Protein 2W4B (pdb70)

Radius of gyration: 32.66 Å; Cα contacts (8 Å, |Δi|>4): 1653; chains: 2; bounding box: 86×79×92 Å

GO terms:
  GO:0039588 symbiont-mediated suppression of host antigen processing and presentation (P, EXP)
  GO:0039595 symbiont-mediated degradation of host mRNA (P, EXP)

Foldseek 3Di:
DDDCVVVLLVLALLVCLVDPLNVVVCVVDPDQQAPPLSLLLSVLVSLVVVCVVVVCNPLNVLLVVLAPVDDRSNSSSVSSVVDDLLSLQVSQQVQKLVFQPPCPDCVVQSLQAQACELLCLLVCLVPFCPVSNDGDDCPDPPCDDDQVCLFVLCLVVLLVCCACAVPNHPPFDQGIGKGQQRQWNHYIYTARGKGPWDDDVSGIQRALQIEGEAEDEDRQLAAACDPPIQLNVLQVQCVVPPEDLSVLCNQVSGPQGAEAADAQQFADDPSDWKYAPPPSNDDDDDGHGQDDPVSVLQNVQVVQWQVWKKKKFFWDDQLVPVQETHRPDIYIGRMATRCSYSVVSSQLVVQVRSQSSQVSHVYDDPPDGRRYWYKYKYWYFYADDPSHDQWHDYHPDHTDDSVRTGTGMIMITTGGHPPVNSLASLLSSVVSSQVVLVVSHDSRHDTPCSSHDDD/DCVVVLLVLALLVCLVDPLNVVVCVVDPDQQAPPLSLLLSVLVSCVVVCVVVVCNPLNVLLVVLADVVPRSNSSSVSSVVDDLLSLQVSQQVQKLVAFPCPPDPVLQSLQAQACELLCLVVCLVPFCPVSNDGDDDFVVLWVLCLVVVVCCCAVAVHNDPPFDQTIGKGQQRQWNRHIYDARGKGDWPDPVSGIQQAQQIEGEAEDEDPQLAWAPDVVTQLNVLQVQCVVDPEDLSVLVNQVSGPQGAEAADAQQFADDESDWKYAPPPSNDDDDDGHGDDPPVCVLQNVQCVQWQVWKKWKFFWDDQLVPVAETHRPDIYIGRMTTRCPYSVVSSQLVVQVSSQSSNCSHVHPPPGGYWYKYKYWYFYADDPSHDQWHAYHPDHTDDSVRTGTGMIMITTGDDPPVSSQVSVVSSVVSSQVVLVVSHPRRHDTPPSD

CATH classification: 1.20.120.860

Organism: Epstein-Barr virus (strain B95-8) (NCBI:txid10377)

B-factor: mean 45.95, std 12.22, range [20.0, 92.7]

Solvent-accessible surface area: 39029 Å² total

Nearest PDB structures (foldseek):
  2w4b-assembly1_A  TM=1.002E+00  e=2.492E-90  Human herpesvirus 4 strain B95-8
  2w4b-assembly2_B  TM=9.970E-01  e=4.757E-82  Human herpesvirus 4 strain B95-8
  2w45-assembly1_A  TM=9.938E-01  e=2.626E-76  human gammaherpesvirus 4
  2w45-assembly2_B  TM=9.949E-01  e=1.061E-72  human gammaherpesvirus 4
  3pov-assembly1_A  TM=9.133E-01  e=8.154E-40  Human herpesvirus 8 type M

InterPro domains:
  IPR001616 Alphaherpesvirus alkaline exonuclease [MF_04009] (1-470)
  IPR001616 Alphaherpesvirus alkaline exonuclease [PR00924] (107-124)
  IPR001616 Alphaherpesvirus alkaline exonuclease [PR00924] (187-210)
  IPR001616 Alphaherpesvirus alkaline exonuclease [PR00924] (219-236)
  IPR001616 Alphaherpesvirus alkaline exonuclease [PR00924] (259-275)
  IPR001616 Alphaherpesvirus alkaline exonuclease [PR00924] (345-365)
  IPR001616 Alphaherpesvirus alkaline exonuclease [PR00924] (411-429)
  IPR011335 Restriction endonuclease type II-like [SSF52980] (99-281)
  IPR034720 Viral alkaline exonuclease [PF01771] (11-461)

Structure (mmCIF, N/CA/C/O backbone):
data_2W4B
#
_entry.id   2W4B
#
_cell.length_a   87.510
_cell.length_b   63.787
_cell.length_c   114.131
_cell.angle_alpha   90.00
_cell.angle_beta   93.59
_cell.angle_gamma   90.00
#
_symmetry.space_group_name_H-M   'P 1 21 1'
#
loop_
_atom_site.group_PDB
_atom_site.id
_atom_site.type_symbol
_atom_site.label_atom_id
_atom_site.label_alt_id
_atom_site.label_comp_id
_atom_site.label_asym_id
_atom_site.label_entity_id
_atom_site.label_seq_id
_atom_site.pdbx_PDB_ins_code
_atom_site.Cartn_x
_atom_site.Cartn_y
_atom_site.Cartn_z
_atom_site.occupancy
_atom_site.B_iso_or_equiv
_atom_site.auth_seq_id
_atom_site.auth_comp_id
_atom_site.auth_asym_id
_atom_site.auth_atom_id
_atom_site.pdbx_PDB_model_num
ATOM 1 N N . LEU A 1 7 ? 41.354 10.664 65.387 1.00 70.28 7 LEU A N 1
ATOM 2 C CA . LEU A 1 7 ? 39.956 10.667 65.043 1.00 70.74 7 LEU A CA 1
ATOM 3 C C . LEU A 1 7 ? 39.810 10.217 63.599 1.00 70.96 7 LEU A C 1
ATOM 4 O O . LEU A 1 7 ? 38.861 10.545 62.897 1.00 71.23 7 LEU A O 1
ATOM 9 N N . GLU A 1 8 ? 40.782 9.418 63.188 1.00 70.90 8 GLU A N 1
ATOM 10 C CA . GLU A 1 8 ? 41.016 9.122 61.801 1.00 70.90 8 GLU A CA 1
ATOM 11 C C . GLU A 1 8 ? 40.942 7.654 61.533 1.00 70.18 8 GLU A C 1
ATOM 12 O O . GLU A 1 8 ? 41.443 6.824 62.261 1.00 70.60 8 GLU A O 1
ATOM 18 N N . ASP A 1 9 ? 40.326 7.415 60.401 1.00 68.95 9 ASP A N 1
ATOM 19 C CA . ASP A 1 9 ? 39.788 6.175 59.753 1.00 67.82 9 ASP A CA 1
ATOM 20 C C . ASP A 1 9 ? 38.255 6.139 59.863 1.00 66.36 9 ASP A C 1
ATOM 21 O O . ASP A 1 9 ? 37.706 5.403 60.702 1.00 66.41 9 ASP A O 1
ATOM 26 N N . PRO A 1 10 ? 37.556 6.959 59.035 1.00 64.72 10 PRO A N 1
ATOM 27 C CA . PRO A 1 10 ? 36.088 7.023 59.152 1.00 62.92 10 PRO A CA 1
ATOM 28 C C . PRO A 1 10 ? 35.394 5.778 58.596 1.00 61.02 10 PRO A C 1
ATOM 29 O O . PRO A 1 10 ? 34.194 5.640 58.737 1.00 60.70 10 PRO A O 1
ATOM 33 N N . MET A 1 11 ? 36.155 4.884 57.979 1.00 58.92 11 MET A N 1
ATOM 34 C CA . MET A 1 11 ? 35.601 3.639 57.517 1.00 57.07 11 MET A CA 1
ATOM 35 C C . MET A 1 11 ? 35.434 2.639 58.658 1.00 56.51 11 MET A C 1
ATOM 36 O O . MET A 1 11 ? 34.630 1.731 58.553 1.00 56.39 11 MET A O 1
ATOM 41 N N . GLU A 1 12 ? 36.191 2.812 59.747 1.00 56.00 12 GLU A N 1
ATOM 42 C CA . GLU A 1 12 ? 36.081 1.993 60.991 1.00 55.10 12 GLU A CA 1
ATOM 43 C C . GLU A 1 12 ? 34.695 2.110 61.553 1.00 53.41 12 GLU A C 1
ATOM 44 O O . GLU A 1 12 ? 34.305 1.300 62.377 1.00 53.06 12 GLU A O 1
ATOM 50 N N . GLU A 1 13 ? 33.980 3.149 61.101 1.00 51.62 13 GLU A N 1
ATOM 51 C CA . GLU A 1 13 ? 32.663 3.573 61.611 1.00 49.41 13 GLU A CA 1
ATOM 52 C C . GLU A 1 13 ? 31.513 3.114 60.754 1.00 47.17 13 GLU A C 1
ATOM 53 O O . GLU A 1 13 ? 30.415 2.945 61.255 1.00 46.93 13 GLU A O 1
ATOM 59 N N . MET A 1 14 ? 31.779 2.935 59.460 1.00 44.75 14 MET A N 1
ATOM 60 C CA . MET A 1 14 ? 30.760 2.581 58.463 1.00 42.12 14 MET A CA 1
ATOM 61 C C . MET A 1 14 ? 30.414 1.099 58.506 1.00 41.59 14 MET A C 1
ATOM 62 O O . MET A 1 14 ? 29.519 0.653 57.781 1.00 41.32 14 MET A O 1
ATOM 67 N N . THR A 1 15 ? 31.118 0.354 59.369 1.00 40.71 15 THR A N 1
ATOM 68 C CA . THR A 1 15 ? 31.032 -1.111 59.446 1.00 39.60 15 THR A CA 1
ATOM 69 C C . THR A 1 15 ? 29.709 -1.625 60.014 1.00 39.62 15 THR A C 1
ATOM 70 O O . THR A 1 15 ? 29.492 -2.819 60.134 1.00 39.61 15 THR A O 1
ATOM 74 N N . SER A 1 16 ? 28.807 -0.723 60.347 1.00 39.47 16 SER A N 1
ATOM 75 C CA . SER A 1 16 ? 27.481 -1.131 60.769 1.00 39.23 16 SER A CA 1
ATOM 76 C C . SER A 1 16 ? 26.523 -1.103 59.585 1.00 38.98 16 SER A C 1
ATOM 77 O O . SER A 1 16 ? 25.440 -1.676 59.642 1.00 38.66 16 SER A O 1
ATOM 80 N N . TYR A 1 17 ? 26.938 -0.431 58.511 1.00 38.84 17 TYR A N 1
ATOM 81 C CA . TYR A 1 17 ? 26.053 -0.144 57.377 1.00 38.32 17 TYR A CA 1
ATOM 82 C C . TYR A 1 17 ? 26.166 -1.142 56.239 1.00 37.54 17 TYR A C 1
ATOM 83 O O . TYR A 1 17 ? 26.548 -0.782 55.107 1.00 37.43 17 TYR A O 1
ATOM 92 N N . THR A 1 18 ? 25.812 -2.386 56.559 1.00 36.59 18 THR A N 1
ATOM 93 C CA . THR A 1 18 ? 25.903 -3.488 55.618 1.00 35.99 18 THR A CA 1
ATOM 94 C C . THR A 1 18 ? 24.598 -3.577 54.912 1.00 35.79 18 THR A C 1
ATOM 95 O O . THR A 1 18 ? 23.648 -2.952 55.345 1.00 35.94 18 THR A O 1
ATOM 99 N N . PHE A 1 19 ? 24.541 -4.370 53.846 1.00 35.58 19 PHE A N 1
ATOM 100 C CA . PHE A 1 19 ? 23.304 -4.540 53.090 1.00 35.51 19 PHE A CA 1
ATOM 101 C C . PHE A 1 19 ? 22.163 -4.993 53.972 1.00 35.28 19 PHE A C 1
ATOM 102 O O . PHE A 1 19 ? 21.084 -4.430 53.911 1.00 34.80 19 PHE A O 1
ATOM 110 N N . ALA A 1 20 ? 22.416 -6.019 54.779 1.00 35.28 20 ALA A N 1
ATOM 111 C CA . ALA A 1 20 ? 21.414 -6.582 55.677 1.00 35.30 20 ALA A CA 1
ATOM 112 C C . ALA A 1 20 ? 20.791 -5.507 56.538 1.00 35.41 20 ALA A C 1
ATOM 113 O O . ALA A 1 20 ? 19.600 -5.368 56.591 1.00 35.51 20 ALA A O 1
ATOM 115 N N . ARG A 1 21 ? 21.621 -4.738 57.202 1.00 36.02 21 ARG A N 1
ATOM 116 C CA . ARG A 1 21 ? 21.183 -3.635 58.019 1.00 37.06 21 ARG A CA 1
ATOM 117 C C . ARG A 1 21 ? 20.345 -2.574 57.276 1.00 36.59 21 ARG A C 1
ATOM 118 O O . ARG A 1 21 ? 19.332 -2.125 57.757 1.00 36.15 21 ARG A O 1
ATOM 126 N N . PHE A 1 22 ? 20.812 -2.141 56.120 1.00 36.75 22 PHE A N 1
ATOM 127 C CA . PHE A 1 22 ? 20.050 -1.251 55.268 1.00 36.57 22 PHE A CA 1
ATOM 128 C C . PHE A 1 22 ? 18.657 -1.824 55.031 1.00 36.46 22 PHE A C 1
ATOM 129 O O . PHE A 1 22 ? 17.680 -1.159 55.264 1.00 36.09 22 PHE A O 1
ATOM 137 N N . LEU A 1 23 ? 18.576 -3.070 54.581 1.00 37.05 23 LEU A N 1
ATOM 138 C CA . LEU A 1 23 ? 17.302 -3.750 54.407 1.00 37.52 23 LEU A CA 1
ATOM 139 C C . LEU A 1 23 ? 16.431 -3.678 55.647 1.00 38.86 23 LEU A C 1
ATOM 140 O O . LEU A 1 23 ? 15.214 -3.733 55.517 1.00 39.41 23 LEU A O 1
ATOM 145 N N . ARG A 1 24 ? 17.057 -3.540 56.828 1.00 40.35 24 ARG A N 1
ATOM 146 C CA . ARG A 1 24 ? 16.379 -3.388 58.154 1.00 41.59 24 ARG A CA 1
ATOM 147 C C . ARG A 1 24 ? 16.205 -1.953 58.748 1.00 42.29 24 ARG A C 1
ATOM 148 O O . ARG A 1 24 ? 15.784 -1.780 59.898 1.00 41.76 24 ARG A O 1
ATOM 156 N N . SER A 1 25 ? 16.520 -0.942 57.936 1.00 43.53 25 SER A N 1
ATOM 157 C CA . SER A 1 25 ? 16.444 0.453 58.325 1.00 44.52 25 SER A CA 1
ATOM 158 C C . SER A 1 25 ? 15.023 0.913 58.329 1.00 45.04 25 SER A C 1
ATOM 159 O O . SER A 1 25 ? 14.190 0.390 57.601 1.00 45.20 25 SER A O 1
ATOM 162 N N . PRO A 1 26 ? 14.735 1.917 59.154 1.00 45.87 26 PRO A N 1
ATOM 163 C CA . PRO A 1 26 ? 13.436 2.580 59.101 1.00 46.23 26 PRO A CA 1
ATOM 164 C C . PRO A 1 26 ? 13.275 3.355 57.759 1.00 46.80 26 PRO A C 1
ATOM 165 O O . PRO A 1 26 ? 12.223 3.235 57.104 1.00 46.60 26 PRO A O 1
ATOM 169 N N . GLU A 1 27 ? 14.321 4.118 57.377 1.00 47.14 27 GLU A N 1
ATOM 170 C CA . GLU A 1 27 ? 14.444 4.784 56.075 1.00 47.42 27 GLU A CA 1
ATOM 171 C C . GLU A 1 27 ? 14.191 3.811 54.898 1.00 46.49 27 GLU A C 1
ATOM 172 O O . GLU A 1 27 ? 13.498 4.174 53.939 1.00 46.58 27 GLU A O 1
ATOM 178 N N . THR A 1 28 ? 14.718 2.582 54.975 1.00 45.42 28 THR A N 1
ATOM 179 C CA . THR A 1 28 ? 14.473 1.570 53.913 1.00 44.45 28 THR A CA 1
ATOM 180 C C . THR A 1 28 ? 12.983 1.290 53.757 1.00 44.30 28 THR A C 1
ATOM 181 O O . THR A 1 28 ? 12.322 1.732 52.793 1.00 43.86 28 THR A O 1
ATOM 185 N N . GLU A 1 29 ? 12.496 0.533 54.726 1.00 44.21 29 GLU A N 1
ATOM 186 C CA . GLU A 1 29 ? 11.102 0.350 55.009 1.00 44.46 29 GLU A CA 1
ATOM 187 C C . GLU A 1 29 ? 10.229 1.532 54.523 1.00 43.89 29 GLU A C 1
ATOM 188 O O . GLU A 1 29 ? 9.129 1.297 53.986 1.00 43.38 29 GLU A O 1
ATOM 194 N N . ALA A 1 30 ? 10.719 2.778 54.698 1.00 43.60 30 ALA A N 1
ATOM 195 C CA . ALA A 1 30 ? 10.026 3.997 54.181 1.00 43.28 30 ALA A CA 1
ATOM 196 C C . ALA A 1 30 ? 9.401 3.783 52.772 1.00 43.08 30 ALA A C 1
ATOM 197 O O . ALA A 1 30 ? 8.149 3.728 52.640 1.00 42.69 30 ALA A O 1
ATOM 199 N N . PHE A 1 31 ? 10.258 3.607 51.748 1.00 42.77 31 PHE A N 1
ATOM 200 C CA . PHE A 1 31 ? 9.738 3.472 50.369 1.00 42.58 31 PHE A CA 1
ATOM 201 C C . PHE A 1 31 ? 9.103 2.111 50.103 1.00 41.98 31 PHE A C 1
ATOM 202 O O . PHE A 1 31 ? 8.114 2.034 49.368 1.00 42.09 31 PHE A O 1
ATOM 210 N N . VAL A 1 32 ? 9.654 1.059 50.711 1.00 41.31 32 VAL A N 1
ATOM 211 C CA . VAL A 1 32 ? 9.201 -0.331 50.453 1.00 40.80 32 VAL A CA 1
ATOM 212 C C . VAL A 1 32 ? 7.776 -0.557 50.953 1.00 40.89 32 VAL A C 1
ATOM 213 O O . VAL A 1 32 ? 7.068 -1.458 50.514 1.00 40.46 32 VAL A O 1
ATOM 217 N N . ARG A 1 33 ? 7.370 0.277 51.892 1.00 41.21 33 ARG A N 1
ATOM 218 C CA . ARG A 1 33 ? 5.968 0.374 52.252 1.00 41.93 33 ARG A CA 1
ATOM 219 C C . ARG A 1 33 ? 5.060 0.745 51.022 1.00 41.67 33 ARG A C 1
ATOM 220 O O . ARG A 1 33 ? 4.056 0.091 50.723 1.00 41.01 33 ARG A O 1
ATOM 228 N N . ASN A 1 34 ? 5.459 1.802 50.323 1.00 41.80 34 ASN A N 1
ATOM 229 C CA . ASN A 1 34 ? 4.663 2.449 49.299 1.00 41.98 34 ASN A CA 1
ATOM 230 C C . ASN A 1 34 ? 5.019 1.920 47.908 1.00 42.71 34 ASN A C 1
ATOM 231 O O . ASN A 1 34 ? 4.777 2.592 46.882 1.00 42.85 34 ASN A O 1
ATOM 236 N N . LEU A 1 35 ? 5.619 0.726 47.865 1.00 43.57 35 LEU A N 1
ATOM 237 C CA . LEU A 1 35 ? 5.840 0.005 46.587 1.00 44.35 35 LEU A CA 1
ATOM 238 C C . LEU A 1 35 ? 4.653 -0.900 46.280 1.00 45.29 35 LEU A C 1
ATOM 239 O O . LEU A 1 35 ? 4.126 -1.545 47.178 1.00 45.18 35 LEU A O 1
ATOM 244 N N . ASP A 1 36 ? 3.969 -1.333 45.226 1.00 46.85 36 ASP A N 1
ATOM 245 C CA . ASP A 1 36 ? 3.231 -2.073 44.202 1.00 48.59 36 ASP A CA 1
ATOM 246 C C . ASP A 1 36 ? 3.847 -3.446 44.057 1.00 49.04 36 ASP A C 1
ATOM 247 O O . ASP A 1 36 ? 3.125 -4.418 43.941 1.00 49.75 36 ASP A O 1
ATOM 252 N N . ARG A 1 37 ? 4.978 -3.428 44.094 1.00 49.50 37 ARG A N 1
ATOM 253 C CA . ARG A 1 37 ? 5.653 -4.740 44.058 1.00 49.65 37 ARG A CA 1
ATOM 254 C C . ARG A 1 37 ? 6.658 -5.048 45.164 1.00 49.42 37 ARG A C 1
ATOM 255 O O . ARG A 1 37 ? 7.382 -4.148 45.632 1.00 49.96 37 ARG A O 1
ATOM 263 N N . PRO A 1 38 ? 6.693 -6.320 45.600 1.00 48.84 38 PRO A N 1
ATOM 264 C CA . PRO A 1 38 ? 7.827 -6.802 46.333 1.00 48.14 38 PRO A CA 1
ATOM 265 C C . PRO A 1 38 ? 9.055 -6.174 45.734 1.00 47.08 38 PRO A C 1
ATOM 266 O O . PRO A 1 38 ? 9.203 -6.219 44.508 1.00 46.70 38 PRO A O 1
ATOM 270 N N . PRO A 1 39 ? 9.904 -5.562 46.592 1.00 46.21 39 PRO A N 1
ATOM 271 C CA . PRO A 1 39 ? 11.039 -4.779 46.116 1.00 45.64 39 PRO A CA 1
ATOM 272 C C . PRO A 1 39 ? 11.992 -5.643 45.260 1.00 45.28 39 PRO A C 1
ATOM 273 O O . PRO A 1 39 ? 12.440 -6.695 45.700 1.00 45.26 39 PRO A O 1
ATOM 277 N N . GLN A 1 40 ? 12.275 -5.207 44.036 1.00 44.61 40 GLN A N 1
ATOM 278 C CA . GLN A 1 40 ? 13.014 -6.031 43.081 1.00 43.83 40 GLN A CA 1
ATOM 279 C C . GLN A 1 40 ? 14.514 -5.941 43.230 1.00 43.18 40 GLN A C 1
ATOM 280 O O . GLN A 1 40 ? 15.019 -4.994 43.792 1.00 43.46 40 GLN A O 1
ATOM 286 N N . MET A 1 41 ? 15.244 -6.912 42.706 1.00 42.51 41 MET A N 1
ATOM 287 C CA . MET A 1 41 ? 16.614 -7.093 43.171 1.00 41.58 41 MET A CA 1
ATOM 288 C C . MET A 1 41 ? 17.718 -7.255 42.122 1.00 41.30 41 MET A C 1
ATOM 289 O O . MET A 1 41 ? 18.195 -8.334 41.863 1.00 41.61 41 MET A O 1
ATOM 294 N N . PRO A 1 42 ? 18.029 -6.188 41.421 1.00 40.99 42 PRO A N 1
ATOM 295 C CA . PRO A 1 42 ? 19.402 -5.643 41.560 1.00 40.64 42 PRO A CA 1
ATOM 296 C C . PRO A 1 42 ? 19.195 -4.211 42.094 1.00 40.18 42 PRO A C 1
ATOM 297 O O . PRO A 1 42 ? 20.061 -3.649 42.788 1.00 40.09 42 PRO A O 1
ATOM 301 N N . ALA A 1 43 ? 18.006 -3.670 41.808 1.00 39.21 43 ALA A N 1
ATOM 302 C CA . ALA A 1 43 ? 17.614 -2.359 42.241 1.00 38.27 43 ALA A CA 1
ATOM 303 C C . ALA A 1 43 ? 17.941 -2.131 43.724 1.00 37.84 43 ALA A C 1
ATOM 304 O O . ALA A 1 43 ? 18.643 -1.186 44.063 1.00 37.81 43 ALA A O 1
ATOM 306 N N . MET A 1 44 ? 17.491 -3.026 44.576 1.00 37.24 44 MET A N 1
ATOM 307 C CA . MET A 1 44 ? 17.662 -2.911 46.006 1.00 36.41 44 MET A CA 1
ATOM 308 C C . MET A 1 44 ? 19.102 -2.861 46.380 1.00 36.01 44 MET A C 1
ATOM 309 O O . MET A 1 44 ? 19.483 -2.197 47.298 1.00 36.19 44 MET A O 1
ATOM 314 N N . ARG A 1 45 ? 19.919 -3.605 45.676 1.00 35.23 45 ARG A N 1
ATOM 315 C CA . ARG A 1 45 ? 21.319 -3.644 46.009 1.00 34.59 45 ARG A CA 1
ATOM 316 C C . ARG A 1 45 ? 21.915 -2.352 45.573 1.00 34.55 45 ARG A C 1
ATOM 317 O O . ARG A 1 45 ? 22.796 -1.839 46.223 1.00 34.94 45 ARG A O 1
ATOM 325 N N . PHE A 1 46 ? 21.446 -1.820 44.459 1.00 34.25 46 PHE A N 1
ATOM 326 C CA . PHE A 1 46 ? 22.042 -0.613 43.957 1.00 34.08 46 PHE A CA 1
ATOM 327 C C . PHE A 1 46 ? 21.648 0.573 44.781 1.00 33.68 46 PHE A C 1
ATOM 328 O O . PHE A 1 46 ? 22.442 1.468 44.912 1.00 33.68 46 PHE A O 1
ATOM 336 N N . VAL A 1 47 ? 20.430 0.582 45.322 1.00 33.60 47 VAL A N 1
ATOM 337 C CA . VAL A 1 47 ? 19.988 1.646 46.233 1.00 33.51 47 VAL A CA 1
ATOM 338 C C . VAL A 1 47 ? 20.865 1.655 47.473 1.00 33.93 47 VAL A C 1
ATOM 339 O O . VAL A 1 47 ? 21.399 2.701 47.818 1.00 34.44 47 VAL A O 1
ATOM 343 N N . TYR A 1 48 ? 21.028 0.505 48.131 1.00 33.93 48 TYR A N 1
ATOM 344 C CA . TYR A 1 48 ? 21.965 0.369 49.248 1.00 34.06 48 TYR A CA 1
ATOM 345 C C . TYR A 1 48 ? 23.324 0.983 48.933 1.00 34.39 48 TYR A C 1
ATOM 346 O O . TYR A 1 48 ? 23.770 1.859 49.658 1.00 34.67 48 TYR A O 1
ATOM 355 N N . LEU A 1 49 ? 23.976 0.518 47.864 1.00 34.87 49 LEU A N 1
ATOM 356 C CA . LEU A 1 49 ? 25.252 1.081 47.378 1.00 35.32 49 LEU A CA 1
ATOM 357 C C . LEU A 1 49 ? 25.262 2.631 47.296 1.00 36.10 49 LEU A C 1
ATOM 358 O O . LEU A 1 49 ? 26.204 3.276 47.758 1.00 36.33 49 LEU A O 1
ATOM 363 N N . TYR A 1 50 ? 24.210 3.206 46.719 1.00 36.93 50 TYR A N 1
ATOM 364 C CA . TYR A 1 50 ? 23.989 4.634 46.692 1.00 37.59 50 TYR A CA 1
ATOM 365 C C . TYR A 1 50 ? 24.010 5.201 48.076 1.00 38.37 50 TYR A C 1
ATOM 366 O O . TYR A 1 50 ? 24.582 6.243 48.263 1.00 39.13 50 TYR A O 1
ATOM 375 N N . CYS A 1 51 ? 23.398 4.536 49.051 1.00 39.13 51 CYS A N 1
ATOM 376 C CA . CYS A 1 51 ? 23.297 5.087 50.414 1.00 40.13 51 CYS A CA 1
ATOM 377 C C . CYS A 1 51 ? 24.546 5.003 51.207 1.00 40.50 51 CYS A C 1
ATOM 378 O O . CYS A 1 51 ? 24.788 5.875 52.014 1.00 40.70 51 CYS A O 1
ATOM 381 N N . LEU A 1 52 ? 25.293 3.918 51.025 1.00 41.42 52 LEU A N 1
ATOM 382 C CA . LEU A 1 52 ? 26.611 3.712 51.648 1.00 42.47 52 LEU A CA 1
ATOM 383 C C . LEU A 1 52 ? 27.650 4.705 51.120 1.00 43.32 52 LEU A C 1
ATOM 384 O O . LEU A 1 52 ? 28.525 5.176 51.875 1.00 43.25 52 LEU A O 1
ATOM 389 N N . CYS A 1 53 ? 27.529 4.988 49.818 1.00 44.25 53 CYS A N 1
ATOM 390 C CA . CYS A 1 53 ? 28.320 5.979 49.115 1.00 45.48 53 CYS A CA 1
ATOM 391 C C . CYS A 1 53 ? 28.054 7.385 49.550 1.00 46.17 53 CYS A C 1
ATOM 392 O O . CYS A 1 53 ? 28.982 8.142 49.749 1.00 46.40 53 CYS A O 1
ATOM 395 N N . LYS A 1 54 ? 26.783 7.739 49.676 1.00 47.45 54 LYS A N 1
ATOM 396 C CA . LYS A 1 54 ? 26.397 9.074 50.105 1.00 48.93 54 LYS A CA 1
ATOM 397 C C . LYS A 1 54 ? 27.136 9.426 51.410 1.00 49.70 54 LYS A C 1
ATOM 398 O O . LYS A 1 54 ? 27.670 10.530 51.570 1.00 49.84 54 LYS A O 1
ATOM 404 N N . GLN A 1 55 ? 27.203 8.461 52.317 1.00 50.63 55 GLN A N 1
ATOM 405 C CA . GLN A 1 55 ? 27.963 8.617 53.530 1.00 51.71 55 GLN A CA 1
ATOM 406 C C . GLN A 1 55 ? 29.463 8.593 53.289 1.00 52.37 55 GLN A C 1
ATOM 407 O O . GLN A 1 55 ? 30.172 9.507 53.690 1.00 52.79 55 GLN A O 1
ATOM 413 N N . ILE A 1 56 ? 29.955 7.551 52.638 1.00 53.08 56 ILE A N 1
ATOM 414 C CA . ILE A 1 56 ? 31.393 7.431 52.420 1.00 53.65 56 ILE A CA 1
ATOM 415 C C . ILE A 1 56 ? 32.020 8.610 51.650 1.00 54.55 56 ILE A C 1
ATOM 416 O O . ILE A 1 56 ? 33.097 9.086 52.019 1.00 54.17 56 ILE A O 1
ATOM 421 N N . GLN A 1 57 ? 31.318 9.094 50.623 1.00 55.99 57 GLN A N 1
ATOM 422 C CA . GLN A 1 57 ? 31.874 10.060 49.669 1.00 57.37 57 GLN A CA 1
ATOM 423 C C . GLN A 1 57 ? 32.350 11.308 50.365 1.00 58.50 57 GLN A C 1
ATOM 424 O O . GLN A 1 57 ? 33.312 11.929 49.899 1.00 58.61 57 GLN A O 1
ATOM 430 N N . GLU A 1 58 ? 31.693 11.660 51.478 1.00 59.72 58 GLU A N 1
ATOM 431 C CA . GLU A 1 58 ? 32.149 12.777 52.337 1.00 61.35 58 GLU A CA 1
ATOM 432 C C . GLU A 1 58 ? 33.669 12.751 52.616 1.00 61.27 58 GLU A C 1
ATOM 433 O O . GLU A 1 58 ? 34.436 13.640 52.209 1.00 61.10 58 GLU A O 1
ATOM 439 N N . PHE A 1 59 ? 34.093 11.715 53.322 1.00 61.47 59 PHE A N 1
ATOM 440 C CA . PHE A 1 59 ? 35.451 11.654 53.806 1.00 61.79 59 PHE A CA 1
ATOM 441 C C . PHE A 1 59 ? 36.393 10.988 52.804 1.00 62.16 59 PHE A C 1
ATOM 442 O O . PHE A 1 59 ? 37.564 10.767 53.092 1.00 62.35 59 PHE A O 1
ATOM 450 N N . SER A 1 60 ? 35.887 10.681 51.619 1.00 62.70 60 SER A N 1
ATOM 451 C CA . SER A 1 60 ? 36.719 10.075 50.577 1.00 62.98 60 SER A CA 1
ATOM 452 C C . SER A 1 60 ? 36.713 10.875 49.256 1.00 63.07 60 SER A C 1
ATOM 453 O O . SER A 1 60 ? 37.414 10.508 48.317 1.00 62.76 60 SER A O 1
ATOM 456 N N . GLY A 1 61 ? 35.900 11.939 49.195 1.00 63.42 61 GLY A N 1
ATOM 457 C CA . GLY A 1 61 ? 35.899 12.912 48.081 1.00 64.04 61 GLY A CA 1
ATOM 458 C C . GLY A 1 61 ? 35.369 12.516 46.698 1.00 64.43 61 GLY A C 1
ATOM 459 O O . GLY A 1 61 ? 34.888 13.365 45.931 1.00 64.43 61 GLY A O 1
ATOM 460 N N . GLU A 1 62 ? 35.489 11.229 46.378 1.00 64.81 62 GLU A N 1
ATOM 461 C CA . GLU A 1 62 ? 35.033 10.595 45.124 1.00 64.97 62 GLU A CA 1
ATOM 462 C C . GLU A 1 62 ? 33.492 10.556 45.097 1.00 63.87 62 GLU A C 1
ATOM 463 O O . GLU A 1 62 ? 32.859 9.762 45.816 1.00 63.86 62 GLU A O 1
ATOM 469 N N . THR A 1 63 ? 32.889 11.435 44.300 1.00 62.53 63 THR A N 1
ATOM 470 C CA . THR A 1 63 ? 31.432 11.565 44.316 1.00 61.28 63 THR A CA 1
ATOM 471 C C . THR A 1 63 ? 30.813 10.692 43.205 1.00 60.37 63 THR A C 1
ATOM 472 O O . THR A 1 63 ? 29.590 10.485 43.151 1.00 60.29 63 THR A O 1
ATOM 476 N N . GLY A 1 64 ? 31.702 10.128 42.382 1.00 59.13 64 GLY A N 1
ATOM 477 C CA . GLY A 1 64 ? 31.396 9.534 41.076 1.00 57.57 64 GLY A CA 1
ATOM 478 C C . GLY A 1 64 ? 30.261 8.557 40.914 1.00 56.48 64 GLY A C 1
ATOM 479 O O . GLY A 1 64 ? 29.436 8.710 40.005 1.00 56.17 64 GLY A O 1
ATOM 480 N N . PHE A 1 65 ? 30.238 7.537 41.773 1.00 55.70 65 PHE A N 1
ATOM 481 C CA . PHE A 1 65 ? 29.146 6.535 41.792 1.00 54.73 65 PHE A CA 1
ATOM 482 C C . PHE A 1 65 ? 27.777 7.202 41.859 1.00 54.32 65 PHE A C 1
ATOM 483 O O . PHE A 1 65 ? 26.894 6.882 41.054 1.00 54.28 65 PHE A O 1
ATOM 491 N N . CYS A 1 66 ? 27.634 8.138 42.799 1.00 53.68 66 CYS A N 1
ATOM 492 C CA . CYS A 1 66 ? 26.385 8.843 43.043 1.00 53.24 66 CYS A CA 1
ATOM 493 C C . CYS A 1 66 ? 25.928 9.736 41.921 1.00 53.05 66 CYS A C 1
ATOM 494 O O . CYS A 1 66 ? 24.738 9.870 41.640 1.00 52.81 66 CYS A O 1
ATOM 497 N N . ASP A 1 67 ? 26.877 10.359 41.267 1.00 53.05 67 ASP A N 1
ATOM 498 C CA . ASP A 1 67 ? 26.519 11.183 40.158 1.00 53.52 67 ASP A CA 1
ATOM 499 C C . ASP A 1 67 ? 25.961 10.351 39.045 1.00 53.32 67 ASP A C 1
ATOM 500 O O . ASP A 1 67 ? 25.095 10.817 38.305 1.00 53.49 67 ASP A O 1
ATOM 505 N N . PHE A 1 68 ? 26.437 9.116 38.926 1.00 53.02 68 PHE A N 1
ATOM 506 C CA . PHE A 1 68 ? 25.793 8.225 37.997 1.00 52.66 68 PHE A CA 1
ATOM 507 C C . PHE A 1 68 ? 24.351 7.939 38.414 1.00 52.98 68 PHE A C 1
ATOM 508 O O . PHE A 1 68 ? 23.437 8.253 37.656 1.00 53.34 68 PHE A O 1
ATOM 516 N N . VAL A 1 69 ? 24.141 7.382 39.611 1.00 53.20 69 VAL A N 1
ATOM 517 C CA . VAL A 1 69 ? 22.786 7.155 40.135 1.00 53.09 69 VAL A CA 1
ATOM 518 C C . VAL A 1 69 ? 21.926 8.406 39.923 1.00 53.78 69 VAL A C 1
ATOM 519 O O . VAL A 1 69 ? 20.757 8.270 39.570 1.00 53.95 69 VAL A O 1
ATOM 523 N N . SER A 1 70 ? 22.504 9.607 40.088 1.00 54.32 70 SER A N 1
ATOM 524 C CA . SER A 1 70 ? 21.765 10.869 39.937 1.00 54.96 70 SER A CA 1
ATOM 525 C C . SER A 1 70 ? 21.315 11.151 38.531 1.00 55.85 70 SER A C 1
ATOM 526 O O . SER A 1 70 ? 20.174 11.503 38.306 1.00 55.76 70 SER A O 1
ATOM 529 N N . SER A 1 71 ? 22.222 10.984 37.584 1.00 57.27 71 SER A N 1
ATOM 530 C CA . SER A 1 71 ? 21.893 11.144 36.176 1.00 58.80 71 SER A CA 1
ATOM 531 C C . SER A 1 71 ? 20.835 10.158 35.688 1.00 60.15 71 SER A C 1
ATOM 532 O O . SER A 1 71 ? 20.292 10.333 34.601 1.00 60.71 71 SER A O 1
ATOM 535 N N . LEU A 1 72 ? 20.536 9.135 36.486 1.00 61.62 72 LEU A N 1
ATOM 536 C CA . LEU A 1 72 ? 19.495 8.166 36.154 1.00 63.07 72 LEU A CA 1
ATOM 537 C C . LEU A 1 72 ? 18.102 8.636 36.519 1.00 64.84 72 LEU A C 1
ATOM 538 O O . LEU A 1 72 ? 17.135 8.141 35.966 1.00 65.09 72 LEU A O 1
ATOM 543 N N . VAL A 1 73 ? 17.995 9.561 37.466 1.00 67.06 73 VAL A N 1
ATOM 544 C CA . VAL A 1 73 ? 16.692 10.088 37.864 1.00 69.32 73 VAL A CA 1
ATOM 545 C C . VAL A 1 73 ? 16.552 11.532 37.500 1.00 71.31 73 VAL A C 1
ATOM 546 O O . VAL A 1 73 ? 17.397 12.338 37.856 1.00 71.73 73 VAL A O 1
ATOM 550 N N . GLN A 1 74 ? 15.473 11.857 36.797 1.00 73.79 74 GLN A N 1
ATOM 551 C CA . GLN A 1 74 ? 15.223 13.230 36.316 1.00 75.99 74 GLN A CA 1
ATOM 552 C C . GLN A 1 74 ? 13.718 13.562 36.371 1.00 76.43 74 GLN A C 1
ATOM 553 O O . GLN A 1 74 ? 13.262 14.371 37.188 1.00 76.85 74 GLN A O 1
ATOM 559 N N . ASP A 1 80 ? 19.601 18.643 47.009 1.00 67.25 80 ASP A N 1
ATOM 560 C CA . ASP A 1 80 ? 19.556 18.082 48.359 1.00 67.45 80 ASP A CA 1
ATOM 561 C C . ASP A 1 80 ? 19.588 16.510 48.471 1.00 66.97 80 ASP A C 1
ATOM 562 O O . ASP A 1 80 ? 19.535 15.947 49.582 1.00 67.20 80 ASP A O 1
ATOM 567 N N . GLY A 1 81 ? 19.715 15.814 47.331 1.00 65.99 81 GLY A N 1
ATOM 568 C CA . GLY A 1 81 ? 19.503 14.336 47.218 1.00 64.87 81 GLY A CA 1
ATOM 569 C C . GLY A 1 81 ? 18.048 14.012 46.839 1.00 64.08 81 GLY A C 1
ATOM 570 O O . GLY A 1 81 ? 17.129 14.694 47.341 1.00 64.13 81 GLY A O 1
ATOM 571 N N . PRO A 1 82 ? 17.817 13.011 45.934 1.00 63.10 82 PRO A N 1
ATOM 572 C CA . PRO A 1 82 ? 16.437 12.605 45.612 1.00 62.26 82 PRO A CA 1
ATOM 573 C C . PRO A 1 82 ? 15.951 11.537 46.573 1.00 61.44 82 PRO A C 1
ATOM 574 O O . PRO A 1 82 ? 16.765 10.835 47.184 1.00 61.34 82 PRO A O 1
ATOM 578 N N . SER A 1 83 ? 14.630 11.425 46.708 1.00 60.45 83 SER A N 1
ATOM 579 C CA . SER A 1 83 ? 14.016 10.535 47.701 1.00 59.28 83 SER A CA 1
ATOM 580 C C . SER A 1 83 ? 14.211 9.105 47.280 1.00 58.23 83 SER A C 1
ATOM 581 O O . SER A 1 83 ? 14.140 8.808 46.098 1.00 58.33 83 SER A O 1
ATOM 584 N N . LEU A 1 84 ? 14.443 8.223 48.242 1.00 56.88 84 LEU A N 1
ATOM 585 C CA . LEU A 1 84 ? 14.630 6.801 47.947 1.00 55.92 84 LEU A CA 1
ATOM 586 C C . LEU A 1 84 ? 13.658 6.188 46.922 1.00 55.62 84 LEU A C 1
ATOM 587 O O . LEU A 1 84 ? 14.015 5.261 46.176 1.00 55.63 84 LEU A O 1
ATOM 592 N N . LYS A 1 85 ? 12.431 6.692 46.885 1.00 54.84 85 LYS A N 1
ATOM 593 C CA . LYS A 1 85 ? 11.508 6.215 45.880 1.00 53.90 85 LYS A CA 1
ATOM 594 C C . LYS A 1 85 ? 11.917 6.644 44.479 1.00 52.70 85 LYS A C 1
ATOM 595 O O . LYS A 1 85 ? 11.781 5.839 43.558 1.00 52.55 85 LYS A O 1
ATOM 601 N N . SER A 1 86 ? 12.410 7.885 44.320 1.00 51.33 86 SER A N 1
ATOM 602 C CA . SER A 1 86 ? 12.880 8.387 43.004 1.00 50.04 86 SER A CA 1
ATOM 603 C C . SER A 1 86 ? 14.035 7.542 42.545 1.00 48.71 86 SER A C 1
ATOM 604 O O . SER A 1 86 ? 14.124 7.196 41.371 1.00 48.36 86 SER A O 1
ATOM 607 N N . ILE A 1 87 ? 14.894 7.212 43.511 1.00 47.22 87 ILE A N 1
ATOM 608 C CA . ILE A 1 87 ? 16.128 6.483 43.304 1.00 45.87 87 ILE A CA 1
ATOM 609 C C . ILE A 1 87 ? 15.898 5.005 43.095 1.00 45.31 87 ILE A C 1
ATOM 610 O O . ILE A 1 87 ? 16.350 4.451 42.089 1.00 45.19 87 ILE A O 1
ATOM 615 N N . TYR A 1 88 ? 15.186 4.352 44.008 1.00 44.67 88 TYR A N 1
ATOM 616 C CA . TYR A 1 88 ? 14.791 2.969 43.740 1.00 44.20 88 TYR A CA 1
ATOM 617 C C . TYR A 1 88 ? 14.191 2.854 42.352 1.00 44.64 88 TYR A C 1
ATOM 618 O O . TYR A 1 88 ? 14.305 1.799 41.708 1.00 45.07 88 TYR A O 1
ATOM 627 N N . TRP A 1 89 ? 13.569 3.894 41.824 1.00 44.62 89 TRP A N 1
ATOM 628 C CA . TRP A 1 89 ? 12.764 3.737 40.609 1.00 44.31 89 TRP A CA 1
ATOM 629 C C . TRP A 1 89 ? 13.479 4.053 39.365 1.00 42.82 89 TRP A C 1
ATOM 630 O O . TRP A 1 89 ? 13.112 3.646 38.316 1.00 41.99 89 TRP A O 1
ATOM 641 N N . GLY A 1 90 ? 14.491 4.851 39.472 1.00 42.29 90 GLY A N 1
ATOM 642 C CA . GLY A 1 90 ? 15.325 5.087 38.313 1.00 41.96 90 GLY A CA 1
ATOM 643 C C . GLY A 1 90 ? 16.293 3.954 38.103 1.00 41.87 90 GLY A C 1
ATOM 644 O O . GLY A 1 90 ? 16.683 3.687 36.963 1.00 41.82 90 GLY A O 1
ATOM 645 N N . LEU A 1 91 ? 16.678 3.295 39.203 1.00 41.76 91 LEU A N 1
ATOM 646 C CA . LEU A 1 91 ? 17.564 2.117 39.177 1.00 41.45 91 LEU A CA 1
ATOM 647 C C . LEU A 1 91 ? 16.822 0.884 38.686 1.00 41.92 91 LEU A C 1
ATOM 648 O O . LEU A 1 91 ? 17.430 0.008 38.063 1.00 42.01 91 LEU A O 1
ATOM 653 N N . GLN A 1 92 ? 15.514 0.832 38.975 1.00 42.40 92 GLN A N 1
ATOM 654 C CA . GLN A 1 92 ? 14.601 -0.195 38.452 1.00 42.92 92 GLN A CA 1
ATOM 655 C C . GLN A 1 92 ? 14.403 -0.133 36.937 1.00 42.93 92 GLN A C 1
ATOM 656 O O . GLN A 1 92 ? 14.135 -1.141 36.312 1.00 42.85 92 GLN A O 1
ATOM 662 N N . GLU A 1 93 ? 14.539 1.058 36.364 1.00 43.44 93 GLU A N 1
ATOM 663 C CA . GLU A 1 93 ? 14.281 1.324 34.954 1.00 43.98 93 GLU A CA 1
ATOM 664 C C . GLU A 1 93 ? 15.558 1.366 34.114 1.00 43.69 93 GLU A C 1
ATOM 665 O O . GLU A 1 93 ? 15.483 1.495 32.879 1.00 43.90 93 GLU A O 1
ATOM 671 N N . ALA A 1 94 ? 16.714 1.249 34.784 1.00 43.18 94 ALA A N 1
ATOM 672 C CA . ALA A 1 94 ? 18.041 1.380 34.168 1.00 42.30 94 ALA A CA 1
ATOM 673 C C . ALA A 1 94 ? 18.309 0.293 33.140 1.00 42.06 94 ALA A C 1
ATOM 674 O O . ALA A 1 94 ? 17.792 -0.815 33.264 1.00 42.02 94 ALA A O 1
ATOM 676 N N . THR A 1 95 ? 19.115 0.616 32.127 1.00 41.74 95 THR A N 1
ATOM 677 C CA . THR A 1 95 ? 19.534 -0.352 31.107 1.00 41.37 95 THR A CA 1
ATOM 678 C C . THR A 1 95 ? 20.738 -1.104 31.604 1.00 41.45 95 THR A C 1
ATOM 679 O O . THR A 1 95 ? 21.537 -0.551 32.332 1.00 42.02 95 THR A O 1
ATOM 683 N N . ASP A 1 96 ? 20.899 -2.349 31.214 1.00 41.13 96 ASP A N 1
ATOM 684 C CA . ASP A 1 96 ? 22.016 -3.108 31.743 1.00 41.56 96 ASP A CA 1
ATOM 685 C C . ASP A 1 96 ? 23.421 -2.474 31.635 1.00 41.47 96 ASP A C 1
ATOM 686 O O . ASP A 1 96 ? 24.205 -2.597 32.569 1.00 41.23 96 ASP A O 1
ATOM 691 N N . GLU A 1 97 ? 23.732 -1.792 30.525 1.00 41.64 97 GLU A N 1
ATOM 692 C CA . GLU A 1 97 ? 24.996 -1.021 30.402 1.00 41.95 97 GLU A CA 1
ATOM 693 C C . GLU A 1 97 ? 25.168 -0.133 31.612 1.00 40.94 97 GLU A C 1
ATOM 694 O O . GLU A 1 97 ? 26.234 -0.073 32.209 1.00 41.33 97 GLU A O 1
ATOM 700 N N . GLN A 1 98 ? 24.113 0.607 31.932 1.00 39.52 98 GLN A N 1
ATOM 701 C CA . GLN A 1 98 ? 24.121 1.526 33.049 1.00 37.97 98 GLN A CA 1
ATOM 702 C C . GLN A 1 98 ? 24.318 0.816 34.354 1.00 37.07 98 GLN A C 1
ATOM 703 O O . GLN A 1 98 ? 25.010 1.317 35.227 1.00 37.01 98 GLN A O 1
ATOM 709 N N . ARG A 1 99 ? 23.702 -0.349 34.493 1.00 35.78 99 ARG A N 1
ATOM 710 C CA . ARG A 1 99 ? 23.958 -1.152 35.650 1.00 34.81 99 ARG A CA 1
ATOM 711 C C . ARG A 1 99 ? 25.435 -1.475 35.687 1.00 34.43 99 ARG A C 1
ATOM 712 O O . ARG A 1 99 ? 26.097 -1.245 36.702 1.00 34.12 99 ARG A O 1
ATOM 720 N N . THR A 1 100 ? 25.979 -1.978 34.581 1.00 33.95 100 THR A N 1
ATOM 721 C CA . THR A 1 100 ? 27.336 -2.509 34.680 1.00 33.65 100 THR A CA 1
ATOM 722 C C . THR A 1 100 ? 28.346 -1.374 34.896 1.00 33.91 100 THR A C 1
ATOM 723 O O . THR A 1 100 ? 29.372 -1.577 35.530 1.00 34.09 100 THR A O 1
ATOM 727 N N . VAL A 1 101 ? 28.014 -0.166 34.443 1.00 34.28 101 VAL A N 1
ATOM 728 C CA . VAL A 1 101 ? 28.782 1.034 34.804 1.00 34.56 101 VAL A CA 1
ATOM 729 C C . VAL A 1 101 ? 28.887 1.150 36.325 1.00 35.19 101 VAL A C 1
ATOM 730 O O . VAL A 1 101 ? 29.990 1.113 36.870 1.00 35.34 101 VAL A O 1
ATOM 734 N N . LEU A 1 102 ? 27.735 1.262 36.993 1.00 35.68 102 LEU A N 1
ATOM 735 C CA . LEU A 1 102 ? 27.646 1.297 38.458 1.00 36.20 102 LEU A CA 1
ATOM 736 C C . LEU A 1 102 ? 28.494 0.217 39.164 1.00 36.65 102 LEU A C 1
ATOM 737 O O . LEU A 1 102 ? 29.113 0.492 40.194 1.00 36.91 102 LEU A O 1
ATOM 742 N N . CYS A 1 103 ? 28.532 -0.994 38.608 1.00 36.62 103 CYS A N 1
ATOM 743 C CA . CYS A 1 103 ? 29.282 -2.089 39.198 1.00 36.58 103 CYS A CA 1
ATOM 744 C C . CYS A 1 103 ? 30.734 -1.906 39.091 1.00 36.37 103 CYS A C 1
ATOM 745 O O . CYS A 1 103 ? 31.469 -2.397 39.926 1.00 36.45 103 CYS A O 1
ATOM 748 N N . SER A 1 104 ? 31.151 -1.242 38.030 1.00 36.44 104 SER A N 1
ATOM 749 C CA . SER A 1 104 ? 32.557 -1.055 37.800 1.00 36.85 104 SER A CA 1
ATOM 750 C C . SER A 1 104 ? 32.991 0.314 38.289 1.00 36.77 104 SER A C 1
ATOM 751 O O . SER A 1 104 ? 34.162 0.633 38.232 1.00 36.87 104 SER A O 1
ATOM 754 N N . TYR A 1 105 ? 32.043 1.111 38.775 1.00 36.91 105 TYR A N 1
ATOM 755 C CA . TYR A 1 105 ? 32.368 2.182 39.696 1.00 37.21 105 TYR A CA 1
ATOM 756 C C . TYR A 1 105 ? 32.821 1.539 40.985 1.00 37.51 105 TYR A C 1
ATOM 757 O O . TYR A 1 105 ? 33.940 1.785 41.431 1.00 38.03 105 TYR A O 1
ATOM 766 N N . VAL A 1 106 ? 31.962 0.700 41.570 1.00 37.46 106 VAL A N 1
ATOM 767 C CA . VAL A 1 106 ? 32.310 -0.132 42.740 1.00 37.00 106 VAL A CA 1
ATOM 768 C C . VAL A 1 106 ? 33.558 -1.008 42.570 1.00 37.42 106 VAL A C 1
ATOM 769 O O . VAL A 1 106 ? 34.189 -1.365 43.556 1.00 37.37 106 VAL A O 1
ATOM 773 N N . GLU A 1 107 ? 33.914 -1.362 41.343 1.00 38.14 107 GLU A N 1
ATOM 774 C CA . GLU A 1 107 ? 35.095 -2.184 41.143 1.00 39.22 107 GLU A CA 1
ATOM 775 C C . GLU A 1 107 ? 36.328 -1.334 41.258 1.00 39.55 107 GLU A C 1
ATOM 776 O O . GLU A 1 107 ? 37.226 -1.636 42.032 1.00 39.55 107 GLU A O 1
ATOM 782 N N . SER A 1 108 ? 36.368 -0.270 40.477 1.00 40.60 108 SER A N 1
ATOM 783 C CA . SER A 1 108 ? 37.503 0.650 40.505 1.00 41.86 108 SER A CA 1
ATOM 784 C C . SER A 1 108 ? 37.631 1.325 41.865 1.00 42.55 108 SER A C 1
ATOM 785 O O . SER A 1 108 ? 38.740 1.649 42.304 1.00 43.16 108 SER A O 1
ATOM 788 N N . MET A 1 109 ? 36.493 1.547 42.512 1.00 43.12 109 MET A N 1
ATOM 789 C CA . MET A 1 109 ? 36.452 2.090 43.848 1.00 43.87 109 MET A CA 1
ATOM 790 C C . MET A 1 109 ? 37.098 1.168 44.894 1.00 44.77 109 MET A C 1
ATOM 791 O O . MET A 1 109 ? 37.446 1.623 45.981 1.00 44.96 109 MET A O 1
ATOM 796 N N . THR A 1 110 ? 37.239 -0.120 44.574 1.00 45.90 110 THR A N 1
ATOM 797 C CA . THR A 1 110 ? 37.825 -1.081 45.486 1.00 46.71 110 THR A CA 1
ATOM 798 C C . THR A 1 110 ? 39.133 -1.590 44.905 1.00 48.31 110 THR A C 1
ATOM 799 O O . THR A 1 110 ? 39.936 -2.169 45.624 1.00 48.75 110 THR A O 1
ATOM 803 N N . ARG A 1 111 ? 39.442 -1.379 43.654 1.00 50.26 111 ARG A N 1
ATOM 804 C CA . ARG A 1 111 ? 40.661 -1.961 43.120 1.00 52.43 111 ARG A CA 1
ATOM 805 C C . ARG A 1 111 ? 41.880 -1.884 43.984 1.00 54.60 111 ARG A C 1
ATOM 806 O O . ARG A 1 111 ? 42.685 -2.787 44.036 1.00 54.84 111 ARG A O 1
ATOM 814 N N . GLY A 1 112 ? 42.081 -0.767 44.624 1.00 57.16 112 GLY A N 1
ATOM 815 C CA . GLY A 1 112 ? 43.363 -0.579 45.247 1.00 60.93 112 GLY A CA 1
ATOM 816 C C . GLY A 1 112 ? 43.648 -1.488 46.410 1.00 63.45 112 GLY A C 1
ATOM 817 O O . GLY A 1 112 ? 44.735 -2.002 46.548 1.00 63.74 112 GLY A O 1
ATOM 818 N N . GLN A 1 113 ? 42.649 -1.679 47.248 1.00 65.74 113 GLN A N 1
ATOM 819 C CA . GLN A 1 113 ? 42.838 -2.121 48.592 1.00 68.32 113 GLN A CA 1
ATOM 820 C C . GLN A 1 113 ? 41.900 -3.230 48.993 1.00 69.61 113 GLN A C 1
ATOM 821 O O . GLN A 1 113 ? 40.789 -2.951 49.372 1.00 70.26 113 GLN A O 1
ATOM 827 N N . SER A 1 114 ? 42.351 -4.480 48.939 1.00 70.84 114 SER A N 1
ATOM 828 C CA . SER A 1 114 ? 41.530 -5.625 49.302 1.00 71.63 114 SER A CA 1
ATOM 829 C C . SER A 1 114 ? 41.568 -5.719 50.786 1.00 71.95 114 SER A C 1
ATOM 830 O O . SER A 1 114 ? 40.828 -6.452 51.422 1.00 71.79 114 SER A O 1
ATOM 833 N N . GLU A 1 115 ? 42.506 -4.948 51.292 1.00 72.50 115 GLU A N 1
ATOM 834 C CA . GLU A 1 115 ? 42.843 -4.684 52.698 1.00 72.69 115 GLU A CA 1
ATOM 835 C C . GLU A 1 115 ? 41.830 -3.725 53.324 1.00 71.84 115 GLU A C 1
ATOM 836 O O . GLU A 1 115 ? 41.607 -3.755 54.532 1.00 71.94 115 GLU A O 1
ATOM 842 N N . ASN A 1 116 ? 41.212 -2.878 52.515 1.00 70.73 116 ASN A N 1
ATOM 843 C CA . ASN A 1 116 ? 40.274 -1.912 53.046 1.00 69.17 116 ASN A CA 1
ATOM 844 C C . ASN A 1 116 ? 39.065 -2.521 53.699 1.00 67.30 116 ASN A C 1
ATOM 845 O O . ASN A 1 116 ? 38.784 -3.684 53.524 1.00 66.78 116 ASN A O 1
ATOM 850 N N . LEU A 1 117 ? 38.332 -1.715 54.452 1.00 64.92 117 LEU A N 1
ATOM 851 C CA . LEU A 1 117 ? 37.225 -2.236 55.233 1.00 62.24 117 LEU A CA 1
ATOM 852 C C . LEU A 1 117 ? 35.965 -2.198 54.416 1.00 60.66 117 LEU A C 1
ATOM 853 O O . LEU A 1 117 ? 34.995 -2.852 54.757 1.00 60.33 117 LEU A O 1
ATOM 858 N N . MET A 1 118 ? 35.981 -1.442 53.329 1.00 58.77 118 MET A N 1
ATOM 859 C CA . MET A 1 118 ? 34.803 -1.360 52.507 1.00 57.25 118 MET A CA 1
ATOM 860 C C . MET A 1 118 ? 34.640 -2.649 51.770 1.00 56.13 118 MET A C 1
ATOM 861 O O . MET A 1 118 ? 33.513 -3.087 51.538 1.00 56.16 118 MET A O 1
ATOM 866 N N . TRP A 1 119 ? 35.760 -3.271 51.412 1.00 54.52 119 TRP A N 1
ATOM 867 C CA . TRP A 1 119 ? 35.691 -4.555 50.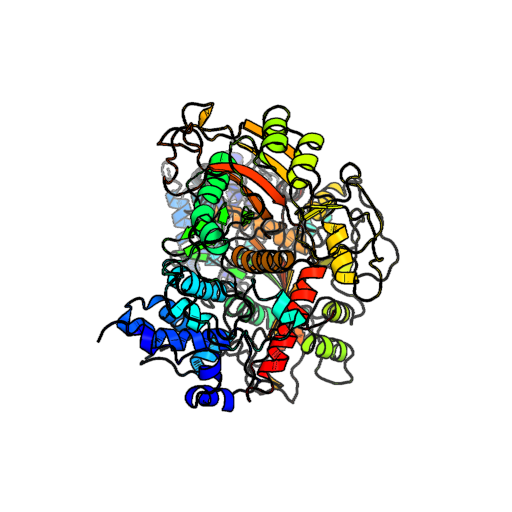738 1.00 52.85 119 TRP A CA 1
ATOM 868 C C . TRP A 1 119 ? 34.763 -5.469 51.532 1.00 51.58 119 TRP A C 1
ATOM 869 O O . TRP A 1 119 ? 33.952 -6.165 50.966 1.00 51.20 119 TRP A O 1
ATOM 880 N N . ASP A 1 120 ? 34.850 -5.399 52.853 1.00 50.52 120 ASP A N 1
ATOM 881 C CA . ASP A 1 120 ? 34.034 -6.213 53.745 1.00 49.70 120 ASP A CA 1
ATOM 882 C C . ASP A 1 120 ? 32.568 -5.858 53.828 1.00 48.32 120 ASP A C 1
ATOM 883 O O . ASP A 1 120 ? 31.733 -6.750 53.795 1.00 48.25 120 ASP A O 1
ATOM 888 N N . ILE A 1 121 ? 32.262 -4.571 53.984 1.00 46.85 121 ILE A N 1
ATOM 889 C CA . ILE A 1 121 ? 30.875 -4.073 54.095 1.00 45.21 121 ILE A CA 1
ATOM 890 C C . ILE A 1 121 ? 30.050 -4.474 52.866 1.00 45.04 121 ILE A C 1
ATOM 891 O O . ILE A 1 121 ? 28.869 -4.873 52.981 1.00 44.93 121 ILE A O 1
ATOM 896 N N . LEU A 1 122 ? 30.697 -4.363 51.695 1.00 44.30 122 LEU A N 1
ATOM 897 C CA . LEU A 1 122 ? 30.121 -4.753 50.407 1.00 43.16 122 LEU A CA 1
ATOM 898 C C . LEU A 1 122 ? 29.846 -6.253 50.325 1.00 43.20 122 LEU A C 1
ATOM 899 O O . LEU A 1 122 ? 28.928 -6.666 49.644 1.00 43.64 122 LEU A O 1
ATOM 904 N N . ARG A 1 123 ? 30.634 -7.061 51.031 1.00 42.97 123 ARG A N 1
ATOM 905 C CA . ARG A 1 123 ? 30.543 -8.520 50.949 1.00 42.61 123 ARG A CA 1
ATOM 906 C C . ARG A 1 123 ? 29.395 -9.110 51.717 1.00 41.05 123 ARG A C 1
ATOM 907 O O . ARG A 1 123 ? 29.059 -10.269 51.529 1.00 41.12 123 ARG A O 1
ATOM 915 N N . ASN A 1 124 ? 28.784 -8.312 52.571 1.00 39.31 124 ASN A N 1
ATOM 916 C CA . ASN A 1 124 ? 27.658 -8.803 53.316 1.00 37.93 124 ASN A CA 1
ATOM 917 C C . ASN A 1 124 ? 26.386 -8.901 52.475 1.00 36.73 124 ASN A C 1
ATOM 918 O O . ASN A 1 124 ? 25.787 -7.908 52.100 1.00 36.60 124 ASN A O 1
ATOM 923 N N . GLY A 1 125 ? 25.960 -10.118 52.204 1.00 35.55 125 GLY A N 1
ATOM 924 C CA . GLY A 1 125 ? 24.706 -10.325 51.526 1.00 34.19 125 GLY A CA 1
ATOM 925 C C . GLY A 1 125 ? 24.999 -10.690 50.105 1.00 33.30 125 GLY A C 1
ATOM 926 O O . GLY A 1 125 ? 24.089 -10.856 49.300 1.00 33.09 125 GLY A O 1
ATOM 927 N N . ILE A 1 126 ? 26.280 -10.804 49.802 1.00 32.61 126 ILE A N 1
ATOM 928 C CA . ILE A 1 126 ? 26.696 -11.210 48.479 1.00 32.58 126 ILE A CA 1
ATOM 929 C C . ILE A 1 126 ? 27.286 -12.620 48.491 1.00 32.84 126 ILE A C 1
ATOM 930 O O . ILE A 1 126 ? 28.191 -12.890 49.278 1.00 32.94 126 ILE A O 1
ATOM 935 N N . ILE A 1 127 ? 26.758 -13.505 47.629 1.00 32.96 127 ILE A N 1
ATOM 936 C CA . ILE A 1 127 ? 27.343 -14.832 47.413 1.00 32.96 127 ILE A CA 1
ATOM 937 C C . ILE A 1 127 ? 28.577 -14.651 46.553 1.00 33.75 127 ILE A C 1
ATOM 938 O O . ILE A 1 127 ? 28.496 -14.512 45.339 1.00 33.77 127 ILE A O 1
ATOM 943 N N . SER A 1 128 ? 29.717 -14.628 47.224 1.00 34.89 128 SER A N 1
ATOM 944 C CA . SER A 1 128 ? 31.025 -14.502 46.615 1.00 36.05 128 SER A CA 1
ATOM 945 C C . SER A 1 128 ? 31.290 -15.763 45.837 1.00 36.15 128 SER A C 1
ATOM 946 O O . SER A 1 128 ? 30.605 -16.736 46.047 1.00 36.79 128 SER A O 1
ATOM 949 N N . SER A 1 129 ? 32.266 -15.784 44.945 1.00 36.68 129 SER A N 1
ATOM 950 C CA . SER A 1 129 ? 32.512 -17.028 44.202 1.00 37.72 129 SER A CA 1
ATOM 951 C C . SER A 1 129 ? 33.180 -18.138 45.062 1.00 38.54 129 SER A C 1
ATOM 952 O O . SER A 1 129 ? 32.854 -19.340 44.918 1.00 39.03 129 SER A O 1
ATOM 955 N N . SER A 1 130 ? 34.077 -17.747 45.973 1.00 39.19 130 SER A N 1
ATOM 956 C CA . SER A 1 130 ? 34.723 -18.706 46.874 1.00 39.51 130 SER A CA 1
ATOM 957 C C . SER A 1 130 ? 33.698 -19.422 47.751 1.00 39.88 130 SER A C 1
ATOM 958 O O . SER A 1 130 ? 33.913 -20.560 48.232 1.00 40.22 130 SER A O 1
ATOM 961 N N . LYS A 1 131 ? 32.562 -18.759 47.914 1.00 39.98 131 LYS A N 1
ATOM 962 C CA . LYS A 1 131 ? 31.514 -19.239 48.789 1.00 40.54 131 LYS A CA 1
ATOM 963 C C . LYS A 1 131 ? 30.274 -19.800 48.089 1.00 39.97 131 LYS A C 1
ATOM 964 O O . LYS A 1 131 ? 29.265 -20.028 48.750 1.00 39.98 131 LYS A O 1
ATOM 970 N N . LEU A 1 132 ? 30.341 -20.029 46.776 1.00 39.27 132 LEU A N 1
ATOM 971 C CA . LEU A 1 132 ? 29.166 -20.476 46.025 1.00 38.51 132 LEU A CA 1
ATOM 972 C C . LEU A 1 132 ? 28.857 -21.953 46.264 1.00 38.93 132 LEU A C 1
ATOM 973 O O . LEU A 1 132 ? 27.699 -22.322 46.487 1.00 38.75 132 LEU A O 1
ATOM 978 N N . LEU A 1 133 ? 29.891 -22.792 46.226 1.00 39.38 133 LEU A N 1
ATOM 979 C CA . LEU A 1 133 ? 29.699 -24.220 46.483 1.00 39.54 133 LEU A CA 1
ATOM 980 C C . LEU A 1 133 ? 29.351 -24.473 47.940 1.00 39.96 133 LEU A C 1
ATOM 981 O O . LEU A 1 133 ? 28.557 -25.365 48.242 1.00 40.23 133 LEU A O 1
ATOM 986 N N . SER A 1 134 ? 29.948 -23.701 48.844 1.00 40.45 134 SER A N 1
ATOM 987 C CA . SER A 1 134 ? 29.574 -23.814 50.241 1.00 40.98 134 SER A CA 1
ATOM 988 C C . SER A 1 134 ? 28.146 -23.360 50.433 1.00 41.14 134 SER A C 1
ATOM 989 O O . SER A 1 134 ? 27.419 -23.886 51.255 1.00 41.16 134 SER A O 1
ATOM 992 N N . THR A 1 135 ? 27.768 -22.348 49.676 1.00 41.52 135 THR A N 1
ATOM 993 C CA . THR A 1 135 ? 26.494 -21.711 49.868 1.00 41.97 135 THR A CA 1
ATOM 994 C C . THR A 1 135 ? 25.438 -22.673 49.361 1.00 42.36 135 THR A C 1
ATOM 995 O O . THR A 1 135 ? 24.353 -22.764 49.946 1.00 42.49 135 THR A O 1
ATOM 999 N N . ILE A 1 136 ? 25.768 -23.397 48.287 1.00 42.83 136 ILE A N 1
ATOM 1000 C CA . ILE A 1 136 ? 24.871 -24.422 47.755 1.00 43.27 136 ILE A CA 1
ATOM 1001 C C . ILE A 1 136 ? 24.717 -25.516 48.803 1.00 44.67 136 ILE A C 1
ATOM 1002 O O . ILE A 1 136 ? 23.598 -25.857 49.193 1.00 44.94 136 ILE A O 1
ATOM 1007 N N . LYS A 1 137 ? 25.835 -26.015 49.310 1.00 46.00 137 LYS A N 1
ATOM 1008 C CA . LYS A 1 137 ? 25.767 -27.100 50.253 1.00 47.30 137 LYS A CA 1
ATOM 1009 C C . LYS A 1 137 ? 25.281 -26.689 51.634 1.00 48.22 137 LYS A C 1
ATOM 1010 O O . LYS A 1 137 ? 24.420 -27.345 52.185 1.00 48.73 137 LYS A O 1
ATOM 1016 N N . ASN A 1 138 ? 25.674 -25.569 52.181 1.00 49.45 138 ASN A N 1
ATOM 1017 C CA . ASN A 1 138 ? 25.216 -25.262 53.525 1.00 50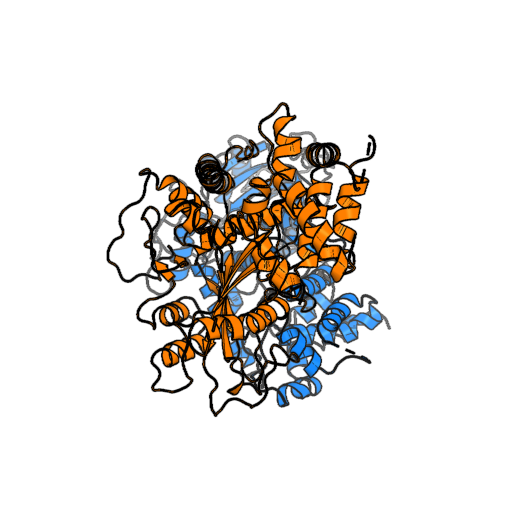.76 138 ASN A CA 1
ATOM 1018 C C . ASN A 1 138 ? 24.229 -24.144 53.702 1.00 51.55 138 ASN A C 1
ATOM 1019 O O . ASN A 1 138 ? 23.728 -23.925 54.768 1.00 51.96 138 ASN A O 1
ATOM 1024 N N . GLY A 1 139 ? 23.973 -23.400 52.660 1.00 52.13 139 GLY A N 1
ATOM 1025 C CA . GLY A 1 139 ? 23.042 -22.271 52.778 1.00 52.80 139 GLY A CA 1
ATOM 1026 C C . GLY A 1 139 ? 23.717 -20.982 53.204 1.00 53.58 139 GLY A C 1
ATOM 1027 O O . GLY A 1 139 ? 24.837 -20.997 53.684 1.00 53.47 139 GLY A O 1
ATOM 1028 N N . PRO A 1 140 ? 23.013 -19.852 53.070 1.00 54.48 140 PRO A N 1
ATOM 1029 C CA . PRO A 1 140 ? 23.640 -18.529 52.957 1.00 55.20 140 PRO A CA 1
ATOM 1030 C C . PRO A 1 140 ? 23.914 -17.755 54.228 1.00 55.76 140 PRO A C 1
ATOM 1031 O O . PRO A 1 140 ? 24.001 -16.527 54.159 1.00 55.78 140 PRO A O 1
ATOM 1035 N N . THR A 1 141 ? 24.056 -18.427 55.367 1.00 56.56 141 THR A N 1
ATOM 1036 C CA . THR A 1 141 ? 24.108 -17.683 56.635 1.00 57.41 141 THR A CA 1
ATOM 1037 C C . THR A 1 141 ? 25.465 -17.044 56.830 1.00 57.93 141 THR A C 1
ATOM 1038 O O . THR A 1 141 ? 25.561 -15.885 57.234 1.00 57.91 141 THR A O 1
ATOM 1042 N N . LYS A 1 142 ? 26.504 -17.806 56.502 1.00 58.65 142 LYS A N 1
ATOM 1043 C CA . LYS A 1 142 ? 27.893 -17.355 56.559 1.00 59.44 142 LYS A CA 1
ATOM 1044 C C . LYS A 1 142 ? 28.077 -16.132 55.664 1.00 59.77 142 LYS A C 1
ATOM 1045 O O . LYS A 1 142 ? 28.975 -15.310 55.896 1.00 60.04 142 LYS A O 1
ATOM 1051 N N . VAL A 1 143 ? 27.210 -16.039 54.647 1.00 60.15 143 VAL A N 1
ATOM 1052 C CA . VAL A 1 143 ? 27.203 -14.969 53.647 1.00 60.10 143 VAL A CA 1
ATOM 1053 C C . VAL A 1 143 ? 26.505 -13.710 54.154 1.00 60.72 143 VAL A C 1
ATOM 1054 O O . VAL A 1 143 ? 26.672 -12.642 53.575 1.00 60.77 143 VAL A O 1
ATOM 1058 N N . PHE A 1 144 ? 25.743 -13.840 55.240 1.00 61.39 144 PHE A N 1
ATOM 1059 C CA . PHE A 1 144 ? 25.243 -12.681 55.959 1.00 62.13 144 PHE A CA 1
ATOM 1060 C C . PHE A 1 144 ? 25.983 -12.473 57.304 1.00 63.58 144 PHE A C 1
ATOM 1061 O O . PHE A 1 144 ? 25.416 -11.905 58.225 1.00 63.16 144 PHE A O 1
ATOM 1069 N N . GLU A 1 145 ? 27.251 -12.914 57.379 1.00 66.00 145 GLU A N 1
ATOM 1070 C CA . GLU A 1 145 ? 28.143 -12.836 58.589 1.00 68.58 145 GLU A CA 1
ATOM 1071 C C . GLU A 1 145 ? 29.491 -12.087 58.474 1.00 70.01 145 GLU A C 1
ATOM 1072 O O . GLU A 1 145 ? 30.206 -12.257 57.470 1.00 70.13 145 GLU A O 1
ATOM 1078 N N . PRO A 1 146 ? 29.873 -11.302 59.525 1.00 71.45 146 PRO A N 1
ATOM 1079 C CA . PRO A 1 146 ? 31.165 -10.559 59.555 1.00 72.41 146 PRO A CA 1
ATOM 1080 C C . PRO A 1 146 ? 32.398 -11.465 59.329 1.00 73.30 146 PRO A C 1
ATOM 1081 O O . PRO A 1 146 ? 32.339 -12.657 59.644 1.00 73.26 146 PRO A O 1
ATOM 1085 N N . ALA A 1 147 ? 33.482 -10.924 58.769 1.00 74.90 147 ALA A N 1
ATOM 1086 C CA . ALA A 1 147 ? 34.688 -11.721 58.510 1.00 76.43 147 ALA A CA 1
ATOM 1087 C C . ALA A 1 147 ? 35.878 -11.259 59.372 1.00 77.99 147 ALA A C 1
ATOM 1088 O O . ALA A 1 147 ? 36.330 -10.111 59.220 1.00 78.23 147 ALA A O 1
ATOM 1090 N N . PRO A 1 148 ? 36.383 -12.153 60.275 1.00 79.50 148 PRO A N 1
ATOM 1091 C CA . PRO A 1 148 ? 37.517 -11.984 61.231 1.00 80.82 148 PRO A CA 1
ATOM 1092 C C . PRO A 1 148 ? 38.756 -11.148 60.805 1.00 82.25 148 PRO A C 1
ATOM 1093 O O . PRO A 1 148 ? 38.912 -10.785 59.622 1.00 82.41 148 PRO A O 1
ATOM 1097 N N . ILE A 1 149 ? 39.616 -10.860 61.792 1.00 83.86 149 ILE A N 1
ATOM 1098 C CA . ILE A 1 149 ? 40.960 -10.246 61.604 1.00 85.28 149 ILE A CA 1
ATOM 1099 C C . ILE A 1 149 ? 41.814 -10.914 60.485 1.00 86.54 149 ILE A C 1
ATOM 1100 O O . ILE A 1 149 ? 42.636 -10.233 59.823 1.00 86.42 149 ILE A O 1
ATOM 1105 N N . SER A 1 150 ? 41.538 -12.217 60.249 1.00 87.91 150 SER A N 1
ATOM 1106 C CA . SER A 1 150 ? 42.539 -13.246 59.851 1.00 88.75 150 SER A CA 1
ATOM 1107 C C . SER A 1 150 ? 43.696 -13.061 60.853 1.00 89.27 150 SER A C 1
ATOM 1108 O O . SER A 1 150 ? 43.585 -13.446 62.034 1.00 89.16 150 SER A O 1
ATOM 1111 N N . THR A 1 151 ? 44.794 -12.485 60.359 1.00 89.82 151 THR A N 1
ATOM 1112 C CA . THR A 1 151 ? 45.578 -11.484 61.096 1.00 90.21 151 THR A CA 1
ATOM 1113 C C . THR A 1 151 ? 46.262 -10.686 59.981 1.00 90.34 151 THR A C 1
ATOM 1114 O O . THR A 1 151 ? 45.766 -9.622 59.567 1.00 90.33 151 THR A O 1
ATOM 1118 N N . ASN A 1 152 ? 47.348 -11.274 59.462 1.00 90.31 152 ASN A N 1
ATOM 1119 C CA . ASN A 1 152 ? 48.284 -10.672 58.486 1.00 90.22 152 ASN A CA 1
ATOM 1120 C C . ASN A 1 152 ? 49.631 -10.349 59.138 1.00 89.74 152 ASN A C 1
ATOM 1121 O O . ASN A 1 152 ? 50.567 -9.890 58.451 1.00 90.06 152 ASN A O 1
ATOM 1126 N N . HIS A 1 153 ? 49.722 -10.700 60.413 1.00 88.85 153 HIS A N 1
ATOM 1127 C CA . HIS A 1 153 ? 50.866 -10.408 61.249 1.00 87.73 153 HIS A CA 1
ATOM 1128 C C . HIS A 1 153 ? 52.036 -11.322 60.941 1.00 86.09 153 HIS A C 1
ATOM 1129 O O . HIS A 1 153 ? 52.891 -10.979 60.127 1.00 86.13 153 HIS A O 1
ATOM 1136 N N . TYR A 1 154 ? 52.084 -12.480 61.587 1.00 83.79 154 TYR A N 1
ATOM 1137 C CA . TYR A 1 154 ? 53.136 -13.424 61.263 1.00 81.53 154 TYR A CA 1
ATOM 1138 C C . TYR A 1 154 ? 52.625 -14.675 60.545 1.00 79.06 154 TYR A C 1
ATOM 1139 O O . TYR A 1 154 ? 53.066 -15.784 60.820 1.00 79.31 154 TYR A O 1
ATOM 1148 N N . PHE A 1 155 ? 51.691 -14.488 59.627 1.00 74.75 155 PHE A N 1
ATOM 1149 C CA . PHE A 1 155 ? 51.367 -15.525 58.709 1.00 71.93 155 PHE A CA 1
ATOM 1150 C C . PHE A 1 155 ? 52.678 -16.326 58.620 1.00 70.39 155 PHE A C 1
ATOM 1151 O O . PHE A 1 155 ? 53.747 -15.739 58.632 1.00 70.21 155 PHE A O 1
ATOM 1159 N N . GLY A 1 156 ? 52.612 -17.649 58.511 1.00 68.44 156 GLY A N 1
ATOM 1160 C CA . GLY A 1 156 ? 53.795 -18.427 58.200 1.00 65.71 156 GLY A CA 1
ATOM 1161 C C . GLY A 1 156 ? 53.701 -19.756 57.468 1.00 63.84 156 GLY A C 1
ATOM 1162 O O . GLY A 1 156 ? 54.638 -20.492 57.542 1.00 63.93 156 GLY A O 1
ATOM 1163 N N . GLY A 1 157 ? 52.625 -20.079 56.760 1.00 61.94 157 GLY A N 1
ATOM 1164 C CA . GLY A 1 157 ? 52.478 -21.410 56.182 1.00 59.26 157 GLY A CA 1
ATOM 1165 C C . GLY A 1 157 ? 51.779 -21.549 54.852 1.00 57.30 157 GLY A C 1
ATOM 1166 O O . GLY A 1 157 ? 51.993 -20.748 54.009 1.00 57.74 157 GLY A O 1
ATOM 1167 N N . PRO A 1 158 ? 50.978 -22.577 54.619 1.00 55.56 158 PRO A N 1
ATOM 1168 C CA . PRO A 1 158 ? 50.335 -22.697 53.309 1.00 53.78 158 PRO A CA 1
ATOM 1169 C C . PRO A 1 158 ? 49.685 -21.416 52.799 1.00 51.79 158 PRO A C 1
ATOM 1170 O O . PRO A 1 158 ? 49.737 -21.142 51.608 1.00 51.42 158 PRO A O 1
ATOM 1174 N N . VAL A 1 159 ? 49.091 -20.632 53.686 1.00 50.10 159 VAL A N 1
ATOM 1175 C CA . VAL A 1 159 ? 48.328 -19.459 53.236 1.00 48.33 159 VAL A CA 1
ATOM 1176 C C . VAL A 1 159 ? 49.228 -18.277 52.982 1.00 47.15 159 VAL A C 1
ATOM 1177 O O . VAL A 1 159 ? 48.924 -17.463 52.128 1.00 46.88 159 VAL A O 1
ATOM 1181 N N . ALA A 1 160 ? 50.317 -18.184 53.733 1.00 45.69 160 ALA A N 1
ATOM 1182 C CA . ALA A 1 160 ? 51.351 -17.220 53.442 1.00 44.52 160 ALA A CA 1
ATOM 1183 C C . ALA A 1 160 ? 52.035 -17.576 52.119 1.00 43.91 160 ALA A C 1
ATOM 1184 O O . ALA A 1 160 ? 52.312 -16.697 51.321 1.00 44.10 160 ALA A O 1
ATOM 1186 N N . PHE A 1 161 ? 52.302 -18.860 51.880 1.00 42.96 161 PHE A N 1
ATOM 1187 C CA . PHE A 1 161 ? 52.869 -19.308 50.610 1.00 42.02 161 PHE A CA 1
ATOM 1188 C C . PHE A 1 161 ? 51.979 -18.859 49.480 1.00 41.98 161 PHE A C 1
ATOM 1189 O O . PHE A 1 161 ? 52.456 -18.420 48.453 1.00 41.87 161 PHE A O 1
ATOM 1197 N N . GLY A 1 162 ? 50.671 -18.968 49.679 1.00 42.04 162 GLY A N 1
ATOM 1198 C CA . GLY A 1 162 ? 49.709 -18.520 48.676 1.00 41.90 162 GLY A CA 1
ATOM 1199 C C . GLY A 1 162 ? 49.958 -17.102 48.196 1.00 41.53 162 GLY A C 1
ATOM 1200 O O . GLY A 1 162 ? 50.189 -16.851 47.012 1.00 41.19 162 GLY A O 1
ATOM 1201 N N . LEU A 1 163 ? 49.925 -16.178 49.144 1.00 41.61 163 LEU A N 1
ATOM 1202 C CA . LEU A 1 163 ? 49.976 -14.751 48.844 1.00 41.63 163 LEU A CA 1
ATOM 1203 C C . LEU A 1 163 ? 51.339 -14.373 48.291 1.00 41.75 163 LEU A C 1
ATOM 1204 O O . LEU A 1 163 ? 51.420 -13.730 47.240 1.00 41.88 163 LEU A O 1
ATOM 1209 N N . ARG A 1 164 ? 52.393 -14.814 48.971 1.00 41.99 164 ARG A N 1
ATOM 1210 C CA . ARG A 1 164 ? 53.772 -14.497 48.614 1.00 42.70 164 ARG A CA 1
ATOM 1211 C C . ARG A 1 164 ? 54.116 -14.768 47.155 1.00 43.60 164 ARG A C 1
ATOM 1212 O O . ARG A 1 164 ? 54.946 -14.087 46.585 1.00 43.67 164 ARG A O 1
ATOM 1220 N N . CYS A 1 165 ? 53.458 -15.759 46.557 1.00 45.09 165 CYS A N 1
ATOM 1221 C CA . CYS A 1 165 ? 53.768 -16.235 45.193 1.00 46.18 165 CYS A CA 1
ATOM 1222 C C . CYS A 1 165 ? 52.798 -15.880 44.113 1.00 46.83 165 CYS A C 1
ATOM 1223 O O . CYS A 1 165 ? 53.155 -15.914 42.948 1.00 47.23 165 CYS A O 1
ATOM 1226 N N . GLU A 1 166 ? 51.556 -15.607 44.479 1.00 47.50 166 GLU A N 1
ATOM 1227 C CA . GLU A 1 166 ? 50.523 -15.507 43.478 1.00 48.18 166 GLU A CA 1
ATOM 1228 C C . GLU A 1 166 ? 50.788 -14.352 42.478 1.00 47.74 166 GLU A C 1
ATOM 1229 O O . GLU A 1 166 ? 50.208 -14.302 41.384 1.00 47.65 166 GLU A O 1
ATOM 1235 N N . ASP A 1 167 ? 51.739 -13.490 42.847 1.00 47.34 167 ASP A N 1
ATOM 1236 C CA . ASP A 1 167 ? 52.378 -12.543 41.923 1.00 47.16 167 ASP A CA 1
ATOM 1237 C C . ASP A 1 167 ? 53.227 -13.182 40.820 1.00 46.15 167 ASP A C 1
ATOM 1238 O O . ASP A 1 167 ? 52.843 -13.192 39.660 1.00 46.13 167 ASP A O 1
ATOM 1243 N N . THR A 1 168 ? 54.403 -13.675 41.195 1.00 44.99 168 THR A N 1
ATOM 1244 C CA . THR A 1 168 ? 55.331 -14.383 40.298 1.00 43.92 168 THR A CA 1
ATOM 1245 C C . THR A 1 168 ? 54.664 -15.267 39.243 1.00 43.18 168 THR A C 1
ATOM 1246 O O . THR A 1 168 ? 55.166 -15.380 38.128 1.00 43.20 168 THR A O 1
ATOM 1250 N N . VAL A 1 169 ? 53.550 -15.900 39.606 1.00 42.18 169 VAL A N 1
ATOM 1251 C CA . VAL A 1 169 ? 52.825 -16.778 38.693 1.00 41.00 169 VAL A CA 1
ATOM 1252 C C . VAL A 1 169 ? 52.037 -15.964 37.642 1.00 40.44 169 VAL A C 1
ATOM 1253 O O . VAL A 1 169 ? 51.904 -16.399 36.485 1.00 39.74 169 VAL A O 1
ATOM 1257 N N . LYS A 1 170 ? 51.533 -14.788 38.042 1.00 39.77 170 LYS A N 1
ATOM 1258 C CA . LYS A 1 170 ? 51.009 -13.812 37.085 1.00 39.19 170 LYS A CA 1
ATOM 1259 C C . LYS A 1 170 ? 52.099 -13.349 36.136 1.00 38.76 170 LYS A C 1
ATOM 1260 O O . LYS A 1 170 ? 51.910 -13.390 34.937 1.00 38.81 170 LYS A O 1
ATOM 1266 N N . ASP A 1 171 ? 53.243 -12.935 36.673 1.00 38.44 171 ASP A N 1
ATOM 1267 C CA . ASP A 1 171 ? 54.418 -12.564 35.860 1.00 38.33 171 ASP A CA 1
ATOM 1268 C C . ASP A 1 171 ? 54.709 -13.600 34.798 1.00 37.07 171 ASP A C 1
ATOM 1269 O O . ASP A 1 171 ? 54.921 -13.250 33.649 1.00 37.06 171 ASP A O 1
ATOM 1274 N N . ILE A 1 172 ? 54.731 -14.876 35.183 1.00 35.58 172 ILE A N 1
ATOM 1275 C CA . ILE A 1 172 ? 54.950 -15.961 34.229 1.00 34.00 172 ILE A CA 1
ATOM 1276 C C . ILE A 1 172 ? 53.823 -16.060 33.209 1.00 33.20 172 ILE A C 1
ATOM 1277 O O . ILE A 1 172 ? 54.104 -16.099 32.030 1.00 32.63 172 ILE A O 1
ATOM 1282 N N . VAL A 1 173 ? 52.562 -16.100 33.672 1.00 32.81 173 VAL A N 1
ATOM 1283 C CA . VAL A 1 173 ? 51.383 -16.180 32.781 1.00 32.15 173 VAL A CA 1
ATOM 1284 C C . VAL A 1 173 ? 51.372 -15.047 31.757 1.00 32.67 173 VAL A C 1
ATOM 1285 O O . VAL A 1 173 ? 51.383 -15.312 30.566 1.00 32.79 173 VAL A O 1
ATOM 1289 N N . CYS A 1 174 ? 51.361 -13.797 32.230 1.00 32.92 174 CYS A N 1
ATOM 1290 C CA . CYS A 1 174 ? 51.469 -12.621 31.376 1.00 33.25 174 CYS A CA 1
ATOM 1291 C C . CYS A 1 174 ? 52.681 -12.610 30.491 1.00 33.21 174 CYS A C 1
ATOM 1292 O O . CYS A 1 174 ? 52.543 -12.617 29.316 1.00 33.66 174 CYS A O 1
ATOM 1295 N N . LYS A 1 175 ? 53.875 -12.543 31.043 1.00 33.41 175 LYS A N 1
ATOM 1296 C CA . LYS A 1 175 ? 55.056 -12.319 30.226 1.00 33.55 175 LYS A CA 1
ATOM 1297 C C . LYS A 1 175 ? 55.409 -13.521 29.327 1.00 33.85 175 LYS A C 1
ATOM 1298 O O . LYS A 1 175 ? 55.673 -13.378 28.129 1.00 33.47 175 LYS A O 1
ATOM 1304 N N . LEU A 1 176 ? 55.392 -14.715 29.891 1.00 34.41 176 LEU A N 1
ATOM 1305 C CA . LEU A 1 176 ? 55.928 -15.858 29.156 1.00 35.09 176 LEU A CA 1
ATOM 1306 C C . LEU A 1 176 ? 54.878 -16.578 28.330 1.00 35.74 176 LEU A C 1
ATOM 1307 O O . LEU A 1 176 ? 55.072 -16.787 27.167 1.00 35.61 176 LEU A O 1
ATOM 1312 N N . ILE A 1 177 ? 53.753 -16.931 28.933 1.00 37.22 177 ILE A N 1
ATOM 1313 C CA . ILE A 1 177 ? 52.769 -17.811 28.300 1.00 38.03 177 ILE A CA 1
ATOM 1314 C C . ILE A 1 177 ? 52.029 -17.111 27.170 1.00 39.36 177 ILE A C 1
ATOM 1315 O O . ILE A 1 177 ? 51.915 -17.648 26.093 1.00 39.65 177 ILE A O 1
ATOM 1320 N N . CYS A 1 178 ? 51.532 -15.912 27.412 1.00 41.33 178 CYS A N 1
ATOM 1321 C CA . CYS A 1 178 ? 51.106 -15.013 26.335 1.00 43.41 178 CYS A CA 1
ATOM 1322 C C . CYS A 1 178 ? 52.091 -13.855 26.340 1.00 45.43 178 CYS A C 1
ATOM 1323 O O . CYS A 1 178 ? 52.331 -13.266 27.379 1.00 46.27 178 CYS A O 1
ATOM 1326 N N . GLY A 1 179 ? 52.678 -13.523 25.200 1.00 47.34 179 GLY A N 1
ATOM 1327 C CA . GLY A 1 179 ? 53.893 -12.700 25.194 1.00 49.26 179 GLY A CA 1
ATOM 1328 C C . GLY A 1 179 ? 53.889 -11.270 25.735 1.00 50.96 179 GLY A C 1
ATOM 1329 O O . GLY A 1 179 ? 54.659 -10.450 25.238 1.00 51.30 179 GLY A O 1
ATOM 1330 N N . ASP A 1 180 ? 53.093 -10.945 26.756 1.00 52.56 180 ASP A N 1
ATOM 1331 C CA . ASP A 1 180 ? 52.991 -9.540 27.185 1.00 54.74 180 ASP A CA 1
ATOM 1332 C C . ASP A 1 180 ? 52.857 -9.258 28.714 1.00 55.67 180 ASP A C 1
ATOM 1333 O O . ASP A 1 180 ? 51.964 -9.805 29.380 1.00 56.11 180 ASP A O 1
ATOM 1338 N N . ALA A 1 181 ? 53.712 -8.387 29.273 1.00 56.59 181 ALA A N 1
ATOM 1339 C CA . ALA A 1 181 ? 53.610 -8.024 30.719 1.00 57.21 181 ALA A CA 1
ATOM 1340 C C . ALA A 1 181 ? 52.659 -6.851 31.038 1.00 57.80 181 ALA A C 1
ATOM 1341 O O . ALA A 1 181 ? 52.249 -6.709 32.198 1.00 58.24 181 ALA A O 1
ATOM 1343 N N . SER A 1 182 ? 52.324 -6.025 30.029 1.00 58.37 182 SER A N 1
ATOM 1344 C CA . SER A 1 182 ? 51.280 -4.960 30.159 1.00 58.87 182 SER A CA 1
ATOM 1345 C C . SER A 1 182 ? 49.834 -5.558 30.190 1.00 58.99 182 SER A C 1
ATOM 1346 O O . SER A 1 182 ? 49.105 -5.623 29.172 1.00 59.64 182 SER A O 1
ATOM 1349 N N . ALA A 1 183 ? 49.453 -6.037 31.372 1.00 58.53 183 ALA A N 1
ATOM 1350 C CA . ALA A 1 183 ? 48.158 -6.676 31.589 1.00 57.69 183 ALA A CA 1
ATOM 1351 C C . ALA A 1 183 ? 47.711 -6.287 32.966 1.00 57.19 183 ALA A C 1
ATOM 1352 O O . ALA A 1 183 ? 48.534 -6.159 33.887 1.00 57.26 183 ALA A O 1
ATOM 1354 N N . ASN A 1 184 ? 46.403 -6.087 33.091 1.00 56.57 184 ASN A N 1
ATOM 1355 C CA . ASN A 1 184 ? 45.782 -5.686 34.363 1.00 55.82 184 ASN A CA 1
ATOM 1356 C C . ASN A 1 184 ? 45.725 -6.855 35.380 1.00 55.00 184 ASN A C 1
ATOM 1357 O O . ASN A 1 184 ? 45.152 -7.917 35.102 1.00 54.93 184 ASN A O 1
ATOM 1362 N N . ARG A 1 185 ? 46.345 -6.656 36.541 1.00 53.53 185 ARG A N 1
ATOM 1363 C CA . ARG A 1 185 ? 46.520 -7.719 37.517 1.00 52.21 185 ARG A CA 1
ATOM 1364 C C . ARG A 1 185 ? 45.753 -7.403 38.777 1.00 51.64 185 ARG A C 1
ATOM 1365 O O . ARG A 1 185 ? 45.364 -8.307 39.501 1.00 51.92 185 ARG A O 1
ATOM 1373 N N . GLN A 1 186 ? 45.543 -6.109 39.026 1.00 50.54 186 GLN A N 1
ATOM 1374 C CA . GLN A 1 186 ? 44.761 -5.587 40.150 1.00 49.23 186 GLN A CA 1
ATOM 1375 C C . GLN A 1 186 ? 43.311 -5.487 39.760 1.00 47.76 186 GLN A C 1
ATOM 1376 O O . GLN A 1 186 ? 42.971 -4.787 38.817 1.00 47.70 186 GLN A O 1
ATOM 1382 N N . PHE A 1 187 ? 42.446 -6.166 40.494 1.00 46.16 187 PHE A N 1
ATOM 1383 C CA . PHE A 1 187 ? 41.010 -6.134 40.217 1.00 44.27 187 PHE A CA 1
ATOM 1384 C C . PHE A 1 187 ? 40.220 -5.808 41.466 1.00 43.62 187 PHE A C 1
ATOM 1385 O O . PHE A 1 187 ? 40.451 -6.373 42.526 1.00 43.60 187 PHE A O 1
ATOM 1393 N N . GLY A 1 188 ? 39.273 -4.905 41.353 1.00 42.78 188 GLY A N 1
ATOM 1394 C CA . GLY A 1 188 ? 38.413 -4.633 42.495 1.00 42.36 188 GLY A CA 1
ATOM 1395 C C . GLY A 1 188 ? 37.412 -5.737 42.799 1.00 42.02 188 GLY A C 1
ATOM 1396 O O . GLY A 1 188 ? 37.642 -6.919 42.485 1.00 42.30 188 GLY A O 1
ATOM 1397 N N . PHE A 1 189 ? 36.301 -5.344 43.419 1.00 41.31 189 PHE A N 1
ATOM 1398 C CA . PHE A 1 189 ? 35.181 -6.228 43.644 1.00 40.74 189 PHE A CA 1
ATOM 1399 C C . PHE A 1 189 ? 34.061 -6.027 42.587 1.00 40.18 189 PHE A C 1
ATOM 1400 O O . PHE A 1 189 ? 33.475 -4.933 42.444 1.00 40.03 189 PHE A O 1
ATOM 1408 N N . MET A 1 190 ? 33.775 -7.089 41.836 1.00 39.19 190 MET A N 1
ATOM 1409 C CA . MET A 1 190 ? 32.811 -7.006 40.754 1.00 38.04 190 MET A CA 1
ATOM 1410 C C . MET A 1 190 ? 31.515 -7.687 41.128 1.00 38.17 190 MET A C 1
ATOM 1411 O O . MET A 1 190 ? 31.453 -8.910 41.199 1.00 38.42 190 MET A O 1
ATOM 1416 N N . ILE A 1 191 ? 30.484 -6.891 41.387 1.00 38.05 191 ILE A N 1
ATOM 1417 C CA . ILE A 1 191 ? 29.135 -7.396 41.638 1.00 37.73 191 ILE A CA 1
ATOM 1418 C C . ILE A 1 191 ? 28.567 -7.848 40.300 1.00 37.94 191 ILE A C 1
ATOM 1419 O O . ILE A 1 191 ? 28.807 -7.185 39.300 1.00 38.40 191 ILE A O 1
ATOM 1424 N N . SER A 1 192 ? 27.845 -8.969 40.249 1.00 38.02 192 SER A N 1
ATOM 1425 C CA . SER A 1 192 ? 27.117 -9.340 39.022 1.00 38.02 192 SER A CA 1
ATOM 1426 C C . SER A 1 192 ? 25.986 -8.359 38.837 1.00 38.03 192 SER A C 1
ATOM 1427 O O . SER A 1 192 ? 25.086 -8.291 39.675 1.00 37.75 192 SER A O 1
ATOM 1430 N N . PRO A 1 193 ? 26.029 -7.614 37.721 1.00 38.23 193 PRO A N 1
ATOM 1431 C CA . PRO A 1 193 ? 25.292 -6.385 37.443 1.00 38.25 193 PRO A CA 1
ATOM 1432 C C . PRO A 1 193 ? 23.830 -6.644 37.222 1.00 38.38 193 PRO A C 1
ATOM 1433 O O . PRO A 1 193 ? 22.978 -5.839 37.616 1.00 38.90 193 PRO A O 1
ATOM 1437 N N . THR A 1 194 ? 23.565 -7.779 36.596 1.00 38.11 194 THR A N 1
ATOM 1438 C CA . THR A 1 194 ? 22.233 -8.238 36.297 1.00 37.71 194 THR A CA 1
ATOM 1439 C C . THR A 1 194 ? 21.496 -8.889 37.475 1.00 37.22 194 THR A C 1
ATOM 1440 O O . THR A 1 194 ? 20.317 -9.179 37.348 1.00 37.30 194 THR A O 1
ATOM 1444 N N . ASP A 1 195 ? 22.162 -9.131 38.602 1.00 36.93 195 ASP A N 1
ATOM 1445 C CA . ASP A 1 195 ? 21.502 -9.809 39.726 1.00 37.04 195 ASP A CA 1
ATOM 1446 C C . ASP A 1 195 ? 21.740 -9.234 41.101 1.00 36.29 195 ASP A C 1
ATOM 1447 O O . ASP A 1 195 ? 20.880 -9.333 41.955 1.00 36.32 195 ASP A O 1
ATOM 1452 N N . GLY A 1 196 ? 22.907 -8.644 41.324 1.00 35.70 196 GLY A N 1
ATOM 1453 C CA . GLY A 1 196 ? 23.201 -7.946 42.587 1.00 34.77 196 GLY A CA 1
ATOM 1454 C C . GLY A 1 196 ? 23.311 -8.867 43.778 1.00 34.33 196 GLY A C 1
ATOM 1455 O O . GLY A 1 196 ? 23.374 -8.413 44.916 1.00 34.14 196 GLY A O 1
ATOM 1456 N N . ILE A 1 197 ? 23.325 -10.170 43.485 1.00 34.04 197 ILE A N 1
ATOM 1457 C CA . ILE A 1 197 ? 23.422 -11.259 44.458 1.00 33.34 197 ILE A CA 1
ATOM 1458 C C . ILE A 1 197 ? 24.845 -11.842 44.505 1.00 33.74 197 ILE A C 1
ATOM 1459 O O . ILE A 1 197 ? 25.408 -12.012 45.579 1.00 33.88 197 ILE A O 1
ATOM 1464 N N . PHE A 1 198 ? 25.426 -12.128 43.338 1.00 34.01 198 PHE A N 1
ATOM 1465 C CA . PHE A 1 198 ? 26.778 -12.701 43.246 1.00 33.84 198 PHE A CA 1
ATOM 1466 C C . PHE A 1 198 ? 27.908 -11.686 43.116 1.00 34.40 198 PHE A C 1
ATOM 1467 O O . PHE A 1 198 ? 27.720 -10.551 42.694 1.00 34.75 198 PHE A O 1
ATOM 1475 N N . GLY A 1 199 ? 29.100 -12.098 43.499 1.00 34.84 199 GLY A N 1
ATOM 1476 C CA . GLY A 1 199 ? 30.240 -11.197 43.471 1.00 35.25 199 GLY A CA 1
ATOM 1477 C C . GLY A 1 199 ? 31.425 -12.003 43.033 1.00 35.58 199 GLY A C 1
ATOM 1478 O O . GLY A 1 199 ? 31.415 -13.221 43.163 1.00 35.80 199 GLY A O 1
ATOM 1479 N N . VAL A 1 200 ? 32.430 -11.324 42.498 1.00 35.99 200 VAL A N 1
ATOM 1480 C CA . VAL A 1 200 ? 33.642 -11.956 42.024 1.00 36.48 200 VAL A CA 1
ATOM 1481 C C . VAL A 1 200 ? 34.787 -10.984 42.180 1.00 37.24 200 VAL A C 1
ATOM 1482 O O . VAL A 1 200 ? 34.585 -9.756 42.082 1.00 37.17 200 VAL A O 1
ATOM 1486 N N . SER A 1 201 ? 35.972 -11.533 42.483 1.00 38.17 201 SER A N 1
ATOM 1487 C CA . SER A 1 201 ? 37.257 -10.794 42.374 1.00 38.89 201 SER A CA 1
ATOM 1488 C C . SER A 1 201 ? 38.171 -11.661 41.557 1.00 39.20 201 SER A C 1
ATOM 1489 O O . SER A 1 201 ? 38.421 -12.820 41.920 1.00 39.26 201 SER A O 1
ATOM 1492 N N . LEU A 1 202 ? 38.664 -11.111 40.450 1.00 39.56 202 LEU A N 1
ATOM 1493 C CA . LEU A 1 202 ? 39.538 -11.871 39.555 1.00 39.71 202 LEU A CA 1
ATOM 1494 C C . LEU A 1 202 ? 40.941 -12.004 40.102 1.00 40.04 202 LEU A C 1
ATOM 1495 O O . LEU A 1 202 ? 41.446 -11.089 40.753 1.00 40.47 202 LEU A O 1
ATOM 1500 N N . SER A 1 203 ? 41.562 -13.148 39.852 1.00 40.22 203 SER A N 1
ATOM 1501 C CA . SER A 1 203 ? 43.000 -13.255 40.020 1.00 40.70 203 SER A CA 1
ATOM 1502 C C . SER A 1 203 ? 43.697 -12.446 38.886 1.00 40.77 203 SER A C 1
ATOM 1503 O O . SER A 1 203 ? 44.208 -11.331 39.058 1.00 40.76 203 SER A O 1
ATOM 1506 N N . LEU A 1 204 ? 43.706 -13.020 37.707 1.00 40.81 204 LEU A N 1
ATOM 1507 C CA . LEU A 1 204 ? 44.364 -12.385 36.614 1.00 41.15 204 LEU A CA 1
ATOM 1508 C C . LEU A 1 204 ? 43.374 -12.486 35.521 1.00 41.78 204 LEU A C 1
ATOM 1509 O O . LEU A 1 204 ? 42.497 -13.335 35.555 1.00 41.96 204 LEU A O 1
ATOM 1514 N N . CYS A 1 205 ? 43.514 -11.609 34.550 1.00 42.69 205 CYS A N 1
ATOM 1515 C CA . CYS A 1 205 ? 42.693 -11.649 33.381 1.00 43.77 205 CYS A CA 1
ATOM 1516 C C . CYS A 1 205 ? 43.420 -10.901 32.289 1.00 43.65 205 CYS A C 1
ATOM 1517 O O . CYS A 1 205 ? 43.839 -9.750 32.491 1.00 43.72 205 CYS A O 1
ATOM 1520 N N . VAL A 1 206 ? 43.573 -11.556 31.139 1.00 43.70 206 VAL A N 1
ATOM 1521 C CA . VAL A 1 206 ? 44.329 -10.979 30.022 1.00 43.77 206 VAL A CA 1
ATOM 1522 C C . VAL A 1 206 ? 43.425 -10.419 28.902 1.00 44.84 206 VAL A C 1
ATOM 1523 O O . VAL A 1 206 ? 42.265 -10.825 28.761 1.00 45.31 206 VAL A O 1
ATOM 1527 N N . ASN A 1 207 ? 43.947 -9.460 28.136 1.00 45.71 207 ASN A N 1
AT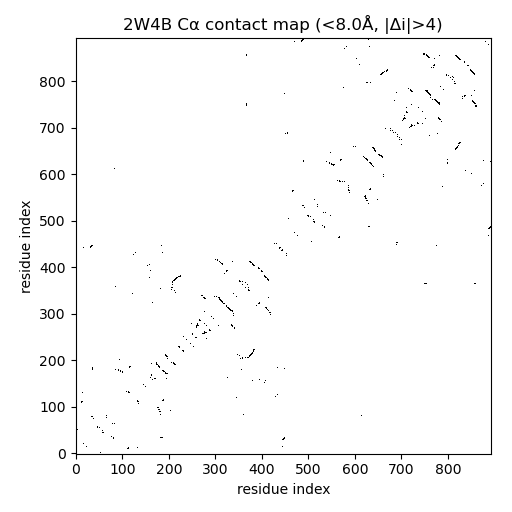OM 1528 C CA . ASN A 1 207 ? 43.168 -8.754 27.105 1.00 46.61 207 ASN A CA 1
ATOM 1529 C C . ASN A 1 207 ? 42.077 -7.839 27.658 1.00 47.39 207 ASN A C 1
ATOM 1530 O O . ASN A 1 207 ? 40.970 -7.808 27.153 1.00 47.69 207 ASN A O 1
ATOM 1535 N N . VAL A 1 208 ? 42.407 -7.104 28.707 1.00 48.34 208 VAL A N 1
ATOM 1536 C CA . VAL A 1 208 ? 41.495 -6.150 29.284 1.00 49.41 208 VAL A CA 1
ATOM 1537 C C . VAL A 1 208 ? 41.976 -4.792 28.846 1.00 50.51 208 VAL A C 1
ATOM 1538 O O . VAL A 1 208 ? 43.170 -4.590 28.743 1.00 51.08 208 VAL A O 1
ATOM 1542 N N . GLU A 1 209 ? 41.060 -3.871 28.569 1.00 51.62 209 GLU A N 1
ATOM 1543 C CA . GLU A 1 209 ? 41.447 -2.521 28.214 1.00 52.93 209 GLU A CA 1
ATOM 1544 C C . GLU A 1 209 ? 40.947 -1.550 29.258 1.00 53.51 209 GLU A C 1
ATOM 1545 O O . GLU A 1 209 ? 40.295 -1.975 30.199 1.00 53.69 209 GLU A O 1
ATOM 1551 N N . SER A 1 210 ? 41.238 -0.253 29.081 1.00 54.53 210 SER A N 1
ATOM 1552 C CA . SER A 1 210 ? 40.893 0.803 30.052 1.00 55.13 210 SER A CA 1
ATOM 1553 C C . SER A 1 210 ? 39.869 1.839 29.584 1.00 55.66 210 SER A C 1
ATOM 1554 O O . SER A 1 210 ? 39.511 1.905 28.410 1.00 55.49 210 SER A O 1
ATOM 1557 N N . GLN A 1 211 ? 39.397 2.624 30.550 1.00 56.64 211 GLN A N 1
ATOM 1558 C CA . GLN A 1 211 ? 38.591 3.829 30.346 1.00 57.70 211 GLN A CA 1
ATOM 1559 C C . GLN A 1 211 ? 39.026 4.779 31.434 1.00 57.66 211 GLN A C 1
ATOM 1560 O O . GLN A 1 211 ? 38.231 5.123 32.317 1.00 57.92 211 GLN A O 1
ATOM 1566 N N . GLY A 1 212 ? 40.289 5.191 31.411 1.00 57.61 212 GLY A N 1
ATOM 1567 C CA . GLY A 1 212 ? 40.846 5.834 32.593 1.00 57.06 212 GLY A CA 1
ATOM 1568 C C . GLY A 1 212 ? 40.607 4.859 33.735 1.00 56.51 212 GLY A C 1
ATOM 1569 O O . GLY A 1 212 ? 41.211 3.774 33.745 1.00 56.91 212 GLY A O 1
ATOM 1570 N N . ASP A 1 213 ? 39.675 5.202 34.635 1.00 55.52 213 ASP A N 1
ATOM 1571 C CA . ASP A 1 213 ? 39.442 4.451 35.904 1.00 54.51 213 ASP A CA 1
ATOM 1572 C C . ASP A 1 213 ? 38.835 3.060 35.746 1.00 52.79 213 ASP A C 1
ATOM 1573 O O . ASP A 1 213 ? 38.981 2.201 36.617 1.00 52.36 213 ASP A O 1
ATOM 1578 N N . PHE A 1 214 ? 38.154 2.861 34.626 1.00 50.93 214 PHE A N 1
ATOM 1579 C CA . PHE A 1 214 ? 37.428 1.640 34.366 1.00 49.16 214 PHE A CA 1
ATOM 1580 C C . PHE A 1 214 ? 38.312 0.604 33.667 1.00 48.37 214 PHE A C 1
ATOM 1581 O O . PHE A 1 214 ? 39.325 0.946 33.068 1.00 48.16 214 PHE A O 1
ATOM 1589 N N . ILE A 1 215 ? 37.923 -0.663 33.787 1.00 47.48 215 ILE A N 1
ATOM 1590 C CA . ILE A 1 215 ? 38.557 -1.771 33.094 1.00 46.56 215 ILE A CA 1
ATOM 1591 C C . ILE A 1 215 ? 37.538 -2.373 32.144 1.00 46.36 215 ILE A C 1
ATOM 1592 O O . ILE A 1 215 ? 36.571 -3.002 32.578 1.00 46.39 215 ILE A O 1
ATOM 1597 N N . LEU A 1 216 ? 37.763 -2.181 30.852 1.00 46.10 216 LEU A N 1
ATOM 1598 C CA . LEU A 1 216 ? 36.887 -2.693 29.827 1.00 45.83 216 LEU A CA 1
ATOM 1599 C C . LEU A 1 216 ? 37.319 -4.123 29.424 1.00 45.59 216 LEU A C 1
ATOM 1600 O O . LEU A 1 216 ? 38.326 -4.307 28.729 1.00 45.54 216 LEU A O 1
ATOM 1605 N N . PHE A 1 217 ? 36.562 -5.127 29.873 1.00 45.14 217 PHE A N 1
ATOM 1606 C CA . PHE A 1 217 ? 36.768 -6.503 29.426 1.00 44.67 217 PHE A CA 1
ATOM 1607 C C . PHE A 1 217 ? 36.348 -6.602 27.989 1.00 44.94 217 PHE A C 1
ATOM 1608 O O . PHE A 1 217 ? 35.206 -6.298 27.651 1.00 45.15 217 PHE A O 1
ATOM 1616 N N . THR A 1 218 ? 37.276 -7.007 27.138 1.00 45.24 218 THR A N 1
ATOM 1617 C CA . THR A 1 218 ? 36.981 -7.236 25.722 1.00 45.74 218 THR A CA 1
ATOM 1618 C C . THR A 1 218 ? 36.503 -8.678 25.562 1.00 46.03 218 THR A C 1
ATOM 1619 O O . THR A 1 218 ? 36.344 -9.384 26.554 1.00 46.04 218 THR A O 1
ATOM 1623 N N . ASP A 1 219 ? 36.257 -9.127 24.341 1.00 46.72 219 ASP A N 1
ATOM 1624 C CA . ASP A 1 219 ? 35.874 -10.534 24.174 1.00 48.04 219 ASP A CA 1
ATOM 1625 C C . ASP A 1 219 ? 37.018 -11.487 23.782 1.00 48.15 219 ASP A C 1
ATOM 1626 O O . ASP A 1 219 ? 36.782 -12.647 23.414 1.00 48.20 219 ASP A O 1
ATOM 1631 N N . ARG A 1 220 ? 38.220 -10.993 23.936 1.00 48.33 220 ARG A N 1
ATOM 1632 C CA . ARG A 1 220 ? 39.365 -11.829 23.902 1.00 48.53 220 ARG A CA 1
ATOM 1633 C C . ARG A 1 220 ? 39.952 -11.887 25.280 1.00 47.61 220 ARG A C 1
ATOM 1634 O O . ARG A 1 220 ? 41.125 -12.029 25.423 1.00 47.75 220 ARG A O 1
ATOM 1642 N N . SER A 1 221 ? 39.112 -11.743 26.287 1.00 46.46 221 SER A N 1
ATOM 1643 C CA . SER A 1 221 ? 39.457 -11.947 27.686 1.00 45.23 221 SER A CA 1
ATOM 1644 C C . SER A 1 221 ? 39.776 -13.398 28.078 1.00 44.60 221 SER A C 1
ATOM 1645 O O . SER A 1 221 ? 39.094 -14.341 27.700 1.00 44.23 221 SER A O 1
ATOM 1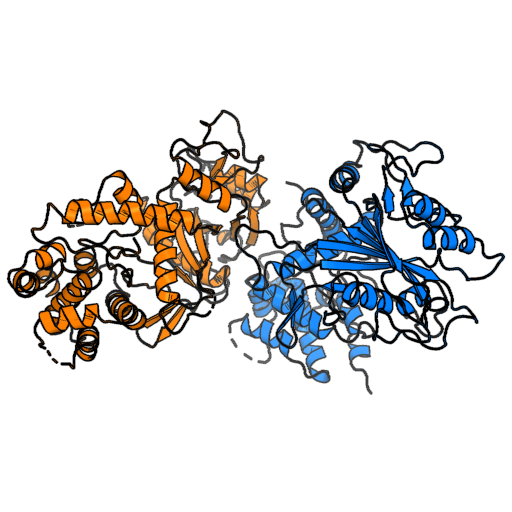648 N N . CYS A 1 222 ? 40.840 -13.554 28.848 1.00 44.07 222 CYS A N 1
ATOM 1649 C CA . CYS A 1 222 ? 41.229 -14.833 29.403 1.00 43.82 222 CYS A CA 1
ATOM 1650 C C . CYS A 1 222 ? 41.418 -14.709 30.884 1.00 42.44 222 CYS A C 1
ATOM 1651 O O . CYS A 1 222 ? 42.274 -13.958 31.361 1.00 42.25 222 CYS A O 1
ATOM 1654 N N . ILE A 1 223 ? 40.599 -15.457 31.603 1.00 40.98 223 ILE A N 1
ATOM 1655 C CA . ILE A 1 223 ? 40.651 -15.502 33.040 1.00 39.33 223 ILE A CA 1
ATOM 1656 C C . ILE A 1 223 ? 41.656 -16.580 33.440 1.00 38.72 223 ILE A C 1
ATOM 1657 O O . ILE A 1 223 ? 41.720 -17.632 32.810 1.00 38.69 223 ILE A O 1
ATOM 1662 N N . TYR A 1 224 ? 42.437 -16.305 34.479 1.00 37.95 224 TYR A N 1
ATOM 1663 C CA . TYR A 1 224 ? 43.354 -17.280 35.041 1.00 37.63 224 TYR A CA 1
ATOM 1664 C C . TYR A 1 224 ? 43.275 -17.405 36.564 1.00 38.34 224 TYR A C 1
ATOM 1665 O O . TYR A 1 224 ? 43.876 -16.600 37.276 1.00 38.97 224 TYR A O 1
ATOM 1674 N N . GLU A 1 225 ? 42.561 -18.408 37.073 1.00 38.66 225 GLU A N 1
ATOM 1675 C CA . GLU A 1 225 ? 42.540 -18.685 38.514 1.00 39.03 225 GLU A CA 1
ATOM 1676 C C . GLU A 1 225 ? 43.933 -19.228 38.929 1.00 38.62 225 GLU A C 1
ATOM 1677 O O . GLU A 1 225 ? 44.390 -20.236 38.379 1.00 38.53 225 GLU A O 1
ATOM 1683 N N . ILE A 1 226 ? 44.621 -18.556 39.860 1.00 38.39 226 ILE A N 1
ATOM 1684 C CA . ILE A 1 226 ? 45.915 -19.083 40.358 1.00 38.31 226 ILE A CA 1
ATOM 1685 C C . ILE A 1 226 ? 45.863 -19.898 41.687 1.00 38.65 226 ILE A C 1
ATOM 1686 O O . ILE A 1 226 ? 45.226 -19.489 42.667 1.00 38.90 226 ILE A O 1
ATOM 1691 N N . LYS A 1 227 ? 46.513 -21.067 41.680 1.00 38.69 227 LYS A N 1
ATOM 1692 C CA . LYS A 1 227 ? 46.717 -21.899 42.864 1.00 38.71 227 LYS A CA 1
ATOM 1693 C C . LYS A 1 227 ? 48.173 -22.321 42.883 1.00 38.91 227 LYS A C 1
ATOM 1694 O O . LYS A 1 227 ? 48.667 -22.833 41.882 1.00 39.18 227 LYS A O 1
ATOM 1700 N N . CYS A 1 228 ? 48.861 -22.098 44.007 1.00 38.98 228 CYS A N 1
ATOM 1701 C CA . CYS A 1 228 ? 50.231 -22.600 44.230 1.00 39.03 228 CYS A CA 1
ATOM 1702 C C . CYS A 1 228 ? 50.200 -23.789 45.132 1.00 38.28 228 CYS A C 1
ATOM 1703 O O . CYS A 1 228 ? 49.686 -23.687 46.245 1.00 38.80 228 CYS A O 1
ATOM 1706 N N . ARG A 1 229 ? 50.739 -24.914 44.685 1.00 37.06 229 ARG A N 1
ATOM 1707 C CA . ARG A 1 229 ? 50.476 -26.142 45.415 1.00 35.97 229 ARG A CA 1
ATOM 1708 C C . ARG A 1 229 ? 51.539 -26.297 46.461 1.00 35.12 229 ARG A C 1
ATOM 1709 O O . ARG A 1 229 ? 52.658 -26.705 46.204 1.00 35.23 229 ARG A O 1
ATOM 1717 N N . PHE A 1 230 ? 51.185 -25.904 47.661 1.00 34.00 230 PHE A N 1
ATOM 1718 C CA . PHE A 1 230 ? 52.142 -25.875 48.711 1.00 32.89 230 PHE A CA 1
ATOM 1719 C C . PHE A 1 230 ? 52.555 -27.311 49.025 1.00 32.16 230 PHE A C 1
ATOM 1720 O O . PHE A 1 230 ? 53.697 -27.544 49.360 1.00 31.79 230 PHE A O 1
ATOM 1728 N N . LYS A 1 231 ? 51.652 -28.278 48.860 1.00 31.63 231 LYS A N 1
ATOM 1729 C CA . LYS A 1 231 ? 51.963 -29.665 49.202 1.00 31.42 231 LYS A CA 1
ATOM 1730 C C . LYS A 1 231 ? 53.081 -30.263 48.311 1.00 32.19 231 LYS A C 1
ATOM 1731 O O . LYS A 1 231 ? 53.646 -31.337 48.601 1.00 32.26 231 LYS A O 1
ATOM 1737 N N . TYR A 1 232 ? 53.414 -29.520 47.251 1.00 32.54 232 TYR A N 1
ATOM 1738 C CA . TYR A 1 232 ? 54.426 -29.896 46.260 1.00 32.51 232 TYR A CA 1
ATOM 1739 C C . TYR A 1 232 ? 55.729 -29.114 46.442 1.00 33.08 232 TYR A C 1
ATOM 1740 O O . TYR A 1 232 ? 56.568 -29.045 45.532 1.00 33.10 232 TYR A O 1
ATOM 1749 N N . LEU A 1 233 ? 55.899 -28.505 47.614 1.00 33.63 233 LEU A N 1
ATOM 1750 C CA . LEU A 1 233 ? 57.086 -27.699 47.860 1.00 34.10 233 LEU A CA 1
ATOM 1751 C C . LEU A 1 233 ? 58.145 -28.699 48.214 1.00 35.10 233 LEU A C 1
ATOM 1752 O O . LEU A 1 233 ? 57.809 -29.750 48.754 1.00 35.82 233 LEU A O 1
ATOM 1757 N N . PHE A 1 234 ? 59.399 -28.406 47.876 1.00 36.14 234 PHE A N 1
ATOM 1758 C CA . PHE A 1 234 ? 60.513 -29.356 48.021 1.00 37.34 234 PHE A CA 1
ATOM 1759 C C . PHE A 1 234 ? 61.854 -28.658 47.849 1.00 38.48 234 PHE A C 1
ATOM 1760 O O . PHE A 1 234 ? 61.923 -27.531 47.339 1.00 38.54 234 PHE A O 1
ATOM 1768 N N . SER A 1 235 ? 62.926 -29.347 48.225 1.00 40.11 235 SER A N 1
ATOM 1769 C CA . SER A 1 235 ? 64.277 -28.777 48.130 1.00 41.93 235 SER A CA 1
ATOM 1770 C C . SER A 1 235 ? 65.186 -29.514 47.129 1.00 42.93 235 SER A C 1
ATOM 1771 O O . SER A 1 235 ? 65.096 -30.752 46.987 1.00 43.00 235 SER A O 1
ATOM 1774 N N . LYS A 1 236 ? 66.050 -28.742 46.440 1.00 44.02 236 LYS A N 1
ATOM 1775 C CA . LYS A 1 236 ? 67.159 -29.285 45.618 1.00 44.62 236 LYS A CA 1
ATOM 1776 C C . LYS A 1 236 ? 68.162 -29.886 46.586 1.00 45.65 236 LYS A C 1
ATOM 1777 O O . LYS A 1 236 ? 69.228 -29.320 46.837 1.00 45.77 236 LYS A O 1
ATOM 1783 N N . SER A 1 237 ? 67.837 -31.044 47.159 1.00 46.97 237 SER A N 1
ATOM 1784 C CA . SER A 1 237 ? 68.683 -31.713 48.169 1.00 48.52 237 SER A CA 1
ATOM 1785 C C . SER A 1 237 ? 68.521 -33.230 48.376 1.00 49.90 237 SER A C 1
ATOM 1786 O O . SER A 1 237 ? 67.493 -33.699 48.755 1.00 50.75 237 SER A O 1
ATOM 1789 N N . GLU A 1 238 ? 69.576 -33.997 48.206 1.00 51.07 238 GLU A N 1
ATOM 1790 C CA . GLU A 1 238 ? 69.478 -35.424 48.419 1.00 52.17 238 GLU A CA 1
ATOM 1791 C C . GLU A 1 238 ? 68.600 -35.601 49.572 1.00 51.38 238 GLU A C 1
ATOM 1792 O O . GLU A 1 238 ? 68.599 -34.787 50.447 1.00 51.46 238 GLU A O 1
ATOM 1798 N N . PHE A 1 239 ? 67.851 -36.679 49.583 1.00 50.78 239 PHE A N 1
ATOM 1799 C CA . PHE A 1 239 ? 66.936 -36.963 50.668 1.00 50.34 239 PHE A CA 1
ATOM 1800 C C . PHE A 1 239 ? 65.625 -36.304 50.483 1.00 49.34 239 PHE A C 1
ATOM 1801 O O . PHE A 1 239 ? 64.634 -36.852 50.883 1.00 49.32 239 PHE A O 1
ATOM 1809 N N . ASP A 1 240 ? 65.554 -35.141 49.864 1.00 48.18 240 ASP A N 1
ATOM 1810 C CA . ASP A 1 240 ? 64.156 -34.749 49.666 1.00 46.77 240 ASP A CA 1
ATOM 1811 C C . ASP A 1 240 ? 63.464 -35.751 48.727 1.00 45.43 240 ASP A C 1
ATOM 1812 O O . ASP A 1 240 ? 64.075 -36.232 47.782 1.00 45.51 240 ASP A O 1
ATOM 1817 N N . PRO A 1 241 ? 62.200 -36.094 49.004 1.00 44.15 241 PRO A N 1
ATOM 1818 C CA . PRO A 1 241 ? 61.421 -37.127 48.293 1.00 43.48 241 PRO A CA 1
ATOM 1819 C C . PRO A 1 241 ? 60.866 -36.784 46.896 1.00 42.86 241 PRO A C 1
ATOM 1820 O O . PRO A 1 241 ? 60.640 -37.681 46.082 1.00 42.72 241 PRO A O 1
ATOM 1824 N N . ILE A 1 242 ? 60.611 -35.511 46.635 1.00 42.06 242 ILE A N 1
ATOM 1825 C CA . ILE A 1 242 ? 60.054 -35.101 45.360 1.00 41.09 242 ILE A CA 1
ATOM 1826 C C . ILE A 1 242 ? 61.198 -34.834 44.410 1.00 40.77 242 ILE A C 1
ATOM 1827 O O . ILE A 1 242 ? 61.110 -35.129 43.221 1.00 40.93 242 ILE A O 1
ATOM 1832 N N . TYR A 1 243 ? 62.281 -34.293 44.952 1.00 40.25 243 TYR A N 1
ATOM 1833 C CA . TYR A 1 243 ? 63.416 -33.866 44.162 1.00 40.03 243 TYR A CA 1
ATOM 1834 C C . TYR A 1 243 ? 63.829 -34.808 42.975 1.00 39.32 243 TYR A C 1
ATOM 1835 O O . TYR A 1 243 ? 63.998 -34.327 41.855 1.00 38.92 243 TYR A O 1
ATOM 1844 N N . PRO A 1 244 ? 63.979 -36.138 43.216 1.00 38.83 244 PRO A N 1
ATOM 1845 C CA . PRO A 1 244 ? 64.415 -37.095 42.194 1.00 38.38 244 PRO A CA 1
ATOM 1846 C C . PRO A 1 244 ? 63.511 -37.154 40.981 1.00 38.05 244 PRO A C 1
ATOM 1847 O O . PRO A 1 244 ? 63.981 -37.047 39.837 1.00 37.99 244 PRO A O 1
ATOM 1851 N N . SER A 1 245 ? 62.227 -37.362 41.251 1.00 37.65 245 SER A N 1
ATOM 1852 C CA . SER A 1 245 ? 61.190 -37.409 40.234 1.00 37.45 245 SER A CA 1
ATOM 1853 C C . SER A 1 245 ? 61.089 -36.112 39.445 1.00 37.38 245 SER A C 1
ATOM 1854 O O . SER A 1 245 ? 60.618 -36.102 38.302 1.00 37.19 245 SER A O 1
ATOM 1857 N N . TYR A 1 246 ? 61.543 -35.030 40.069 1.00 37.28 246 TYR A N 1
ATOM 1858 C CA . TYR A 1 246 ? 61.589 -33.733 39.458 1.00 37.10 246 TYR A CA 1
ATOM 1859 C C . TYR A 1 246 ? 62.764 -33.580 38.500 1.00 37.23 246 TYR A C 1
ATOM 1860 O O . TYR A 1 246 ? 62.594 -33.039 37.425 1.00 37.32 246 TYR A O 1
ATOM 1869 N N . THR A 1 247 ? 63.961 -34.018 38.898 1.00 37.59 247 THR A N 1
ATOM 1870 C CA . THR A 1 247 ? 65.150 -33.894 38.030 1.00 37.55 247 THR A CA 1
ATOM 1871 C C . THR A 1 247 ? 64.963 -34.778 36.818 1.00 37.54 247 THR A C 1
ATOM 1872 O O . THR A 1 247 ? 65.453 -34.431 35.736 1.00 37.65 247 THR A O 1
ATOM 1876 N N . ALA A 1 248 ? 64.247 -35.901 37.007 1.00 37.47 248 ALA A N 1
ATOM 1877 C CA . ALA A 1 248 ? 63.692 -36.684 35.891 1.00 37.40 248 ALA A CA 1
ATOM 1878 C C . ALA A 1 248 ? 62.740 -35.878 34.989 1.00 37.48 248 ALA A C 1
ATOM 1879 O O . ALA A 1 248 ? 62.917 -35.843 33.777 1.00 37.65 248 ALA A O 1
ATOM 1881 N N . LEU A 1 249 ? 61.744 -35.212 35.552 1.00 37.64 249 LEU A N 1
ATOM 1882 C CA . LEU A 1 249 ? 60.924 -34.308 34.736 1.00 37.95 249 LEU A CA 1
ATOM 1883 C C . LEU A 1 249 ? 61.771 -33.343 33.944 1.00 38.43 249 LEU A C 1
ATOM 1884 O O . LEU A 1 249 ? 61.610 -33.220 32.753 1.00 38.12 249 LEU A O 1
ATOM 1889 N N . TYR A 1 250 ? 62.681 -32.672 34.632 1.00 39.66 250 TYR A N 1
ATOM 1890 C CA . TYR A 1 250 ? 63.497 -31.642 34.036 1.00 41.09 250 TYR A CA 1
ATOM 1891 C C . TYR A 1 250 ? 64.116 -32.200 32.800 1.00 42.18 250 TYR A C 1
ATOM 1892 O O . TYR A 1 250 ? 63.860 -31.699 31.718 1.00 42.49 250 TYR A O 1
ATOM 1901 N N . LYS A 1 251 ? 64.901 -33.262 32.966 1.00 43.63 251 LYS A N 1
ATOM 1902 C CA . LYS A 1 251 ? 65.705 -33.827 31.884 1.00 45.06 251 LYS A CA 1
ATOM 1903 C C . LYS A 1 251 ? 64.895 -34.457 30.776 1.00 45.63 251 LYS A C 1
ATOM 1904 O O . LYS A 1 251 ? 65.231 -34.319 29.609 1.00 45.95 251 LYS A O 1
ATOM 1910 N N . ARG A 1 252 ? 63.822 -35.148 31.136 1.00 46.72 252 ARG A N 1
ATOM 1911 C CA . ARG A 1 252 ? 62.955 -35.772 30.126 1.00 47.86 252 ARG A CA 1
ATOM 1912 C C . ARG A 1 252 ? 61.492 -35.381 30.291 1.00 47.22 252 ARG A C 1
ATOM 1913 O O . ARG A 1 252 ? 60.689 -36.141 30.810 1.00 47.11 252 ARG A O 1
ATOM 1921 N N . PRO A 1 253 ? 61.146 -34.171 29.837 1.00 46.92 253 PRO A N 1
ATOM 1922 C CA . PRO A 1 253 ? 59.818 -33.639 30.066 1.00 46.85 253 PRO A CA 1
ATOM 1923 C C . PRO A 1 253 ? 58.813 -34.359 29.201 1.00 46.90 253 PRO A C 1
ATOM 1924 O O . PRO A 1 253 ? 59.016 -34.448 27.978 1.00 46.91 253 PRO A O 1
ATOM 1928 N N . CYS A 1 254 ? 57.748 -34.867 29.827 1.00 46.72 254 CYS A N 1
ATOM 1929 C CA . CYS A 1 254 ? 56.609 -35.465 29.097 1.00 46.70 254 CYS A CA 1
ATOM 1930 C C . CYS A 1 254 ? 55.557 -36.048 30.044 1.00 46.30 254 CYS A C 1
ATOM 1931 O O . CYS A 1 254 ? 55.756 -36.041 31.260 1.00 46.68 254 CYS A O 1
ATOM 1934 N N . LYS A 1 255 ? 54.467 -36.580 29.483 1.00 45.37 255 LYS A N 1
ATOM 1935 C CA . LYS A 1 255 ? 53.437 -37.222 30.264 1.00 44.81 255 LYS A CA 1
ATOM 1936 C C . LYS A 1 255 ? 54.038 -38.182 31.279 1.00 44.87 255 LYS A C 1
ATOM 1937 O O . LYS A 1 255 ? 53.904 -37.963 32.487 1.00 44.88 255 LYS A O 1
ATOM 1943 N N . ARG A 1 256 ? 54.732 -39.214 30.801 1.00 44.90 256 ARG A N 1
ATOM 1944 C CA . ARG A 1 256 ? 55.342 -40.233 31.691 1.00 45.22 256 ARG A CA 1
ATOM 1945 C C . ARG A 1 256 ? 56.095 -39.685 32.906 1.00 43.95 256 ARG A C 1
ATOM 1946 O O . ARG A 1 256 ? 55.847 -40.103 34.030 1.00 43.96 256 ARG A O 1
ATOM 1954 N N . SER A 1 257 ? 57.015 -38.758 32.656 1.00 42.74 257 SER A N 1
ATOM 1955 C CA . SER A 1 257 ? 57.799 -38.103 33.699 1.00 41.55 257 SER A CA 1
ATOM 1956 C C . SER A 1 257 ? 56.950 -37.287 34.683 1.00 40.41 257 SER A C 1
ATOM 1957 O O . SER A 1 257 ? 57.181 -37.303 35.901 1.00 39.91 257 SER A O 1
ATOM 1960 N N . PHE A 1 258 ? 55.989 -36.562 34.127 1.00 39.26 258 PHE A N 1
ATOM 1961 C CA . PHE A 1 258 ? 55.126 -35.699 34.889 1.00 38.33 258 PHE A CA 1
ATOM 1962 C C . PHE A 1 258 ? 54.159 -36.507 35.758 1.00 38.11 258 PHE A C 1
ATOM 1963 O O . PHE A 1 258 ? 53.755 -36.044 36.841 1.00 38.42 258 PHE A O 1
ATOM 1971 N N . ILE A 1 259 ? 53.782 -37.707 35.305 1.00 37.45 259 ILE A N 1
ATOM 1972 C CA . ILE A 1 259 ? 52.891 -38.555 36.126 1.00 36.71 259 ILE A CA 1
ATOM 1973 C C . ILE A 1 259 ? 53.587 -38.866 37.425 1.00 37.12 259 ILE A C 1
ATOM 1974 O O . ILE A 1 259 ? 53.015 -38.657 38.476 1.00 36.99 259 ILE A O 1
ATOM 1979 N N . ARG A 1 260 ? 54.838 -39.314 37.328 1.00 37.67 260 ARG A N 1
ATOM 1980 C CA . ARG A 1 260 ? 55.666 -39.661 38.479 1.00 38.57 260 ARG A CA 1
ATOM 1981 C C . ARG A 1 260 ? 55.854 -38.517 39.467 1.00 37.99 260 ARG A C 1
ATOM 1982 O O . ARG A 1 260 ? 55.933 -38.753 40.678 1.00 37.70 260 ARG A O 1
ATOM 1990 N N . PHE A 1 261 ? 55.941 -37.289 38.927 1.00 37.61 261 PHE A N 1
ATOM 1991 C CA . PHE A 1 261 ? 56.046 -36.052 39.708 1.00 36.41 261 PHE A CA 1
ATOM 1992 C C . PHE A 1 261 ? 54.751 -35.838 40.439 1.00 35.77 261 PHE A C 1
ATOM 1993 O O . PHE A 1 261 ? 54.730 -35.885 41.648 1.00 35.34 261 PHE A O 1
ATOM 2001 N N . ILE A 1 262 ? 53.663 -35.652 39.707 1.00 35.44 262 ILE A N 1
ATOM 2002 C CA . ILE A 1 262 ? 52.370 -35.500 40.343 1.00 35.67 262 ILE A CA 1
ATOM 2003 C C . ILE A 1 262 ? 52.193 -36.491 41.491 1.00 36.38 262 ILE A C 1
ATOM 2004 O O . ILE A 1 262 ? 51.714 -36.122 42.572 1.00 36.63 262 ILE A O 1
ATOM 2009 N N . ASN A 1 263 ? 52.630 -37.734 41.257 1.00 36.91 263 ASN A N 1
ATOM 2010 C CA . ASN A 1 263 ? 52.446 -38.869 42.181 1.00 36.66 263 ASN A CA 1
ATOM 2011 C C . ASN A 1 263 ? 53.523 -39.049 43.214 1.00 36.78 263 ASN A C 1
ATOM 2012 O O . ASN A 1 263 ? 53.574 -40.096 43.837 1.00 36.77 263 ASN A O 1
ATOM 2017 N N . SER A 1 264 ? 54.386 -38.049 43.391 1.00 37.14 264 SER A N 1
ATOM 2018 C CA . SER A 1 264 ? 55.518 -38.185 44.306 1.00 37.49 264 SER A CA 1
ATOM 2019 C C . SER A 1 264 ? 55.172 -37.766 45.734 1.00 37.71 264 SER A C 1
ATOM 2020 O O . SER A 1 264 ? 56.004 -37.819 46.631 1.00 37.81 264 SER A O 1
ATOM 2023 N N . ILE A 1 265 ? 53.937 -37.347 45.942 1.00 38.16 265 ILE A N 1
ATOM 2024 C CA . ILE A 1 265 ? 53.499 -36.968 47.278 1.00 38.86 265 ILE A CA 1
ATOM 2025 C C . ILE A 1 265 ? 52.361 -37.885 47.726 1.00 39.64 265 ILE A C 1
ATOM 2026 O O . ILE A 1 265 ? 51.799 -38.644 46.908 1.00 39.85 265 ILE A O 1
ATOM 2031 N N . ALA A 1 266 ? 52.010 -37.810 49.014 1.00 40.37 266 ALA A N 1
ATOM 2032 C CA . ALA A 1 266 ? 51.070 -38.762 49.622 1.00 40.98 266 ALA A CA 1
ATOM 2033 C C . ALA A 1 266 ? 49.717 -38.632 49.005 1.00 41.66 266 ALA A C 1
ATOM 2034 O O . ALA A 1 266 ? 49.053 -39.633 48.753 1.00 41.82 266 ALA A O 1
ATOM 2036 N N . ARG A 1 267 ? 49.304 -37.400 48.797 1.00 42.50 267 ARG A N 1
ATOM 2037 C CA . ARG A 1 267 ? 48.015 -37.079 48.234 1.00 43.25 267 ARG A CA 1
ATOM 2038 C C . ARG A 1 267 ? 48.125 -36.378 46.891 1.00 42.39 267 ARG A C 1
ATOM 2039 O O . ARG A 1 267 ? 48.157 -35.182 46.844 1.00 43.04 267 ARG A O 1
ATOM 2047 N N . PRO A 1 268 ? 48.171 -37.111 45.790 1.00 41.31 268 PRO A N 1
ATOM 2048 C CA . PRO A 1 268 ? 48.397 -36.447 44.503 1.00 40.67 268 PRO A CA 1
ATOM 2049 C C . PRO A 1 268 ? 47.224 -35.586 44.035 1.00 40.08 268 PRO A C 1
ATOM 2050 O O . PRO A 1 268 ? 46.090 -35.874 44.366 1.00 40.16 268 PRO A O 1
ATOM 2054 N N . THR A 1 269 ? 47.523 -34.543 43.269 1.00 39.36 269 THR A N 1
ATOM 2055 C CA . THR A 1 269 ? 46.547 -33.562 42.814 1.00 38.83 269 THR A CA 1
ATOM 2056 C C . THR A 1 269 ? 45.773 -33.910 41.530 1.00 38.33 269 THR A C 1
ATOM 2057 O O . THR A 1 269 ? 44.762 -33.296 41.236 1.00 38.21 269 THR A O 1
ATOM 2061 N N . VAL A 1 270 ? 46.256 -34.865 40.751 1.00 38.09 270 VAL A N 1
ATOM 2062 C CA . VAL A 1 270 ? 45.467 -35.403 39.638 1.00 37.48 270 VAL A CA 1
ATOM 2063 C C . VAL A 1 270 ? 44.884 -36.737 40.093 1.00 37.74 270 VAL A C 1
ATOM 2064 O O . VAL A 1 270 ? 45.495 -37.458 40.875 1.00 37.30 270 VAL A O 1
ATOM 2068 N N . GLU A 1 271 ? 43.692 -37.045 39.611 1.00 38.45 271 GLU A N 1
ATOM 2069 C CA . GLU A 1 271 ? 43.035 -38.298 39.929 1.00 39.52 271 GLU A CA 1
ATOM 2070 C C . GLU A 1 271 ? 42.518 -38.979 38.662 1.00 39.66 271 GLU A C 1
ATOM 2071 O O . GLU A 1 271 ? 41.828 -38.351 37.854 1.00 39.61 271 GLU A O 1
ATOM 2077 N N . TYR A 1 272 ? 42.881 -40.250 38.485 1.00 40.01 272 TYR A N 1
ATOM 2078 C CA . TYR A 1 272 ? 42.372 -41.040 37.377 1.00 40.75 272 TYR A CA 1
ATOM 2079 C C . TYR A 1 272 ? 40.936 -41.536 37.625 1.00 41.20 272 TYR A C 1
ATOM 2080 O O . TYR A 1 272 ? 40.696 -42.396 38.442 1.00 41.35 272 TYR A O 1
ATOM 2089 N N . VAL A 1 273 ? 39.980 -40.991 36.903 1.00 41.85 273 VAL A N 1
ATOM 2090 C CA . VAL A 1 273 ? 38.630 -41.482 36.985 1.00 42.57 273 VAL A CA 1
ATOM 2091 C C . VAL A 1 273 ? 38.100 -41.718 35.572 1.00 43.55 273 VAL A C 1
ATOM 2092 O O . VAL A 1 273 ? 37.993 -40.783 34.755 1.00 43.09 273 VAL A O 1
ATOM 2096 N N . PRO A 1 274 ? 37.785 -42.989 35.280 1.00 44.78 274 PRO A N 1
ATOM 2097 C CA . PRO A 1 274 ? 37.375 -43.433 33.955 1.00 45.79 274 PRO A CA 1
ATOM 2098 C C . PRO A 1 274 ? 35.955 -42.991 33.671 1.00 46.71 274 PRO A C 1
ATOM 2099 O O . PRO A 1 274 ? 35.126 -42.984 34.583 1.00 46.56 274 PRO A O 1
ATOM 2103 N N . ASP A 1 275 ? 35.704 -42.627 32.411 1.00 48.04 275 ASP A N 1
ATOM 2104 C CA . ASP A 1 275 ? 34.393 -42.189 31.898 1.00 49.40 275 ASP A CA 1
ATOM 2105 C C . ASP A 1 275 ? 33.216 -42.886 32.587 1.00 49.50 275 ASP A C 1
ATOM 2106 O O . ASP A 1 275 ? 33.173 -44.106 32.629 1.00 49.84 275 ASP A O 1
ATOM 2111 N N . GLY A 1 276 ? 32.273 -42.123 33.134 1.00 49.65 276 GLY A N 1
ATOM 2112 C CA . GLY A 1 276 ? 31.060 -42.716 33.719 1.00 50.09 276 GLY A CA 1
ATOM 2113 C C . GLY A 1 276 ? 31.178 -43.148 35.169 1.00 50.57 276 GLY A C 1
ATOM 2114 O O . GLY A 1 276 ? 30.219 -43.647 35.752 1.00 50.47 276 GLY A O 1
ATOM 2115 N N . ARG A 1 277 ? 32.370 -42.966 35.732 1.00 51.22 277 ARG A N 1
ATOM 2116 C CA . ARG A 1 277 ? 32.611 -43.071 37.164 1.00 51.93 277 ARG A CA 1
ATOM 2117 C C . ARG A 1 277 ? 32.545 -41.692 37.803 1.00 51.74 277 ARG A C 1
ATOM 2118 O O . ARG A 1 277 ? 32.875 -40.676 37.180 1.00 51.91 277 ARG A O 1
ATOM 2126 N N . LEU A 1 278 ? 32.124 -41.658 39.058 1.00 51.61 278 LEU A N 1
ATOM 2127 C CA . LEU A 1 278 ? 32.105 -40.411 39.840 1.00 51.43 278 LEU A CA 1
ATOM 2128 C C . LEU A 1 278 ? 33.490 -40.157 40.445 1.00 51.86 278 LEU A C 1
ATOM 2129 O O . LEU A 1 278 ? 34.032 -41.060 41.117 1.00 52.20 278 LEU A O 1
ATOM 2134 N N . PRO A 1 279 ? 34.064 -38.939 40.216 1.00 51.91 279 PRO A N 1
ATOM 2135 C CA . PRO A 1 279 ? 35.339 -38.562 40.841 1.00 51.71 279 PRO A CA 1
ATOM 2136 C C . PRO A 1 279 ? 35.174 -38.306 42.337 1.00 51.54 279 PRO A C 1
ATOM 2137 O O . PRO A 1 279 ? 34.134 -37.806 42.762 1.00 51.23 279 PRO A O 1
ATOM 2141 N N . SER A 1 280 ? 36.194 -38.655 43.121 1.00 51.62 280 SER A N 1
ATOM 2142 C CA . SER A 1 280 ? 36.227 -38.310 44.543 1.00 51.71 280 SER A CA 1
ATOM 2143 C C . SER A 1 280 ? 36.330 -36.767 44.727 1.00 51.62 280 SER A C 1
ATOM 2144 O O . SER A 1 280 ? 35.936 -36.001 43.841 1.00 51.75 280 SER A O 1
ATOM 2147 N N . GLU A 1 281 ? 36.842 -36.312 45.870 1.00 51.43 281 GLU A N 1
ATOM 2148 C CA . GLU A 1 281 ? 36.925 -34.859 46.162 1.00 51.07 281 GLU A CA 1
ATOM 2149 C C . GLU A 1 281 ? 38.326 -34.340 46.572 1.00 50.28 281 GLU A C 1
ATOM 2150 O O . GLU A 1 281 ? 38.488 -33.125 46.808 1.00 49.67 281 GLU A O 1
ATOM 2156 N N . GLY A 1 282 ? 39.301 -35.276 46.633 1.00 49.58 282 GLY A N 1
ATOM 2157 C CA . GLY A 1 282 ? 40.726 -35.055 47.020 1.00 48.25 282 GLY A CA 1
ATOM 2158 C C . GLY A 1 282 ? 41.256 -33.688 46.628 1.00 47.38 282 GLY A C 1
ATOM 2159 O O . GLY A 1 282 ? 41.576 -32.860 47.499 1.00 47.35 282 GLY A O 1
ATOM 2160 N N . ASP A 1 283 ? 41.367 -33.468 45.314 1.00 46.18 283 ASP A N 1
ATOM 2161 C CA . ASP A 1 283 ? 41.263 -32.117 44.760 1.00 44.73 283 ASP A CA 1
ATOM 2162 C C . AS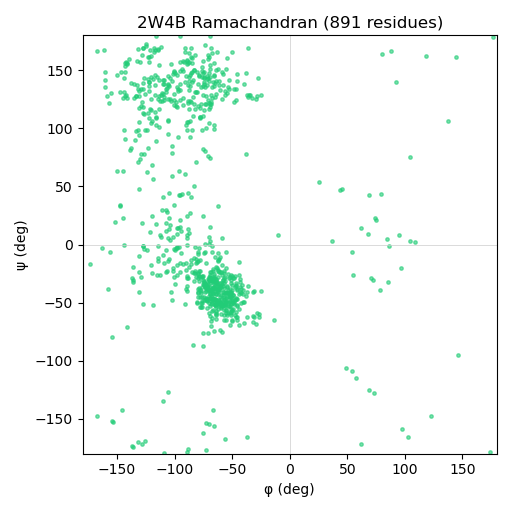P A 1 283 ? 40.787 -32.074 43.307 1.00 43.44 283 ASP A C 1
ATOM 2163 O O . ASP A 1 283 ? 40.083 -32.973 42.865 1.00 43.21 283 ASP A O 1
ATOM 2168 N N . TYR A 1 284 ? 41.184 -31.026 42.587 1.00 41.99 284 TYR A N 1
ATOM 2169 C CA . TYR A 1 284 ? 40.410 -30.504 41.465 1.00 40.27 284 TYR A CA 1
ATOM 2170 C C . TYR A 1 284 ? 40.867 -30.881 40.087 1.00 39.67 284 TYR A C 1
ATOM 2171 O O . TYR A 1 284 ? 40.330 -30.358 39.137 1.00 40.20 284 TYR A O 1
ATOM 2180 N N . LEU A 1 285 ? 41.853 -31.750 39.950 1.00 38.70 285 LEU A N 1
ATOM 2181 C CA . LEU A 1 285 ? 42.251 -32.169 38.620 1.00 37.56 285 LEU A CA 1
ATOM 2182 C C . LEU A 1 285 ? 41.860 -33.616 38.393 1.00 37.35 285 LEU A C 1
ATOM 2183 O O . LEU A 1 285 ? 41.977 -34.433 39.289 1.00 37.37 285 LEU A O 1
ATOM 2188 N N . LEU A 1 286 ? 41.354 -33.923 37.210 1.00 37.15 286 LEU A N 1
ATOM 2189 C CA . LEU A 1 286 ? 41.031 -35.308 36.859 1.00 37.33 286 LEU A CA 1
ATOM 2190 C C . LEU A 1 286 ? 41.696 -35.669 35.549 1.00 37.95 286 LEU A C 1
ATOM 2191 O O . LEU A 1 286 ? 42.222 -34.791 34.860 1.00 38.47 286 LEU A O 1
ATOM 2196 N N . THR A 1 287 ? 41.678 -36.952 35.210 1.00 38.34 287 THR A N 1
ATOM 2197 C CA . THR A 1 287 ? 42.145 -37.399 33.916 1.00 39.07 287 THR A CA 1
ATOM 2198 C C . THR A 1 287 ? 41.598 -38.776 33.609 1.00 40.34 287 THR A C 1
ATOM 2199 O O . THR A 1 287 ? 41.615 -39.648 34.458 1.00 40.93 287 THR A O 1
ATOM 2203 N N . GLN A 1 288 ? 41.117 -38.985 32.394 1.00 41.62 288 GLN A N 1
ATOM 2204 C CA . GLN A 1 288 ? 40.689 -40.315 31.979 1.00 42.66 288 GLN A CA 1
ATOM 2205 C C . GLN A 1 288 ? 41.786 -41.032 31.170 1.00 43.83 288 GLN A C 1
ATOM 2206 O O . GLN A 1 288 ? 41.752 -42.258 30.999 1.00 43.99 288 GLN A O 1
ATOM 2212 N N . ASP A 1 289 ? 42.744 -40.256 30.667 1.00 45.18 289 ASP A N 1
ATOM 2213 C CA . ASP A 1 289 ? 43.884 -40.805 29.986 1.00 46.61 289 ASP A CA 1
ATOM 2214 C C . ASP A 1 289 ? 44.440 -41.919 30.845 1.00 47.34 289 ASP A C 1
ATOM 2215 O O . ASP A 1 289 ? 44.789 -41.715 31.999 1.00 47.32 289 ASP A O 1
ATOM 2220 N N . GLU A 1 290 ? 44.513 -43.095 30.244 1.00 48.57 290 GLU A N 1
ATOM 2221 C CA . GLU A 1 290 ? 44.864 -44.348 30.908 1.00 49.58 290 GLU A CA 1
ATOM 2222 C C . GLU A 1 290 ? 46.218 -44.392 31.632 1.00 49.48 290 GLU A C 1
ATOM 2223 O O . GLU A 1 290 ? 46.328 -44.991 32.706 1.00 48.99 290 GLU A O 1
ATOM 2229 N N . ALA A 1 291 ? 47.224 -43.742 31.037 1.00 50.03 291 ALA A N 1
ATOM 2230 C CA . ALA A 1 291 ? 48.631 -43.836 31.471 1.00 50.58 291 ALA A CA 1
ATOM 2231 C C . ALA A 1 291 ? 48.773 -43.464 32.920 1.00 50.82 291 ALA A C 1
ATOM 2232 O O . ALA A 1 291 ? 49.849 -43.614 33.502 1.00 50.58 291 ALA A O 1
ATOM 2234 N N . TRP A 1 292 ? 47.659 -42.997 33.477 1.00 51.39 292 TRP A N 1
ATOM 2235 C CA . TRP A 1 292 ? 47.605 -42.306 34.739 1.00 52.12 292 TRP A CA 1
ATOM 2236 C C . TRP A 1 292 ? 47.000 -43.196 35.771 1.00 53.73 292 TRP A C 1
ATOM 2237 O O . TRP A 1 292 ? 46.323 -42.712 36.654 1.00 53.82 292 TRP A O 1
ATOM 2248 N N . ASN A 1 293 ? 46.973 -44.484 35.536 1.00 56.21 293 ASN A N 1
ATOM 2249 C CA . ASN A 1 293 ? 46.091 -45.381 36.269 1.00 58.73 293 ASN A CA 1
ATOM 2250 C C . ASN A 1 293 ? 46.853 -46.425 37.024 1.00 60.89 293 ASN A C 1
ATOM 2251 O O . ASN A 1 293 ? 47.366 -47.345 36.440 1.00 60.90 293 ASN A O 1
ATOM 2256 N N . LEU A 1 294 ? 46.932 -46.308 38.331 1.00 63.75 294 LEU A N 1
ATOM 2257 C CA . LEU A 1 294 ? 47.639 -47.328 39.055 1.00 66.72 294 LEU A CA 1
ATOM 2258 C C . LEU A 1 294 ? 46.922 -47.922 40.256 1.00 68.39 294 LEU A C 1
ATOM 2259 O O . LEU A 1 294 ? 47.544 -48.061 41.295 1.00 68.28 294 LEU A O 1
ATOM 2264 N N . LYS A 1 295 ? 45.648 -48.299 40.113 1.00 70.62 295 LYS A N 1
ATOM 2265 C CA . LYS A 1 295 ? 44.971 -49.082 41.148 1.00 72.50 295 LYS A CA 1
ATOM 2266 C C . LYS A 1 295 ? 43.531 -48.785 41.590 1.00 73.67 295 LYS A C 1
ATOM 2267 O O . LYS A 1 295 ? 43.296 -47.861 42.366 1.00 74.06 295 LYS A O 1
ATOM 2273 N N . ASP A 1 296 ? 42.587 -49.627 41.189 1.00 75.14 296 ASP A N 1
ATOM 2274 C CA . ASP A 1 296 ? 41.326 -49.714 41.914 1.00 76.51 296 ASP A CA 1
ATOM 2275 C C . ASP A 1 296 ? 40.021 -49.465 41.161 1.00 77.30 296 ASP A C 1
ATOM 2276 O O . ASP A 1 296 ? 39.905 -49.802 39.989 1.00 77.86 296 ASP A O 1
ATOM 2281 N N . VAL A 1 297 ? 39.033 -48.900 41.862 1.00 77.67 297 VAL A N 1
ATOM 2282 C CA . VAL A 1 297 ? 37.666 -48.805 41.342 1.00 77.56 297 VAL A CA 1
ATOM 2283 C C . VAL A 1 297 ? 36.764 -47.777 41.995 1.00 77.43 297 VAL A C 1
ATOM 2284 O O . VAL A 1 297 ? 36.876 -47.497 43.170 1.00 77.00 297 VAL A O 1
ATOM 2288 N N . ARG A 1 298 ? 35.849 -47.234 41.211 1.00 77.55 298 ARG A N 1
ATOM 2289 C CA . ARG A 1 298 ? 35.170 -45.977 41.590 1.00 77.73 298 ARG A CA 1
ATOM 2290 C C . ARG A 1 298 ? 33.650 -46.128 41.660 1.00 78.34 298 ARG A C 1
ATOM 2291 O O . ARG A 1 298 ? 33.073 -46.702 40.737 1.00 78.81 298 ARG A O 1
ATOM 2299 N N . LYS A 1 299 ? 32.993 -45.574 42.690 1.00 78.66 299 LYS A N 1
ATOM 2300 C CA . LYS A 1 299 ? 31.518 -45.506 42.733 1.00 79.04 299 LYS A CA 1
ATOM 2301 C C . LYS A 1 299 ? 30.941 -45.024 41.407 1.00 79.46 299 LYS A C 1
ATOM 2302 O O . LYS A 1 299 ? 31.510 -44.155 40.752 1.00 79.38 299 LYS A O 1
ATOM 2308 N N . ARG A 1 300 ? 29.778 -45.464 40.975 1.00 80.42 300 ARG A N 1
ATOM 2309 C CA . ARG A 1 300 ? 29.305 -44.972 39.676 1.00 81.21 300 ARG A CA 1
ATOM 2310 C C . ARG A 1 300 ? 28.495 -43.684 39.679 1.00 81.72 300 ARG A C 1
ATOM 2311 O O . ARG A 1 300 ? 27.607 -43.473 40.478 1.00 81.93 300 ARG A O 1
ATOM 2319 N N . LYS A 1 301 ? 28.771 -42.812 38.743 1.00 82.28 301 LYS A N 1
ATOM 2320 C CA . LYS A 1 301 ? 28.149 -41.519 38.786 1.00 82.90 301 LYS A CA 1
ATOM 2321 C C . LYS A 1 301 ? 27.000 -41.547 37.897 1.00 83.29 301 LYS A C 1
ATOM 2322 O O . LYS A 1 301 ? 27.139 -41.240 36.737 1.00 82.92 301 LYS A O 1
ATOM 2328 N N . LEU A 1 302 ? 25.836 -41.869 38.411 1.00 84.28 302 LEU A N 1
ATOM 2329 C CA . LEU A 1 302 ? 24.715 -41.835 37.521 1.00 85.20 302 LEU A CA 1
ATOM 2330 C C . LEU A 1 302 ? 23.494 -41.113 38.034 1.00 85.40 302 LEU A C 1
ATOM 2331 O O . LEU A 1 302 ? 23.523 -40.446 39.043 1.00 85.41 302 LEU A O 1
ATOM 2336 N N . GLY A 1 303 ? 22.424 -41.292 37.273 1.00 85.45 303 GLY A N 1
ATOM 2337 C CA . GLY A 1 303 ? 21.157 -40.593 37.355 1.00 84.93 303 GLY A CA 1
ATOM 2338 C C . GLY A 1 303 ? 20.953 -39.793 38.601 1.00 84.46 303 GLY A C 1
ATOM 2339 O O . GLY A 1 303 ? 20.831 -38.576 38.591 1.00 84.70 303 GLY A O 1
ATOM 2340 N N . PRO A 1 304 ? 20.897 -40.517 39.691 1.00 83.79 304 PRO A N 1
ATOM 2341 C CA . PRO A 1 304 ? 20.737 -39.927 41.005 1.00 82.90 304 PRO A CA 1
ATOM 2342 C C . PRO A 1 304 ? 21.501 -38.627 41.204 1.00 81.84 304 PRO A C 1
ATOM 2343 O O . PRO A 1 304 ? 22.527 -38.632 41.859 1.00 81.74 304 PRO A O 1
ATOM 2347 N N . GLY A 1 305 ? 20.977 -37.530 40.670 1.00 80.71 305 GLY A N 1
ATOM 2348 C CA . GLY A 1 305 ? 21.488 -36.198 40.945 1.00 79.16 305 GLY A CA 1
ATOM 2349 C C . GLY A 1 305 ? 22.738 -35.807 40.198 1.00 78.10 305 GLY A C 1
ATOM 2350 O O . GLY A 1 305 ? 22.889 -34.690 39.742 1.00 78.49 305 GLY A O 1
ATOM 2351 N N . HIS A 1 306 ? 23.629 -36.762 40.069 1.00 76.77 306 HIS A N 1
ATOM 2352 C CA . HIS A 1 306 ? 24.955 -36.595 39.505 1.00 75.40 306 HIS A CA 1
ATOM 2353 C C . HIS A 1 306 ? 24.889 -36.082 38.093 1.00 74.32 306 HIS A C 1
ATOM 2354 O O . HIS A 1 306 ? 25.911 -35.944 37.423 1.00 74.54 306 HIS A O 1
ATOM 2361 N N . ASP A 1 307 ? 23.667 -35.776 37.671 1.00 72.60 307 ASP A N 1
ATOM 2362 C CA . ASP A 1 307 ? 23.383 -35.224 36.359 1.00 70.80 307 ASP A CA 1
ATOM 2363 C C . ASP A 1 307 ? 24.210 -33.977 36.076 1.00 68.70 307 ASP A C 1
ATOM 2364 O O . ASP A 1 307 ? 24.750 -33.804 34.971 1.00 68.53 307 ASP A O 1
ATOM 2369 N N . LEU A 1 308 ? 24.331 -33.128 37.095 1.00 65.94 308 LEU A N 1
ATOM 2370 C CA . LEU A 1 308 ? 25.114 -31.906 36.988 1.00 62.86 308 LEU A CA 1
ATOM 2371 C C . LEU A 1 308 ? 26.597 -32.215 36.765 1.00 60.75 308 LEU A C 1
ATOM 2372 O O . LEU A 1 308 ? 27.166 -31.842 35.742 1.00 60.27 308 LEU A O 1
ATOM 2377 N N . VAL A 1 309 ? 27.209 -32.926 37.704 1.00 58.17 309 VAL A N 1
ATOM 2378 C CA . VAL A 1 309 ? 28.597 -33.329 37.553 1.00 55.77 309 VAL A CA 1
ATOM 2379 C C . VAL A 1 309 ? 28.794 -34.141 36.275 1.00 54.60 309 VAL A C 1
ATOM 2380 O O . VAL A 1 309 ? 29.891 -34.173 35.746 1.00 54.73 309 VAL A O 1
ATOM 2384 N N . ALA A 1 310 ? 27.732 -34.758 35.755 1.00 52.91 310 ALA A N 1
ATOM 2385 C CA . ALA A 1 310 ? 27.845 -35.613 34.559 1.00 51.14 310 ALA A CA 1
ATOM 2386 C C . ALA A 1 310 ? 27.923 -34.801 33.269 1.00 49.98 310 ALA A C 1
ATOM 2387 O O . ALA A 1 310 ? 28.638 -35.183 32.342 1.00 49.77 310 ALA A O 1
ATOM 2389 N N . ASP A 1 311 ? 27.174 -33.696 33.217 1.00 48.41 311 ASP A N 1
ATOM 2390 C CA . ASP A 1 311 ? 27.127 -32.832 32.049 1.00 47.07 311 ASP A CA 1
ATOM 2391 C C . ASP A 1 311 ? 28.424 -32.070 31.937 1.00 45.46 311 ASP A C 1
ATOM 2392 O O . ASP A 1 311 ? 28.895 -31.809 30.828 1.00 45.17 311 ASP A O 1
ATOM 2397 N N . SER A 1 312 ? 28.971 -31.700 33.103 1.00 43.56 312 SER A N 1
ATOM 2398 C CA . SER A 1 312 ? 30.249 -30.988 33.228 1.00 41.49 312 SER A CA 1
ATOM 2399 C C . SER A 1 312 ? 31.398 -31.896 32.873 1.00 40.63 312 SER A C 1
ATOM 2400 O O . SER A 1 312 ? 32.240 -31.519 32.051 1.00 40.58 312 SER A O 1
ATOM 2403 N N . LEU A 1 313 ? 31.421 -33.090 33.483 1.00 39.41 313 LEU A N 1
ATOM 2404 C CA . LEU A 1 313 ? 32.434 -34.100 33.208 1.00 38.18 313 LEU A CA 1
ATOM 2405 C C . LEU A 1 313 ? 32.539 -34.367 31.744 1.00 37.87 313 LEU A C 1
ATOM 2406 O O . LEU A 1 313 ? 33.622 -34.429 31.222 1.00 37.70 313 LEU A O 1
ATOM 2411 N N . ALA A 1 314 ? 31.395 -34.510 31.088 1.00 37.89 314 ALA A N 1
ATOM 2412 C CA . ALA A 1 314 ? 31.314 -34.721 29.645 1.00 37.84 314 ALA A CA 1
ATOM 2413 C C . ALA A 1 314 ? 31.935 -33.572 28.880 1.00 37.73 314 ALA A C 1
ATOM 2414 O O . ALA A 1 314 ? 32.830 -33.802 28.085 1.00 37.87 314 ALA A O 1
ATOM 2416 N N . ALA A 1 315 ? 31.476 -32.346 29.149 1.00 37.79 315 ALA A N 1
ATOM 2417 C CA . ALA A 1 315 ? 31.970 -31.119 28.489 1.00 38.18 315 ALA A CA 1
ATOM 2418 C C . ALA A 1 315 ? 33.475 -30.864 28.608 1.00 38.52 315 ALA A C 1
ATOM 2419 O O . ALA A 1 315 ? 34.055 -30.164 27.752 1.00 38.93 315 ALA A O 1
ATOM 2421 N N . ASN A 1 316 ? 34.094 -31.425 29.651 1.00 38.50 316 ASN A N 1
ATOM 2422 C CA . ASN A 1 316 ? 35.479 -31.113 30.009 1.00 38.33 316 ASN A CA 1
ATOM 2423 C C . ASN A 1 316 ? 36.576 -32.129 29.727 1.00 38.74 316 ASN A C 1
ATOM 2424 O O . ASN A 1 316 ? 37.745 -31.796 29.795 1.00 38.84 316 ASN A O 1
ATOM 2429 N N . ARG A 1 317 ? 36.219 -33.363 29.432 1.00 39.14 317 ARG A N 1
ATOM 2430 C CA . ARG A 1 317 ? 37.204 -34.411 29.419 1.00 39.72 317 ARG A CA 1
ATOM 2431 C C . ARG A 1 317 ? 37.685 -34.535 28.021 1.00 39.68 317 ARG A C 1
ATOM 2432 O O . ARG A 1 317 ? 37.771 -35.625 27.508 1.00 40.31 317 ARG A O 1
ATOM 2440 N N . GLY A 1 318 ? 37.940 -33.406 27.377 1.00 39.85 318 GLY A N 1
ATOM 2441 C CA . GLY A 1 318 ? 38.467 -33.383 26.008 1.00 39.41 318 GLY A CA 1
ATOM 2442 C C . GLY A 1 318 ? 39.541 -32.327 26.008 1.00 38.97 318 GLY A C 1
ATOM 2443 O O . GLY A 1 318 ? 40.493 -32.375 25.233 1.00 39.16 318 GLY A O 1
ATOM 2444 N N . VAL A 1 319 ? 39.321 -31.361 26.893 1.00 38.37 319 VAL A N 1
ATOM 2445 C CA . VAL A 1 319 ? 40.307 -30.434 27.396 1.00 37.59 319 VAL A CA 1
ATOM 2446 C C . VAL A 1 319 ? 41.673 -31.051 27.550 1.00 37.98 319 VAL A C 1
ATOM 2447 O O . VAL A 1 319 ? 41.830 -32.130 28.172 1.00 38.09 319 VAL A O 1
ATOM 2451 N N . GLU A 1 320 ? 42.661 -30.363 26.983 1.00 38.14 320 GLU A N 1
ATOM 2452 C CA . GLU A 1 320 ? 44.032 -30.755 27.184 1.00 38.39 320 GLU A CA 1
ATOM 2453 C C . GLU A 1 320 ? 44.707 -29.565 27.774 1.00 37.44 320 GLU A C 1
ATOM 2454 O O . GLU A 1 320 ? 44.487 -28.453 27.306 1.00 37.84 320 GLU A O 1
ATOM 2460 N N . SER A 1 321 ? 45.454 -29.793 28.849 1.00 36.24 321 SER A N 1
ATOM 2461 C CA . SER A 1 321 ? 46.139 -28.725 29.563 1.00 35.24 321 SER A CA 1
ATOM 2462 C C . SER A 1 321 ? 47.581 -28.627 29.063 1.00 34.83 321 SER A C 1
ATOM 2463 O O . SER A 1 321 ? 48.127 -29.607 28.541 1.00 34.85 321 SER A O 1
ATOM 2466 N N . MET A 1 322 ? 48.206 -27.462 29.235 1.00 33.94 322 MET A N 1
ATOM 2467 C CA . MET A 1 322 ? 49.623 -27.302 28.915 1.00 32.87 322 MET A CA 1
ATOM 2468 C C . MET A 1 322 ? 50.499 -27.278 30.152 1.00 32.44 322 MET A C 1
ATOM 2469 O O . MET A 1 322 ? 50.286 -26.471 31.055 1.00 32.59 322 MET A O 1
ATOM 2474 N N . LEU A 1 323 ? 51.489 -28.156 30.193 1.00 31.77 323 LEU A N 1
ATOM 2475 C CA . LEU A 1 323 ? 52.518 -28.044 31.206 1.00 31.15 323 LEU A CA 1
ATOM 2476 C C . LEU A 1 323 ? 53.690 -27.208 30.716 1.00 31.16 323 LEU A C 1
ATOM 2477 O O . LEU A 1 323 ? 54.095 -27.295 29.559 1.00 31.27 323 LEU A O 1
ATOM 2482 N N . TYR A 1 324 ? 54.210 -26.372 31.601 1.00 31.09 324 TYR A N 1
ATOM 2483 C CA . TYR A 1 324 ? 55.358 -25.555 31.290 1.00 30.78 324 TYR A CA 1
ATOM 2484 C C . TYR A 1 324 ? 56.434 -25.892 32.265 1.00 31.15 324 TYR A C 1
ATOM 2485 O O . TYR A 1 324 ? 56.270 -25.706 33.487 1.00 31.54 324 TYR A O 1
ATOM 2494 N N . VAL A 1 325 ? 57.528 -26.418 31.736 1.00 30.89 325 VAL A N 1
ATOM 2495 C CA . VAL A 1 325 ? 58.669 -26.705 32.566 1.00 30.96 325 VAL A CA 1
ATOM 2496 C C . VAL A 1 325 ? 59.613 -25.508 32.453 1.00 31.47 325 VAL A C 1
ATOM 2497 O O . VAL A 1 325 ? 59.958 -25.095 31.349 1.00 31.29 325 VAL A O 1
ATOM 2501 N N . MET A 1 326 ? 59.952 -24.921 33.607 1.00 32.02 326 MET A N 1
ATOM 2502 C CA . MET A 1 326 ? 60.791 -23.737 33.683 1.00 32.32 326 MET A CA 1
ATOM 2503 C C . MET A 1 326 ? 62.242 -24.185 33.670 1.00 33.36 326 MET A C 1
ATOM 2504 O O . MET A 1 326 ? 62.532 -25.334 34.030 1.00 33.49 326 MET A O 1
ATOM 2509 N N . THR A 1 327 ? 63.144 -23.293 33.245 1.00 34.40 327 THR A N 1
ATOM 2510 C CA . THR A 1 327 ? 64.596 -23.498 33.361 1.00 35.13 327 THR A CA 1
ATOM 2511 C C . THR A 1 327 ? 65.055 -23.292 34.803 1.00 35.95 327 THR A C 1
ATOM 2512 O O . THR A 1 327 ? 64.494 -22.481 35.554 1.00 35.89 327 THR A O 1
ATOM 2516 N N . ASP A 1 328 ? 66.079 -24.027 35.198 1.00 36.90 328 ASP A N 1
ATOM 2517 C CA . ASP A 1 328 ? 66.539 -23.958 36.564 1.00 38.03 328 ASP A CA 1
ATOM 2518 C C . ASP A 1 328 ? 67.556 -22.812 36.755 1.00 38.86 328 ASP A C 1
ATOM 2519 O O . ASP A 1 328 ? 68.721 -22.935 36.338 1.00 38.50 328 ASP A O 1
ATOM 2524 N N . PRO A 1 329 ? 67.118 -21.707 37.414 1.00 39.72 329 PRO A N 1
ATOM 2525 C CA . PRO A 1 329 ? 67.939 -20.502 37.617 1.00 40.43 329 PRO A CA 1
ATOM 2526 C C . PRO A 1 329 ? 69.414 -20.781 37.962 1.00 41.22 329 PRO A C 1
ATOM 2527 O O . PRO A 1 329 ? 70.317 -20.065 37.499 1.00 40.99 329 PRO A O 1
ATOM 2531 N N . SER A 1 330 ? 69.634 -21.813 38.779 1.00 42.32 330 SER A N 1
ATOM 2532 C CA . SER A 1 330 ? 70.984 -22.221 39.201 1.00 43.07 330 SER A CA 1
ATOM 2533 C C . SER A 1 330 ? 71.810 -22.711 38.011 1.00 43.23 330 SER A C 1
ATOM 2534 O O . SER A 1 330 ? 72.916 -22.212 37.780 1.00 43.37 330 SER A O 1
ATOM 2537 N N . GLU A 1 331 ? 71.270 -23.652 37.244 1.00 43.34 331 GLU A N 1
ATOM 2538 C CA . GLU A 1 331 ? 71.970 -24.125 36.041 1.00 44.00 331 GLU A CA 1
ATOM 2539 C C . GLU A 1 331 ? 72.062 -23.135 34.826 1.00 43.59 331 GLU A C 1
ATOM 2540 O O . GLU A 1 331 ? 72.572 -23.520 33.753 1.00 43.49 331 GLU A O 1
ATOM 2546 N N . ASN A 1 332 ? 71.610 -21.882 35.004 1.00 42.93 332 ASN A N 1
ATOM 2547 C CA . ASN A 1 332 ? 71.298 -20.996 33.873 1.00 41.98 332 ASN A CA 1
ATOM 2548 C C . ASN A 1 332 ? 71.547 -19.522 34.103 1.00 41.61 332 ASN A C 1
ATOM 2549 O O . ASN A 1 332 ? 70.821 -18.684 33.545 1.00 41.29 332 ASN A O 1
ATOM 2554 N N . ALA A 1 333 ? 72.568 -19.208 34.902 1.00 41.34 333 ALA A N 1
ATOM 2555 C CA . ALA A 1 333 ? 72.873 -17.819 35.321 1.00 41.23 333 ALA A CA 1
ATOM 2556 C C . ALA A 1 333 ? 71.612 -17.004 35.727 1.00 41.09 333 ALA A C 1
ATOM 2557 O O . ALA A 1 333 ? 71.417 -15.858 35.296 1.00 41.11 333 ALA A O 1
ATOM 2559 N N . GLY A 1 334 ? 70.760 -17.626 36.548 1.00 40.91 334 GLY A N 1
ATOM 2560 C CA . GLY A 1 334 ? 69.580 -16.975 37.108 1.00 40.58 334 GLY A CA 1
ATOM 2561 C C . GLY A 1 334 ? 68.406 -16.736 36.173 1.00 40.45 334 GLY A C 1
ATOM 2562 O O . GLY A 1 334 ? 67.565 -15.856 36.440 1.00 40.84 334 GLY A O 1
ATOM 2563 N N . ARG A 1 335 ? 68.328 -17.513 35.093 1.00 39.92 335 ARG A N 1
ATOM 2564 C CA . ARG A 1 335 ? 67.234 -17.358 34.157 1.00 39.50 335 ARG A CA 1
ATOM 2565 C C . ARG A 1 335 ? 66.140 -18.346 34.348 1.00 38.71 335 ARG A C 1
ATOM 2566 O O . ARG A 1 335 ? 66.381 -19.538 34.301 1.00 38.53 335 ARG A O 1
ATOM 2574 N N . ILE A 1 336 ? 64.937 -17.832 34.578 1.00 37.98 336 ILE A N 1
ATOM 2575 C CA . ILE A 1 336 ? 63.748 -18.667 34.573 1.00 37.34 336 ILE A CA 1
ATOM 2576 C C . ILE A 1 336 ? 62.974 -18.396 33.280 1.00 37.20 336 ILE A C 1
ATOM 2577 O O . ILE A 1 336 ? 62.224 -17.434 33.202 1.00 37.87 336 ILE A O 1
ATOM 2582 N N . GLY A 1 337 ? 63.198 -19.213 32.256 1.00 36.42 337 GLY A N 1
ATOM 2583 C CA . GLY A 1 337 ? 62.396 -19.135 31.054 1.00 35.92 337 GLY A CA 1
ATOM 2584 C C . GLY A 1 337 ? 61.629 -20.422 30.846 1.00 35.91 337 GLY A C 1
ATOM 2585 O O . GLY A 1 337 ? 61.913 -21.426 31.501 1.00 35.80 337 GLY A O 1
ATOM 2586 N N . ILE A 1 338 ? 60.653 -20.406 29.934 1.00 35.95 338 ILE A N 1
ATOM 2587 C CA . ILE A 1 338 ? 59.982 -21.645 29.525 1.00 35.82 338 ILE A CA 1
ATOM 2588 C C . ILE A 1 338 ? 60.986 -22.546 28.800 1.00 35.93 338 ILE A C 1
ATOM 2589 O O . ILE A 1 338 ? 61.380 -22.285 27.661 1.00 35.72 338 ILE A O 1
ATOM 2594 N N . LYS A 1 339 ? 61.453 -23.560 29.524 1.00 36.10 339 LYS A N 1
ATOM 2595 C CA . LYS A 1 339 ? 62.338 -24.576 28.964 1.00 36.19 339 LYS A CA 1
ATOM 2596 C C . LYS A 1 339 ? 61.562 -25.499 28.028 1.00 37.00 339 LYS A C 1
ATOM 2597 O O . LYS A 1 339 ? 61.979 -25.743 26.902 1.00 37.00 339 LYS A O 1
ATOM 2603 N N . ASP A 1 340 ? 60.413 -25.980 28.492 1.00 38.15 340 ASP A N 1
ATOM 2604 C CA . ASP A 1 340 ? 59.583 -26.926 27.724 1.00 39.18 340 ASP A CA 1
ATOM 2605 C C . ASP A 1 340 ? 58.069 -26.763 27.843 1.00 38.94 340 ASP A C 1
ATOM 2606 O O . ASP A 1 340 ? 57.541 -26.327 28.891 1.00 39.35 340 ASP A O 1
ATOM 2611 N N . ARG A 1 341 ? 57.371 -27.200 26.801 1.00 38.26 341 ARG A N 1
ATOM 2612 C CA . ARG A 1 341 ? 55.939 -27.020 26.729 1.00 38.07 341 ARG A CA 1
ATOM 2613 C C . ARG A 1 341 ? 55.097 -28.283 26.528 1.00 37.49 341 ARG A C 1
ATOM 2614 O O . ARG A 1 341 ? 54.391 -28.392 25.549 1.00 37.77 341 ARG A O 1
ATOM 2622 N N . VAL A 1 342 ? 55.125 -29.224 27.452 1.00 37.00 342 VAL A N 1
ATOM 2623 C CA . VAL A 1 342 ? 54.420 -30.506 27.278 1.00 36.43 342 VAL A CA 1
ATOM 2624 C C . VAL A 1 342 ? 52.891 -30.344 27.299 1.00 36.51 342 VAL A C 1
ATOM 2625 O O . VAL A 1 342 ? 52.363 -29.865 28.299 1.00 36.87 342 VAL A O 1
ATOM 2629 N N . PRO A 1 343 ? 52.169 -30.732 26.212 1.00 36.44 343 PRO A N 1
ATOM 2630 C CA . PRO A 1 343 ? 50.704 -30.776 26.344 1.00 36.79 343 PRO A CA 1
ATOM 2631 C C . PRO A 1 343 ? 50.297 -32.039 27.080 1.00 37.67 343 PRO A C 1
ATOM 2632 O O . PRO A 1 343 ? 50.969 -33.071 26.942 1.00 38.06 343 PRO A O 1
ATOM 2636 N N . VAL A 1 344 ? 49.238 -31.944 27.888 1.00 38.37 344 VAL A N 1
ATOM 2637 C CA . VAL A 1 344 ? 48.765 -33.057 28.717 1.00 38.73 344 VAL A CA 1
ATOM 2638 C C . VAL A 1 344 ? 47.250 -33.083 28.806 1.00 39.33 344 VAL A C 1
ATOM 2639 O O . VAL A 1 344 ? 46.555 -32.079 28.625 1.00 39.16 344 VAL A O 1
ATOM 2643 N N . ASN A 1 345 ? 46.764 -34.278 29.091 1.00 40.27 345 ASN A N 1
ATOM 2644 C CA . ASN A 1 345 ? 45.360 -34.587 29.095 1.00 40.85 345 ASN A CA 1
ATOM 2645 C C . ASN A 1 345 ? 44.817 -34.637 30.517 1.00 40.03 345 ASN A C 1
ATOM 2646 O O . ASN A 1 345 ? 44.647 -35.709 31.109 1.00 40.46 345 ASN A O 1
ATOM 2651 N N . ILE A 1 346 ? 44.570 -33.455 31.064 1.00 38.66 346 ILE A N 1
ATOM 2652 C CA . ILE A 1 346 ? 44.100 -33.286 32.425 1.00 36.69 346 ILE A CA 1
ATOM 2653 C C . ILE A 1 346 ? 43.003 -32.260 32.333 1.00 35.93 346 ILE A C 1
ATOM 2654 O O . ILE A 1 346 ? 43.123 -31.287 31.596 1.00 35.88 346 ILE A O 1
ATOM 2659 N N . PHE A 1 347 ? 41.919 -32.487 33.049 1.00 34.85 347 PHE A N 1
ATOM 2660 C CA . PHE A 1 347 ? 40.841 -31.522 33.079 1.00 34.03 347 PHE A CA 1
ATOM 2661 C C . PHE A 1 347 ? 40.364 -31.351 34.497 1.00 33.27 347 PHE A C 1
ATOM 2662 O O . PHE A 1 347 ? 40.950 -31.912 35.428 1.00 32.76 347 PHE A O 1
ATOM 2670 N N . ILE A 1 348 ? 39.297 -30.575 34.642 1.00 32.63 348 ILE A N 1
ATOM 2671 C CA . ILE A 1 348 ? 38.885 -30.034 35.926 1.00 32.12 348 ILE A CA 1
ATOM 2672 C C . ILE A 1 348 ? 37.861 -30.916 36.645 1.00 32.30 348 ILE A C 1
ATOM 2673 O O . ILE A 1 348 ? 37.068 -31.589 35.993 1.00 32.59 348 ILE A O 1
ATOM 2678 N N . ASN A 1 349 ? 37.883 -30.914 37.979 1.00 32.35 349 ASN A N 1
ATOM 2679 C CA . ASN A 1 349 ? 36.929 -31.694 38.794 1.00 32.71 349 ASN A CA 1
ATOM 2680 C C . ASN A 1 349 ? 35.615 -30.950 39.034 1.00 32.89 349 ASN A C 1
ATOM 2681 O O . ASN A 1 349 ? 35.544 -30.138 39.956 1.00 33.26 349 ASN A O 1
ATOM 2686 N N . PRO A 1 350 ? 34.563 -31.250 38.249 1.00 32.78 350 PRO A N 1
ATOM 2687 C CA . PRO A 1 350 ? 33.354 -30.477 38.430 1.00 33.08 350 PRO A CA 1
ATOM 2688 C C . PRO A 1 350 ? 32.703 -30.620 39.842 1.00 33.57 350 PRO A C 1
ATOM 2689 O O . PRO A 1 350 ? 31.777 -29.884 40.199 1.00 33.37 350 PRO A O 1
ATOM 2693 N N . ARG A 1 351 ? 33.225 -31.535 40.648 1.00 34.18 351 ARG A N 1
ATOM 2694 C CA . ARG A 1 351 ? 32.768 -31.690 42.031 1.00 35.06 351 ARG A CA 1
ATOM 2695 C C . ARG A 1 351 ? 33.458 -30.738 43.009 1.00 35.14 351 ARG A C 1
ATOM 2696 O O . ARG A 1 351 ? 32.906 -30.421 44.076 1.00 35.09 351 ARG A O 1
ATOM 2704 N N . HIS A 1 352 ? 34.658 -30.281 42.626 1.00 35.24 352 HIS A N 1
ATOM 2705 C CA . HIS A 1 352 ? 35.542 -29.513 43.500 1.00 34.95 352 HIS A CA 1
ATOM 2706 C C . HIS A 1 352 ? 35.149 -28.059 43.615 1.00 35.62 352 HIS A C 1
ATOM 2707 O O . HIS A 1 352 ? 34.663 -27.457 42.673 1.00 35.77 352 HIS A O 1
ATOM 2714 N N . ASN A 1 353 ? 35.382 -27.504 44.794 1.00 36.59 353 ASN A N 1
ATOM 2715 C CA . ASN A 1 353 ? 35.171 -26.088 45.089 1.00 37.42 353 ASN A CA 1
ATOM 2716 C C . ASN A 1 353 ? 35.545 -25.104 43.970 1.00 37.38 353 ASN A C 1
ATOM 2717 O O . ASN A 1 353 ? 34.797 -24.180 43.679 1.00 37.50 353 ASN A O 1
ATOM 2722 N N . TYR A 1 354 ? 36.697 -25.317 43.349 1.00 37.42 354 TYR A N 1
ATOM 2723 C CA . TYR A 1 354 ? 37.215 -24.424 42.326 1.00 37.46 354 TYR A CA 1
ATOM 2724 C C . TYR A 1 354 ? 36.343 -24.370 41.099 1.00 36.92 354 TYR A C 1
ATOM 2725 O O . TYR A 1 354 ? 36.250 -23.342 40.455 1.00 36.98 354 TYR A O 1
ATOM 2734 N N . PHE A 1 355 ? 35.704 -25.475 40.765 1.00 36.42 355 PHE A N 1
ATOM 2735 C CA . PHE A 1 355 ? 34.914 -25.514 39.554 1.00 36.15 355 PHE A CA 1
ATOM 2736 C C . PHE A 1 355 ? 33.796 -24.471 39.628 1.00 36.43 355 PHE A C 1
ATOM 2737 O O . PHE A 1 355 ? 33.437 -23.832 38.636 1.00 36.35 355 PHE A O 1
ATOM 2745 N N . TYR A 1 356 ? 33.278 -24.291 40.832 1.00 36.72 356 TYR A N 1
ATOM 2746 C CA . TYR A 1 356 ? 32.256 -23.306 41.100 1.00 37.01 356 TYR A CA 1
ATOM 2747 C C . TYR A 1 356 ? 32.815 -21.892 41.111 1.00 36.68 356 TYR A C 1
ATOM 2748 O O . TYR A 1 356 ? 32.268 -20.995 40.500 1.00 36.73 356 TYR A O 1
ATOM 2757 N N . GLN A 1 357 ? 33.915 -21.699 41.813 1.00 36.35 357 GLN A N 1
ATOM 2758 C CA . GLN A 1 357 ? 34.560 -20.407 41.876 1.00 35.75 357 GLN A CA 1
ATOM 2759 C C . GLN A 1 357 ? 34.850 -19.885 40.472 1.00 34.89 357 GLN A C 1
ATOM 2760 O O . GLN A 1 357 ? 34.628 -18.717 40.190 1.00 34.90 357 GLN A O 1
ATOM 2766 N N . VAL A 1 358 ? 35.308 -20.773 39.593 1.00 34.02 358 VAL A N 1
ATOM 2767 C CA . VAL A 1 358 ? 35.739 -20.419 38.232 1.00 32.98 358 VAL A CA 1
ATOM 2768 C C . VAL A 1 358 ? 34.544 -20.309 37.266 1.00 32.48 358 VAL A C 1
ATOM 2769 O O . VAL A 1 358 ? 34.630 -19.625 36.233 1.00 32.72 358 VAL A O 1
ATOM 2773 N N . LEU A 1 359 ? 33.447 -20.995 37.596 1.00 31.47 359 LEU A N 1
ATOM 2774 C CA . LEU A 1 359 ? 32.183 -20.861 36.859 1.00 30.42 359 LEU A CA 1
ATOM 2775 C C . LEU A 1 359 ? 31.516 -19.453 37.100 1.00 30.25 359 LEU A C 1
ATOM 2776 O O . LEU A 1 359 ? 30.992 -18.823 36.177 1.00 30.24 359 LEU A O 1
ATOM 2781 N N . LEU A 1 360 ? 31.561 -18.961 38.334 1.00 29.83 360 LEU A N 1
ATOM 2782 C CA . LEU A 1 360 ? 31.032 -17.651 38.632 1.00 29.36 360 LEU A CA 1
ATOM 2783 C C . LEU A 1 360 ? 31.945 -16.627 38.040 1.00 29.44 360 LEU A C 1
ATOM 2784 O O . LEU A 1 360 ? 31.473 -15.721 37.403 1.00 29.99 360 LEU A O 1
ATOM 2789 N N . GLN A 1 361 ? 33.251 -16.750 38.225 1.00 29.30 361 GLN A N 1
ATOM 2790 C CA . GLN A 1 361 ? 34.178 -15.825 37.535 1.00 29.30 361 GLN A CA 1
ATOM 2791 C C . GLN A 1 361 ? 33.930 -15.712 36.021 1.00 29.02 361 GLN A C 1
ATOM 2792 O O . GLN A 1 361 ? 34.130 -14.665 35.427 1.00 29.05 361 GLN A O 1
ATOM 2798 N N . TYR A 1 362 ? 33.502 -16.805 35.411 1.00 28.67 362 TYR A N 1
ATOM 2799 C CA . TYR A 1 362 ? 33.218 -16.831 34.009 1.00 28.36 362 TYR A CA 1
ATOM 2800 C C . TYR A 1 362 ? 31.843 -16.208 33.727 1.00 28.02 362 TYR A C 1
ATOM 2801 O O . TYR A 1 362 ? 31.715 -15.410 32.812 1.00 28.07 362 TYR A O 1
ATOM 2810 N N . LYS A 1 363 ? 30.827 -16.553 34.511 1.00 27.70 363 LYS A N 1
ATOM 2811 C CA . LYS A 1 363 ? 29.490 -15.964 34.352 1.00 27.69 363 LYS A CA 1
ATOM 2812 C C . LYS A 1 363 ? 29.452 -14.446 34.511 1.00 27.96 363 LYS A C 1
ATOM 2813 O O . LYS A 1 363 ? 28.839 -13.780 33.711 1.00 28.14 363 LYS A O 1
ATOM 2819 N N . ILE A 1 364 ? 30.086 -13.905 35.550 1.00 28.52 364 ILE A N 1
ATOM 2820 C CA . ILE A 1 364 ? 30.069 -12.452 35.821 1.00 28.81 364 ILE A CA 1
ATOM 2821 C C . ILE A 1 364 ? 30.807 -11.642 34.755 1.00 29.23 364 ILE A C 1
ATOM 2822 O O . ILE A 1 364 ? 30.271 -10.653 34.274 1.00 29.31 364 ILE A O 1
ATOM 2827 N N . VAL A 1 365 ? 32.010 -12.081 34.378 1.00 29.62 365 VAL A N 1
ATOM 2828 C CA . VAL A 1 365 ? 32.807 -11.400 33.364 1.00 29.85 365 VAL A CA 1
ATOM 2829 C C . VAL A 1 365 ? 32.127 -11.468 32.017 1.00 30.43 365 VAL A C 1
ATOM 2830 O O . VAL A 1 365 ? 32.146 -10.509 31.273 1.00 30.04 365 VAL A O 1
ATOM 2834 N N . GLY A 1 366 ? 31.503 -12.599 31.726 1.00 31.42 366 GLY A N 1
ATOM 2835 C CA . GLY A 1 366 ? 30.679 -12.723 30.545 1.00 32.97 366 GLY A CA 1
ATOM 2836 C C . GLY A 1 366 ? 29.733 -11.549 30.487 1.00 34.09 366 GLY A C 1
ATOM 2837 O O . GLY A 1 366 ? 29.653 -10.875 29.456 1.00 34.61 366 GLY A O 1
ATOM 2838 N N . ASP A 1 367 ? 29.042 -11.303 31.607 1.00 34.91 367 ASP A N 1
ATOM 2839 C CA . ASP A 1 367 ? 28.029 -10.237 31.756 1.00 35.67 367 ASP A CA 1
ATOM 2840 C C . ASP A 1 367 ? 28.608 -8.857 31.511 1.00 35.96 367 ASP A C 1
ATOM 2841 O O . ASP A 1 367 ? 28.046 -8.086 30.750 1.00 36.03 367 ASP A O 1
ATOM 2846 N N . TYR A 1 368 ? 29.720 -8.544 32.175 1.00 36.61 368 TYR A N 1
ATOM 2847 C CA . TYR A 1 368 ? 30.459 -7.304 31.927 1.00 37.20 368 TYR A CA 1
ATOM 2848 C C . TYR A 1 368 ? 30.787 -7.162 30.441 1.00 38.00 368 TYR A C 1
ATOM 2849 O O . TYR A 1 368 ? 30.373 -6.193 29.800 1.00 37.88 368 TYR A O 1
ATOM 2858 N N . VAL A 1 369 ? 31.509 -8.146 29.898 1.00 39.07 369 VAL A N 1
ATOM 2859 C CA . VAL A 1 369 ? 31.924 -8.139 28.490 1.00 39.86 369 VAL A CA 1
ATOM 2860 C C . VAL A 1 369 ? 30.768 -7.817 27.573 1.00 40.51 369 VAL A C 1
ATOM 2861 O O . VAL A 1 369 ? 30.884 -6.954 26.711 1.00 40.71 369 VAL A O 1
ATOM 2865 N N . ARG A 1 370 ? 29.659 -8.515 27.765 1.00 41.45 370 ARG A N 1
ATOM 2866 C CA . ARG A 1 370 ? 28.464 -8.294 26.976 1.00 43.03 370 ARG A CA 1
ATOM 2867 C C . ARG A 1 370 ? 27.931 -6.855 27.008 1.00 43.69 370 ARG A C 1
ATOM 2868 O O . ARG A 1 370 ? 27.933 -6.169 25.973 1.00 43.85 370 ARG A O 1
ATOM 2876 N N . HIS A 1 371 ? 27.483 -6.409 28.187 1.00 44.53 371 HIS A N 1
ATOM 2877 C CA . HIS A 1 371 ? 26.977 -5.040 28.375 1.00 45.42 371 HIS A CA 1
ATOM 2878 C C . HIS A 1 371 ? 28.062 -4.014 28.679 1.00 46.44 371 HIS A C 1
ATOM 2879 O O . HIS A 1 371 ? 27.869 -3.154 29.531 1.00 46.35 371 HIS A O 1
ATOM 2886 N N . SER A 1 372 ? 29.202 -4.093 28.015 1.00 47.91 372 SER A N 1
ATOM 2887 C CA . SER A 1 372 ? 30.142 -2.992 28.088 1.00 49.63 372 SER A CA 1
ATOM 2888 C C . SER A 1 372 ? 30.710 -2.727 26.708 1.00 51.04 372 SER A C 1
ATOM 2889 O O . SER A 1 372 ? 31.779 -3.226 26.357 1.00 51.25 372 SER A O 1
ATOM 2892 N N . GLY A 1 373 ? 29.954 -1.957 25.923 1.00 52.91 373 GLY A N 1
ATOM 2893 C CA . GLY A 1 373 ? 30.365 -1.502 24.585 1.00 55.12 373 GLY A CA 1
ATOM 2894 C C . GLY A 1 373 ? 30.775 -2.656 23.683 1.00 56.60 373 GLY A C 1
ATOM 2895 O O . GLY A 1 373 ? 30.884 -2.499 22.447 1.00 56.52 373 GLY A O 1
ATOM 2896 N N . GLY A 1 374 ? 30.843 -3.866 24.228 1.00 57.92 374 GLY A N 1
ATOM 2897 C CA . GLY A 1 374 ? 31.658 -4.907 23.647 1.00 59.70 374 GLY A CA 1
ATOM 2898 C C . GLY A 1 374 ? 31.279 -6.213 22.975 1.00 61.33 374 GLY A C 1
ATOM 2899 O O . GLY A 1 374 ? 32.160 -6.989 22.688 1.00 62.16 374 GLY A O 1
ATOM 2900 N N . GLY A 1 375 ? 30.016 -6.475 22.696 1.00 62.14 375 GLY A N 1
ATOM 2901 C CA . GLY A 1 375 ? 29.653 -7.707 22.013 1.00 63.15 375 GLY A CA 1
ATOM 2902 C C . GLY A 1 375 ? 29.273 -7.632 20.534 1.00 63.96 375 GLY A C 1
ATOM 2903 O O . GLY A 1 375 ? 28.527 -6.767 20.102 1.00 63.80 375 GLY A O 1
ATOM 2904 N N . LYS A 1 376 ? 29.785 -8.563 19.749 1.00 64.90 376 LYS A N 1
ATOM 2905 C CA . LYS A 1 376 ? 29.605 -8.525 18.317 1.00 65.94 376 LYS A CA 1
ATOM 2906 C C . LYS A 1 376 ? 28.514 -9.462 17.865 1.00 66.22 376 LYS A C 1
ATOM 2907 O O . LYS A 1 376 ? 28.602 -10.647 18.068 1.00 66.21 376 LYS A O 1
ATOM 2913 N N . PRO A 1 377 ? 27.487 -8.927 17.235 1.00 66.43 377 PRO A N 1
ATOM 2914 C CA . PRO A 1 377 ? 26.377 -9.739 16.813 1.00 66.27 377 PRO A CA 1
ATOM 2915 C C . PRO A 1 377 ? 26.857 -10.936 16.099 1.00 66.06 377 PRO A C 1
ATOM 2916 O O . PRO A 1 377 ? 27.669 -10.838 15.231 1.00 66.01 377 PRO A O 1
ATOM 2920 N N . GLY A 1 378 ? 26.293 -12.056 16.466 1.00 66.06 378 GLY A N 1
ATOM 2921 C CA . GLY A 1 378 ? 26.541 -13.277 15.776 1.00 66.86 378 GLY A CA 1
ATOM 2922 C C . GLY A 1 378 ? 27.596 -14.047 16.474 1.00 67.38 378 GLY A C 1
ATOM 2923 O O . GLY A 1 378 ? 27.724 -15.227 16.283 1.00 67.59 378 GLY A O 1
ATOM 2924 N N . ARG A 1 379 ? 28.370 -13.359 17.290 1.00 67.62 379 ARG A N 1
ATOM 2925 C CA . ARG A 1 379 ? 29.549 -13.937 17.893 1.00 67.68 379 ARG A CA 1
ATOM 2926 C C . ARG A 1 379 ? 29.449 -13.864 19.396 1.00 66.98 379 ARG A C 1
ATOM 2927 O O . ARG A 1 379 ? 28.726 -13.058 19.930 1.00 67.10 379 ARG A O 1
ATOM 2935 N N . ASP A 1 380 ? 30.178 -14.722 20.076 1.00 65.68 380 ASP A N 1
ATOM 2936 C CA . ASP A 1 380 ? 29.964 -14.899 21.484 1.00 64.84 380 ASP A CA 1
ATOM 2937 C C . ASP A 1 380 ? 31.099 -14.341 22.304 1.00 64.02 380 ASP A C 1
ATOM 2938 O O . ASP A 1 380 ? 32.234 -14.429 21.921 1.00 64.42 380 ASP A O 1
ATOM 2943 N N . CYS A 1 381 ? 30.766 -13.728 23.426 1.00 62.39 381 CYS A N 1
ATOM 2944 C CA . CYS A 1 381 ? 31.733 -12.982 24.184 1.00 61.11 381 CYS A CA 1
ATOM 2945 C C . CYS A 1 381 ? 32.078 -13.597 25.496 1.00 59.32 381 CYS A C 1
ATOM 2946 O O . CYS A 1 381 ? 32.799 -13.016 26.260 1.00 59.39 381 CYS A O 1
ATOM 2949 N N . SER A 1 382 ? 31.588 -14.784 25.781 1.00 57.31 382 SER A N 1
ATOM 2950 C CA . SER A 1 382 ? 32.065 -15.431 27.003 1.00 54.85 382 SER A CA 1
ATOM 2951 C C . SER A 1 382 ? 33.580 -15.537 26.940 1.00 53.11 382 SER A C 1
ATOM 2952 O O . SER A 1 382 ? 34.121 -15.975 25.936 1.00 53.12 382 SER A O 1
ATOM 2955 N N . PRO A 1 383 ? 34.276 -15.148 28.013 1.00 51.42 383 PRO A N 1
ATOM 2956 C CA . PRO A 1 383 ? 35.734 -15.199 28.026 1.00 50.18 383 PRO A CA 1
ATOM 2957 C C . PRO A 1 383 ? 36.215 -16.655 28.034 1.00 48.85 383 PRO A C 1
ATOM 2958 O O . PRO A 1 383 ? 35.378 -17.546 28.017 1.00 49.03 383 PRO A O 1
ATOM 2962 N N . ARG A 1 384 ? 37.525 -16.909 28.034 1.00 47.06 384 ARG A N 1
ATOM 2963 C CA . ARG A 1 384 ? 38.018 -18.252 28.349 1.00 45.32 384 ARG A CA 1
ATOM 2964 C C . ARG A 1 384 ? 38.485 -18.200 29.798 1.00 43.76 384 ARG A C 1
ATOM 2965 O O . ARG A 1 384 ? 38.948 -17.155 30.278 1.00 43.30 384 ARG A O 1
ATOM 2973 N N . VAL A 1 385 ? 38.349 -19.333 30.482 1.00 41.90 385 VAL A N 1
ATOM 2974 C CA . VAL A 1 385 ? 38.773 -19.498 31.858 1.00 40.00 385 VAL A CA 1
ATOM 2975 C C . VAL A 1 385 ? 39.824 -20.581 31.875 1.00 39.23 385 VAL A C 1
ATOM 2976 O O . VAL A 1 385 ? 39.714 -21.573 31.120 1.00 39.36 385 VAL A O 1
ATOM 2980 N N . ASN A 1 386 ? 40.841 -20.392 32.724 1.00 37.89 386 ASN A N 1
ATOM 2981 C CA . ASN A 1 386 ? 41.872 -21.420 32.977 1.00 36.64 386 ASN A CA 1
ATOM 2982 C C . ASN A 1 386 ? 42.292 -21.488 34.422 1.00 35.89 386 ASN A C 1
ATOM 2983 O O . ASN A 1 386 ? 42.200 -20.506 35.132 1.00 36.09 386 ASN A O 1
ATOM 2988 N N . ILE A 1 387 ? 42.790 -22.633 34.855 1.00 34.72 387 ILE A N 1
ATOM 2989 C CA . ILE A 1 387 ? 43.388 -22.668 36.153 1.00 33.70 387 ILE A CA 1
ATOM 2990 C C . ILE A 1 387 ? 44.835 -23.008 36.022 1.00 32.89 387 ILE A C 1
ATOM 2991 O O . ILE A 1 387 ? 45.208 -24.104 35.613 1.00 32.76 387 ILE A O 1
ATOM 2996 N N . VAL A 1 388 ? 45.642 -22.031 36.386 1.00 32.14 388 VAL A N 1
ATOM 2997 C CA . VAL A 1 388 ? 47.063 -22.197 36.556 1.00 31.39 388 VAL A CA 1
ATOM 2998 C C . VAL A 1 388 ? 47.351 -22.821 37.912 1.00 30.94 388 VAL A C 1
ATOM 2999 O O . VAL A 1 388 ? 46.835 -22.363 38.918 1.00 30.84 388 VAL A O 1
ATOM 3003 N N . THR A 1 389 ? 48.181 -23.865 37.914 1.00 30.73 389 THR A N 1
ATOM 3004 C CA . THR A 1 389 ? 48.506 -24.692 39.088 1.00 30.20 389 THR A CA 1
ATOM 3005 C C . THR A 1 389 ? 50.015 -24.676 39.168 1.00 30.34 389 THR A C 1
ATOM 3006 O O . THR A 1 389 ? 50.691 -25.395 38.431 1.00 30.43 389 THR A O 1
ATOM 3010 N N . ALA A 1 390 ? 50.546 -23.819 40.032 1.00 30.60 390 ALA A N 1
ATOM 3011 C CA . ALA A 1 390 ? 51.982 -23.450 39.993 1.00 30.82 390 ALA A CA 1
ATOM 3012 C C . ALA A 1 390 ? 52.786 -24.236 40.992 1.00 30.88 390 ALA A C 1
ATOM 3013 O O . ALA A 1 390 ? 52.368 -24.406 42.147 1.00 30.79 390 ALA A O 1
ATOM 3015 N N . PHE A 1 391 ? 53.939 -24.709 40.531 1.00 31.05 391 PHE A N 1
ATOM 3016 C CA . PHE A 1 391 ? 54.772 -25.594 41.311 1.00 31.42 391 PHE A CA 1
ATOM 3017 C C . PHE A 1 391 ? 56.030 -24.879 41.611 1.00 31.91 391 PHE A C 1
ATOM 3018 O O . PHE A 1 391 ? 56.691 -24.406 40.695 1.00 32.41 391 PHE A O 1
ATOM 3026 N N . PHE A 1 392 ? 56.358 -24.799 42.893 1.00 32.19 392 PHE A N 1
ATOM 3027 C CA . PHE A 1 392 ? 57.571 -24.140 43.304 1.00 32.43 392 PHE A CA 1
ATOM 3028 C C . PHE A 1 392 ? 58.458 -25.115 44.045 1.00 33.19 392 PHE A C 1
ATOM 3029 O O . PHE A 1 392 ? 57.985 -26.171 44.492 1.00 33.21 392 PHE A O 1
ATOM 3037 N N . ARG A 1 393 ? 59.740 -24.758 44.147 1.00 33.95 393 ARG A N 1
ATOM 3038 C CA . ARG A 1 393 ? 60.700 -25.429 45.008 1.00 34.92 393 ARG A CA 1
ATOM 3039 C C . ARG A 1 393 ? 61.295 -24.370 45.897 1.00 35.98 393 ARG A C 1
ATOM 3040 O O . ARG A 1 393 ? 61.063 -23.200 45.688 1.00 36.15 393 ARG A O 1
ATOM 3048 N N . LYS A 1 394 ? 62.084 -24.772 46.878 1.00 37.67 394 LYS A N 1
ATOM 3049 C CA . LYS A 1 394 ? 62.723 -23.818 47.794 1.00 39.25 394 LYS A CA 1
ATOM 3050 C C . LYS A 1 394 ? 64.065 -23.333 47.246 1.00 40.76 394 LYS A C 1
ATOM 3051 O O . LYS A 1 394 ? 64.609 -23.932 46.332 1.00 41.22 394 LYS A O 1
ATOM 3057 N N . ARG A 1 395 ? 64.605 -22.252 47.798 1.00 42.77 395 ARG A N 1
ATOM 3058 C CA . ARG A 1 395 ? 65.862 -21.683 47.289 1.00 44.87 395 ARG A CA 1
ATOM 3059 C C . ARG A 1 395 ? 67.084 -22.448 47.786 1.00 46.55 395 ARG A C 1
ATOM 3060 O O . ARG A 1 395 ? 67.333 -22.521 48.991 1.00 46.94 395 ARG A O 1
ATOM 3068 N N . SER A 1 396 ? 67.851 -23.003 46.848 1.00 48.60 396 SER A N 1
ATOM 3069 C CA . SER A 1 396 ? 69.115 -23.704 47.145 1.00 50.40 396 SER A CA 1
ATOM 3070 C C . SER A 1 396 ? 70.217 -22.728 47.608 1.00 51.67 396 SER A C 1
ATOM 3071 O O . SER A 1 396 ? 70.102 -21.513 47.386 1.00 52.12 396 SER A O 1
ATOM 3074 N N . PRO A 1 397 ? 71.286 -23.234 48.267 1.00 52.92 397 PRO A N 1
ATOM 3075 C CA . PRO A 1 397 ? 72.408 -22.282 48.460 1.00 53.69 397 PRO A CA 1
ATOM 3076 C C . PRO A 1 397 ? 73.088 -21.996 47.112 1.00 54.26 397 PRO A C 1
ATOM 3077 O O . PRO A 1 397 ? 73.451 -20.850 46.839 1.00 54.39 397 PRO A O 1
ATOM 3081 N N . LEU A 1 398 ? 73.216 -23.047 46.293 1.00 54.76 398 LEU A N 1
ATOM 3082 C CA . LEU A 1 398 ? 73.578 -23.007 44.856 1.00 55.33 398 LEU A CA 1
ATOM 3083 C C . LEU A 1 398 ? 72.973 -21.924 43.916 1.00 55.65 398 LEU A C 1
ATOM 3084 O O . LEU A 1 398 ? 73.636 -21.494 42.962 1.00 55.90 398 LEU A O 1
ATOM 3089 N N . ASP A 1 399 ? 71.714 -21.541 44.146 1.00 55.72 399 ASP A N 1
ATOM 3090 C CA . ASP A 1 399 ? 71.013 -20.541 43.312 1.00 55.48 399 ASP A CA 1
ATOM 3091 C C . ASP A 1 399 ? 71.628 -19.139 43.440 1.00 54.98 399 ASP A C 1
ATOM 3092 O O . ASP A 1 399 ? 71.999 -18.726 44.542 1.00 54.99 399 ASP A O 1
ATOM 3097 N N . PRO A 1 400 ? 71.735 -18.406 42.315 1.00 54.49 400 PRO A N 1
ATOM 3098 C CA . PRO A 1 400 ? 72.247 -17.035 42.340 1.00 54.09 400 PRO A CA 1
ATOM 3099 C C . PRO A 1 400 ? 71.417 -16.162 43.242 1.00 53.55 400 PRO A C 1
ATOM 3100 O O . PRO A 1 400 ? 70.218 -16.369 43.338 1.00 53.42 400 PRO A O 1
ATOM 3104 N N . ALA A 1 401 ? 72.036 -15.197 43.900 1.00 53.17 401 ALA A N 1
ATOM 3105 C CA . ALA A 1 401 ? 71.258 -14.324 44.754 1.00 53.20 401 ALA A CA 1
ATOM 3106 C C . ALA A 1 401 ? 70.107 -13.629 43.969 1.00 53.24 401 ALA A C 1
ATOM 3107 O O . ALA A 1 401 ? 69.022 -13.388 44.512 1.00 53.14 401 ALA A O 1
ATOM 3109 N N . THR A 1 402 ? 70.326 -13.358 42.683 1.00 53.32 402 THR A N 1
ATOM 3110 C CA . THR A 1 402 ? 69.338 -12.618 41.885 1.00 53.53 402 THR A CA 1
ATOM 3111 C C . THR A 1 402 ? 68.816 -13.384 40.657 1.00 53.05 402 THR A C 1
ATOM 3112 O O . THR A 1 402 ? 69.568 -14.106 40.012 1.00 53.10 402 THR A O 1
ATOM 3116 N N . CYS A 1 403 ? 67.531 -13.195 40.349 1.00 52.54 403 CYS A N 1
ATOM 3117 C CA . CYS A 1 403 ? 66.848 -13.962 39.305 1.00 52.15 403 CYS A CA 1
ATOM 3118 C C . CYS A 1 403 ? 65.828 -13.266 38.417 1.00 51.78 403 CYS A C 1
ATOM 3119 O O . CYS A 1 403 ? 64.873 -12.636 38.910 1.00 52.26 403 CYS A O 1
ATOM 3122 N N . THR A 1 404 ? 65.996 -13.430 37.105 1.00 50.85 404 THR A N 1
ATOM 3123 C CA . THR A 1 404 ? 65.025 -12.879 36.171 1.00 50.02 404 THR A CA 1
ATOM 3124 C C . THR A 1 404 ? 64.161 -13.956 35.513 1.00 49.47 404 THR A C 1
ATOM 3125 O O . THR A 1 404 ? 64.657 -14.975 35.039 1.00 49.08 404 THR A O 1
ATOM 3129 N N . LEU A 1 405 ? 62.850 -13.732 35.532 1.00 49.08 405 LEU A N 1
ATOM 3130 C CA . LEU A 1 405 ? 61.926 -14.464 34.663 1.00 48.49 405 LEU A CA 1
ATOM 3131 C C . LEU A 1 405 ? 62.103 -13.881 33.262 1.00 48.41 405 LEU A C 1
ATOM 3132 O O . LEU A 1 405 ? 62.067 -12.645 33.081 1.00 48.55 405 LEU A O 1
ATOM 3137 N N . GLY A 1 406 ? 62.312 -14.771 32.293 1.00 48.08 406 GLY A N 1
ATOM 3138 C CA . GLY A 1 406 ? 62.666 -14.403 30.934 1.00 47.88 406 GLY A CA 1
ATOM 3139 C C . GLY A 1 406 ? 64.101 -13.917 30.872 1.00 47.97 406 GLY A C 1
ATOM 3140 O O . GLY A 1 406 ? 64.995 -14.594 31.340 1.00 47.96 406 GLY A O 1
ATOM 3141 N N . SER A 1 407 ? 64.317 -12.735 30.293 1.00 48.27 407 SER A N 1
ATOM 3142 C CA . SER A 1 407 ? 65.643 -12.105 30.234 1.00 48.43 407 SER A CA 1
ATOM 3143 C C . SER A 1 407 ? 65.866 -10.982 31.255 1.00 49.17 407 SER A C 1
ATOM 3144 O O . SER A 1 407 ? 67.014 -10.639 31.547 1.00 49.72 407 SER A O 1
ATOM 3147 N N . ASP A 1 408 ? 64.791 -10.407 31.788 1.00 49.49 408 ASP A N 1
ATOM 3148 C CA . ASP A 1 408 ? 64.855 -9.019 32.196 1.00 49.78 408 ASP A CA 1
ATOM 3149 C C . ASP A 1 408 ? 63.854 -8.613 33.271 1.00 49.85 408 ASP A C 1
ATOM 3150 O O . ASP A 1 408 ? 63.902 -7.476 33.778 1.00 49.95 408 ASP A O 1
ATOM 3155 N N . LEU A 1 409 ? 62.944 -9.524 33.619 1.00 49.71 409 LEU A N 1
ATOM 3156 C CA . LEU A 1 409 ? 62.043 -9.272 34.726 1.00 49.59 409 LEU A CA 1
ATOM 3157 C C . LEU A 1 409 ? 62.730 -9.736 36.012 1.00 49.96 409 LEU A C 1
ATOM 3158 O O . LEU A 1 409 ? 63.024 -10.921 36.126 1.00 50.29 409 LEU A O 1
ATOM 3163 N N . LEU A 1 410 ? 63.012 -8.828 36.961 1.00 49.92 410 LEU A N 1
ATOM 3164 C CA . LEU A 1 410 ? 63.520 -9.242 38.288 1.00 49.87 410 LEU A CA 1
ATOM 3165 C C . LEU A 1 410 ? 62.606 -10.360 38.888 1.00 49.89 410 LEU A C 1
ATOM 3166 O O . LEU A 1 410 ? 61.498 -10.606 38.401 1.00 50.26 410 LEU A O 1
ATOM 3171 N N . LEU A 1 411 ? 63.059 -11.053 39.919 1.00 49.62 411 LEU A N 1
ATOM 3172 C CA . LEU A 1 411 ? 62.171 -11.940 40.654 1.00 49.53 411 LEU A CA 1
ATOM 3173 C C . LEU A 1 411 ? 62.424 -11.700 42.125 1.00 49.79 411 LEU A C 1
ATOM 3174 O O . LEU A 1 411 ? 63.579 -11.775 42.569 1.00 49.92 411 LEU A O 1
ATOM 3179 N N . ASP A 1 412 ? 61.355 -11.402 42.870 1.00 49.82 412 ASP A N 1
ATOM 3180 C CA . ASP A 1 412 ? 61.466 -11.047 44.299 1.00 49.88 412 ASP A CA 1
ATOM 3181 C C . ASP A 1 412 ? 62.383 -12.035 45.032 1.00 49.19 412 ASP A C 1
ATOM 3182 O O . ASP A 1 412 ? 62.275 -13.268 44.865 1.00 49.24 412 ASP A O 1
ATOM 3187 N N . ALA A 1 413 ? 63.288 -11.470 45.830 1.00 48.20 413 ALA A N 1
ATOM 3188 C CA . ALA A 1 413 ? 64.234 -12.243 46.606 1.00 47.10 413 ALA A CA 1
ATOM 3189 C C . ALA A 1 413 ? 63.563 -13.039 47.718 1.00 46.35 413 ALA A C 1
ATOM 3190 O O . ALA A 1 413 ? 64.093 -14.028 48.146 1.00 46.69 413 ALA A O 1
ATOM 3192 N N . SER A 1 414 ? 62.396 -12.641 48.187 1.00 45.22 414 SER A N 1
ATOM 3193 C CA . SER A 1 414 ? 61.719 -13.472 49.167 1.00 44.37 414 SER A CA 1
ATOM 3194 C C . SER A 1 414 ? 61.003 -14.665 48.545 1.00 43.74 414 SER A C 1
ATOM 3195 O O . SER A 1 414 ? 60.831 -15.678 49.226 1.00 44.02 414 SER A O 1
ATOM 3198 N N . VAL A 1 415 ? 60.579 -14.563 47.273 1.00 42.66 415 VAL A N 1
ATOM 3199 C CA . VAL A 1 415 ? 59.783 -15.659 46.667 1.00 41.14 415 VAL A CA 1
ATOM 3200 C C . VAL A 1 415 ? 60.628 -16.902 46.320 1.00 40.80 415 VAL A C 1
ATOM 3201 O O . VAL A 1 415 ? 61.824 -16.802 46.017 1.00 40.95 415 VAL A O 1
ATOM 3205 N N . GLU A 1 416 ? 59.983 -18.065 46.418 1.00 39.66 416 GLU A N 1
ATOM 3206 C CA . GLU A 1 416 ? 60.541 -19.346 46.066 1.00 38.41 416 GLU A CA 1
ATOM 3207 C C . GLU A 1 416 ? 60.716 -19.388 44.554 1.00 37.42 416 GLU A C 1
ATOM 3208 O O . GLU A 1 416 ? 60.201 -18.520 43.820 1.00 37.29 416 GLU A O 1
ATOM 3214 N N . ILE A 1 417 ? 61.421 -20.412 44.084 1.00 36.21 417 ILE A N 1
ATOM 3215 C CA . ILE A 1 417 ? 61.609 -20.636 42.646 1.00 34.97 417 ILE A CA 1
ATOM 3216 C C . ILE A 1 417 ? 60.450 -21.384 41.925 1.00 34.37 417 ILE A C 1
ATOM 3217 O O . ILE A 1 417 ? 60.092 -22.505 42.315 1.00 34.09 417 ILE A O 1
ATOM 3222 N N . PRO A 1 418 ? 59.841 -20.743 40.893 1.00 33.86 418 PRO A N 1
ATOM 3223 C CA . PRO A 1 418 ? 58.891 -21.418 39.993 1.00 33.58 418 PRO A CA 1
ATOM 3224 C C . PRO A 1 418 ? 59.565 -22.506 39.147 1.00 33.36 418 PRO A C 1
ATOM 3225 O O . PRO A 1 418 ? 60.667 -22.325 38.607 1.00 33.51 418 PRO A O 1
ATOM 3229 N N . VAL A 1 419 ? 58.884 -23.638 39.053 1.00 32.85 419 VAL A N 1
ATOM 3230 C CA . VAL A 1 419 ? 59.486 -24.876 38.607 1.00 32.08 419 VAL A CA 1
ATOM 3231 C C . VAL A 1 419 ? 58.631 -25.443 37.476 1.00 32.04 419 VAL A C 1
ATOM 3232 O O . VAL A 1 419 ? 59.114 -25.750 36.385 1.00 31.81 419 VAL A O 1
ATOM 3236 N N . ALA A 1 420 ? 57.339 -25.538 37.733 1.00 31.93 420 ALA A N 1
ATOM 3237 C CA . ALA A 1 420 ? 56.397 -25.794 36.676 1.00 31.78 420 ALA A CA 1
ATOM 3238 C C . ALA A 1 420 ? 55.246 -24.810 36.797 1.00 31.96 420 ALA A C 1
ATOM 3239 O O . ALA A 1 420 ? 55.098 -24.095 37.811 1.00 31.78 420 ALA A O 1
ATOM 3241 N N . VAL A 1 421 ? 54.444 -24.782 35.733 1.00 31.89 421 VAL A N 1
ATOM 3242 C CA . VAL A 1 421 ? 53.172 -24.069 35.681 1.00 31.30 421 VAL A CA 1
ATOM 3243 C C . VAL A 1 421 ? 52.278 -24.956 34.805 1.00 30.73 421 VAL A C 1
ATOM 3244 O O . VAL A 1 421 ? 52.699 -25.337 33.708 1.00 30.67 421 VAL A O 1
ATOM 3248 N N . LEU A 1 422 ? 51.098 -25.335 35.303 1.00 29.76 422 LEU A N 1
ATOM 3249 C CA . LEU A 1 422 ? 50.198 -26.180 34.522 1.00 29.20 422 LEU A CA 1
ATOM 3250 C C . LEU A 1 422 ? 48.883 -25.517 34.293 1.00 28.93 422 LEU A C 1
ATOM 3251 O O . LEU A 1 422 ? 48.031 -25.502 35.175 1.00 29.19 422 LEU A O 1
ATOM 3256 N N . VAL A 1 423 ? 48.686 -25.029 33.080 1.00 28.43 423 VAL A N 1
ATOM 3257 C CA . VAL A 1 423 ? 47.451 -24.349 32.766 1.00 27.93 423 VAL A CA 1
ATOM 3258 C C . VAL A 1 423 ? 46.360 -25.250 32.179 1.00 28.15 423 VAL A C 1
ATOM 3259 O O . VAL A 1 423 ? 46.575 -25.937 31.194 1.00 27.73 423 VAL A O 1
ATOM 3263 N N . THR A 1 424 ? 45.186 -25.214 32.817 1.00 28.81 424 THR A N 1
ATOM 3264 C CA . THR A 1 424 ? 44.026 -26.069 32.506 1.00 29.16 424 THR A CA 1
ATOM 3265 C C . THR A 1 424 ? 42.806 -25.275 32.022 1.00 29.96 424 THR A C 1
ATOM 3266 O O . THR A 1 424 ? 42.177 -24.586 32.818 1.00 29.90 424 THR A O 1
ATOM 3270 N N . PRO A 1 425 ? 42.459 -25.373 30.718 1.00 30.87 425 PRO A N 1
ATOM 3271 C CA . PRO A 1 425 ? 41.221 -24.750 30.277 1.00 31.54 425 PRO A CA 1
ATOM 3272 C C . PRO A 1 425 ? 40.018 -25.360 30.997 1.00 32.53 425 PRO A C 1
ATOM 3273 O O . PRO A 1 425 ? 39.975 -26.594 31.254 1.00 32.83 425 PRO A O 1
ATOM 3277 N N . VAL A 1 426 ? 39.062 -24.506 31.354 1.00 33.12 426 VAL A N 1
ATOM 3278 C CA . VAL A 1 426 ? 37.805 -24.998 31.902 1.00 33.66 426 VAL A CA 1
ATOM 3279 C C . VAL A 1 426 ? 36.720 -24.735 30.861 1.00 34.65 426 VAL A C 1
ATOM 3280 O O . VAL A 1 426 ? 36.782 -23.719 30.152 1.00 34.75 426 VAL A O 1
ATOM 3284 N N . VAL A 1 427 ? 35.789 -25.695 30.738 1.00 35.74 427 VAL A N 1
ATOM 3285 C CA . VAL A 1 427 ? 34.636 -25.659 29.808 1.00 36.46 427 VAL A CA 1
ATOM 3286 C C . VAL A 1 427 ? 33.355 -25.665 30.676 1.00 37.54 427 VAL A C 1
ATOM 3287 O O . VAL A 1 427 ? 33.297 -26.401 31.679 1.00 37.82 427 VAL A O 1
ATOM 3291 N N . LEU A 1 428 ? 32.349 -24.842 30.325 1.00 38.39 428 LEU A N 1
ATOM 3292 C CA . LEU A 1 428 ? 31.243 -24.516 31.270 1.00 38.91 428 LEU A CA 1
ATOM 3293 C C . LEU A 1 428 ? 29.855 -24.485 30.677 1.00 39.75 428 LEU A C 1
ATOM 3294 O O . LEU A 1 428 ? 29.355 -23.397 30.407 1.00 40.11 428 LEU A O 1
ATOM 3299 N N . PRO A 1 429 ? 29.204 -25.656 30.513 1.00 40.53 429 PRO A N 1
ATOM 3300 C CA . PRO A 1 429 ? 27.949 -25.681 29.759 1.00 40.98 429 PRO A CA 1
ATOM 3301 C C . PRO A 1 429 ? 26.953 -24.724 30.369 1.00 41.24 429 PRO A C 1
ATOM 3302 O O . PRO A 1 429 ? 26.739 -24.762 31.589 1.00 41.37 429 PRO A O 1
ATOM 3306 N N . ASP A 1 430 ? 26.378 -23.863 29.525 1.00 41.20 430 ASP A N 1
ATOM 3307 C CA . ASP A 1 430 ? 25.356 -22.935 29.958 1.00 40.98 430 ASP A CA 1
ATOM 3308 C C . ASP A 1 430 ? 24.244 -23.629 30.713 1.00 40.12 430 ASP A C 1
ATOM 3309 O O . ASP A 1 430 ? 23.779 -23.098 31.697 1.00 39.88 430 ASP A O 1
ATOM 3314 N N . SER A 1 431 ? 23.830 -24.804 30.240 1.00 39.40 431 SER A N 1
ATOM 3315 C CA . SER A 1 431 ? 23.166 -25.835 31.062 1.00 38.79 431 SER A CA 1
ATOM 3316 C C . SER A 1 431 ? 23.531 -25.801 32.572 1.00 38.48 431 SER A C 1
ATOM 3317 O O . SER A 1 431 ? 22.669 -25.556 33.433 1.00 38.41 431 SER A O 1
ATOM 3320 N N . VAL A 1 432 ? 24.809 -26.026 32.878 1.00 38.17 432 VAL A N 1
ATOM 3321 C CA . VAL A 1 432 ? 25.310 -26.154 34.257 1.00 37.76 432 VAL A CA 1
ATOM 3322 C C . VAL A 1 432 ? 25.278 -24.836 35.019 1.00 37.93 432 VAL A C 1
ATOM 3323 O O . VAL A 1 432 ? 24.882 -24.793 36.187 1.00 37.57 432 VAL A O 1
ATOM 3327 N N . ILE A 1 433 ? 25.691 -23.765 34.342 1.00 38.28 433 ILE A N 1
ATOM 3328 C CA . ILE A 1 433 ? 25.687 -22.424 34.918 1.00 38.28 433 ILE A CA 1
ATOM 3329 C C . ILE A 1 433 ? 24.297 -22.054 35.379 1.00 39.38 433 ILE A C 1
ATOM 3330 O O . ILE A 1 433 ? 24.118 -21.756 36.543 1.00 40.35 433 ILE A O 1
ATOM 3335 N N . ARG A 1 434 ? 23.312 -22.110 34.486 1.00 40.13 434 ARG A N 1
ATOM 3336 C CA . ARG A 1 434 ? 21.926 -21.776 34.813 1.00 40.82 434 ARG A CA 1
ATOM 3337 C C . ARG A 1 434 ? 21.477 -22.515 36.044 1.00 40.39 434 ARG A C 1
ATOM 3338 O O . ARG A 1 434 ? 20.959 -21.924 36.989 1.00 39.73 434 ARG A O 1
ATOM 3346 N N . LYS A 1 435 ? 21.528 -23.813 36.088 1.00 40.41 435 LYS A N 1
ATOM 3347 C CA . LYS A 1 435 ? 21.034 -24.442 37.289 1.00 40.94 435 LYS A CA 1
ATOM 3348 C C . LYS A 1 435 ? 21.857 -24.079 38.485 1.00 40.32 435 LYS A C 1
ATOM 3349 O O . LYS A 1 435 ? 21.364 -23.735 39.506 1.00 40.48 435 LYS A O 1
ATOM 3355 N N . THR A 1 436 ? 23.144 -24.205 38.398 1.00 39.47 436 THR A N 1
ATOM 3356 C CA . THR A 1 436 ? 23.893 -24.002 39.616 1.00 38.47 436 THR A CA 1
ATOM 3357 C C . THR A 1 436 ? 23.495 -22.713 40.293 1.00 37.36 436 THR A C 1
ATOM 3358 O O . THR A 1 436 ? 22.955 -22.752 41.391 1.00 37.25 436 THR A O 1
ATOM 3362 N N . LEU A 1 437 ? 23.772 -21.587 39.627 1.00 36.29 437 LEU A N 1
ATOM 3363 C CA . LEU A 1 437 ? 23.439 -20.223 40.091 1.00 35.34 437 LEU A CA 1
ATOM 3364 C C . LEU A 1 437 ? 22.008 -20.037 40.517 1.00 35.61 437 LEU A C 1
ATOM 3365 O O . LEU A 1 437 ? 21.704 -19.150 41.315 1.00 35.52 437 LEU A O 1
ATOM 3370 N N . SER A 1 438 ? 21.139 -20.861 39.933 1.00 35.78 438 SER A N 1
ATOM 3371 C CA . SER A 1 438 ? 19.715 -20.808 40.143 1.00 35.43 438 SER A CA 1
ATOM 3372 C C . SER A 1 438 ? 19.361 -21.428 41.481 1.00 35.05 438 SER A C 1
ATOM 3373 O O . SER A 1 438 ? 18.658 -20.810 42.277 1.00 35.08 438 SER A O 1
ATOM 3376 N N . THR A 1 439 ? 19.858 -22.631 41.748 1.00 34.86 439 THR A N 1
ATOM 3377 C CA . THR A 1 439 ? 19.595 -23.233 43.043 1.00 34.90 439 THR A CA 1
ATOM 3378 C C . THR A 1 439 ? 20.307 -22.454 44.152 1.00 34.79 439 THR A C 1
ATOM 3379 O O . THR A 1 439 ? 19.819 -22.387 45.269 1.00 34.95 439 THR A O 1
ATOM 3383 N N . ALA A 1 440 ? 21.446 -21.854 43.826 1.00 34.73 440 ALA A N 1
ATOM 3384 C CA . ALA A 1 440 ? 22.154 -20.972 44.746 1.00 34.77 440 ALA A CA 1
ATOM 3385 C C . ALA A 1 440 ? 21.317 -19.732 45.144 1.00 35.14 440 ALA A C 1
ATOM 3386 O O . ALA A 1 440 ? 21.178 -19.434 46.331 1.00 35.11 440 ALA A O 1
ATOM 3388 N N . ALA A 1 441 ? 20.758 -19.024 44.150 1.00 35.53 441 ALA A N 1
ATOM 3389 C CA . ALA A 1 441 ? 19.976 -17.779 44.362 1.00 35.28 441 ALA A CA 1
ATOM 3390 C C . ALA A 1 441 ? 18.633 -17.997 45.053 1.00 35.37 441 ALA A C 1
ATOM 3391 O O . ALA A 1 441 ? 18.187 -17.127 45.795 1.00 35.72 441 ALA A O 1
ATOM 3393 N N . GLY A 1 442 ? 17.977 -19.130 44.811 1.00 35.17 442 GLY A N 1
ATOM 3394 C CA . GLY A 1 442 ? 16.830 -19.501 45.642 1.00 35.29 442 GLY A CA 1
ATOM 3395 C C . GLY A 1 442 ? 17.169 -19.713 47.132 1.00 35.14 442 GLY A C 1
ATOM 3396 O O . GLY A 1 442 ? 16.356 -19.427 48.018 1.00 34.87 442 GLY A O 1
ATOM 3397 N N . SER A 1 443 ? 18.363 -20.252 47.382 1.00 35.04 443 SER A N 1
ATOM 3398 C CA . SER A 1 443 ? 18.956 -20.377 48.707 1.00 34.88 443 SER A CA 1
ATOM 3399 C C . SER A 1 443 ? 19.118 -18.965 49.301 1.00 34.86 443 SER A C 1
ATOM 3400 O O . SER A 1 443 ? 18.897 -18.761 50.495 1.00 35.09 443 SER A O 1
ATOM 3403 N N . TRP A 1 444 ? 19.501 -17.996 48.473 1.00 34.44 444 TRP A N 1
ATOM 3404 C CA . TRP A 1 444 ? 19.608 -16.640 48.934 1.00 34.17 444 TRP A CA 1
ATOM 3405 C C . TRP A 1 444 ? 18.211 -16.206 49.316 1.00 34.85 444 TRP A C 1
ATOM 3406 O O . TRP A 1 444 ? 17.938 -15.978 50.476 1.00 34.66 444 TRP A O 1
ATOM 3417 N N . LYS A 1 445 ? 17.308 -16.146 48.344 1.00 36.23 445 LYS A N 1
ATOM 3418 C CA . LYS A 1 445 ? 15.888 -15.843 48.611 1.00 37.61 445 LYS A CA 1
ATOM 3419 C C . LYS A 1 445 ? 15.425 -16.475 49.919 1.00 38.00 445 LYS A C 1
ATOM 3420 O O . LYS A 1 445 ? 15.044 -15.793 50.851 1.00 37.59 445 LYS A O 1
ATOM 3426 N N . ALA A 1 446 ? 15.482 -17.796 49.945 1.00 39.24 446 ALA A N 1
ATOM 3427 C CA . ALA A 1 446 ? 15.167 -18.614 51.105 1.00 40.54 446 ALA A CA 1
ATOM 3428 C C . ALA A 1 446 ? 15.408 -17.928 52.423 1.00 41.45 446 ALA A C 1
ATOM 3429 O O . ALA A 1 446 ? 14.490 -17.783 53.235 1.00 41.92 446 ALA A O 1
ATOM 3431 N N . TYR A 1 447 ? 16.655 -17.525 52.632 1.00 42.47 447 TYR A N 1
ATOM 3432 C CA . TYR A 1 447 ? 17.106 -16.981 53.898 1.00 43.63 447 TYR A CA 1
ATOM 3433 C C . TYR A 1 447 ? 16.629 -15.552 54.097 1.00 43.76 447 TYR A C 1
ATOM 3434 O O . TYR A 1 447 ? 16.087 -15.213 55.131 1.00 43.48 447 TYR A O 1
ATOM 3443 N N . ALA A 1 448 ? 16.825 -14.729 53.079 1.00 44.78 448 ALA A N 1
ATOM 3444 C CA . ALA A 1 448 ? 16.271 -13.383 53.038 1.00 45.82 448 ALA A CA 1
ATOM 3445 C C . ALA A 1 448 ? 14.794 -13.344 53.433 1.00 46.55 448 ALA A C 1
ATOM 3446 O O . ALA A 1 448 ? 14.347 -12.378 54.052 1.00 47.02 448 ALA A O 1
ATOM 3448 N N . ASP A 1 449 ? 14.046 -14.398 53.100 1.00 47.38 449 ASP A N 1
ATOM 3449 C CA . ASP A 1 449 ? 12.605 -14.439 53.375 1.00 47.98 449 ASP A CA 1
ATOM 3450 C C . ASP A 1 449 ? 12.323 -14.419 54.826 1.00 47.92 449 ASP A C 1
ATOM 3451 O O . ASP A 1 449 ? 11.632 -13.519 55.283 1.00 48.17 449 ASP A O 1
ATOM 3456 N N . ASN A 1 450 ? 12.857 -15.380 55.563 1.00 48.14 450 ASN A N 1
ATOM 3457 C CA . ASN A 1 450 ? 12.669 -15.342 57.012 1.00 48.81 450 ASN A CA 1
ATOM 3458 C C . ASN A 1 450 ? 13.817 -14.704 57.809 1.00 49.14 450 ASN A C 1
ATOM 3459 O O . ASN A 1 450 ? 14.203 -15.219 58.844 1.00 49.57 450 ASN A O 1
ATOM 3464 N N . THR A 1 451 ? 14.362 -13.594 57.323 1.00 49.46 451 THR A N 1
ATOM 3465 C CA . THR A 1 451 ? 15.346 -12.832 58.064 1.00 49.95 451 THR A CA 1
ATOM 3466 C C . THR A 1 451 ? 14.931 -11.413 57.896 1.00 50.79 451 THR A C 1
ATOM 3467 O O . THR A 1 451 ? 15.328 -10.542 58.681 1.00 51.00 451 THR A O 1
ATOM 3471 N N . PHE A 1 452 ? 14.119 -11.194 56.863 1.00 51.73 452 PHE A N 1
ATOM 3472 C CA . PHE A 1 452 ? 13.587 -9.876 56.549 1.00 52.94 452 PHE A CA 1
ATOM 3473 C C . PHE A 1 452 ? 12.050 -9.879 56.449 1.00 53.94 452 PHE A C 1
ATOM 3474 O O . PHE A 1 452 ? 11.445 -10.835 55.974 1.00 53.76 452 PHE A O 1
ATOM 3482 N N . ASP A 1 453 ? 11.772 -9.618 56.319 1.00 55.56 453 ASP A N 1
ATOM 3483 C CA . ASP A 1 453 ? 10.498 -8.900 56.280 1.00 57.27 453 ASP A CA 1
ATOM 3484 C C . ASP A 1 453 ? 10.279 -8.363 54.886 1.00 57.69 453 ASP A C 1
ATOM 3485 O O . ASP A 1 453 ? 9.174 -7.993 54.518 1.00 58.44 453 ASP A O 1
ATOM 3490 N N . THR A 1 454 ? 10.890 -8.067 54.460 1.00 57.95 454 THR A N 1
ATOM 3491 C CA . THR A 1 454 ? 10.708 -7.461 53.156 1.00 57.70 454 THR A CA 1
ATOM 3492 C C . THR A 1 454 ? 11.618 -8.006 52.065 1.00 57.10 454 THR A C 1
ATOM 3493 O O . THR A 1 454 ? 11.790 -7.366 51.025 1.00 57.36 454 THR A O 1
ATOM 3497 N N . ALA A 1 455 ? 12.179 -9.192 52.293 1.00 56.20 455 ALA A N 1
ATOM 3498 C CA . ALA A 1 455 ? 13.146 -9.793 51.367 1.00 55.30 455 ALA A CA 1
ATOM 3499 C C . ALA A 1 455 ? 12.962 -9.279 49.939 1.00 54.51 455 ALA A C 1
ATOM 3500 O O . ALA A 1 455 ? 11.836 -9.278 49.421 1.00 54.86 455 ALA A O 1
ATOM 3502 N N . PRO A 1 456 ? 14.052 -8.816 49.308 1.00 53.43 456 PRO A N 1
ATOM 3503 C CA . PRO A 1 456 ? 13.928 -8.441 47.907 1.00 53.28 456 PRO A CA 1
ATOM 3504 C C . PRO A 1 456 ? 13.718 -9.666 46.997 1.00 53.68 456 PRO A C 1
ATOM 3505 O O . PRO A 1 456 ? 14.268 -10.738 47.275 1.00 53.49 456 PRO A O 1
ATOM 3509 N N . TRP A 1 457 ? 12.901 -9.507 45.946 1.00 54.19 457 TRP A N 1
ATOM 3510 C CA . TRP A 1 457 ? 12.652 -10.561 44.947 1.00 54.73 457 TRP A CA 1
ATOM 3511 C C . TRP A 1 457 ? 13.800 -10.724 43.945 1.00 53.92 457 TRP A C 1
ATOM 3512 O O . TRP A 1 457 ? 14.328 -9.753 43.424 1.00 53.89 457 TRP A O 1
ATOM 3523 N N . VAL A 1 458 ? 14.157 -11.976 43.677 1.00 53.41 458 VAL A N 1
ATOM 3524 C CA . VAL A 1 458 ? 15.257 -12.360 42.776 1.00 52.63 458 VAL A CA 1
ATOM 3525 C C . VAL A 1 458 ? 14.853 -12.135 41.293 1.00 52.86 458 VAL A C 1
ATOM 3526 O O . VAL A 1 458 ? 13.726 -12.475 40.905 1.00 53.21 458 VAL A O 1
ATOM 3530 N N . PRO A 1 459 ? 15.748 -11.553 40.460 1.00 52.62 459 PRO A N 1
ATOM 3531 C CA . PRO A 1 459 ? 15.467 -11.451 39.028 1.00 52.61 459 PRO A CA 1
ATOM 3532 C C . PRO A 1 459 ? 15.099 -12.815 38.453 1.00 53.05 459 PRO A C 1
ATOM 3533 O O . PRO A 1 459 ? 15.705 -13.829 38.827 1.00 53.43 459 PRO A O 1
ATOM 3537 N N . SER A 1 460 ? 14.136 -12.841 37.536 1.00 53.21 460 SER A N 1
ATOM 3538 C CA . SER A 1 460 ? 13.600 -14.114 37.013 1.00 53.27 460 SER A CA 1
ATOM 3539 C C . SER A 1 460 ? 14.488 -14.863 36.005 1.00 52.93 460 SER A C 1
ATOM 3540 O O . SER A 1 460 ? 14.005 -15.644 35.179 1.00 52.83 460 SER A O 1
ATOM 3543 N N . GLY A 1 461 ? 15.781 -14.611 36.076 1.00 52.69 461 GLY A N 1
ATOM 3544 C CA . GLY A 1 461 ? 16.700 -15.233 35.176 1.00 52.76 461 GLY A CA 1
ATOM 3545 C C . GLY A 1 461 ? 17.549 -16.116 36.028 1.00 52.98 461 GLY A C 1
ATOM 3546 O O . GLY A 1 461 ? 18.449 -16.759 35.515 1.00 53.21 461 GLY A O 1
ATOM 3547 N N . LEU A 1 462 ? 17.295 -16.096 37.339 1.00 53.16 462 LEU A N 1
ATOM 3548 C CA . LEU A 1 462 ? 17.942 -17.005 38.292 1.00 53.50 462 LEU A CA 1
ATOM 3549 C C . LEU A 1 462 ? 16.837 -17.790 38.998 1.00 54.58 462 LEU A C 1
ATOM 3550 O O . LEU A 1 462 ? 17.056 -18.505 39.982 1.00 54.61 462 LEU A O 1
ATOM 3555 N N . PHE A 1 463 ? 15.640 -17.628 38.441 1.00 56.05 463 PHE A N 1
ATOM 3556 C CA . PHE A 1 463 ? 14.473 -18.445 38.699 1.00 57.36 463 PHE A CA 1
ATOM 3557 C C . PHE A 1 463 ? 14.788 -19.891 38.367 1.00 58.71 463 PHE A C 1
ATOM 3558 O O . PHE A 1 463 ? 15.392 -20.173 37.327 1.00 58.86 463 PHE A O 1
ATOM 3566 N N . ALA A 1 464 ? 14.350 -20.813 39.222 1.00 60.66 464 ALA A N 1
ATOM 3567 C CA . ALA A 1 464 ? 14.624 -22.248 39.019 1.00 62.71 464 ALA A CA 1
ATOM 3568 C C . ALA A 1 464 ? 13.659 -22.936 38.057 1.00 64.11 464 ALA A C 1
ATOM 3569 O O . ALA A 1 464 ? 12.459 -22.967 38.327 1.00 64.70 464 ALA A O 1
ATOM 3571 N N . ASP A 1 465 ? 14.194 -23.425 36.929 1.00 65.91 465 ASP A N 1
ATOM 3572 C CA . ASP A 1 465 ? 13.606 -24.509 36.069 1.00 67.72 465 ASP A CA 1
ATOM 3573 C C . ASP A 1 465 ? 13.823 -24.433 34.519 1.00 69.03 465 ASP A C 1
ATOM 3574 O O . ASP A 1 465 ? 14.877 -24.867 34.013 1.00 69.14 465 ASP A O 1
ATOM 3579 N N . ASP A 1 466 ? 12.856 -23.872 33.784 1.00 70.46 466 ASP A N 1
ATOM 3580 C CA . ASP A 1 466 ? 12.709 -24.173 32.335 1.00 71.90 466 ASP A CA 1
ATOM 3581 C C . ASP A 1 466 ? 13.310 -23.283 31.205 1.00 72.16 466 ASP A C 1
ATOM 3582 O O . ASP A 1 466 ? 13.967 -22.260 31.447 1.00 72.45 466 ASP A O 1
ATOM 3587 N N . GLU A 1 467 ? 13.170 -23.584 29.998 1.00 72.16 467 GLU A N 1
ATOM 3588 N N . ASP B 1 9 ? -1.392 25.204 -2.558 1.00 67.88 9 ASP B N 1
ATOM 3589 C CA . ASP B 1 9 ? -0.619 23.927 -2.683 1.00 67.07 9 ASP B CA 1
ATOM 3590 C C . ASP B 1 9 ? 0.126 23.766 -4.008 1.00 65.81 9 ASP B C 1
ATOM 3591 O O . ASP B 1 9 ? -0.323 23.002 -4.897 1.00 66.02 9 ASP B O 1
ATOM 3596 N N . PRO B 1 10 ? 1.275 24.455 -4.143 1.00 64.04 10 PRO B N 1
ATOM 3597 C CA . PRO B 1 10 ? 1.930 24.430 -5.446 1.00 62.44 10 PRO B CA 1
ATOM 3598 C C . PRO B 1 10 ? 2.619 23.086 -5.725 1.00 60.75 10 PRO B C 1
ATOM 3599 O O . PRO B 1 10 ? 3.086 22.838 -6.840 1.00 60.67 10 PRO B O 1
ATOM 3603 N N . MET B 1 11 ? 2.653 22.216 -4.727 1.00 58.56 11 MET B N 1
ATOM 3604 C CA . MET B 1 11 ? 3.200 20.916 -4.940 1.00 56.61 11 MET B CA 1
ATOM 3605 C C . MET B 1 11 ? 2.229 20.008 -5.670 1.00 56.08 11 MET B C 1
ATOM 3606 O O . MET B 1 11 ? 2.653 19.049 -6.320 1.00 56.07 11 MET B O 1
ATOM 3611 N N . GLU B 1 12 ? 0.936 20.320 -5.595 1.00 55.34 12 GLU B N 1
ATOM 3612 C CA . GLU B 1 12 ? -0.093 19.594 -6.377 1.00 54.79 12 GLU B CA 1
ATOM 3613 C C . GLU B 1 12 ? 0.232 19.623 -7.884 1.00 53.16 12 GLU B C 1
ATOM 3614 O O . GLU B 1 12 ? -0.260 18.790 -8.687 1.00 52.62 12 GLU B O 1
ATOM 3620 N N . GLU B 1 13 ? 1.069 20.609 -8.223 1.00 51.29 13 GLU B N 1
ATOM 3621 C CA . GLU B 1 13 ? 1.432 20.971 -9.589 1.00 49.29 13 GLU B CA 1
ATOM 3622 C C . GLU B 1 13 ? 2.768 20.369 -10.044 1.00 47.27 13 GLU B C 1
ATOM 3623 O O . GLU B 1 13 ? 2.976 20.167 -11.254 1.00 47.16 13 GLU B O 1
ATOM 3629 N N . MET B 1 14 ? 3.653 20.083 -9.080 1.00 44.73 14 MET B N 1
ATOM 3630 C CA . MET B 1 14 ? 4.991 19.524 -9.359 1.00 42.12 14 MET B CA 1
ATOM 3631 C C . MET B 1 14 ? 4.996 18.014 -9.639 1.00 41.55 14 MET B C 1
ATOM 3632 O O . MET B 1 14 ? 6.012 17.447 -10.028 1.00 41.22 14 MET B O 1
ATOM 3637 N N . THR B 1 15 ? 3.837 17.393 -9.463 1.00 40.65 15 THR B N 1
ATOM 3638 C CA . THR B 1 15 ? 3.672 15.961 -9.590 1.00 39.68 15 THR B CA 1
ATOM 3639 C C . THR B 1 15 ? 3.853 15.411 -11.016 1.00 39.74 15 THR B C 1
ATOM 3640 O O . THR B 1 15 ? 3.763 14.200 -11.212 1.00 39.96 15 THR B O 1
ATOM 3644 N N . SER B 1 16 ? 4.107 16.274 -12.002 1.00 39.49 16 SER B N 1
ATOM 3645 C CA . SER B 1 16 ? 4.404 15.803 -13.358 1.00 39.29 16 SER B CA 1
ATOM 3646 C C . SER B 1 16 ? 5.889 15.609 -13.512 1.00 39.03 16 SER B C 1
ATOM 3647 O O . SER B 1 16 ? 6.339 14.856 -14.369 1.00 38.79 16 SER B O 1
ATOM 3650 N N . TYR B 1 17 ? 6.640 16.288 -12.644 1.00 38.88 17 TYR B N 1
ATOM 3651 C CA . TYR B 1 17 ? 8.102 16.370 -12.744 1.00 38.26 17 TYR B CA 1
ATOM 3652 C C . TYR B 1 17 ? 8.880 15.288 -11.996 1.00 37.44 17 TYR B C 1
ATOM 3653 O O . TYR B 1 17 ? 9.682 15.599 -11.125 1.00 37.46 17 TYR B O 1
ATOM 3662 N N . THR B 1 18 ? 8.656 14.032 -12.362 1.00 36.55 18 THR B N 1
ATOM 3663 C CA . THR B 1 18 ? 9.353 12.909 -11.748 1.00 36.00 18 THR B CA 1
ATOM 3664 C C . THR B 1 18 ? 10.651 12.706 -12.445 1.00 35.86 18 THR B C 1
ATOM 3665 O O . THR B 1 18 ? 10.871 13.263 -13.514 1.00 36.02 18 THR B O 1
ATOM 3669 N N . PHE B 1 19 ? 11.502 11.869 -11.871 1.00 35.70 19 PHE B N 1
ATOM 3670 C CA . PHE B 1 19 ? 12.741 11.494 -12.551 1.00 35.65 19 PHE B CA 1
ATOM 3671 C C . PHE B 1 19 ? 12.454 11.010 -13.997 1.00 35.42 19 PHE B C 1
ATOM 3672 O O . PHE B 1 19 ? 12.985 11.580 -14.966 1.00 34.86 19 PHE B O 1
ATOM 3680 N N . ALA B 1 20 ? 11.588 9.999 -14.136 1.00 35.26 20 ALA B N 1
ATOM 3681 C CA . ALA B 1 20 ? 11.291 9.452 -15.451 1.00 35.34 20 ALA B CA 1
ATOM 3682 C C . ALA B 1 20 ? 11.097 10.600 -16.436 1.00 35.55 20 ALA B C 1
ATOM 3683 O O . ALA B 1 20 ? 11.784 10.713 -17.449 1.00 35.67 20 ALA B O 1
ATOM 3685 N N . ARG B 1 21 ? 10.190 11.494 -16.124 1.00 36.08 21 ARG B N 1
ATOM 3686 C CA . ARG B 1 21 ? 9.884 12.621 -16.975 1.00 37.08 21 ARG B CA 1
ATOM 3687 C C . ARG B 1 21 ? 11.076 13.417 -17.333 1.00 36.59 21 ARG B C 1
ATOM 3688 O O . ARG B 1 21 ? 11.257 13.771 -18.438 1.00 36.21 21 ARG B O 1
ATOM 3696 N N . PHE B 1 22 ? 11.867 13.775 -16.370 1.00 36.69 22 PHE B N 1
ATOM 3697 C CA . PHE B 1 22 ? 13.042 14.589 -16.573 1.00 36.49 22 PHE B CA 1
ATOM 3698 C C . PHE B 1 22 ? 13.955 13.918 -17.579 1.00 36.47 22 PHE B C 1
ATOM 3699 O O . PHE B 1 22 ? 14.428 14.572 -18.482 1.00 36.20 22 PHE B O 1
ATOM 3707 N N . LEU B 1 23 ? 14.178 12.613 -17.431 1.00 36.95 23 LEU B N 1
ATOM 3708 C CA . LEU B 1 23 ? 14.963 11.830 -18.397 1.00 37.50 23 LEU B CA 1
ATOM 3709 C C . LEU B 1 23 ? 14.424 11.926 -19.806 1.00 38.70 23 LEU B C 1
ATOM 3710 O O . LEU B 1 23 ? 15.176 11.811 -20.770 1.00 39.16 23 LEU B O 1
ATOM 3715 N N . ARG B 1 24 ? 13.118 12.151 -19.891 1.00 40.17 24 ARG B N 1
ATOM 3716 C CA . ARG B 1 24 ? 12.368 12.334 -21.134 1.00 41.51 24 ARG B CA 1
ATOM 3717 C C . ARG B 1 24 ? 12.163 13.815 -21.597 1.00 42.10 24 ARG B C 1
ATOM 3718 O O . ARG B 1 24 ? 11.364 14.078 -22.484 1.00 41.90 24 ARG B O 1
ATOM 3726 N N . SER B 1 25 ? 12.868 14.769 -20.991 1.00 43.28 25 SER B N 1
ATOM 3727 C CA . SER B 1 25 ? 12.641 16.216 -21.231 1.00 44.46 25 SER B CA 1
ATOM 3728 C C . SER B 1 25 ? 13.477 16.712 -22.361 1.00 44.92 25 SER B C 1
ATOM 3729 O O . SER B 1 25 ? 14.531 16.134 -22.625 1.00 45.20 25 SER B O 1
ATOM 3732 N N . PRO B 1 26 ? 13.038 17.809 -23.011 1.00 45.56 26 PRO B N 1
ATOM 3733 C CA . PRO B 1 26 ? 13.789 18.380 -24.133 1.00 46.10 26 PRO B CA 1
ATOM 3734 C C . PRO B 1 26 ? 15.035 19.068 -23.623 1.00 46.32 26 PRO B C 1
ATOM 3735 O O . PRO B 1 26 ? 16.091 19.050 -24.250 1.00 46.46 26 PRO B O 1
ATOM 3739 N N . GLU B 1 27 ? 14.889 19.666 -22.465 1.00 46.53 27 GLU B N 1
ATOM 3740 C CA . GLU B 1 27 ? 15.989 20.302 -21.788 1.00 47.04 27 GLU B CA 1
ATOM 3741 C C . GLU B 1 27 ? 16.984 19.292 -21.253 1.00 46.09 27 GLU B C 1
ATOM 3742 O O . GLU B 1 27 ? 18.152 19.634 -21.102 1.00 46.12 27 GLU B O 1
ATOM 3748 N N . THR B 1 28 ? 16.533 18.074 -20.939 1.00 44.97 28 THR B N 1
ATOM 3749 C CA . THR B 1 28 ? 17.459 17.020 -20.540 1.00 43.82 28 THR B CA 1
ATOM 3750 C C . THR B 1 28 ? 18.270 16.625 -21.754 1.00 43.87 28 THR B C 1
ATOM 3751 O O . THR B 1 28 ? 19.500 16.781 -21.783 1.00 43.55 28 THR B O 1
ATOM 3755 N N . GLU B 1 29 ? 17.544 16.144 -22.765 1.00 43.92 29 GLU B N 1
ATOM 3756 C CA . GLU B 1 29 ? 18.070 15.757 -24.074 1.00 44.20 29 GLU B CA 1
ATOM 3757 C C . GLU B 1 29 ? 19.086 16.785 -24.614 1.00 43.50 29 GLU B C 1
ATOM 3758 O O . GLU B 1 29 ? 20.020 16.440 -25.339 1.00 43.34 29 GLU B O 1
ATOM 3764 N N . ALA B 1 30 ? 18.907 18.040 -24.224 1.00 43.10 30 ALA B N 1
ATOM 3765 C CA . ALA B 1 30 ? 19.839 19.119 -24.555 1.00 42.66 30 ALA B CA 1
ATOM 3766 C C . ALA B 1 30 ? 21.306 18.809 -24.240 1.00 42.54 30 ALA B C 1
ATOM 3767 O O . ALA B 1 30 ? 22.095 18.711 -25.170 1.00 42.86 30 ALA B O 1
ATOM 3769 N N . PHE B 1 31 ? 21.695 18.642 -22.975 1.00 42.10 31 PHE B N 1
ATOM 3770 C CA . PHE B 1 31 ? 23.106 18.351 -22.705 1.00 41.92 31 PHE B CA 1
ATOM 3771 C C . PHE B 1 31 ? 23.513 16.902 -23.085 1.00 41.80 31 PHE B C 1
ATOM 3772 O O . PHE B 1 31 ? 24.632 16.678 -23.607 1.00 41.94 31 PHE B O 1
ATOM 3780 N N . VAL B 1 32 ? 22.599 15.941 -22.863 1.00 41.10 32 VAL B N 1
ATOM 3781 C CA . VAL B 1 32 ? 22.901 14.523 -23.056 1.00 40.37 32 VAL B CA 1
ATOM 3782 C C . VAL B 1 32 ? 23.349 14.249 -24.489 1.00 40.57 32 VAL B C 1
ATOM 3783 O O . VAL B 1 32 ? 24.179 13.361 -24.716 1.00 40.57 32 VAL B O 1
ATOM 3787 N N . ARG B 1 33 ? 22.834 15.035 -25.433 1.00 40.58 33 ARG B N 1
ATOM 3788 C CA . ARG B 1 33 ? 23.240 14.953 -26.816 1.00 41.12 33 ARG B CA 1
ATOM 3789 C C . ARG B 1 33 ? 24.724 15.290 -26.959 1.00 41.07 33 ARG B C 1
ATOM 3790 O O . ARG B 1 33 ? 25.434 14.663 -27.739 1.00 40.87 33 ARG B O 1
ATOM 3798 N N . ASN B 1 34 ? 25.194 16.265 -26.193 1.00 41.06 34 ASN B N 1
ATOM 3799 C CA . ASN B 1 34 ? 26.549 16.758 -26.351 1.00 41.40 34 ASN B CA 1
ATOM 3800 C C . ASN B 1 34 ? 27.563 16.185 -25.375 1.00 41.99 34 ASN B C 1
ATOM 3801 O O . ASN B 1 34 ? 28.647 16.721 -25.217 1.00 41.97 34 ASN B O 1
ATOM 3806 N N . LEU B 1 35 ? 27.199 15.117 -24.689 1.00 42.96 35 LEU B N 1
ATOM 3807 C CA . LEU B 1 35 ? 28.127 14.437 -23.807 1.00 43.76 35 LEU B CA 1
ATOM 3808 C C . LEU B 1 35 ? 28.946 13.479 -24.645 1.00 44.81 35 LEU B C 1
ATOM 3809 O O . LEU B 1 35 ? 28.453 12.984 -25.643 1.00 45.06 35 LEU B O 1
ATOM 3814 N N . ASP B 1 36 ? 29.764 13.252 -24.627 1.00 46.25 36 ASP B N 1
ATOM 3815 C CA . ASP B 1 36 ? 30.674 12.166 -24.949 1.00 48.04 36 ASP B CA 1
ATOM 3816 C C . ASP B 1 36 ? 30.233 10.929 -24.199 1.00 48.58 36 ASP B C 1
ATOM 3817 O O . ASP B 1 36 ? 30.162 9.847 -24.800 1.00 49.30 36 ASP B O 1
ATOM 3822 N N . ARG B 1 37 ? 30.114 10.665 -23.173 1.00 48.98 37 ARG B N 1
ATOM 3823 C CA . ARG B 1 37 ? 29.691 9.386 -22.582 1.00 49.25 37 ARG B CA 1
ATOM 3824 C C . ARG B 1 37 ? 28.179 9.229 -22.430 1.00 49.01 37 ARG B C 1
ATOM 3825 O O . ARG B 1 37 ? 27.482 10.193 -22.125 1.00 49.44 37 ARG B O 1
ATOM 3833 N N . PRO B 1 38 ? 27.663 8.003 -22.624 1.00 48.65 38 PRO B N 1
ATOM 3834 C CA . PRO B 1 38 ? 26.397 7.681 -21.967 1.00 48.14 38 PRO B CA 1
ATOM 3835 C C . PRO B 1 38 ? 26.331 8.344 -20.562 1.00 47.31 38 PRO B C 1
ATOM 3836 O O . PRO B 1 38 ? 27.266 8.180 -19.719 1.00 47.13 38 PRO B O 1
ATOM 3840 N N . PRO B 1 39 ? 25.246 9.104 -20.318 1.00 46.30 39 PRO B N 1
ATOM 3841 C CA . PRO B 1 39 ? 25.118 9.881 -19.087 1.00 45.76 39 PRO B CA 1
ATOM 3842 C C . PRO B 1 39 ? 25.297 8.993 -17.809 1.00 45.52 39 PRO B C 1
ATOM 3843 O O . PRO B 1 39 ? 24.697 7.905 -17.699 1.00 45.41 39 PRO B O 1
ATOM 3847 N N . GLN B 1 40 ? 26.156 9.442 -16.887 1.00 44.85 40 GLN B N 1
ATOM 3848 C CA . GLN B 1 40 ? 26.531 8.652 -15.726 1.00 44.12 40 GLN B CA 1
ATOM 3849 C C . GLN B 1 40 ? 25.586 8.877 -14.552 1.00 43.50 40 GLN B C 1
ATOM 3850 O O . GLN B 1 40 ? 24.942 9.922 -14.439 1.00 43.48 40 GLN B O 1
ATOM 3856 N N . MET B 1 41 ? 25.528 7.893 -13.661 1.00 42.90 41 MET B N 1
ATOM 3857 C CA . MET B 1 41 ? 24.428 7.806 -12.721 1.00 41.94 41 MET B CA 1
ATOM 3858 C C . MET B 1 41 ? 24.758 7.630 -11.218 1.00 41.71 41 MET B C 1
ATOM 3859 O O . MET B 1 41 ? 24.701 6.528 -10.680 1.00 41.83 41 MET B O 1
ATOM 3864 N N . PRO B 1 42 ? 25.236 8.701 -10.583 1.00 41.34 42 PRO B N 1
ATOM 3865 C CA . PRO B 1 42 ? 24.404 9.327 -9.538 1.00 40.77 42 PRO B CA 1
ATOM 3866 C C . PRO B 1 42 ? 24.181 10.785 -10.041 1.00 40.33 42 PRO B C 1
ATOM 3867 O O . PRO B 1 42 ? 23.225 11.480 -9.618 1.00 39.97 42 PRO B O 1
ATOM 3871 N N . ALA B 1 43 ? 25.047 11.185 -10.994 1.00 39.48 43 ALA B N 1
ATOM 3872 C CA . ALA B 1 43 ? 25.063 12.516 -11.590 1.00 38.58 43 ALA B CA 1
ATOM 3873 C C . ALA B 1 43 ? 23.706 12.889 -12.186 1.00 38.11 43 ALA B C 1
ATOM 3874 O O . ALA B 1 43 ? 23.164 13.966 -11.891 1.00 37.99 43 ALA B O 1
ATOM 3876 N N . MET B 1 44 ? 23.144 11.984 -12.992 1.00 37.42 44 MET B N 1
ATOM 3877 C CA . MET B 1 44 ? 21.836 12.236 -13.617 1.00 36.54 44 MET B CA 1
ATOM 3878 C C . MET B 1 44 ? 20.731 12.384 -12.602 1.00 36.01 44 MET B C 1
ATOM 3879 O O . MET B 1 44 ? 19.804 13.161 -12.811 1.00 36.01 44 MET B O 1
ATOM 3884 N N . ARG B 1 45 ? 20.826 11.646 -11.503 1.00 35.34 45 ARG B N 1
ATOM 3885 C CA . ARG B 1 45 ? 19.830 11.799 -10.457 1.00 34.73 45 ARG B CA 1
ATOM 3886 C C . ARG B 1 45 ? 19.992 13.122 -9.756 1.00 34.68 45 ARG B C 1
ATOM 3887 O O . ARG B 1 45 ? 18.980 13.744 -9.404 1.00 35.01 45 ARG B O 1
ATOM 3895 N N . PHE B 1 46 ? 21.239 13.553 -9.543 1.00 34.18 46 PHE B N 1
ATOM 3896 C CA . PHE B 1 46 ? 21.446 14.807 -8.827 1.00 34.09 46 PHE B CA 1
ATOM 3897 C C . PHE B 1 46 ? 21.120 15.996 -9.669 1.00 33.72 46 PHE B C 1
ATOM 3898 O O . PHE B 1 46 ? 20.658 16.998 -9.135 1.00 33.56 46 PHE B O 1
ATOM 3906 N N . VAL B 1 47 ? 21.349 15.891 -10.982 1.00 33.70 47 VAL B N 1
ATOM 3907 C CA . VAL B 1 47 ? 20.930 16.959 -11.902 1.00 33.50 47 VAL B CA 1
ATOM 3908 C C . VAL B 1 47 ? 19.420 17.101 -11.800 1.00 33.88 47 VAL B C 1
ATOM 3909 O O . VAL B 1 47 ? 18.931 18.215 -11.579 1.00 34.17 47 VAL B O 1
ATOM 3913 N N . TYR B 1 48 ? 18.700 15.974 -11.903 1.00 33.94 48 TYR B N 1
ATOM 3914 C CA . TYR B 1 48 ? 17.249 15.961 -11.706 1.00 34.12 48 TYR B CA 1
ATOM 3915 C C . TYR B 1 48 ? 16.817 16.658 -10.425 1.00 34.23 48 TYR B C 1
ATOM 3916 O O . TYR B 1 48 ? 15.996 17.575 -10.457 1.00 34.53 48 TYR B O 1
ATOM 3925 N N . LEU B 1 49 ? 17.352 16.214 -9.304 1.00 34.53 49 LEU B N 1
ATOM 3926 C CA . LEU B 1 49 ? 17.068 16.863 -8.042 1.00 35.18 49 LEU B CA 1
ATOM 3927 C C . LEU B 1 49 ? 17.267 18.379 -8.095 1.00 36.06 49 LEU B C 1
ATOM 3928 O O . LEU B 1 49 ? 16.386 19.129 -7.664 1.00 36.40 49 LEU B O 1
ATOM 3933 N N . TYR B 1 50 ? 18.397 18.827 -8.636 1.00 36.81 50 TYR B N 1
ATOM 3934 C CA . TYR B 1 50 ? 18.644 20.248 -8.831 1.00 37.83 50 TYR B CA 1
ATOM 3935 C C . TYR B 1 50 ? 17.506 20.982 -9.571 1.00 38.66 50 TYR B C 1
ATOM 3936 O O . TYR B 1 50 ? 17.154 22.110 -9.205 1.00 39.13 50 TYR B O 1
ATOM 3945 N N . CYS B 1 51 ? 16.957 20.353 -10.613 1.00 39.44 51 CYS B N 1
ATOM 3946 C CA . CYS B 1 51 ? 15.900 20.942 -11.448 1.00 40.36 51 CYS B CA 1
ATOM 3947 C C . CYS B 1 51 ? 14.553 21.008 -10.786 1.00 40.61 51 CYS B C 1
ATOM 3948 O O . CYS B 1 51 ? 13.816 21.977 -10.974 1.00 40.42 51 CYS B O 1
ATOM 3951 N N . LEU B 1 52 ? 14.228 19.940 -10.056 1.00 41.55 52 LEU B N 1
ATOM 3952 C CA . LEU B 1 52 ? 13.008 19.859 -9.261 1.00 42.51 52 LEU B CA 1
ATOM 3953 C C . LEU B 1 52 ? 13.047 20.909 -8.180 1.00 43.35 52 LEU B C 1
ATOM 3954 O O . LEU B 1 52 ? 12.025 21.522 -7.868 1.00 43.57 52 LEU B O 1
ATOM 3959 N N . CYS B 1 53 ? 14.234 21.107 -7.616 1.00 44.24 53 CYS B N 1
ATOM 3960 C CA . CYS B 1 53 ? 14.449 22.126 -6.607 1.00 45.53 53 CYS B CA 1
ATOM 3961 C C . CYS B 1 53 ? 14.254 23.515 -7.095 1.00 46.32 53 CYS B C 1
ATOM 3962 O O . CYS B 1 53 ? 13.521 24.268 -6.465 1.00 46.48 53 CYS B O 1
ATOM 3965 N N . LYS B 1 54 ? 14.927 23.843 -8.205 1.00 47.66 54 LYS B N 1
ATOM 3966 C CA . LYS B 1 54 ? 14.872 25.167 -8.837 1.00 48.90 54 LYS B CA 1
ATOM 3967 C C . LYS B 1 54 ? 13.424 25.647 -8.956 1.00 49.48 54 LYS B C 1
ATOM 3968 O O . LYS B 1 54 ? 13.108 26.774 -8.598 1.00 49.66 54 LYS B O 1
ATOM 3974 N N . GLN B 1 55 ? 12.540 24.771 -9.409 1.00 50.46 55 GLN B N 1
ATOM 3975 C CA . GLN B 1 55 ? 11.121 25.078 -9.437 1.00 51.59 55 GLN B CA 1
ATOM 3976 C C . GLN B 1 55 ? 10.542 25.157 -8.038 1.00 52.23 55 GLN B C 1
ATOM 3977 O O . GLN B 1 55 ? 9.897 26.141 -7.705 1.00 52.59 55 GLN B O 1
ATOM 3983 N N . ILE B 1 56 ? 10.756 24.121 -7.221 1.00 53.05 56 ILE B N 1
ATOM 3984 C CA . ILE B 1 56 ? 10.124 24.059 -5.891 1.00 53.60 56 ILE B CA 1
ATOM 3985 C C . ILE B 1 56 ? 10.543 25.211 -4.993 1.00 54.50 56 ILE B C 1
ATOM 3986 O O . ILE B 1 56 ? 9.676 25.875 -4.410 1.00 54.27 56 ILE B O 1
ATOM 3991 N N . GLN B 1 57 ? 11.852 25.475 -4.932 1.00 55.80 57 GLN B N 1
ATOM 3992 C CA . GLN B 1 57 ? 12.408 26.524 -4.066 1.00 57.17 57 GLN B CA 1
ATOM 3993 C C . GLN B 1 57 ? 11.661 27.871 -4.141 1.00 58.43 57 GLN B C 1
ATOM 3994 O O . GLN B 1 57 ? 11.549 28.542 -3.104 1.00 58.71 57 GLN B O 1
ATOM 4000 N N . GLU B 1 58 ? 11.161 28.264 -5.328 1.00 59.52 58 GLU B N 1
ATOM 4001 C CA . GLU B 1 58 ? 10.311 29.468 -5.466 1.00 60.85 58 GLU B CA 1
ATOM 4002 C C . GLU B 1 58 ? 9.176 29.585 -4.438 1.00 60.75 58 GLU B C 1
ATOM 4003 O O . GLU B 1 58 ? 9.094 30.549 -3.690 1.00 60.73 58 GLU B O 1
ATOM 4009 N N . PHE B 1 59 ? 8.277 28.620 -4.423 1.00 60.90 59 PHE B N 1
ATOM 4010 C CA . PHE B 1 59 ? 7.172 28.700 -3.500 1.00 61.33 59 PHE B CA 1
ATOM 4011 C C . PHE B 1 59 ? 7.463 28.069 -2.134 1.00 61.80 59 PHE B C 1
ATOM 4012 O O . PHE B 1 59 ? 6.553 27.920 -1.311 1.00 62.01 59 PHE B O 1
ATOM 4020 N N . SER B 1 60 ? 8.717 27.688 -1.890 1.00 62.27 60 SER B N 1
ATOM 4021 C CA . SER B 1 60 ? 9.097 27.055 -0.617 1.00 62.44 60 SER B CA 1
ATOM 4022 C C . SER B 1 60 ? 10.265 27.748 0.059 1.00 62.52 60 SER B C 1
ATOM 4023 O O . SER B 1 60 ? 10.653 27.362 1.147 1.00 62.45 60 SER B O 1
ATOM 4026 N N . GLY B 1 61 ? 10.834 28.751 -0.606 1.00 62.94 61 GLY B N 1
ATOM 4027 C CA . GLY B 1 61 ? 11.795 29.687 0.003 1.00 63.43 61 GLY B CA 1
ATOM 4028 C C . GLY B 1 61 ? 13.183 29.153 0.314 1.00 63.79 61 GLY B C 1
ATOM 4029 O O . GLY B 1 61 ? 14.155 29.907 0.273 1.00 63.74 61 GLY B O 1
ATOM 4030 N N . GLU B 1 62 ? 13.272 27.855 0.621 1.00 64.05 62 GLU B N 1
ATOM 4031 C CA . GLU B 1 62 ? 14.540 27.201 0.969 1.00 64.23 62 GLU B CA 1
ATOM 4032 C C . GLU B 1 62 ? 15.384 26.907 -0.298 1.00 63.30 62 GLU B C 1
ATOM 4033 O O . GLU B 1 62 ? 15.015 26.082 -1.164 1.00 63.45 62 GLU B O 1
ATOM 4039 N N . THR B 1 63 ? 16.476 27.660 -0.429 1.00 61.94 63 THR B N 1
ATOM 4040 C CA . THR B 1 63 ? 17.262 27.679 -1.671 1.00 60.73 63 THR B CA 1
ATOM 4041 C C . THR B 1 63 ? 18.486 26.768 -1.535 1.00 59.72 63 THR B C 1
ATOM 4042 O O . THR B 1 63 ? 19.225 26.554 -2.503 1.00 59.54 63 THR B O 1
ATOM 4046 N N . GLY B 1 64 ? 18.626 26.204 -0.328 1.00 58.62 64 GLY B N 1
ATOM 4047 C CA . GLY B 1 64 ? 19.834 25.516 0.197 1.00 57.20 64 GLY B CA 1
ATOM 4048 C C . GLY B 1 64 ? 20.490 24.367 -0.546 1.00 56.12 64 GLY B C 1
ATOM 4049 O O . GLY B 1 64 ? 21.724 24.330 -0.657 1.00 55.79 64 GLY B O 1
ATOM 4050 N N . PHE B 1 65 ? 19.674 23.425 -1.029 1.00 55.20 65 PHE B N 1
ATOM 4051 C CA . PHE B 1 65 ? 20.146 22.375 -1.938 1.00 54.25 65 PHE B CA 1
ATOM 4052 C C . PHE B 1 65 ? 20.891 22.997 -3.122 1.00 53.89 65 PHE B C 1
ATOM 4053 O O . PHE B 1 65 ? 22.070 22.719 -3.309 1.00 53.95 65 PHE B O 1
ATOM 4061 N N . CYS B 1 66 ? 20.211 23.869 -3.873 1.00 53.30 66 CYS B N 1
ATOM 4062 C CA . CYS B 1 66 ? 20.713 24.411 -5.137 1.00 52.86 66 CYS B CA 1
ATOM 4063 C C . CYS B 1 66 ? 21.992 25.165 -4.983 1.00 52.80 66 CYS B C 1
ATOM 4064 O O . CYS B 1 66 ? 22.854 25.116 -5.851 1.00 52.62 66 CYS B O 1
ATOM 4067 N N . ASP B 1 67 ? 22.105 25.874 -3.874 1.00 52.94 67 ASP B N 1
ATOM 4068 C CA . ASP B 1 67 ? 23.308 26.611 -3.565 1.00 53.26 67 ASP B CA 1
ATOM 4069 C C . ASP B 1 67 ? 24.479 25.673 -3.378 1.00 53.01 67 ASP B C 1
ATOM 4070 O O . ASP B 1 67 ? 25.619 26.038 -3.696 1.00 53.04 67 ASP B O 1
ATOM 4075 N N . PHE B 1 68 ? 24.208 24.457 -2.892 1.00 52.67 68 PHE B N 1
ATOM 4076 C CA . PHE B 1 68 ? 25.284 23.471 -2.823 1.00 52.38 68 PHE B CA 1
ATOM 4077 C C . PHE B 1 68 ? 25.738 23.016 -4.211 1.00 52.70 68 PHE B C 1
ATOM 4078 O O . PHE B 1 68 ? 26.935 23.065 -4.505 1.00 52.97 68 PHE B O 1
ATOM 4086 N N . VAL B 1 69 ? 24.787 22.612 -5.062 1.00 53.04 69 VAL B N 1
ATOM 4087 C CA . VAL B 1 69 ? 25.051 22.311 -6.494 1.00 52.96 69 VAL B CA 1
ATOM 4088 C C . VAL B 1 69 ? 25.805 23.494 -7.179 1.00 53.44 69 VAL B C 1
ATOM 4089 O O . VAL B 1 69 ? 26.766 23.275 -7.907 1.00 53.11 69 VAL B O 1
ATOM 4093 N N . SER B 1 70 ? 25.386 24.732 -6.897 1.00 54.12 70 SER B N 1
ATOM 4094 C CA . SER B 1 70 ? 26.062 25.949 -7.376 1.00 55.04 70 SER B CA 1
ATOM 4095 C C . SER B 1 70 ? 27.548 26.077 -6.993 1.00 56.19 70 SER B C 1
ATOM 4096 O O . SER B 1 70 ? 28.412 26.335 -7.858 1.00 56.14 70 SER B O 1
ATOM 4099 N N . SER B 1 71 ? 27.832 25.922 -5.698 1.00 57.45 71 SER B N 1
ATOM 4100 C CA . SER B 1 71 ? 29.194 25.970 -5.184 1.00 58.94 71 SER B CA 1
ATOM 4101 C C . SER B 1 71 ? 30.105 24.858 -5.734 1.00 60.35 71 SER B C 1
ATOM 4102 O O . SER B 1 71 ? 31.332 24.924 -5.603 1.00 60.65 71 SER B O 1
ATOM 4105 N N . LEU B 1 72 ? 29.497 23.845 -6.346 1.00 61.97 72 LEU B N 1
ATOM 4106 C CA . LEU B 1 72 ? 30.232 22.784 -7.025 1.00 63.53 72 LEU B CA 1
ATOM 4107 C C . LEU B 1 72 ? 30.719 23.163 -8.422 1.00 65.39 72 LEU B C 1
ATOM 4108 O O . LEU B 1 72 ? 31.680 22.572 -8.902 1.00 65.58 72 LEU B O 1
ATOM 4113 N N . VAL B 1 73 ? 30.043 24.107 -9.085 1.00 67.63 73 VAL B N 1
ATOM 4114 C CA . VAL B 1 73 ? 30.487 24.584 -10.391 1.00 69.81 73 VAL B CA 1
ATOM 4115 C C . VAL B 1 73 ? 30.981 25.989 -10.258 1.00 71.89 73 VAL B C 1
ATOM 4116 O O . VAL B 1 73 ? 30.289 26.850 -9.690 1.00 72.09 73 VAL B O 1
ATOM 4120 N N . GLN B 1 74 ? 32.190 26.207 -10.783 1.00 74.44 74 GLN B N 1
ATOM 4121 C CA . GLN B 1 74 ? 32.854 27.531 -10.818 1.00 76.74 74 GLN B CA 1
ATOM 4122 C C . GLN B 1 74 ? 33.580 27.660 -12.166 1.00 77.28 74 GLN B C 1
ATOM 4123 O O . GLN B 1 74 ? 33.169 28.445 -13.046 1.00 77.50 74 GLN B O 1
ATOM 4129 N N . GLU B 1 75 ? 34.663 26.880 -12.283 1.00 78.10 75 GLU B N 1
ATOM 4130 C CA . GLU B 1 75 ? 35.240 26.434 -13.561 1.00 78.76 75 GLU B CA 1
ATOM 4131 C C . GLU B 1 75 ? 34.841 24.963 -13.847 1.00 78.86 75 GLU B C 1
ATOM 4132 O O . GLU B 1 75 ? 34.353 24.230 -12.963 1.00 78.95 75 GLU B O 1
ATOM 4138 N N . GLY B 1 81 ? 21.322 30.999 -13.034 1.00 65.17 81 GLY B N 1
ATOM 4139 C CA . GLY B 1 81 ? 21.544 29.561 -13.155 1.00 64.47 81 GLY B CA 1
ATOM 4140 C C . GLY B 1 81 ? 22.575 29.150 -14.205 1.00 64.00 81 GLY B C 1
ATOM 4141 O O . GLY B 1 81 ? 22.643 29.754 -15.291 1.00 64.18 81 GLY B O 1
ATOM 4142 N N . PRO B 1 82 ? 23.400 28.124 -13.895 1.00 63.22 82 PRO B N 1
ATOM 4143 C CA . PRO B 1 82 ? 24.382 27.622 -14.875 1.00 62.46 82 PRO B CA 1
ATOM 4144 C C . PRO B 1 82 ? 23.766 26.537 -15.735 1.00 61.60 82 PRO B C 1
ATOM 4145 O O . PRO B 1 82 ? 22.762 25.928 -15.325 1.00 61.47 82 PRO B O 1
ATOM 4149 N N . SER B 1 83 ? 24.359 26.318 -16.912 1.00 60.55 83 SER B N 1
ATOM 4150 C CA . SER B 1 83 ? 23.783 25.440 -17.926 1.00 59.54 83 SER B CA 1
ATOM 4151 C C . SER B 1 83 ? 23.920 23.999 -17.462 1.00 58.68 83 SER B C 1
ATOM 4152 O O . SER B 1 83 ? 24.908 23.628 -16.833 1.00 58.62 83 SER B O 1
ATOM 4155 N N . LEU B 1 84 ? 22.912 23.190 -17.745 1.00 57.50 84 LEU B N 1
ATOM 4156 C CA . LEU B 1 84 ? 22.918 21.839 -17.256 1.00 56.31 84 LEU B CA 1
ATOM 4157 C C . LEU B 1 84 ? 24.243 21.144 -17.548 1.00 55.97 84 LEU B C 1
ATOM 4158 O O . LEU B 1 84 ? 24.635 20.270 -16.786 1.00 56.07 84 LEU B O 1
ATOM 4163 N N . LYS B 1 85 ? 24.945 21.529 -18.622 1.00 55.24 85 LYS B N 1
ATOM 4164 C CA . LYS B 1 85 ? 26.245 20.896 -18.908 1.00 54.47 85 LYS B CA 1
ATOM 4165 C C . LYS B 1 85 ? 27.289 21.233 -17.856 1.00 53.13 85 LYS B C 1
ATOM 4166 O O . LYS B 1 85 ? 28.105 20.388 -17.494 1.00 52.81 85 LYS B O 1
ATOM 4172 N N . SER B 1 86 ? 27.252 22.471 -17.374 1.00 51.87 86 SER B N 1
ATOM 4173 C CA . SER B 1 86 ? 28.164 22.909 -16.311 1.00 50.54 86 SER B CA 1
ATOM 4174 C C . SER B 1 86 ? 27.786 22.123 -15.075 1.00 49.22 86 SER B C 1
ATOM 4175 O O . SER B 1 86 ? 28.656 21.674 -14.333 1.00 49.00 86 SER B O 1
ATOM 4178 N N . ILE B 1 87 ? 26.480 21.956 -14.873 1.00 47.64 87 ILE B N 1
ATOM 4179 C CA . ILE B 1 87 ? 25.978 21.323 -13.671 1.00 46.42 87 ILE B CA 1
ATOM 4180 C C . ILE B 1 87 ? 26.142 19.803 -13.690 1.00 45.76 87 ILE B C 1
ATOM 4181 O O . ILE B 1 87 ? 26.732 19.259 -12.756 1.00 45.37 87 ILE B O 1
ATOM 4186 N N . TYR B 1 88 ? 25.642 19.128 -14.737 1.00 45.04 88 TYR B N 1
ATOM 4187 C CA . TYR B 1 88 ? 25.923 17.702 -14.925 1.00 44.44 88 TYR B CA 1
ATOM 4188 C C . TYR B 1 88 ? 27.393 17.439 -14.729 1.00 44.75 88 TYR B C 1
ATOM 4189 O O . TYR B 1 88 ? 27.785 16.330 -14.342 1.00 45.00 88 TYR B O 1
ATOM 4198 N N . TRP B 1 89 ? 28.301 18.330 -15.103 1.00 44.83 89 TRP B N 1
ATOM 4199 C CA . TRP B 1 89 ? 29.739 17.993 -14.979 1.00 44.71 89 TRP B CA 1
ATOM 4200 C C . TRP B 1 89 ? 30.333 18.366 -13.648 1.00 43.38 89 TRP B C 1
ATOM 4201 O O . TRP B 1 89 ? 31.262 17.756 -13.216 1.00 42.58 89 TRP B O 1
ATOM 4212 N N . GLY B 1 90 ? 29.805 19.358 -12.965 1.00 42.82 90 GLY B N 1
ATOM 4213 C CA . GLY B 1 90 ? 30.287 19.536 -11.597 1.00 42.54 90 GLY B CA 1
ATOM 4214 C C . GLY B 1 90 ? 29.953 18.360 -10.685 1.00 42.46 90 GLY B C 1
ATOM 4215 O O . GLY B 1 90 ? 30.792 17.915 -9.883 1.00 42.23 90 GLY B O 1
ATOM 4216 N N . LEU B 1 91 ? 28.715 17.868 -10.815 1.00 42.41 91 LEU B N 1
ATOM 4217 C CA . LEU B 1 91 ? 28.171 16.735 -10.033 1.00 41.96 91 LEU B CA 1
ATOM 4218 C C . LEU B 1 91 ? 28.884 15.436 -10.387 1.00 42.34 91 LEU B C 1
ATOM 4219 O O . LEU B 1 91 ? 28.995 14.543 -9.559 1.00 42.38 91 LEU B O 1
ATOM 4224 N N . GLN B 1 92 ? 29.358 15.347 -11.629 1.00 42.89 92 GLN B N 1
ATOM 4225 C CA . GLN B 1 92 ? 30.132 14.211 -12.112 1.00 43.37 92 GLN B CA 1
ATOM 4226 C C . GLN B 1 92 ? 31.494 14.183 -11.487 1.00 43.33 92 GLN B C 1
ATOM 4227 O O . GLN B 1 92 ? 32.056 13.114 -11.317 1.00 43.25 92 GLN B O 1
ATOM 4233 N N . GLU B 1 93 ? 32.012 15.359 -11.140 1.00 43.75 93 GLU B N 1
ATOM 4234 C CA . GLU B 1 93 ? 33.356 15.494 -10.576 1.00 44.38 93 GLU B CA 1
ATOM 4235 C C . GLU B 1 93 ? 33.417 15.551 -9.064 1.00 44.14 93 GLU B C 1
ATOM 4236 O O . GLU B 1 93 ? 34.516 15.617 -8.510 1.00 44.18 93 GLU B O 1
ATOM 4242 N N . ALA B 1 94 ? 32.236 15.525 -8.416 1.00 43.91 94 ALA B N 1
ATOM 4243 C CA . ALA B 1 94 ? 32.063 15.683 -6.948 1.00 42.83 94 ALA B CA 1
ATOM 4244 C C . ALA B 1 94 ? 32.729 14.590 -6.130 1.00 42.20 94 ALA B C 1
ATOM 4245 O O . ALA B 1 94 ? 32.920 13.465 -6.594 1.00 41.70 94 ALA B O 1
ATOM 4247 N N . THR B 1 95 ? 33.117 14.968 -4.923 1.00 41.86 95 THR B N 1
ATOM 4248 C CA . THR B 1 95 ? 33.621 14.031 -3.936 1.00 41.75 95 THR B CA 1
ATOM 4249 C C . THR B 1 95 ? 32.439 13.423 -3.163 1.00 41.99 95 THR B C 1
ATOM 4250 O O . THR B 1 95 ? 31.401 14.084 -2.944 1.00 42.18 95 THR B O 1
ATOM 4254 N N . ASP B 1 96 ? 32.589 12.174 -2.741 1.00 41.69 96 ASP B N 1
ATOM 4255 C CA . ASP B 1 96 ? 31.499 11.521 -2.073 1.00 41.88 96 ASP B CA 1
ATOM 4256 C C . ASP B 1 96 ? 30.911 12.249 -0.886 1.00 41.92 96 ASP B C 1
ATOM 4257 O O . ASP B 1 96 ? 29.700 12.261 -0.746 1.00 41.93 96 ASP B O 1
ATOM 4262 N N . GLU B 1 97 ? 31.725 12.886 -0.049 1.00 41.97 97 GLU B N 1
ATOM 4263 C CA . GLU B 1 97 ? 31.154 13.676 1.050 1.00 42.34 97 GLU B CA 1
ATOM 4264 C C . GLU B 1 97 ? 30.229 14.777 0.541 1.00 41.24 97 GLU B C 1
ATOM 4265 O O . GLU B 1 97 ? 29.207 15.101 1.163 1.00 41.52 97 GLU B O 1
ATOM 4271 N N . GLN B 1 98 ? 30.562 15.329 -0.608 1.00 39.76 98 GLN B N 1
ATOM 4272 C CA . GLN B 1 98 ? 29.711 16.349 -1.177 1.00 38.45 98 GLN B CA 1
ATOM 4273 C C . GLN B 1 98 ? 28.403 15.795 -1.748 1.00 37.49 98 GLN B C 1
ATOM 4274 O O . GLN B 1 98 ? 27.346 16.455 -1.665 1.00 37.27 98 GLN B O 1
ATOM 4280 N N . ARG B 1 99 ? 28.480 14.612 -2.357 1.00 36.20 99 ARG B N 1
ATOM 4281 C CA . ARG B 1 99 ? 27.264 13.882 -2.733 1.00 35.22 99 ARG B CA 1
ATOM 4282 C C . ARG B 1 99 ? 26.334 13.617 -1.528 1.00 34.73 99 ARG B C 1
ATOM 4283 O O . ARG B 1 99 ? 25.121 13.902 -1.577 1.00 34.15 99 ARG B O 1
ATOM 4291 N N . THR B 1 100 ? 26.910 13.089 -0.446 1.00 34.22 100 THR B N 1
ATOM 4292 C CA . THR B 1 100 ? 26.103 12.711 0.715 1.00 33.94 100 THR B CA 1
ATOM 4293 C C . THR B 1 100 ? 25.524 13.928 1.450 1.00 34.10 100 THR B C 1
ATOM 4294 O O . THR B 1 100 ? 24.443 13.835 2.039 1.00 34.09 100 THR B O 1
ATOM 4298 N N . VAL B 1 101 ? 26.217 15.069 1.375 1.00 34.40 101 VAL B N 1
ATOM 4299 C CA . VAL B 1 101 ? 25.632 16.356 1.767 1.00 34.78 101 VAL B CA 1
ATOM 4300 C C . VAL B 1 101 ? 24.325 16.625 0.991 1.00 35.41 101 VAL B C 1
ATOM 4301 O O . VAL B 1 101 ? 23.251 16.814 1.602 1.00 35.47 101 VAL B O 1
ATOM 4305 N N . LEU B 1 102 ? 24.423 16.596 -0.343 1.00 35.88 102 LEU B N 1
ATOM 4306 C CA . LEU B 1 102 ? 23.256 16.710 -1.238 1.00 36.48 102 LEU B CA 1
ATOM 4307 C C . LEU B 1 102 ? 22.094 15.777 -0.867 1.00 36.70 102 LEU B C 1
ATOM 4308 O O . LEU B 1 102 ? 20.917 16.183 -0.865 1.00 36.74 102 LEU B O 1
ATOM 4313 N N . CYS B 1 103 ? 22.446 14.534 -0.550 1.00 36.68 103 CYS B N 1
ATOM 4314 C CA . CYS B 1 103 ? 21.479 13.543 -0.098 1.00 36.85 103 CYS B CA 1
ATOM 4315 C C . CYS B 1 103 ? 20.817 13.827 1.225 1.00 36.79 103 CYS B C 1
ATOM 4316 O O . CYS B 1 103 ? 19.705 13.343 1.459 1.00 36.91 103 CYS B O 1
ATOM 4319 N N . SER B 1 104 ? 21.520 14.539 2.107 1.00 36.72 104 SER B N 1
ATOM 4320 C CA . SER B 1 104 ? 20.972 14.868 3.412 1.00 36.95 104 SER B CA 1
ATOM 4321 C C . SER B 1 104 ? 20.430 16.287 3.468 1.00 36.94 104 SER B C 1
ATOM 4322 O O . SER B 1 104 ? 19.860 16.695 4.481 1.00 36.95 104 SER B O 1
ATOM 4325 N N . TYR B 1 105 ? 20.596 17.034 2.376 1.00 37.09 105 TYR B N 1
ATOM 4326 C CA . TYR B 1 105 ? 19.694 18.159 2.095 1.00 37.51 105 TYR B CA 1
ATOM 4327 C C . TYR B 1 105 ? 18.272 17.619 1.805 1.00 37.72 105 TYR B C 1
ATOM 4328 O O . TYR B 1 105 ? 17.300 17.981 2.472 1.00 37.72 105 TYR B O 1
ATOM 4337 N N . VAL B 1 106 ? 18.191 16.733 0.803 1.00 37.73 106 VAL B N 1
ATOM 4338 C CA . VAL B 1 106 ? 16.986 16.000 0.440 1.00 37.09 106 VAL B CA 1
ATOM 4339 C C . VAL B 1 106 ? 16.370 15.286 1.629 1.00 37.37 106 VAL B C 1
ATOM 4340 O O . VAL B 1 106 ? 15.181 15.075 1.672 1.00 37.42 106 VAL B O 1
ATOM 4344 N N . GLU B 1 107 ? 17.174 14.897 2.597 1.00 38.16 107 GLU B N 1
ATOM 4345 C CA . GLU B 1 107 ? 16.632 14.110 3.681 1.00 39.31 107 GLU B CA 1
ATOM 4346 C C . GLU B 1 107 ? 15.943 15.023 4.655 1.00 39.81 107 GLU B C 1
ATOM 4347 O O . GLU B 1 107 ? 14.808 14.763 5.021 1.00 39.93 107 GLU B O 1
ATOM 4353 N N . SER B 1 108 ? 16.619 16.092 5.073 1.00 40.70 108 SER B N 1
ATOM 4354 C CA . SER B 1 108 ? 16.037 17.005 6.046 1.00 41.60 108 SER B CA 1
ATOM 4355 C C . SER B 1 108 ? 14.898 17.736 5.397 1.00 42.29 108 SER B C 1
ATOM 4356 O O . SER B 1 108 ? 13.951 18.102 6.058 1.00 42.69 108 SER B O 1
ATOM 4359 N N . MET B 1 109 ? 14.990 17.907 4.081 1.00 43.25 109 MET B N 1
ATOM 4360 C CA . MET B 1 109 ? 13.943 18.535 3.261 1.00 44.01 109 MET B CA 1
ATOM 4361 C C . MET B 1 109 ? 12.619 17.751 3.287 1.00 44.66 109 MET B C 1
ATOM 4362 O O . MET B 1 109 ? 11.543 18.268 3.002 1.00 44.65 109 MET B O 1
ATOM 4367 N N . THR B 1 110 ? 12.718 16.478 3.618 1.00 45.74 110 THR B N 1
ATOM 4368 C CA . THR B 1 110 ? 11.569 15.622 3.624 1.00 46.62 110 THR B CA 1
ATOM 4369 C C . THR B 1 110 ? 11.304 15.187 5.040 1.00 48.34 110 THR B C 1
ATOM 4370 O O . THR B 1 110 ? 10.224 14.658 5.307 1.00 48.83 110 THR B O 1
ATOM 4374 N N . ARG B 1 111 ? 12.250 15.438 5.956 1.00 50.18 111 ARG B N 1
ATOM 4375 C CA . ARG B 1 111 ? 12.257 14.753 7.263 1.00 52.10 111 ARG B CA 1
ATOM 4376 C C . ARG B 1 111 ? 10.910 14.653 7.937 1.00 54.17 111 ARG B C 1
ATOM 4377 O O . ARG B 1 111 ? 10.352 13.577 8.055 1.00 54.25 111 ARG B O 1
ATOM 4385 N N . GLY B 1 112 ? 10.402 15.790 8.382 1.00 56.96 112 GLY B N 1
ATOM 4386 C CA . GLY B 1 112 ? 9.146 15.854 9.112 1.00 60.44 112 GLY B CA 1
ATOM 4387 C C . GLY B 1 112 ? 8.005 14.990 8.599 1.00 62.89 112 GLY B C 1
ATOM 4388 O O . GLY B 1 112 ? 7.418 14.235 9.379 1.00 63.05 112 GLY B O 1
ATOM 4389 N N . GLN B 1 113 ? 7.705 15.058 7.295 1.00 65.30 113 GLN B N 1
ATOM 4390 C CA . GLN B 1 113 ? 6.310 14.825 6.874 1.00 67.78 113 GLN B CA 1
ATOM 4391 C C . GLN B 1 113 ? 5.831 13.705 5.924 1.00 69.13 113 GLN B C 1
ATOM 4392 O O . GLN B 1 113 ? 4.769 13.927 5.355 1.00 69.85 113 GLN B O 1
ATOM 4398 N N . SER B 1 114 ? 6.509 12.551 5.754 1.00 70.34 114 SER B N 1
ATOM 4399 C CA . SER B 1 114 ? 6.017 11.419 4.866 1.00 71.04 114 SER B CA 1
ATOM 4400 C C . SER B 1 114 ? 4.553 11.459 4.292 1.00 71.34 114 SER B C 1
ATOM 4401 O O . SER B 1 114 ? 4.071 10.511 3.680 1.00 71.21 114 SER B O 1
ATOM 4404 N N . GLU B 1 115 ? 3.898 12.596 4.495 1.00 71.98 115 GLU B N 1
ATOM 4405 C CA . GLU B 1 115 ? 2.547 12.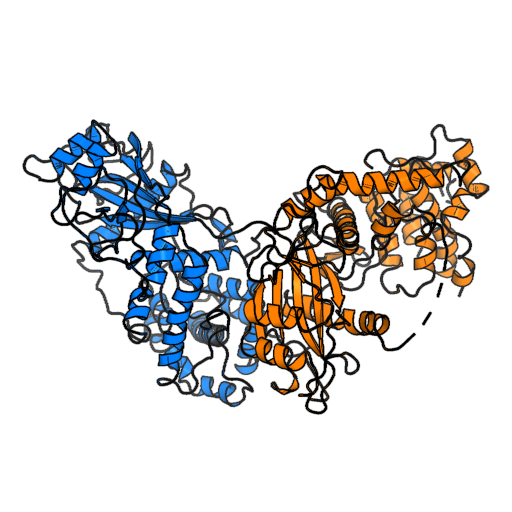950 4.074 1.00 72.24 115 GLU B CA 1
ATOM 4406 C C . GLU B 1 115 ? 2.637 13.952 2.895 1.00 71.52 115 GLU B C 1
ATOM 4407 O O . GLU B 1 115 ? 1.691 14.097 2.120 1.00 71.82 115 GLU B O 1
ATOM 4413 N N . ASN B 1 116 ? 3.763 14.656 2.769 1.00 70.31 116 ASN B N 1
ATOM 4414 C CA . ASN B 1 116 ? 3.972 15.538 1.620 1.00 68.87 116 ASN B CA 1
ATOM 4415 C C . ASN B 1 116 ? 4.090 14.816 0.225 1.00 66.96 116 ASN B C 1
ATOM 4416 O O . ASN B 1 116 ? 4.399 13.617 0.128 1.00 66.28 116 ASN B O 1
ATOM 4421 N N . LEU B 1 117 ? 3.780 15.572 -0.829 1.00 64.67 117 LEU B N 1
ATOM 4422 C CA . LEU B 1 117 ? 3.677 15.055 -2.176 1.00 62.17 117 LEU B CA 1
ATOM 4423 C C . LEU B 1 117 ? 5.039 14.979 -2.814 1.00 60.82 117 LEU B C 1
ATOM 4424 O O . LEU B 1 117 ? 5.195 14.388 -3.894 1.00 60.45 117 LEU B O 1
ATOM 4429 N N . MET B 1 118 ? 6.022 15.597 -2.161 1.00 59.10 118 MET B N 1
ATOM 4430 C CA . MET B 1 118 ? 7.386 15.551 -2.665 1.00 57.58 118 MET B CA 1
ATOM 4431 C C . MET B 1 118 ? 8.006 14.243 -2.311 1.00 56.33 118 MET B C 1
ATOM 4432 O O . MET B 1 118 ? 8.844 13.731 -3.043 1.00 56.49 118 MET B O 1
ATOM 4437 N N . TRP B 1 119 ? 7.594 13.690 -1.188 1.00 54.69 119 TRP B N 1
ATOM 4438 C CA . TRP B 1 119 ? 8.025 12.350 -0.877 1.00 53.18 119 TRP B CA 1
ATOM 4439 C C . TRP B 1 119 ? 7.766 11.397 -2.058 1.00 51.84 119 TRP B C 1
ATOM 4440 O O . TRP B 1 119 ? 8.619 10.622 -2.426 1.00 51.59 119 TRP B O 1
ATOM 4451 N N . ASP B 1 120 ? 6.604 11.496 -2.671 1.00 50.59 120 ASP B N 1
ATOM 4452 C CA . ASP B 1 120 ? 6.296 10.697 -3.839 1.00 49.81 120 ASP B CA 1
ATOM 4453 C C . ASP B 1 120 ? 7.136 10.961 -5.091 1.00 48.48 120 ASP B C 1
ATOM 4454 O O . ASP B 1 120 ? 7.650 10.021 -5.687 1.00 48.36 120 ASP B O 1
ATOM 4459 N N . ILE B 1 121 ? 7.228 12.230 -5.500 1.00 46.94 121 ILE B N 1
ATOM 4460 C CA . ILE B 1 121 ? 7.947 12.657 -6.714 1.00 45.20 121 ILE B CA 1
ATOM 4461 C C . ILE B 1 121 ? 9.362 12.093 -6.711 1.00 44.87 121 ILE B C 1
ATOM 4462 O O . ILE B 1 121 ? 9.866 11.574 -7.728 1.00 44.93 121 ILE B O 1
ATOM 4467 N N . LEU B 1 122 ? 9.972 12.183 -5.531 1.00 44.02 122 LEU B N 1
ATOM 4468 C CA . LEU B 1 122 ? 11.298 11.682 -5.268 1.00 43.03 122 LEU B CA 1
ATOM 4469 C C . LEU B 1 122 ? 11.370 10.181 -5.361 1.00 43.15 122 LEU B C 1
ATOM 4470 O O . LEU B 1 122 ? 12.439 9.656 -5.618 1.00 43.84 122 LEU B O 1
ATOM 4475 N N . ARG B 1 123 ? 10.255 9.487 -5.149 1.00 42.75 123 ARG B N 1
ATOM 4476 C CA . ARG B 1 123 ? 10.251 8.028 -5.196 1.00 42.41 123 ARG B CA 1
ATOM 4477 C C . ARG B 1 123 ? 10.211 7.396 -6.593 1.00 41.10 123 ARG B C 1
ATOM 4478 O O . ARG B 1 123 ? 10.481 6.200 -6.742 1.00 41.22 123 ARG B O 1
ATOM 4486 N N . ASN B 1 124 ? 9.894 8.182 -7.614 1.00 39.24 124 ASN B N 1
ATOM 4487 C CA . ASN B 1 124 ? 9.775 7.637 -8.936 1.00 37.68 124 ASN B CA 1
ATOM 4488 C C . ASN B 1 124 ? 11.134 7.356 -9.444 1.00 36.48 124 ASN B C 1
ATOM 4489 O O . ASN B 1 124 ? 11.896 8.295 -9.632 1.00 36.63 124 ASN B O 1
ATOM 4494 N N . GLY B 1 125 ? 11.436 6.079 -9.673 1.00 35.27 125 GLY B N 1
ATOM 4495 C CA . GLY B 1 125 ? 12.683 5.656 -10.339 1.00 34.02 125 GLY B CA 1
ATOM 4496 C C . GLY B 1 125 ? 13.782 5.299 -9.365 1.00 33.23 125 GLY B C 1
ATOM 4497 O O . GLY B 1 125 ? 14.927 5.102 -9.760 1.00 32.90 125 GLY B O 1
ATOM 4498 N N . ILE B 1 126 ? 13.416 5.254 -8.085 1.00 32.71 126 ILE B N 1
ATOM 4499 C CA . ILE B 1 126 ? 14.282 4.826 -6.997 1.00 32.29 126 ILE B CA 1
ATOM 4500 C C . ILE B 1 126 ? 13.806 3.472 -6.473 1.00 32.65 126 ILE B C 1
ATOM 4501 O O . ILE B 1 126 ? 12.632 3.338 -6.112 1.00 32.94 126 ILE B O 1
ATOM 4506 N N . ILE B 1 127 ? 14.696 2.473 -6.450 1.00 32.62 127 ILE B N 1
ATOM 4507 C CA . ILE B 1 127 ? 14.407 1.210 -5.776 1.00 32.70 127 ILE B CA 1
ATOM 4508 C C . ILE B 1 127 ? 14.440 1.408 -4.267 1.00 33.67 127 ILE B C 1
ATOM 4509 O O . ILE B 1 127 ? 15.507 1.465 -3.663 1.00 33.82 127 ILE B O 1
ATOM 4514 N N . SER B 1 128 ? 13.251 1.526 -3.681 1.00 34.77 128 SER B N 1
ATOM 4515 C CA . SER B 1 128 ? 13.049 1.782 -2.250 1.00 36.07 128 SER B CA 1
ATOM 4516 C C . SER B 1 128 ? 13.448 0.496 -1.535 1.00 36.19 128 SER B C 1
ATOM 4517 O O . SER B 1 128 ? 13.483 -0.516 -2.189 1.00 36.76 128 SER B O 1
ATOM 4520 N N . SER B 1 129 ? 13.761 0.500 -0.239 1.00 36.59 129 SER B N 1
ATOM 4521 C CA . SER B 1 129 ? 14.131 -0.772 0.412 1.00 37.50 129 SER B CA 1
ATOM 4522 C C . SER B 1 129 ? 12.961 -1.775 0.578 1.00 38.27 129 SER B C 1
ATOM 4523 O O . SER B 1 129 ? 13.131 -2.987 0.413 1.00 38.51 129 SER B O 1
ATOM 4526 N N . SER B 1 130 ? 11.770 -1.275 0.879 1.00 39.17 130 SER B N 1
ATOM 4527 C CA . SER B 1 130 ? 10.575 -2.121 0.943 1.00 39.59 130 SER B CA 1
ATOM 4528 C C . SER B 1 130 ? 10.332 -2.856 -0.375 1.00 39.96 130 SER B C 1
ATOM 4529 O O . SER B 1 130 ? 9.793 -3.963 -0.383 1.00 40.28 130 SER B O 1
ATOM 4532 N N . LYS B 1 131 ? 10.762 -2.246 -1.475 1.00 40.09 131 LYS B N 1
ATOM 4533 C CA . LYS B 1 131 ? 10.516 -2.764 -2.817 1.00 40.57 131 LYS B CA 1
ATOM 4534 C C . LYS B 1 131 ? 11.727 -3.421 -3.499 1.00 40.07 131 LYS B C 1
ATOM 4535 O O . LYS B 1 131 ? 11.698 -3.670 -4.713 1.00 39.93 131 LYS B O 1
ATOM 4541 N N . LEU B 1 132 ? 12.783 -3.698 -2.725 1.00 39.51 132 LEU B N 1
ATOM 4542 C CA . LEU B 1 132 ? 14.011 -4.301 -3.266 1.00 38.67 132 LEU B CA 1
ATOM 4543 C C . LEU B 1 132 ? 13.791 -5.780 -3.577 1.00 39.06 132 LEU B C 1
ATOM 4544 O O . LEU B 1 132 ? 14.169 -6.250 -4.649 1.00 39.00 132 LEU B O 1
ATOM 4549 N N . LEU B 1 133 ? 13.164 -6.508 -2.659 1.00 39.25 133 LEU B N 1
ATOM 4550 C CA . LEU B 1 133 ? 12.983 -7.918 -2.886 1.00 39.40 133 LEU B CA 1
ATOM 4551 C C . LEU B 1 133 ? 11.945 -8.118 -3.930 1.00 39.80 133 LEU B C 1
ATOM 4552 O O . LEU B 1 133 ? 12.046 -9.032 -4.727 1.00 40.17 133 LEU B O 1
ATOM 4557 N N . SER B 1 134 ? 10.922 -7.287 -3.921 1.00 40.34 134 SER B N 1
ATOM 4558 C CA . SER B 1 134 ? 9.957 -7.376 -4.994 1.00 41.13 134 SER B CA 1
ATOM 4559 C C . SER B 1 134 ? 10.619 -7.011 -6.310 1.00 41.47 134 SER B C 1
ATOM 4560 O O . SER B 1 134 ? 10.261 -7.546 -7.361 1.00 41.57 134 SER B O 1
ATOM 4563 N N . THR B 1 135 ? 11.561 -6.076 -6.249 1.00 41.75 135 THR B N 1
ATOM 4564 C CA . THR B 1 135 ? 12.133 -5.540 -7.450 1.00 42.09 135 THR B CA 1
ATOM 4565 C C . THR B 1 135 ? 13.062 -6.590 -8.045 1.00 42.40 135 THR B C 1
ATOM 4566 O O . THR B 1 135 ? 13.160 -6.711 -9.264 1.00 42.57 135 THR B O 1
ATOM 4570 N N . ILE B 1 136 ? 13.712 -7.367 -7.178 1.00 42.97 136 ILE B N 1
ATOM 4571 C CA . ILE B 1 136 ? 14.533 -8.509 -7.623 1.00 43.47 136 ILE B CA 1
ATOM 4572 C C . ILE B 1 136 ? 13.651 -9.584 -8.274 1.00 44.90 136 ILE B C 1
ATOM 4573 O O . ILE B 1 136 ? 13.974 -10.065 -9.367 1.00 45.23 136 ILE B O 1
ATOM 4578 N N . LYS B 1 137 ? 12.535 -9.934 -7.634 1.00 46.14 137 LYS B N 1
ATOM 4579 C CA . LYS B 1 137 ? 11.676 -10.975 -8.166 1.00 47.31 137 LYS B CA 1
ATOM 4580 C C . LYS B 1 137 ? 10.776 -10.540 -9.333 1.00 48.24 137 LYS B C 1
ATOM 4581 O O . LYS B 1 137 ? 10.614 -11.298 -10.279 1.00 48.66 137 LYS B O 1
ATOM 4587 N N . ASN B 1 138 ? 10.217 -9.332 -9.301 1.00 49.42 138 ASN B N 1
ATOM 4588 C CA . ASN B 1 138 ? 9.308 -8.883 -10.374 1.00 50.57 138 ASN B CA 1
ATOM 4589 C C . ASN B 1 138 ? 9.826 -7.824 -11.368 1.00 51.25 138 ASN B C 1
ATOM 4590 O O . ASN B 1 138 ? 9.124 -7.482 -12.311 1.00 51.62 138 ASN B O 1
ATOM 4595 N N . GLY B 1 139 ? 11.022 -7.285 -11.165 1.00 51.79 139 GLY B N 1
ATOM 4596 C CA . GLY B 1 139 ? 11.494 -6.209 -12.023 1.00 52.54 139 GLY B CA 1
ATOM 4597 C C . GLY B 1 139 ? 10.940 -4.833 -11.668 1.00 53.42 139 GLY B C 1
ATOM 4598 O O . GLY B 1 139 ? 9.922 -4.711 -10.976 1.00 53.40 139 GLY B O 1
ATOM 4599 N N . PRO B 1 140 ? 11.574 -3.778 -12.199 1.00 54.17 140 PRO B N 1
ATOM 4600 C CA . PRO B 1 140 ? 11.437 -2.405 -11.722 1.00 54.91 140 PRO B CA 1
ATOM 4601 C C . PRO B 1 140 ? 10.294 -1.528 -12.264 1.00 55.44 140 PRO B C 1
ATOM 4602 O O . PRO B 1 140 ? 10.449 -0.295 -12.281 1.00 55.36 140 PRO B O 1
ATOM 4606 N N . THR B 1 141 ? 9.177 -2.115 -12.690 1.00 56.18 141 THR B N 1
ATOM 4607 C CA . THR B 1 141 ? 8.159 -1.307 -13.371 1.00 56.93 141 THR B CA 1
ATOM 4608 C C . THR B 1 141 ? 7.329 -0.551 -12.341 1.00 57.41 141 THR B C 1
ATOM 4609 O O . THR B 1 141 ? 7.011 0.627 -12.511 1.00 57.20 141 THR B O 1
ATOM 4613 N N . LYS B 1 142 ? 7.015 -1.241 -11.254 1.00 58.16 142 LYS B N 1
ATOM 4614 C CA . LYS B 1 142 ? 6.247 -0.666 -10.160 1.00 58.97 142 LYS B CA 1
ATOM 4615 C C . LYS B 1 142 ? 7.053 0.476 -9.558 1.00 59.26 142 LYS B C 1
ATOM 4616 O O . LYS B 1 142 ? 6.511 1.344 -8.884 1.00 59.70 142 LYS B O 1
ATOM 4622 N N . VAL B 1 143 ? 8.356 0.458 -9.818 1.00 59.62 143 VAL B N 1
ATOM 4623 C CA . VAL B 1 143 ? 9.296 1.451 -9.315 1.00 59.65 143 VAL B CA 1
ATOM 4624 C C . VAL B 1 143 ? 9.373 2.698 -10.209 1.00 60.30 143 VAL B C 1
ATOM 4625 O O . VAL B 1 143 ? 9.906 3.726 -9.796 1.00 60.37 143 VAL B O 1
ATOM 4629 N N . PHE B 1 144 ? 8.828 2.609 -11.423 1.00 61.08 144 PHE B N 1
ATOM 4630 C CA . PHE B 1 144 ? 8.618 3.790 -12.268 1.00 61.76 144 PHE B CA 1
ATOM 4631 C C . PHE B 1 144 ? 7.124 4.188 -12.378 1.00 63.39 144 PHE B C 1
ATOM 4632 O O . PHE B 1 144 ? 6.717 4.778 -13.377 1.00 62.94 144 PHE B O 1
ATOM 4640 N N . GLU B 1 145 ? 6.345 3.890 -11.321 1.00 65.91 145 GLU B N 1
ATOM 4641 C CA . GLU B 1 145 ? 4.870 4.092 -11.226 1.00 68.35 145 GLU B CA 1
ATOM 4642 C C . GLU B 1 145 ? 4.364 4.956 -10.051 1.00 69.63 145 GLU B C 1
ATOM 4643 O O . GLU B 1 145 ? 4.883 4.849 -8.933 1.00 69.50 145 GLU B O 1
ATOM 4649 N N . PRO B 1 146 ? 3.313 5.789 -10.306 1.00 71.24 146 PRO B N 1
ATOM 4650 C CA . PRO B 1 146 ? 2.606 6.649 -9.281 1.00 71.94 146 PRO B CA 1
ATOM 4651 C C . PRO B 1 146 ? 2.000 5.971 -8.018 1.00 72.38 146 PRO B C 1
ATOM 4652 O O . PRO B 1 146 ? 1.561 4.821 -8.058 1.00 72.58 146 PRO B O 1
ATOM 4656 N N . PHE B 1 155 ? -9.338 3.902 9.303 1.00 73.71 155 PHE B N 1
ATOM 4657 C CA . PHE B 1 155 ? -9.160 2.463 9.517 1.00 71.90 155 PHE B CA 1
ATOM 4658 C C . PHE B 1 155 ? -9.073 2.080 11.025 1.00 70.90 155 PHE B C 1
ATOM 4659 O O . PHE B 1 155 ? -8.861 2.935 11.913 1.00 70.92 155 PHE B O 1
ATOM 4667 N N . GLY B 1 156 ? -9.301 0.794 11.296 1.00 69.04 156 GLY B N 1
ATOM 4668 C CA . GLY B 1 156 ? -8.762 0.070 12.476 1.00 66.42 156 GLY B CA 1
ATOM 4669 C C . GLY B 1 156 ? -8.161 -1.097 11.700 1.00 64.74 156 GLY B C 1
ATOM 4670 O O . GLY B 1 156 ? -8.157 -1.017 10.485 1.00 64.89 156 GLY B O 1
ATOM 4671 N N . GLY B 1 157 ? -7.669 -2.181 12.311 1.00 62.87 157 GLY B N 1
ATOM 4672 C CA . GLY B 1 157 ? -7.242 -3.359 11.500 1.00 60.02 157 GLY B CA 1
ATOM 4673 C C . GLY B 1 157 ? -5.739 -3.386 11.384 1.00 58.08 157 GLY B C 1
ATOM 4674 O O . GLY B 1 157 ? -5.085 -2.658 12.124 1.00 58.64 157 GLY B O 1
ATOM 4675 N N . PRO B 1 158 ? -5.170 -4.190 10.458 1.00 56.18 158 PRO B N 1
ATOM 4676 C CA . PRO B 1 158 ? -3.729 -4.429 10.584 1.00 54.28 158 PRO B CA 1
ATOM 4677 C C . PRO B 1 158 ? -2.827 -3.266 10.167 1.00 52.48 158 PRO B C 1
ATOM 4678 O O . PRO B 1 158 ? -1.782 -3.071 10.789 1.00 52.34 158 PRO B O 1
ATOM 4682 N N . VAL B 1 159 ? -3.208 -2.480 9.166 1.00 50.58 159 VAL B N 1
ATOM 4683 C CA . VAL B 1 159 ? -2.331 -1.367 8.777 1.00 48.78 159 VAL B CA 1
ATOM 4684 C C . VAL B 1 159 ? -2.478 -0.134 9.661 1.00 47.61 159 VAL B C 1
ATOM 4685 O O . VAL B 1 159 ? -1.521 0.655 9.800 1.00 47.35 159 VAL B O 1
ATOM 4689 N N . ALA B 1 160 ? -3.678 0.026 10.227 1.00 46.04 160 ALA B N 1
ATOM 4690 C CA . ALA B 1 160 ? -3.937 1.061 11.205 1.00 44.91 160 ALA B CA 1
ATOM 4691 C C . ALA B 1 160 ? -3.162 0.730 12.466 1.00 44.15 160 ALA B C 1
ATOM 4692 O O . ALA B 1 160 ? -2.494 1.594 13.051 1.00 44.36 160 ALA B O 1
ATOM 4694 N N . PHE B 1 161 ? -3.225 -0.538 12.856 1.00 43.07 161 PHE B N 1
ATOM 4695 C CA . PHE B 1 161 ? -2.476 -1.035 13.999 1.00 42.25 161 PHE B CA 1
ATOM 4696 C C . PHE B 1 161 ? -0.984 -0.716 13.857 1.00 42.16 161 PHE B C 1
ATOM 4697 O O . PHE B 1 161 ? -0.319 -0.312 14.822 1.00 42.20 161 PHE B O 1
ATOM 4705 N N . GLY B 1 162 ? -0.474 -0.866 12.639 1.00 42.08 162 GLY B N 1
ATOM 4706 C CA . GLY B 1 162 ? 0.923 -0.564 12.334 1.00 41.91 162 GLY B CA 1
ATOM 4707 C C . GLY B 1 162 ? 1.340 0.856 12.682 1.00 41.74 162 GLY B C 1
ATOM 4708 O O . GLY B 1 162 ? 2.328 1.060 13.400 1.00 41.80 162 GLY B O 1
ATOM 4709 N N . LEU B 1 163 ? 0.577 1.832 12.193 1.00 41.52 163 LEU B N 1
ATOM 4710 C CA . LEU B 1 163 ? 0.950 3.229 12.316 1.00 41.44 163 LEU B CA 1
ATOM 4711 C C . LEU B 1 163 ? 0.683 3.723 13.713 1.00 41.66 163 LEU B C 1
ATOM 4712 O O . LEU B 1 163 ? 1.508 4.445 14.269 1.00 41.78 163 LEU B O 1
ATOM 4717 N N . ARG B 1 164 ? -0.442 3.290 14.287 1.00 41.91 164 ARG B N 1
ATOM 4718 C CA . ARG B 1 164 ? -0.872 3.711 15.613 1.00 42.60 164 ARG B CA 1
ATOM 4719 C C . ARG B 1 164 ? 0.169 3.411 16.675 1.00 43.58 164 ARG B C 1
ATOM 4720 O O . ARG B 1 164 ? 0.336 4.187 17.626 1.00 43.98 164 ARG B O 1
ATOM 4728 N N . CYS B 1 165 ? 0.900 2.313 16.477 1.00 44.83 165 CYS B N 1
ATOM 4729 C CA . CYS B 1 165 ? 1.856 1.775 17.464 1.00 46.05 165 CYS B CA 1
ATOM 4730 C C . CYS B 1 165 ? 3.343 2.045 17.314 1.00 46.62 165 CYS B C 1
ATOM 4731 O O . CYS B 1 165 ? 4.071 2.117 18.311 1.00 47.14 165 CYS B O 1
ATOM 4734 N N . GLU B 1 166 ? 3.791 2.104 16.071 1.00 47.09 166 GLU B N 1
ATOM 4735 C CA . GLU B 1 166 ? 5.151 2.450 15.705 1.00 47.81 166 GLU B CA 1
ATOM 4736 C C . GLU B 1 166 ? 5.897 3.434 16.638 1.00 47.36 166 GLU B C 1
ATOM 4737 O O . GLU B 1 166 ? 7.094 3.296 16.902 1.00 47.29 166 GLU B O 1
ATOM 4743 N N . ASP B 1 167 ? 5.182 4.434 17.116 1.00 46.97 167 ASP B N 1
ATOM 4744 C CA . ASP B 1 167 ? 5.693 5.338 18.121 1.00 46.91 167 ASP B CA 1
ATOM 4745 C C . ASP B 1 167 ? 6.083 4.729 19.454 1.00 46.06 167 ASP B C 1
ATOM 4746 O O . ASP B 1 167 ? 7.263 4.645 19.777 1.00 46.08 167 ASP B O 1
ATOM 4751 N N . THR B 1 168 ? 5.074 4.360 20.238 1.00 44.84 168 THR B N 1
ATOM 4752 C CA . THR B 1 168 ? 5.244 3.633 21.480 1.00 43.86 168 THR B CA 1
ATOM 4753 C C . THR B 1 168 ? 6.444 2.676 21.479 1.00 43.27 168 THR B C 1
ATOM 4754 O O . THR B 1 168 ? 7.169 2.581 22.482 1.00 43.55 168 THR B O 1
ATOM 4758 N N . VAL B 1 169 ? 6.654 1.973 20.361 1.00 42.26 169 VAL B N 1
ATOM 4759 C CA . VAL B 1 169 ? 7.738 0.983 20.252 1.00 41.05 169 VAL B CA 1
ATOM 4760 C C . VAL B 1 169 ? 9.105 1.621 20.100 1.00 40.32 169 VAL B C 1
ATOM 4761 O O . VAL B 1 169 ? 10.097 1.082 20.557 1.00 39.84 169 VAL B O 1
ATOM 4765 N N . LYS B 1 170 ? 9.154 2.784 19.480 1.00 39.73 170 LYS B N 1
ATOM 4766 C CA . LYS B 1 170 ? 10.344 3.616 19.610 1.00 39.42 170 LYS B CA 1
ATOM 4767 C C . LYS B 1 170 ? 10.568 4.112 21.050 1.00 39.22 170 LYS B C 1
ATOM 4768 O O . LYS B 1 170 ? 11.675 3.966 21.587 1.00 39.54 170 LYS B O 1
ATOM 4774 N N . ASP B 1 171 ? 9.538 4.671 21.682 1.00 38.66 171 ASP B N 1
ATOM 4775 C CA . ASP B 1 171 ? 9.636 5.052 23.088 1.00 38.46 171 ASP B CA 1
ATOM 4776 C C . ASP B 1 171 ? 10.264 3.972 23.924 1.00 37.08 171 ASP B C 1
ATOM 4777 O O . ASP B 1 171 ? 11.167 4.241 24.720 1.00 36.98 171 ASP B O 1
ATOM 4782 N N . ILE B 1 172 ? 9.788 2.750 23.722 1.00 35.37 172 ILE B N 1
ATOM 4783 C CA . ILE B 1 172 ? 10.327 1.631 24.420 1.00 34.02 172 ILE B CA 1
ATOM 4784 C C . ILE B 1 172 ? 11.771 1.393 24.058 1.00 33.35 172 ILE B C 1
ATOM 4785 O O . ILE B 1 172 ? 12.599 1.215 24.949 1.00 33.39 172 ILE B O 1
ATOM 4790 N N . VAL B 1 173 ? 12.076 1.389 22.767 1.00 32.64 173 VAL B N 1
ATOM 4791 C CA . VAL B 1 173 ? 13.440 1.134 22.313 1.00 32.21 173 VAL B CA 1
ATOM 4792 C C . VAL B 1 173 ? 14.381 2.200 22.837 1.00 32.67 173 VAL B C 1
ATOM 4793 O O . VAL B 1 173 ? 15.382 1.897 23.493 1.00 33.12 173 VAL B O 1
ATOM 4797 N N . CYS B 1 174 ? 14.054 3.447 22.553 1.00 32.68 174 CYS B N 1
ATOM 4798 C CA . CYS B 1 174 ? 14.844 4.545 23.013 1.00 33.26 174 CYS B CA 1
ATOM 4799 C C . CYS B 1 174 ? 14.980 4.660 24.507 1.00 33.55 174 CYS B C 1
ATOM 4800 O O . CYS B 1 174 ? 16.098 4.648 25.007 1.00 34.19 174 CYS B O 1
ATOM 4803 N N . LYS B 1 175 ? 13.867 4.816 25.221 1.00 33.60 175 LYS B N 1
ATOM 4804 C CA . LYS B 1 175 ? 13.951 5.093 26.642 1.00 33.78 175 LYS B CA 1
ATOM 4805 C C . LYS B 1 175 ? 14.417 3.858 27.449 1.00 34.10 175 LYS B C 1
ATOM 4806 O O . LYS B 1 175 ? 15.364 3.941 28.243 1.00 33.86 175 LYS B O 1
ATOM 4812 N N . LEU B 1 176 ? 13.812 2.708 27.179 1.00 34.45 176 LEU B N 1
ATOM 4813 C CA . LEU B 1 176 ? 13.982 1.552 28.032 1.00 35.28 176 LEU B CA 1
ATOM 4814 C C . LEU B 1 176 ? 15.142 0.609 27.687 1.00 36.20 176 LEU B C 1
ATOM 4815 O O . LEU B 1 176 ? 15.842 0.087 28.578 1.00 36.33 176 LEU B O 1
ATOM 4820 N N . ILE B 1 177 ? 15.317 0.446 26.393 1.00 37.33 177 ILE B N 1
ATOM 4821 C CA . ILE B 1 177 ? 16.253 -0.492 25.874 1.00 38.31 177 ILE B CA 1
ATOM 4822 C C . ILE B 1 177 ? 17.591 0.149 25.710 1.00 39.63 177 ILE B C 1
ATOM 4823 O O . ILE B 1 177 ? 18.602 -0.499 25.809 1.00 39.92 177 ILE B O 1
ATOM 4828 N N . CYS B 1 178 ? 17.587 1.441 25.475 1.00 41.42 178 CYS B N 1
ATOM 4829 C CA . CYS B 1 178 ? 18.803 2.202 25.411 1.00 43.59 178 CYS B CA 1
ATOM 4830 C C . CYS B 1 178 ? 18.833 3.078 26.626 1.00 45.67 178 CYS B C 1
ATOM 4831 O O . CYS B 1 178 ? 18.567 2.653 27.713 1.00 46.31 178 CYS B O 1
ATOM 4834 N N . GLY B 1 179 ? 19.158 4.324 26.491 1.00 47.76 179 GLY B N 1
ATOM 4835 C CA . GLY B 1 179 ? 19.221 5.077 27.704 1.00 49.65 179 GLY B CA 1
ATOM 4836 C C . GLY B 1 179 ? 18.467 6.337 27.564 1.00 51.05 179 GLY B C 1
ATOM 4837 O O . GLY B 1 179 ? 17.768 6.779 28.457 1.00 51.24 179 GLY B O 1
ATOM 4838 N N . ASP B 1 180 ? 18.616 6.931 26.408 1.00 52.92 180 ASP B N 1
ATOM 4839 C CA . ASP B 1 180 ? 18.139 8.258 26.266 1.00 55.21 180 ASP B CA 1
ATOM 4840 C C . ASP B 1 180 ? 16.992 8.293 25.391 1.00 55.54 180 ASP B C 1
ATOM 4841 O O . ASP B 1 180 ? 17.056 7.897 24.279 1.00 55.58 180 ASP B O 1
ATOM 4846 N N . ALA B 1 181 ? 15.928 8.821 25.916 1.00 56.34 181 ALA B N 1
ATOM 4847 C CA . ALA B 1 181 ? 14.823 9.275 25.090 1.00 57.33 181 ALA B CA 1
ATOM 4848 C C . ALA B 1 181 ? 15.166 10.413 24.085 1.00 58.21 181 ALA B C 1
ATOM 4849 O O . ALA B 1 181 ? 14.481 10.574 23.055 1.00 58.65 181 ALA B O 1
ATOM 4851 N N . SER B 1 182 ? 16.210 11.200 24.356 1.00 58.71 182 SER B N 1
ATOM 4852 C CA . SER B 1 182 ? 16.660 12.196 23.381 1.00 58.98 182 SER B CA 1
ATOM 4853 C C . SER B 1 182 ? 17.332 11.491 22.171 1.00 59.30 182 SER B C 1
ATOM 4854 O O . SER B 1 182 ? 18.584 11.441 22.041 1.00 60.22 182 SER B O 1
ATOM 4857 N N . ALA B 1 183 ? 16.496 10.908 21.309 1.00 58.70 183 ALA B N 1
ATOM 4858 C CA . ALA B 1 183 ? 16.978 10.188 20.123 1.00 58.11 183 ALA B CA 1
ATOM 4859 C C . ALA B 1 183 ? 16.158 10.646 18.936 1.00 57.71 183 ALA B C 1
ATOM 4860 O O . ALA B 1 183 ? 14.931 10.809 19.045 1.00 57.80 183 ALA B O 1
ATOM 4862 N N . ASN B 1 184 ? 16.837 10.882 17.814 1.00 57.00 184 ASN B N 1
ATOM 4863 C CA . ASN B 1 184 ? 16.156 11.302 16.603 1.00 56.14 184 ASN B CA 1
ATOM 4864 C C . ASN B 1 184 ? 15.291 10.148 16.056 1.00 55.58 184 ASN B C 1
ATOM 4865 O O . ASN B 1 184 ? 15.800 9.012 15.783 1.00 55.50 184 ASN B O 1
ATOM 4870 N N . ARG B 1 185 ? 13.988 10.442 15.924 1.00 54.07 185 ARG B N 1
ATOM 4871 C CA . ARG B 1 185 ? 13.020 9.426 15.521 1.00 52.71 185 ARG B CA 1
ATOM 4872 C C . ARG B 1 185 ? 12.451 9.701 14.154 1.00 51.85 185 ARG B C 1
ATOM 4873 O O . ARG B 1 185 ? 12.031 8.773 13.452 1.00 51.93 185 ARG B O 1
ATOM 4881 N N . GLN B 1 186 ? 12.464 10.986 13.799 1.00 50.57 186 GLN B N 1
ATOM 4882 C CA . GLN B 1 186 ? 11.988 11.491 12.513 1.00 49.52 186 GLN B CA 1
ATOM 4883 C C . GLN B 1 186 ? 13.089 11.431 11.439 1.00 47.87 186 GLN B C 1
ATOM 4884 O O . GLN B 1 186 ? 14.162 12.003 11.614 1.00 47.79 186 GLN B O 1
ATOM 4890 N N . PHE B 1 187 ? 12.839 10.742 10.336 1.00 45.95 187 PHE B N 1
ATOM 4891 C CA . PHE B 1 187 ? 13.873 10.601 9.317 1.00 44.17 187 PHE B CA 1
ATOM 4892 C C . PHE B 1 187 ? 13.343 10.916 7.927 1.00 43.74 187 PHE B C 1
ATOM 4893 O O . PHE B 1 187 ? 12.284 10.438 7.525 1.00 43.78 187 PHE B O 1
ATOM 4901 N N . GLY B 1 188 ? 14.091 11.702 7.172 1.00 42.96 188 GLY B N 1
ATOM 4902 C CA . GLY B 1 188 ? 13.680 12.016 5.823 1.00 42.39 188 GLY B CA 1
ATOM 4903 C C . GLY B 1 188 ? 13.906 10.864 4.875 1.00 42.00 188 GLY B C 1
ATOM 4904 O O . GLY B 1 188 ? 14.067 9.708 5.279 1.00 41.98 188 GLY B O 1
ATOM 4905 N N . PHE B 1 189 ? 13.912 11.193 3.595 1.00 41.42 189 PHE B N 1
ATOM 4906 C CA . PHE B 1 189 ? 14.114 10.203 2.580 1.00 40.76 189 PHE B CA 1
ATOM 4907 C C . PHE B 1 189 ? 15.563 10.241 2.177 1.00 40.17 189 PHE B C 1
ATOM 4908 O O . PHE B 1 189 ? 16.052 11.268 1.685 1.00 40.27 189 PHE B O 1
ATOM 4916 N N . MET B 1 190 ? 16.251 9.123 2.383 1.00 39.24 190 MET B N 1
ATOM 4917 C CA . MET B 1 190 ? 17.696 9.075 2.176 1.00 38.19 190 MET B CA 1
ATOM 4918 C C . MET B 1 190 ? 18.031 8.325 0.921 1.00 38.26 190 MET B C 1
ATOM 4919 O O . MET B 1 190 ? 17.924 7.098 0.906 1.00 38.40 190 MET B O 1
ATOM 4924 N N . ILE B 1 191 ? 18.442 9.059 -0.120 1.00 38.25 191 ILE B N 1
ATOM 4925 C CA . ILE B 1 191 ? 18.972 8.463 -1.379 1.00 38.04 191 ILE B CA 1
ATOM 4926 C C . ILE B 1 191 ? 20.369 7.871 -1.145 1.00 38.10 191 ILE B C 1
ATOM 4927 O O . ILE B 1 191 ? 21.182 8.479 -0.449 1.00 38.42 191 ILE B O 1
ATOM 4932 N N . SER B 1 192 ? 20.650 6.687 -1.686 1.00 38.09 192 SER B N 1
ATOM 4933 C CA . SER B 1 192 ? 22.006 6.176 -1.589 1.00 38.26 192 SER B CA 1
ATOM 4934 C C . SER B 1 192 ? 22.886 7.017 -2.464 1.00 38.34 192 SER B C 1
ATOM 4935 O O . SER B 1 192 ? 22.726 7.008 -3.685 1.00 38.00 192 SER B O 1
ATOM 4938 N N . PRO B 1 193 ? 23.844 7.715 -1.833 1.00 38.62 193 PRO B N 1
ATOM 4939 C CA . PRO B 1 193 ? 24.552 8.885 -2.373 1.00 38.60 193 PRO B CA 1
ATOM 4940 C C . PRO B 1 193 ? 25.494 8.504 -3.488 1.00 38.71 193 PRO B C 1
ATOM 4941 O O . PRO B 1 193 ? 25.668 9.269 -4.437 1.00 39.11 193 PRO B O 1
ATOM 4945 N N . THR B 1 194 ? 26.070 7.309 -3.359 1.00 38.52 194 THR B N 1
ATOM 4946 C CA . THR B 1 194 ? 27.043 6.760 -4.280 1.00 37.97 194 THR B CA 1
ATOM 4947 C C . THR B 1 194 ? 26.405 6.155 -5.527 1.00 37.64 194 THR B C 1
ATOM 4948 O O . THR B 1 194 ? 27.092 5.923 -6.505 1.00 37.72 194 THR B O 1
ATOM 4952 N N . ASP B 1 195 ? 25.101 5.907 -5.519 1.00 37.40 195 ASP B N 1
ATOM 4953 C CA . ASP B 1 195 ? 24.462 5.278 -6.692 1.00 37.65 195 ASP B CA 1
ATOM 4954 C C . ASP B 1 195 ? 23.214 5.986 -7.244 1.00 37.01 195 ASP B C 1
ATOM 4955 O O . ASP B 1 195 ? 22.907 5.861 -8.432 1.00 37.15 195 ASP B O 1
ATOM 4960 N N . GLY B 1 196 ? 22.477 6.697 -6.393 1.00 36.24 196 GLY B N 1
ATOM 4961 C CA . GLY B 1 196 ? 21.286 7.420 -6.844 1.00 35.20 196 GLY B CA 1
ATOM 4962 C C . GLY B 1 196 ? 20.206 6.516 -7.413 1.00 34.60 196 GLY B C 1
ATOM 4963 O O . GLY B 1 196 ? 19.276 6.978 -8.069 1.00 34.47 196 GLY B O 1
ATOM 4964 N N . ILE B 1 197 ? 20.338 5.222 -7.159 1.00 33.91 197 ILE B N 1
ATOM 4965 C CA . ILE B 1 197 ? 19.366 4.267 -7.603 1.00 33.43 197 ILE B CA 1
ATOM 4966 C C . ILE B 1 197 ? 18.499 3.848 -6.422 1.00 33.94 197 ILE B C 1
ATOM 4967 O O . ILE B 1 197 ? 17.283 3.722 -6.572 1.00 34.24 197 ILE B O 1
ATOM 4972 N N . PHE B 1 198 ? 19.113 3.646 -5.248 1.00 34.21 198 PHE B N 1
ATOM 4973 C CA . PHE B 1 198 ? 18.398 3.133 -4.048 1.00 34.05 198 PHE B CA 1
ATOM 4974 C C . PHE B 1 198 ? 17.953 4.208 -3.038 1.00 34.47 198 PHE B C 1
ATOM 4975 O O . PHE B 1 198 ? 18.623 5.223 -2.840 1.00 34.69 198 PHE B O 1
ATOM 4983 N N . GLY B 1 199 ? 16.812 3.980 -2.407 1.00 34.70 199 GLY B N 1
ATOM 4984 C CA . GLY B 1 199 ? 16.383 4.849 -1.352 1.00 35.11 199 GLY B CA 1
ATOM 4985 C C . GLY B 1 199 ? 16.148 4.087 -0.068 1.00 35.54 199 GLY B C 1
ATOM 4986 O O . GLY B 1 199 ? 15.973 2.871 -0.082 1.00 35.59 199 GLY B O 1
ATOM 4987 N N . VAL B 1 200 ? 16.130 4.823 1.041 1.00 36.09 200 VAL B N 1
ATOM 4988 C CA . VAL B 1 200 ? 15.733 4.308 2.342 1.00 36.54 200 VAL B CA 1
ATOM 4989 C C . VAL B 1 200 ? 14.949 5.362 3.131 1.00 37.03 200 VAL B C 1
ATOM 4990 O O . VAL B 1 200 ? 15.151 6.575 2.947 1.00 36.93 200 VAL B O 1
ATOM 4994 N N . SER B 1 201 ? 14.019 4.884 3.960 1.00 37.87 201 SER B N 1
ATOM 4995 C CA . SER B 1 201 ? 13.501 5.658 5.116 1.00 38.66 201 SER B CA 1
ATOM 4996 C C . SER B 1 201 ? 13.617 4.874 6.420 1.00 38.74 201 SER B C 1
ATOM 4997 O O . SER B 1 201 ? 12.945 3.870 6.626 1.00 38.67 201 SER B O 1
ATOM 5000 N N . LEU B 1 202 ? 14.474 5.349 7.304 1.00 39.10 202 LEU B N 1
ATOM 5001 C CA . LEU B 1 202 ? 14.688 4.676 8.561 1.00 39.50 202 LEU B CA 1
ATOM 5002 C C . LEU B 1 202 ? 13.438 4.704 9.457 1.00 40.09 202 LEU B C 1
ATOM 5003 O O . LEU B 1 202 ? 12.674 5.682 9.428 1.00 40.75 202 LEU B O 1
ATOM 5008 N N . SER B 1 203 ? 13.217 3.635 10.228 1.00 40.19 203 SER B N 1
ATOM 5009 C CA . SER B 1 203 ? 12.254 3.675 11.316 1.00 40.29 203 SER B CA 1
ATOM 5010 C C . SER B 1 203 ? 12.896 4.454 12.441 1.00 40.43 203 SER B C 1
ATOM 5011 O O . SER B 1 203 ? 12.584 5.623 12.685 1.00 40.71 203 SER B O 1
ATOM 5014 N N . LEU B 1 204 ? 13.813 3.805 13.131 1.00 40.47 204 LEU B N 1
ATOM 5015 C CA . LEU B 1 204 ? 14.463 4.437 14.234 1.00 40.87 204 LEU B CA 1
ATOM 5016 C C . LEU B 1 204 ? 15.909 4.218 13.979 1.00 41.50 204 LEU B C 1
ATOM 5017 O O . LEU B 1 204 ? 16.292 3.315 13.264 1.00 41.52 204 LEU B O 1
ATOM 5022 N N . CYS B 1 205 ? 16.718 5.076 14.558 1.00 42.60 205 CYS B N 1
ATOM 5023 C CA . CYS B 1 205 ? 18.137 4.886 14.548 1.00 43.63 205 CYS B CA 1
ATOM 5024 C C . CYS B 1 205 ? 18.736 5.619 15.759 1.00 43.54 205 CYS B C 1
ATOM 5025 O O . CYS B 1 205 ? 18.420 6.804 16.008 1.00 43.67 205 CYS B O 1
ATOM 5028 N N . VAL B 1 206 ? 19.570 4.906 16.516 1.00 43.47 206 VAL B N 1
ATOM 5029 C CA . VAL B 1 206 ? 20.120 5.444 17.745 1.00 43.56 206 VAL B CA 1
ATOM 5030 C C . VAL B 1 206 ? 21.594 5.847 17.612 1.00 44.45 206 VAL B C 1
ATOM 5031 O O . VAL B 1 206 ? 22.338 5.222 16.881 1.00 44.83 206 VAL B O 1
ATOM 5035 N N . ASN B 1 207 ? 21.987 6.916 18.304 1.00 45.30 207 ASN B N 1
ATOM 5036 C CA . ASN B 1 207 ? 23.345 7.443 18.276 1.00 46.23 207 ASN B CA 1
ATOM 5037 C C . ASN B 1 207 ? 23.579 8.265 17.041 1.00 47.02 207 ASN B C 1
ATOM 5038 O O . ASN B 1 207 ? 24.626 8.143 16.385 1.00 47.28 207 ASN B O 1
ATOM 5043 N N . VAL B 1 208 ? 22.592 9.088 16.718 1.00 47.93 208 VAL B N 1
ATOM 5044 C CA . VAL B 1 208 ? 22.694 10.028 15.596 1.00 49.02 208 VAL B CA 1
ATOM 5045 C C . VAL B 1 208 ? 22.898 11.439 16.141 1.00 50.21 208 VAL B C 1
ATOM 5046 O O . VAL B 1 208 ? 22.264 11.812 17.114 1.00 50.98 208 VAL B O 1
ATOM 5050 N N . GLU B 1 209 ? 23.777 12.234 15.549 1.00 51.35 209 GLU B N 1
ATOM 5051 C CA . GLU B 1 209 ? 23.948 13.595 16.043 1.00 52.56 209 GLU B CA 1
ATOM 5052 C C . GLU B 1 209 ? 23.392 14.603 15.051 1.00 53.15 209 GLU B C 1
ATOM 5053 O O . GLU B 1 209 ? 22.885 14.229 14.000 1.00 53.21 209 GLU B O 1
ATOM 5059 N N . SER B 1 210 ? 23.494 15.888 15.383 1.00 54.20 210 SER B N 1
ATOM 5060 C CA . SER B 1 210 ? 23.006 16.968 14.510 1.00 54.86 210 SER B CA 1
ATOM 5061 C C . SER B 1 210 ? 24.075 17.870 13.871 1.00 55.45 210 SER B C 1
ATOM 5062 O O . SER B 1 210 ? 25.273 17.808 14.173 1.00 55.30 210 SER B O 1
ATOM 5065 N N . GLN B 1 211 ? 23.597 18.684 12.946 1.00 56.35 211 GLN B N 1
ATOM 5066 C CA . GLN B 1 211 ? 24.355 19.745 12.333 1.00 57.49 211 GLN B CA 1
ATOM 5067 C C . GLN B 1 211 ? 23.241 20.700 12.044 1.00 57.51 211 GLN B C 1
ATOM 5068 O O . GLN B 1 211 ? 22.949 20.965 10.868 1.00 57.94 211 GLN B O 1
ATOM 5074 N N . GLY B 1 212 ? 22.581 21.196 13.092 1.00 57.42 212 GLY B N 1
ATOM 5075 C CA . GLY B 1 212 ? 21.372 21.993 12.886 1.00 56.78 212 GLY B CA 1
ATOM 5076 C C . GLY B 1 212 ? 20.456 21.075 12.107 1.00 56.24 212 GLY B C 1
ATOM 5077 O O . GLY B 1 212 ? 20.112 20.018 12.625 1.00 56.74 212 GLY B O 1
ATOM 5078 N N . ASP B 1 213 ? 20.140 21.427 10.851 1.00 55.29 213 ASP B N 1
ATOM 5079 C CA . ASP B 1 213 ? 19.146 20.708 10.010 1.00 54.21 213 ASP B CA 1
ATOM 5080 C C . ASP B 1 213 ? 19.525 19.290 9.596 1.00 52.63 213 ASP B C 1
ATOM 5081 O O . ASP B 1 213 ? 18.671 18.506 9.238 1.00 52.14 213 ASP B O 1
ATOM 5086 N N . PHE B 1 214 ? 20.813 18.986 9.639 1.00 50.93 214 PHE B N 1
ATOM 5087 C CA . PHE B 1 214 ? 21.333 17.715 9.193 1.00 49.20 214 PHE B CA 1
ATOM 5088 C C . PHE B 1 214 ? 21.376 16.738 10.349 1.00 48.38 214 PHE B C 1
ATOM 5089 O O . PHE B 1 214 ? 21.254 17.127 11.492 1.00 48.25 214 PHE B O 1
ATOM 5097 N N . ILE B 1 215 ? 21.543 15.463 10.035 1.00 47.54 215 ILE B N 1
ATOM 5098 C CA . ILE B 1 215 ? 21.639 14.400 11.023 1.00 46.58 215 ILE B CA 1
ATOM 5099 C C . ILE B 1 215 ? 22.914 13.660 10.672 1.00 46.39 215 ILE B C 1
ATOM 5100 O O . ILE B 1 215 ? 23.027 13.027 9.633 1.00 46.42 215 ILE B O 1
ATOM 5105 N N . LEU B 1 216 ? 23.890 13.742 11.549 1.00 46.29 216 LEU B N 1
ATOM 5106 C CA . LEU B 1 216 ? 25.172 13.073 11.342 1.00 45.98 216 LEU B CA 1
ATOM 5107 C C . LEU B 1 216 ? 25.166 11.665 11.904 1.00 45.67 216 LEU B C 1
ATOM 5108 O O . LEU B 1 216 ? 25.225 11.465 13.130 1.00 45.72 216 LEU B O 1
ATOM 5113 N N . PHE B 1 217 ? 25.086 10.678 11.030 1.00 45.16 217 PHE B N 1
ATOM 5114 C CA . PHE B 1 217 ? 25.136 9.322 11.531 1.00 44.93 217 PHE B CA 1
ATOM 5115 C C . PHE B 1 217 ? 26.532 9.047 11.999 1.00 45.29 217 PHE B C 1
ATOM 5116 O O . PHE B 1 217 ? 27.480 9.204 11.221 1.00 45.46 217 PHE B O 1
ATOM 5124 N N . THR B 1 218 ? 26.669 8.640 13.256 1.00 45.54 218 THR B N 1
ATOM 5125 C CA . THR B 1 218 ? 27.985 8.328 13.803 1.00 46.10 218 THR B CA 1
ATOM 5126 C C . THR B 1 218 ? 28.275 6.854 13.540 1.00 46.33 218 THR B C 1
ATOM 5127 O O . THR B 1 218 ? 27.466 6.175 12.926 1.00 46.41 218 THR B O 1
ATOM 5131 N N . ASP B 1 219 ? 29.409 6.337 13.977 1.00 46.94 219 ASP B N 1
ATOM 5132 C CA . ASP B 1 219 ? 29.612 4.896 13.810 1.00 48.29 219 ASP B CA 1
ATOM 5133 C C . ASP B 1 219 ? 29.245 4.028 15.041 1.00 48.36 219 ASP B C 1
ATOM 5134 O O . ASP B 1 219 ? 29.625 2.858 15.124 1.00 48.46 219 ASP B O 1
ATOM 5139 N N . ARG B 1 220 ? 28.506 4.611 15.983 1.00 48.61 220 ARG B N 1
ATOM 5140 C CA . ARG B 1 220 ? 27.838 3.864 17.052 1.00 48.90 220 ARG B CA 1
ATOM 5141 C C . ARG B 1 220 ? 26.337 3.816 16.700 1.00 47.93 220 ARG B C 1
ATOM 5142 O O . ARG B 1 220 ? 25.486 3.635 17.566 1.00 48.03 220 ARG B O 1
ATOM 5150 N N . SER B 1 221 ? 26.034 3.976 15.409 1.00 46.85 221 SER B N 1
ATOM 5151 C CA . SER B 1 221 ? 24.665 3.910 14.878 1.00 45.57 221 SER B CA 1
ATOM 5152 C C . SER B 1 221 ? 23.997 2.543 14.997 1.00 44.77 221 SER B C 1
ATOM 5153 O O . SER B 1 221 ? 24.542 1.533 14.583 1.00 44.17 221 SER B O 1
ATOM 5156 N N . CYS B 1 222 ? 22.807 2.555 15.585 1.00 44.17 222 CYS B N 1
ATOM 5157 C CA . CYS B 1 222 ? 21.968 1.385 15.702 1.00 43.90 222 CYS B CA 1
ATOM 5158 C C . CYS B 1 222 ? 20.632 1.590 15.021 1.00 42.43 222 CYS B C 1
ATOM 5159 O O . CYS B 1 222 ? 19.851 2.442 15.446 1.00 42.27 222 CYS B O 1
ATOM 5162 N N . ILE B 1 223 ? 20.398 0.788 13.974 1.00 40.87 223 ILE B N 1
ATOM 5163 C CA . ILE B 1 223 ? 19.174 0.771 13.182 1.00 39.08 223 ILE B CA 1
ATOM 5164 C C . ILE B 1 223 ? 18.186 -0.157 13.828 1.00 38.42 223 ILE B C 1
ATOM 5165 O O . ILE B 1 223 ? 18.561 -1.234 14.261 1.00 38.39 223 ILE B O 1
ATOM 5170 N N . TYR B 1 224 ? 16.931 0.270 13.911 1.00 37.69 224 TYR B N 1
ATOM 5171 C CA . TYR B 1 224 ? 15.865 -0.586 14.398 1.00 37.39 224 TYR B CA 1
ATOM 5172 C C . TYR B 1 224 ? 14.639 -0.592 13.500 1.00 37.87 224 TYR B C 1
ATOM 5173 O O . TYR B 1 224 ? 13.855 0.354 13.508 1.00 38.22 224 TYR B O 1
ATOM 5182 N N . GLU B 1 225 ? 14.462 -1.678 12.755 1.00 38.12 225 GLU B N 1
ATOM 5183 C CA . GLU B 1 225 ? 13.267 -1.871 11.942 1.00 38.69 225 GLU B CA 1
ATOM 5184 C C . GLU B 1 225 ? 12.097 -2.318 12.821 1.00 38.33 225 GLU B C 1
ATOM 5185 O O . GLU B 1 225 ? 12.165 -3.375 13.436 1.00 38.32 225 GLU B O 1
ATOM 5191 N N . ILE B 1 226 ? 11.027 -1.528 12.899 1.00 38.12 226 ILE B N 1
ATOM 5192 C CA . ILE B 1 226 ? 9.920 -1.904 13.791 1.00 37.98 226 ILE B CA 1
ATOM 5193 C C . ILE B 1 226 ? 8.784 -2.612 13.066 1.00 38.23 226 ILE B C 1
ATOM 5194 O O . ILE B 1 226 ? 8.376 -2.188 11.991 1.00 38.47 226 ILE B O 1
ATOM 5199 N N . LYS B 1 227 ? 8.314 -3.710 13.659 1.00 38.33 227 LYS B N 1
ATOM 5200 C CA . LYS B 1 227 ? 7.132 -4.439 13.204 1.00 38.56 227 LYS B CA 1
ATOM 5201 C C . LYS B 1 227 ? 6.231 -4.763 14.383 1.00 38.80 227 LYS B C 1
ATOM 5202 O O . LYS B 1 227 ? 6.694 -5.340 15.376 1.00 39.12 227 LYS B O 1
ATOM 5208 N N . CYS B 1 228 ? 4.951 -4.405 14.284 1.00 38.86 228 CYS B N 1
ATOM 5209 C CA . CYS B 1 228 ? 3.952 -4.833 15.286 1.00 39.14 228 CYS B CA 1
ATOM 5210 C C . CYS B 1 228 ? 3.123 -6.014 14.780 1.00 38.32 228 CYS B C 1
ATOM 5211 O O . CYS B 1 228 ? 2.486 -5.967 13.712 1.00 38.34 228 CYS B O 1
ATOM 5214 N N . ARG B 1 229 ? 3.135 -7.076 15.570 1.00 37.38 229 ARG B N 1
ATOM 5215 C CA . ARG B 1 229 ? 2.545 -8.324 15.147 1.00 36.10 229 ARG B CA 1
ATOM 5216 C C . ARG B 1 229 ? 1.076 -8.266 15.502 1.00 35.11 229 ARG B C 1
ATOM 5217 O O . ARG B 1 229 ? 0.664 -8.569 16.615 1.00 34.91 229 ARG B O 1
ATOM 5225 N N . PHE B 1 230 ? 0.308 -7.817 14.522 1.00 34.12 230 PHE B N 1
ATOM 5226 C CA . PHE B 1 230 ? -1.126 -7.723 14.642 1.00 33.04 230 PHE B CA 1
ATOM 5227 C C . PHE B 1 230 ? -1.755 -9.084 14.772 1.00 32.03 230 PHE B C 1
ATOM 5228 O O . PHE B 1 230 ? -2.811 -9.208 15.362 1.00 31.75 230 PHE B O 1
ATOM 5236 N N . LYS B 1 231 ? -1.115 -10.108 14.245 1.00 31.24 231 LYS B N 1
ATOM 5237 C CA . LYS B 1 231 ? -1.681 -11.421 14.413 1.00 31.38 231 LYS B CA 1
ATOM 5238 C C . LYS B 1 231 ? -1.533 -12.016 15.838 1.00 32.24 231 LYS B C 1
ATOM 5239 O O . LYS B 1 231 ? -1.994 -13.152 16.116 1.00 32.33 231 LYS B O 1
ATOM 5245 N N . TYR B 1 232 ? -0.917 -11.231 16.732 1.00 32.57 232 TYR B N 1
ATOM 5246 C CA . TYR B 1 232 ? -0.724 -11.599 18.140 1.00 32.53 232 TYR B CA 1
ATOM 5247 C C . TYR B 1 232 ? -1.480 -10.655 19.095 1.00 33.03 232 TYR B C 1
ATOM 5248 O O . TYR B 1 232 ? -1.180 -10.580 20.294 1.00 33.10 232 TYR B O 1
ATOM 5257 N N . LEU B 1 233 ? -2.454 -9.923 18.561 1.00 33.52 233 LEU B N 1
ATOM 5258 C CA . LEU B 1 233 ? -3.266 -9.057 19.387 1.00 34.13 233 LEU B CA 1
ATOM 5259 C C . LEU B 1 233 ? -4.203 -9.975 20.161 1.00 35.26 233 LEU B C 1
ATOM 5260 O O . LEU B 1 233 ? -4.629 -11.011 19.638 1.00 35.71 233 LEU B O 1
ATOM 5265 N N . PHE B 1 234 ? -4.485 -9.606 21.411 1.00 36.35 234 PHE B N 1
ATOM 5266 C CA . PHE B 1 234 ? -5.313 -10.394 22.299 1.00 37.52 234 PHE B CA 1
ATOM 5267 C C . PHE B 1 234 ? -5.839 -9.551 23.474 1.00 38.57 234 PHE B C 1
ATOM 5268 O O . PHE B 1 234 ? -5.372 -8.439 23.698 1.00 38.43 234 PHE B O 1
ATOM 5276 N N . SER B 1 235 ? -6.809 -10.084 24.219 1.00 40.21 235 SER B N 1
ATOM 5277 C CA . SER B 1 235 ? -7.365 -9.380 25.386 1.00 41.95 235 SER B CA 1
ATOM 5278 C C . SER B 1 235 ? -7.044 -10.095 26.686 1.00 42.93 235 SER B C 1
ATOM 5279 O O . SER B 1 235 ? -6.839 -11.338 26.698 1.00 43.09 235 SER B O 1
ATOM 5282 N N . LYS B 1 236 ? -7.018 -9.298 27.766 1.00 43.74 236 LYS B N 1
ATOM 5283 C CA . LYS B 1 236 ? -7.012 -9.801 29.135 1.00 44.42 236 LYS B CA 1
ATOM 5284 C C . LYS B 1 236 ? -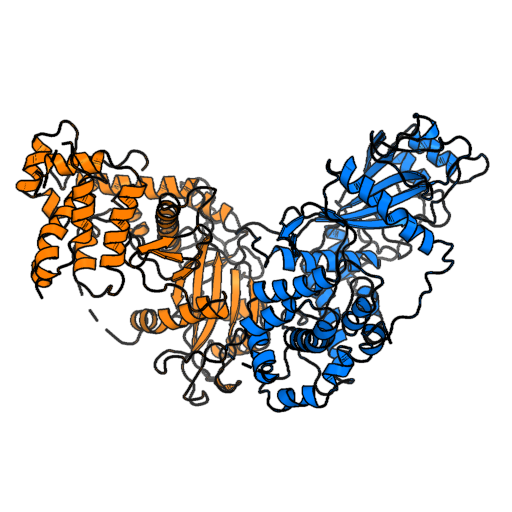8.425 -10.277 29.429 1.00 45.48 236 LYS B C 1
ATOM 5285 O O . LYS B 1 236 ? -9.228 -9.555 29.989 1.00 45.68 236 LYS B O 1
ATOM 5291 N N . SER B 1 237 ? -8.725 -11.490 28.999 1.00 46.86 237 SER B N 1
ATOM 5292 C CA . SER B 1 237 ? -10.027 -12.108 29.131 1.00 48.19 237 SER B CA 1
ATOM 5293 C C . SER B 1 237 ? -9.682 -13.574 29.284 1.00 49.36 237 SER B C 1
ATOM 5294 O O . SER B 1 237 ? -8.888 -14.102 28.501 1.00 50.00 237 SER B O 1
ATOM 5297 N N . GLU B 1 238 ? -10.239 -14.254 30.276 1.00 50.46 238 GLU B N 1
ATOM 5298 C CA . GLU B 1 238 ? -10.069 -15.691 30.253 1.00 51.68 238 GLU B CA 1
ATOM 5299 C C . GLU B 1 238 ? -11.112 -16.370 29.339 1.00 51.18 238 GLU B C 1
ATOM 5300 O O . GLU B 1 238 ? -11.813 -17.310 29.744 1.00 51.28 238 GLU B O 1
ATOM 5306 N N . PHE B 1 239 ? -11.216 -15.849 28.114 1.00 50.70 239 PHE B N 1
ATOM 5307 C CA . PHE B 1 239 ? -11.968 -16.467 27.016 1.00 50.11 239 PHE B CA 1
ATOM 5308 C C . PHE B 1 239 ? -11.217 -16.205 25.695 1.00 49.14 239 PHE B C 1
ATOM 5309 O O . PHE B 1 239 ? -11.619 -16.646 24.613 1.00 49.28 239 PHE B O 1
ATOM 5317 N N . ASP B 1 240 ? -10.096 -15.502 25.839 1.00 47.74 240 ASP B N 1
ATOM 5318 C CA . ASP B 1 240 ? -9.124 -15.262 24.795 1.00 46.51 240 ASP B CA 1
ATOM 5319 C C . ASP B 1 240 ? -8.121 -16.448 24.698 1.00 45.27 240 ASP B C 1
ATOM 5320 O O . ASP B 1 240 ? -7.730 -17.002 25.725 1.00 45.13 240 ASP B O 1
ATOM 5325 N N . PRO B 1 241 ? -7.743 -16.864 23.462 1.00 44.09 241 PRO B N 1
ATOM 5326 C CA . PRO B 1 241 ? -6.872 -18.031 23.239 1.00 43.29 241 PRO B CA 1
ATOM 5327 C C . PRO B 1 241 ? -5.378 -17.854 23.544 1.00 42.74 241 PRO B C 1
ATOM 5328 O O . PRO B 1 241 ? -4.703 -18.851 23.824 1.00 42.67 241 PRO B O 1
ATOM 5332 N N . ILE B 1 242 ? -4.864 -16.621 23.452 1.00 41.96 242 ILE B N 1
ATOM 5333 C CA . ILE B 1 242 ? -3.422 -16.338 23.623 1.00 40.83 242 ILE B CA 1
ATOM 5334 C C . ILE B 1 242 ? -3.189 -16.082 25.071 1.00 40.26 242 ILE B C 1
ATOM 5335 O O . ILE B 1 242 ? -2.218 -16.539 25.646 1.00 40.10 242 ILE B O 1
ATOM 5340 N N . TYR B 1 243 ? -4.135 -15.365 25.652 1.00 39.90 243 TYR B N 1
ATOM 5341 C CA . TYR B 1 243 ? -4.043 -14.889 27.013 1.00 39.77 243 TYR B CA 1
ATOM 5342 C C . TYR B 1 243 ? -3.443 -15.835 28.066 1.00 39.02 243 TYR B C 1
ATOM 5343 O O . TYR B 1 243 ? -2.569 -15.413 28.800 1.00 38.65 243 TYR B O 1
ATOM 5352 N N . PRO B 1 244 ? -3.914 -17.108 28.146 1.00 38.64 244 PRO B N 1
ATOM 5353 C CA . PRO B 1 244 ? -3.392 -18.059 29.128 1.00 38.10 244 PRO B CA 1
ATOM 5354 C C . PRO B 1 244 ? -1.894 -18.221 29.023 1.00 37.75 244 PRO B C 1
ATOM 5355 O O . PRO B 1 244 ? -1.202 -18.123 30.040 1.00 37.44 244 PRO B O 1
ATOM 5359 N N . SER B 1 245 ? -1.428 -18.476 27.791 1.00 37.62 245 SER B N 1
ATOM 5360 C CA . SER B 1 245 ? -0.009 -18.727 27.457 1.00 37.51 245 SER B CA 1
ATOM 5361 C C . SER B 1 245 ? 0.838 -17.503 27.785 1.00 37.12 245 SER B C 1
ATOM 5362 O O . SER B 1 245 ? 2.031 -17.571 28.121 1.00 36.58 245 SER B O 1
ATOM 5365 N N . TYR B 1 246 ? 0.161 -16.380 27.707 1.00 36.99 246 TYR B N 1
ATOM 5366 C CA . TYR B 1 246 ? 0.735 -15.136 28.071 1.00 37.04 246 TYR B CA 1
ATOM 5367 C C . TYR B 1 246 ? 0.915 -14.961 29.597 1.00 37.34 246 TYR B C 1
ATOM 5368 O O . TYR B 1 246 ? 1.979 -14.519 30.033 1.00 37.65 246 TYR B O 1
ATOM 5377 N N . THR B 1 247 ? -0.096 -15.267 30.420 1.00 37.41 247 THR B N 1
ATOM 5378 C CA . THR B 1 247 ? 0.092 -15.094 31.866 1.00 37.08 247 THR B CA 1
ATOM 5379 C C . THR B 1 247 ? 1.094 -16.082 32.338 1.00 37.19 247 THR B C 1
ATOM 5380 O O . THR B 1 247 ? 1.778 -15.822 33.280 1.00 37.60 247 THR B O 1
ATOM 5384 N N . ALA B 1 248 ? 1.195 -17.222 31.677 1.00 37.32 248 ALA B N 1
ATOM 5385 C CA . ALA B 1 248 ? 2.310 -18.117 31.925 1.00 37.15 248 ALA B CA 1
ATOM 5386 C C . ALA B 1 248 ? 3.595 -17.397 31.628 1.00 37.14 248 ALA B C 1
ATOM 5387 O O . ALA B 1 248 ? 4.478 -17.401 32.465 1.00 37.19 248 ALA B O 1
ATOM 5389 N N . LEU B 1 249 ? 3.706 -16.772 30.452 1.00 37.43 249 LEU B N 1
ATOM 5390 C CA . LEU B 1 249 ? 4.944 -16.033 30.114 1.00 37.96 249 LEU B CA 1
ATOM 5391 C C . LEU B 1 249 ? 5.274 -14.993 31.168 1.00 38.43 249 LEU B C 1
ATOM 5392 O O . LEU B 1 249 ? 6.420 -14.895 31.622 1.00 38.14 249 LEU B O 1
ATOM 5397 N N . TYR B 1 250 ? 4.246 -14.245 31.556 1.00 39.42 250 TYR B N 1
ATOM 5398 C CA . TYR B 1 250 ? 4.372 -13.194 32.526 1.00 40.75 250 TYR B CA 1
ATOM 5399 C C . TYR B 1 250 ? 4.974 -13.690 33.831 1.00 41.87 250 TYR B C 1
ATOM 5400 O O . TYR B 1 250 ? 5.996 -13.186 34.250 1.00 42.28 250 TYR B O 1
ATOM 5409 N N . LYS B 1 251 ? 4.379 -14.692 34.462 1.00 43.25 251 LYS B N 1
ATOM 5410 C CA . LYS B 1 251 ? 4.929 -15.180 35.721 1.00 44.62 251 LYS B CA 1
ATOM 5411 C C . LYS B 1 251 ? 6.152 -16.089 35.607 1.00 45.30 251 LYS B C 1
ATOM 5412 O O . LYS B 1 251 ? 6.986 -16.108 36.500 1.00 45.81 251 LYS B O 1
ATOM 5418 N N . ARG B 1 252 ? 6.313 -16.810 34.517 1.00 46.16 252 ARG B N 1
ATOM 5419 C CA . ARG B 1 252 ? 7.536 -17.565 34.390 1.00 47.40 252 ARG B CA 1
ATOM 5420 C C . ARG B 1 252 ? 8.230 -17.325 33.053 1.00 47.01 252 ARG B C 1
ATOM 5421 O O . ARG B 1 252 ? 8.157 -18.165 32.141 1.00 47.19 252 ARG B O 1
ATOM 5429 N N . PRO B 1 253 ? 8.922 -16.181 32.938 1.00 46.48 253 PRO B N 1
ATOM 5430 C CA . PRO B 1 253 ? 9.595 -15.771 31.716 1.00 46.47 253 PRO B CA 1
ATOM 5431 C C . PRO B 1 253 ? 10.803 -16.644 31.318 1.00 46.42 253 PRO B C 1
ATOM 5432 O O . PRO B 1 253 ? 11.717 -16.826 32.118 1.00 46.36 253 PRO B O 1
ATOM 5436 N N . CYS B 1 254 ? 10.796 -17.158 30.086 1.00 46.20 254 CYS B N 1
ATOM 5437 C CA . CYS B 1 254 ? 11.957 -17.843 29.524 1.00 46.30 254 CYS B CA 1
ATOM 5438 C C . CYS B 1 254 ? 11.652 -18.471 28.178 1.00 45.87 254 CYS B C 1
ATOM 5439 O O . CYS B 1 254 ? 10.529 -18.379 27.676 1.00 46.08 254 CYS B O 1
ATOM 5442 N N . LYS B 1 255 ? 12.659 -19.141 27.623 1.00 45.14 255 LYS B N 1
ATOM 5443 C CA . LYS B 1 255 ? 12.503 -19.836 26.369 1.00 44.68 255 LYS B CA 1
ATOM 5444 C C . LYS B 1 255 ? 11.218 -20.638 26.379 1.00 44.58 255 LYS B C 1
ATOM 5445 O O . LYS B 1 255 ? 10.318 -20.356 25.600 1.00 44.73 255 LYS B O 1
ATOM 5451 N N . ARG B 1 256 ? 11.119 -21.605 27.286 1.00 44.47 256 ARG B N 1
ATOM 5452 C CA . ARG B 1 256 ? 10.024 -22.562 27.275 1.00 44.69 256 ARG B CA 1
ATOM 5453 C C . ARG B 1 256 ? 8.658 -21.921 27.240 1.00 43.52 256 ARG B C 1
ATOM 5454 O O . ARG B 1 256 ? 7.802 -22.322 26.469 1.00 43.72 256 ARG B O 1
ATOM 5462 N N . SER B 1 257 ? 8.480 -20.904 28.068 1.00 42.34 257 SER B N 1
ATOM 5463 C CA . SER B 1 257 ? 7.253 -20.146 28.153 1.00 40.96 257 SER B CA 1
ATOM 5464 C C . SER B 1 257 ? 6.997 -19.345 26.899 1.00 39.89 257 SER B C 1
ATOM 5465 O O . SER B 1 257 ? 5.915 -19.369 26.353 1.00 39.48 257 SER B O 1
ATOM 5468 N N . PHE B 1 258 ? 8.020 -18.642 26.442 1.00 38.95 258 PHE B N 1
ATOM 5469 C CA . PHE B 1 258 ? 7.942 -17.878 25.217 1.00 38.02 258 PHE B CA 1
ATOM 5470 C C . PHE B 1 258 ? 7.634 -18.725 23.979 1.00 37.86 258 PHE B C 1
ATOM 5471 O O . PHE B 1 258 ? 6.963 -18.237 23.066 1.00 38.36 258 PHE B O 1
ATOM 5479 N N . ILE B 1 259 ? 8.110 -19.973 23.931 1.00 37.16 259 ILE B N 1
ATOM 5480 C CA . ILE B 1 259 ? 7.817 -20.847 22.792 1.00 36.46 259 ILE B CA 1
ATOM 5481 C C . ILE B 1 259 ? 6.315 -21.008 22.718 1.00 37.03 259 ILE B C 1
ATOM 5482 O O . ILE B 1 259 ? 5.716 -20.876 21.655 1.00 37.13 259 ILE B O 1
ATOM 5487 N N . ARG B 1 260 ? 5.704 -21.241 23.866 1.00 37.42 260 ARG B N 1
ATOM 5488 C CA . ARG B 1 260 ? 4.290 -21.512 23.904 1.00 38.55 260 ARG B CA 1
ATOM 5489 C C . ARG B 1 260 ? 3.456 -20.304 23.520 1.00 37.98 260 ARG B C 1
ATOM 5490 O O . ARG B 1 260 ? 2.324 -20.453 22.997 1.00 38.05 260 ARG B O 1
ATOM 5498 N N . PHE B 1 261 ? 4.007 -19.117 23.804 1.00 37.34 261 PHE B N 1
ATOM 5499 C CA . PHE B 1 261 ? 3.398 -17.857 23.402 1.00 36.34 261 PHE B CA 1
ATOM 5500 C C . PHE B 1 261 ? 3.500 -17.702 21.870 1.00 35.97 261 PHE B C 1
ATOM 5501 O O . PHE B 1 261 ? 2.480 -17.612 21.179 1.00 35.68 261 PHE B O 1
ATOM 5509 N N . ILE B 1 262 ? 4.712 -17.708 21.330 1.00 35.50 262 ILE B N 1
ATOM 5510 C CA . ILE B 1 262 ? 4.866 -17.667 19.889 1.00 35.66 262 ILE B CA 1
ATOM 5511 C C . ILE B 1 262 ? 3.899 -18.617 19.193 1.00 36.21 262 ILE B C 1
ATOM 5512 O O . ILE B 1 262 ? 3.270 -18.244 18.189 1.00 36.65 262 ILE B O 1
ATOM 5517 N N . ASN B 1 263 ? 3.759 -19.816 19.767 1.00 36.44 263 ASN B N 1
ATOM 5518 C CA . ASN B 1 263 ? 2.966 -20.917 19.210 1.00 36.49 263 ASN B CA 1
ATOM 5519 C C . ASN B 1 263 ? 1.502 -20.960 19.574 1.00 36.53 263 ASN B C 1
ATOM 5520 O O . ASN B 1 263 ? 0.827 -21.938 19.297 1.00 36.64 263 ASN B O 1
ATOM 5525 N N . SER B 1 264 ? 1.010 -19.903 20.193 1.00 36.89 264 SER B N 1
ATOM 5526 C CA . SER B 1 264 ? -0.382 -19.836 20.575 1.00 37.31 264 SER B CA 1
ATOM 5527 C C . SER B 1 264 ? -1.325 -19.402 19.427 1.00 37.74 264 SER B C 1
ATOM 5528 O O . SER B 1 264 ? -2.534 -19.356 19.599 1.00 38.16 264 SER B O 1
ATOM 5531 N N . ILE B 1 265 ? -0.782 -19.096 18.258 1.00 38.15 265 ILE B N 1
ATOM 5532 C CA . ILE B 1 265 ? -1.606 -18.678 17.149 1.00 38.65 265 ILE B CA 1
ATOM 5533 C C . ILE B 1 265 ? -1.466 -19.675 15.990 1.00 39.41 265 ILE B C 1
ATOM 5534 O O . ILE B 1 265 ? -0.552 -20.527 15.968 1.00 39.19 265 ILE B O 1
ATOM 5539 N N . ALA B 1 266 ? -2.383 -19.569 15.030 1.00 40.28 266 ALA B N 1
ATOM 5540 C CA . ALA B 1 266 ? -2.444 -20.517 13.916 1.00 41.02 266 ALA B CA 1
ATOM 5541 C C . ALA B 1 266 ? -1.173 -20.521 13.054 1.00 41.64 266 ALA B C 1
ATOM 5542 O O . ALA B 1 266 ? -0.706 -21.560 12.616 1.00 41.70 266 ALA B O 1
ATOM 5544 N N . ARG B 1 267 ? -0.609 -19.338 12.843 1.00 42.57 267 ARG B N 1
ATOM 5545 C CA . ARG B 1 267 ? 0.531 -19.148 11.965 1.00 43.20 267 ARG B CA 1
ATOM 5546 C C . ARG B 1 267 ? 1.693 -18.503 12.731 1.00 42.48 267 ARG B C 1
ATOM 5547 O O . ARG B 1 267 ? 1.845 -17.281 12.669 1.00 43.07 267 ARG B O 1
ATOM 5555 N N . PRO B 1 268 ? 2.513 -19.296 13.461 1.00 41.49 268 PRO B N 1
ATOM 5556 C CA . PRO B 1 268 ? 3.510 -18.693 14.350 1.00 40.71 268 PRO B CA 1
ATOM 5557 C C . PRO B 1 268 ? 4.622 -18.013 13.563 1.00 40.19 268 PRO B C 1
ATOM 5558 O O . PRO B 1 268 ? 4.908 -18.382 12.414 1.00 40.24 268 PRO B O 1
ATOM 5562 N N . THR B 1 269 ? 5.243 -17.033 14.204 1.00 39.39 269 THR B N 1
ATOM 5563 C CA . THR B 1 269 ? 6.131 -16.123 13.540 1.00 38.79 269 THR B CA 1
ATOM 5564 C C . THR B 1 269 ? 7.570 -16.607 13.606 1.00 38.37 269 THR B C 1
ATOM 5565 O O . THR B 1 269 ? 8.407 -16.113 12.860 1.00 38.51 269 THR B O 1
ATOM 5569 N N . VAL B 1 270 ? 7.873 -17.545 14.504 1.00 37.97 270 VAL B N 1
ATOM 5570 C CA . VAL B 1 270 ? 9.202 -18.184 14.522 1.00 37.28 270 VAL B CA 1
ATOM 5571 C C . VAL B 1 270 ? 9.019 -19.539 13.876 1.00 37.62 270 VAL B C 1
ATOM 5572 O O . VAL B 1 270 ? 7.997 -20.185 14.066 1.00 37.26 270 VAL B O 1
ATOM 5576 N N . GLU B 1 271 ? 9.996 -19.948 13.080 1.00 38.41 271 GLU B N 1
ATOM 5577 C CA . GLU B 1 271 ? 9.974 -21.258 12.428 1.00 39.36 271 GLU B CA 1
ATOM 5578 C C . GLU B 1 271 ? 11.260 -22.021 12.748 1.00 39.52 271 GLU B C 1
ATOM 5579 O O . GLU B 1 271 ? 12.356 -21.482 12.626 1.00 39.52 271 GLU B O 1
ATOM 5585 N N . TYR B 1 272 ? 11.113 -23.262 13.194 1.00 39.90 272 TYR B N 1
ATOM 5586 C CA . TYR B 1 272 ? 12.246 -24.152 13.369 1.00 40.51 272 TYR B CA 1
ATOM 5587 C C . TYR B 1 272 ? 12.750 -24.756 12.023 1.00 41.13 272 TYR B C 1
ATOM 5588 O O . TYR B 1 272 ? 12.093 -25.607 11.392 1.00 41.29 272 TYR B O 1
ATOM 5597 N N . VAL B 1 273 ? 13.920 -24.312 11.584 1.00 41.62 273 VAL B N 1
ATOM 5598 C CA . VAL B 1 273 ? 14.554 -24.951 10.457 1.00 42.29 273 VAL B CA 1
ATOM 5599 C C . VAL B 1 273 ? 15.977 -25.288 10.831 1.00 43.21 273 VAL B C 1
ATOM 5600 O O . VAL B 1 273 ? 16.767 -24.407 11.179 1.00 42.54 273 VAL B O 1
ATOM 5604 N N . PRO B 1 274 ? 16.281 -26.597 10.791 1.00 44.47 274 PRO B N 1
ATOM 5605 C CA . PRO B 1 274 ? 17.560 -27.181 11.186 1.00 45.26 274 PRO B CA 1
ATOM 5606 C C . PRO B 1 274 ? 18.618 -26.915 10.140 1.00 46.09 274 PRO B C 1
ATOM 5607 O O . PRO B 1 274 ? 18.329 -27.012 8.959 1.00 46.06 274 PRO B O 1
ATOM 5611 N N . ASP B 1 275 ? 19.824 -26.572 10.586 1.00 47.43 275 ASP B N 1
ATOM 5612 C CA . ASP B 1 275 ? 20.962 -26.199 9.720 1.00 48.89 275 ASP B CA 1
ATOM 5613 C C . ASP B 1 275 ? 20.977 -26.987 8.413 1.00 48.99 275 ASP B C 1
ATOM 5614 O O . ASP B 1 275 ? 20.878 -28.205 8.466 1.00 49.36 275 ASP B O 1
ATOM 5619 N N . GLY B 1 276 ? 21.079 -26.305 7.263 1.00 49.07 276 GLY B N 1
ATOM 5620 C CA . GLY B 1 276 ? 21.206 -26.980 5.945 1.00 49.46 276 GLY B CA 1
ATOM 5621 C C . GLY B 1 276 ? 19.891 -27.398 5.301 1.00 49.99 276 GLY B C 1
ATOM 5622 O O . GLY B 1 276 ? 19.869 -28.068 4.272 1.00 49.90 276 GLY B O 1
ATOM 5623 N N . ARG B 1 277 ? 18.794 -27.019 5.950 1.00 50.72 277 ARG B N 1
ATOM 5624 C CA . ARG B 1 277 ? 17.451 -26.992 5.368 1.00 51.37 277 ARG B CA 1
ATOM 5625 C C . ARG B 1 277 ? 17.043 -25.571 4.940 1.00 51.14 277 ARG B C 1
ATOM 5626 O O . ARG B 1 277 ? 17.450 -24.555 5.535 1.00 51.33 277 ARG B O 1
ATOM 5634 N N . LEU B 1 278 ? 16.232 -25.511 3.899 1.00 50.83 278 LEU B N 1
ATOM 5635 C CA . LEU B 1 278 ? 15.755 -24.258 3.381 1.00 50.69 278 LEU B CA 1
ATOM 5636 C C . LEU B 1 278 ? 14.559 -23.879 4.266 1.00 51.34 278 LEU B C 1
ATOM 5637 O O . LEU B 1 278 ? 13.699 -24.731 4.547 1.00 51.79 278 LEU B O 1
ATOM 5642 N N . PRO B 1 279 ? 14.521 -22.619 4.756 1.00 51.35 279 PRO B N 1
ATOM 5643 C CA . PRO B 1 279 ? 13.349 -22.126 5.474 1.00 51.09 279 PRO B CA 1
ATOM 5644 C C . PRO B 1 279 ? 12.214 -21.800 4.523 1.00 51.01 279 PRO B C 1
ATOM 5645 O O . PRO B 1 279 ? 12.462 -21.393 3.382 1.00 50.91 279 PRO B O 1
ATOM 5649 N N . SER B 1 280 ? 10.979 -21.957 4.986 1.00 51.10 280 SER B N 1
ATOM 5650 C CA . SER B 1 280 ? 9.818 -21.530 4.200 1.00 51.26 280 SER B CA 1
ATOM 5651 C C . SER B 1 280 ? 9.715 -19.991 4.101 1.00 51.19 280 SER B C 1
ATOM 5652 O O . SER B 1 280 ? 10.714 -19.282 4.206 1.00 51.42 280 SER B O 1
ATOM 5655 N N . GLU B 1 281 ? 8.518 -19.466 3.894 1.00 50.92 281 GLU B N 1
ATOM 5656 C CA . GLU B 1 281 ? 8.391 -18.025 3.746 1.00 50.69 281 GLU B CA 1
ATOM 5657 C C . GLU B 1 281 ? 7.337 -17.363 4.669 1.00 49.96 281 GLU B C 1
ATOM 5658 O O . GLU B 1 281 ? 7.187 -16.126 4.671 1.00 49.63 281 GLU B O 1
ATOM 5664 N N . GLY B 1 282 ? 6.656 -18.192 5.473 1.00 49.16 282 GLY B N 1
ATOM 5665 C CA . GLY B 1 282 ? 5.627 -17.757 6.454 1.00 47.96 282 GLY B CA 1
ATOM 5666 C C . GLY B 1 282 ? 5.800 -16.361 7.033 1.00 46.90 282 GLY B C 1
ATOM 5667 O O . GLY B 1 282 ? 4.992 -15.450 6.794 1.00 46.78 282 GLY B O 1
ATOM 5668 N N . ASP B 1 283 ? 6.845 -16.216 7.836 1.00 45.85 283 ASP B N 1
ATOM 5669 C CA . ASP B 1 283 ? 7.467 -14.909 8.048 1.00 44.52 283 ASP B CA 1
ATOM 5670 C C . ASP B 1 283 ? 8.953 -14.995 8.450 1.00 43.20 283 ASP B C 1
ATOM 5671 O O . ASP B 1 283 ? 9.649 -15.953 8.097 1.00 42.95 283 ASP B O 1
ATOM 5676 N N . TYR B 1 284 ? 9.420 -13.998 9.186 1.00 41.53 284 TYR B N 1
ATOM 5677 C CA . TYR B 1 284 ? 10.805 -13.629 9.098 1.00 39.92 284 TYR B CA 1
ATOM 5678 C C . TYR B 1 284 ? 11.676 -14.058 10.219 1.00 39.33 284 TYR B C 1
ATOM 5679 O O . TYR B 1 284 ? 12.830 -13.681 10.230 1.00 39.75 284 TYR B O 1
ATOM 5688 N N . LEU B 1 285 ? 11.153 -14.815 11.172 1.00 38.39 285 LEU B N 1
ATOM 5689 C CA . LEU B 1 285 ? 12.014 -15.334 12.244 1.00 37.31 285 LEU B CA 1
ATOM 5690 C C . LEU B 1 285 ? 12.253 -16.851 12.135 1.00 37.12 285 LEU B C 1
ATOM 5691 O O . LEU B 1 285 ? 11.350 -17.626 11.820 1.00 36.89 285 LEU B O 1
ATOM 5696 N N . LEU B 1 286 ? 13.491 -17.259 12.367 1.00 36.82 286 LEU B N 1
ATOM 5697 C CA . LEU B 1 286 ? 13.840 -18.657 12.317 1.00 36.79 286 LEU B CA 1
ATOM 5698 C C . LEU B 1 286 ? 14.530 -18.978 13.607 1.00 37.55 286 LEU B C 1
ATOM 5699 O O . LEU B 1 286 ? 14.875 -18.072 14.367 1.00 38.06 286 LEU B O 1
ATOM 5704 N N . THR B 1 287 ? 14.738 -20.268 13.849 1.00 38.12 287 THR B N 1
ATOM 5705 C CA . THR B 1 287 ? 15.564 -20.748 14.946 1.00 38.78 287 THR B CA 1
ATOM 5706 C C . THR B 1 287 ? 15.987 -22.176 14.683 1.00 40.02 287 THR B C 1
ATOM 5707 O O . THR B 1 287 ? 15.219 -22.989 14.162 1.00 40.50 287 THR B O 1
ATOM 5711 N N . GLN B 1 288 ? 17.223 -22.479 15.042 1.00 41.32 288 GLN B N 1
ATOM 5712 C CA . GLN B 1 288 ? 17.731 -23.823 14.900 1.00 42.34 288 GLN B CA 1
ATOM 5713 C C . GLN B 1 288 ? 17.706 -24.497 16.260 1.00 43.46 288 GLN B C 1
ATOM 5714 O O . GLN B 1 288 ? 17.669 -25.727 16.347 1.00 43.76 288 GLN B O 1
ATOM 5720 N N . ASP B 1 289 ? 17.715 -23.690 17.321 1.00 44.82 289 ASP B N 1
ATOM 5721 C CA . ASP B 1 289 ? 17.619 -24.205 18.681 1.00 46.19 289 ASP B CA 1
ATOM 5722 C C . ASP B 1 289 ? 16.497 -25.226 18.756 1.00 46.92 289 ASP B C 1
ATOM 5723 O O . ASP B 1 289 ? 15.365 -24.910 18.417 1.00 47.04 289 ASP B O 1
ATOM 5728 N N . GLU B 1 290 ? 16.841 -26.435 19.212 1.00 48.14 290 GLU B N 1
ATOM 5729 C CA . GLU B 1 290 ? 15.984 -27.648 19.215 1.00 49.13 290 GLU B CA 1
ATOM 5730 C C . GLU B 1 290 ? 14.650 -27.582 19.945 1.00 49.10 290 GLU B C 1
ATOM 5731 O O . GLU B 1 290 ? 13.628 -28.072 19.442 1.00 48.86 290 GLU B O 1
ATOM 5737 N N . ALA B 1 291 ? 14.678 -26.992 21.139 1.00 49.60 291 ALA B N 1
ATOM 5738 C CA . ALA B 1 291 ? 13.493 -26.819 22.001 1.00 50.04 291 ALA B CA 1
ATOM 5739 C C . ALA B 1 291 ? 12.252 -26.341 21.260 1.00 50.21 291 ALA B C 1
ATOM 5740 O O . ALA B 1 291 ? 11.156 -26.424 21.788 1.00 49.91 291 ALA B O 1
ATOM 5742 N N . TRP B 1 292 ? 12.463 -25.849 20.040 1.00 50.85 292 TRP B N 1
ATOM 5743 C CA . TRP B 1 292 ? 11.483 -25.138 19.244 1.00 51.59 292 TRP B CA 1
ATOM 5744 C C . TRP B 1 292 ? 10.874 -26.043 18.201 1.00 53.30 292 TRP B C 1
ATOM 5745 O O . TRP B 1 292 ? 10.541 -25.580 17.119 1.00 53.57 292 TRP B O 1
ATOM 5756 N N . ASN B 1 293 ? 10.708 -27.325 18.500 1.00 55.56 293 ASN B N 1
ATOM 5757 C CA . ASN B 1 293 ? 10.348 -28.238 17.431 1.00 58.01 293 ASN B CA 1
ATOM 5758 C C . ASN B 1 293 ? 9.157 -29.203 17.677 1.00 60.21 293 ASN B C 1
ATOM 5759 O O . ASN B 1 293 ? 9.037 -29.830 18.745 1.00 60.18 293 ASN B O 1
ATOM 5764 N N . LEU B 1 294 ? 8.247 -29.254 16.696 1.00 63.11 294 LEU B N 1
ATOM 5765 C CA . LEU B 1 294 ? 7.265 -30.352 16.589 1.00 65.94 294 LEU B CA 1
ATOM 5766 C C . LEU B 1 294 ? 7.238 -30.906 15.182 1.00 67.53 294 LEU B C 1
ATOM 5767 O O . LEU B 1 294 ? 6.495 -30.428 14.316 1.00 67.40 294 LEU B O 1
ATOM 5772 N N . LYS B 1 295 ? 8.045 -31.966 15.038 1.00 69.75 295 LYS B N 1
ATOM 5773 C CA . LYS B 1 295 ? 8.704 -32.432 13.804 1.00 71.69 295 LYS B CA 1
ATOM 5774 C C . LYS B 1 295 ? 7.931 -32.326 12.479 1.00 72.92 295 LYS B C 1
ATOM 5775 O O . LYS B 1 295 ? 6.915 -31.611 12.399 1.00 73.26 295 LYS B O 1
ATOM 5781 N N . ASP B 1 296 ? 8.482 -33.050 11.454 1.00 74.37 296 ASP B N 1
ATOM 5782 C CA . ASP B 1 296 ? 8.076 -32.997 9.994 1.00 75.64 296 ASP B CA 1
ATOM 5783 C C . ASP B 1 296 ? 9.393 -32.512 9.334 1.00 76.43 296 ASP B C 1
ATOM 5784 O O . ASP B 1 296 ? 10.266 -31.993 10.053 1.00 77.13 296 ASP B O 1
ATOM 5789 N N . VAL B 1 297 ? 9.580 -32.674 8.019 1.00 76.82 297 VAL B N 1
ATOM 5790 C CA . VAL B 1 297 ? 10.856 -32.211 7.421 1.00 76.80 297 VAL B CA 1
ATOM 5791 C C . VAL B 1 297 ? 10.745 -31.043 6.430 1.00 76.90 297 VAL B C 1
ATOM 5792 O O . VAL B 1 297 ? 9.668 -30.780 5.871 1.00 76.53 297 VAL B O 1
ATOM 5796 N N . ARG B 1 298 ? 11.948 -30.518 6.157 1.00 20.00 298 ARG B N 1
ATOM 5797 C CA . ARG B 1 298 ? 12.220 -29.349 5.333 1.00 20.00 298 ARG B CA 1
ATOM 5798 C C . ARG B 1 298 ? 13.127 -29.577 4.111 1.00 20.00 298 ARG B C 1
ATOM 5799 O O . ARG B 1 298 ? 14.233 -30.068 4.274 1.00 76.65 298 ARG B O 1
ATOM 5807 N N . LYS B 1 299 ? 12.677 -29.203 2.861 1.00 20.00 299 LYS B N 1
ATOM 5808 C CA . LYS B 1 299 ? 13.562 -29.401 1.720 1.00 20.00 299 LYS B CA 1
ATOM 5809 C C . LYS B 1 299 ? 15.007 -29.069 2.080 1.00 20.00 299 LYS B C 1
ATOM 5810 O O . LYS B 1 299 ? 15.227 -28.098 2.836 1.00 77.82 299 LYS B O 1
ATOM 5816 N N . ARG B 1 300 ? 15.976 -29.822 1.680 1.00 20.00 300 ARG B N 1
ATOM 5817 C CA . ARG B 1 300 ? 17.340 -29.483 1.991 1.00 20.00 300 ARG B CA 1
ATOM 5818 C C . ARG B 1 300 ? 17.805 -28.353 1.117 1.00 20.00 300 ARG B C 1
ATOM 5819 O O . ARG B 1 300 ? 17.307 -28.118 0.039 1.00 79.56 300 ARG B O 1
ATOM 5827 N N . LYS B 1 301 ? 18.822 -27.690 1.602 1.00 20.00 301 LYS B N 1
ATOM 5828 C CA . LYS B 1 301 ? 19.331 -26.563 0.906 1.00 20.00 301 LYS B CA 1
ATOM 5829 C C . LYS B 1 301 ? 20.274 -26.404 -0.190 1.00 20.00 301 LYS B C 1
ATOM 5830 O O . LYS B 1 301 ? 19.889 -26.387 -1.329 1.00 83.15 301 LYS B O 1
ATOM 5836 N N . LEU B 1 302 ? 21.529 -26.340 0.158 1.00 83.90 302 LEU B N 1
ATOM 5837 C CA . LEU B 1 302 ? 22.633 -26.533 -0.766 1.00 84.68 302 LEU B CA 1
ATOM 5838 C C . LEU B 1 302 ? 22.782 -25.545 -1.952 1.00 84.88 302 LEU B C 1
ATOM 5839 O O . LEU B 1 302 ? 22.086 -24.505 -2.026 1.00 84.86 302 LEU B O 1
ATOM 5844 N N . GLY B 1 303 ? 23.710 -25.868 -2.855 1.00 84.90 303 GLY B N 1
ATOM 5845 C CA . GLY B 1 303 ? 23.970 -25.067 -4.051 1.00 84.30 303 GLY B CA 1
ATOM 5846 C C . GLY B 1 303 ? 22.988 -25.353 -5.173 1.00 83.75 303 GLY B C 1
ATOM 5847 O O . GLY B 1 303 ? 23.304 -26.054 -6.134 1.00 84.04 303 GLY B O 1
ATOM 5848 N N . PRO B 1 304 ? 21.806 -24.953 -5.023 1.00 20.00 304 PRO B N 1
ATOM 5849 C CA . PRO B 1 304 ? 20.825 -24.829 -6.106 1.00 20.00 304 PRO B CA 1
ATOM 5850 C C . PRO B 1 304 ? 20.350 -23.392 -6.282 1.00 20.00 304 PRO B C 1
ATOM 5851 O O . PRO B 1 304 ? 19.246 -23.040 -5.964 1.00 80.59 304 PRO B O 1
ATOM 5855 N N . GLY B 1 305 ? 21.374 -22.445 -6.511 1.00 20.00 305 GLY B N 1
ATOM 5856 C CA . GLY B 1 305 ? 21.333 -21.029 -6.191 1.00 20.00 305 GLY B CA 1
ATOM 5857 C C . GLY B 1 305 ? 20.383 -20.720 -5.051 1.00 20.00 305 GLY B C 1
ATOM 5858 O O . GLY B 1 305 ? 19.471 -19.844 -5.137 1.00 77.13 305 GLY B O 1
ATOM 5859 N N . HIS B 1 306 ? 20.633 -21.432 -3.971 1.00 76.16 306 HIS B N 1
ATOM 5860 C CA . HIS B 1 306 ? 20.257 -21.127 -2.616 1.00 74.82 306 HIS B CA 1
ATOM 5861 C C . HIS B 1 306 ? 21.510 -20.678 -1.892 1.00 73.79 306 HIS B C 1
ATOM 5862 O O . HIS B 1 306 ? 21.491 -20.421 -0.683 1.00 74.15 306 HIS B O 1
ATOM 5869 N N . ASP B 1 307 ? 22.587 -20.565 -2.669 1.00 72.01 307 ASP B N 1
ATOM 5870 C CA . ASP B 1 307 ? 23.877 -20.056 -2.225 1.00 70.08 307 ASP B CA 1
ATOM 5871 C C . ASP B 1 307 ? 23.772 -18.750 -1.467 1.00 67.98 307 ASP B C 1
ATOM 5872 O O . ASP B 1 307 ? 24.412 -18.599 -0.423 1.00 67.90 307 ASP B O 1
ATOM 5877 N N . LEU B 1 308 ? 22.949 -17.830 -1.976 1.00 65.19 308 LEU B N 1
ATOM 5878 C CA . LEU B 1 308 ? 22.734 -16.546 -1.321 1.00 62.17 308 LEU B CA 1
ATOM 5879 C C . LEU B 1 308 ? 22.043 -16.730 0.027 1.00 60.08 308 LEU B C 1
ATOM 5880 O O . LEU B 1 308 ? 22.526 -16.251 1.055 1.00 59.62 308 LEU B O 1
ATOM 5885 N N . VAL B 1 309 ? 20.935 -17.461 0.021 1.00 57.53 309 VAL B N 1
ATOM 5886 C CA . VAL B 1 309 ? 20.247 -17.766 1.264 1.00 55.34 309 VAL B CA 1
ATOM 5887 C C . VAL B 1 309 ? 21.124 -18.590 2.202 1.00 54.08 309 VAL B C 1
ATOM 5888 O O . VAL B 1 309 ? 20.931 -18.551 3.412 1.00 54.24 309 VAL B O 1
ATOM 5892 N N . ALA B 1 310 ? 22.109 -19.286 1.642 1.00 52.26 310 ALA B N 1
ATOM 5893 C CA . ALA B 1 310 ? 22.971 -20.181 2.410 1.00 50.63 310 ALA B CA 1
ATOM 5894 C C . ALA B 1 310 ? 24.076 -19.451 3.171 1.00 49.68 310 ALA B C 1
ATOM 5895 O O . ALA B 1 310 ? 24.375 -19.784 4.325 1.00 49.62 310 ALA B O 1
ATOM 5897 N N . ASP B 1 311 ? 24.683 -18.462 2.524 1.00 48.27 311 ASP B N 1
ATOM 5898 C CA . ASP B 1 311 ? 25.671 -17.598 3.169 1.00 46.99 311 ASP B CA 1
ATOM 5899 C C . ASP B 1 311 ? 25.075 -16.767 4.290 1.00 45.30 311 ASP B C 1
ATOM 5900 O O . ASP B 1 311 ? 25.703 -16.584 5.332 1.00 45.09 311 ASP B O 1
ATOM 5905 N N . SER B 1 312 ? 23.867 -16.264 4.056 1.00 43.24 312 SER B N 1
ATOM 5906 C CA . SER B 1 312 ? 23.177 -15.430 5.005 1.00 41.36 312 SER B CA 1
ATOM 5907 C C . SER B 1 312 ? 22.735 -16.249 6.197 1.00 40.46 312 SER B C 1
ATOM 5908 O O . SER B 1 312 ? 22.896 -15.826 7.338 1.00 40.47 312 SER B O 1
ATOM 5911 N N . LEU B 1 313 ? 22.179 -17.426 5.933 1.00 39.40 313 LEU B N 1
ATOM 5912 C CA . LEU B 1 313 ? 21.732 -18.328 7.001 1.00 38.39 313 LEU B CA 1
ATOM 5913 C C . LEU B 1 313 ? 22.868 -18.646 7.912 1.00 38.07 313 LEU B C 1
ATOM 5914 O O . LEU B 1 313 ? 22.714 -18.581 9.129 1.00 37.70 313 LEU B O 1
ATOM 5919 N N . ALA B 1 314 ? 24.000 -18.987 7.285 1.00 38.09 314 ALA B N 1
ATOM 5920 C CA . ALA B 1 314 ? 25.281 -19.240 7.950 1.00 38.04 314 ALA B CA 1
ATOM 5921 C C . ALA B 1 314 ? 25.707 -18.100 8.909 1.00 37.89 314 ALA B C 1
ATOM 5922 O O . ALA B 1 314 ? 25.689 -18.288 10.128 1.00 37.99 314 ALA B O 1
ATOM 5924 N N . ALA B 1 315 ? 26.055 -16.935 8.363 1.00 37.76 315 ALA B N 1
ATOM 5925 C CA . ALA B 1 315 ? 26.328 -15.715 9.153 1.00 38.15 315 ALA B CA 1
ATOM 5926 C C . ALA B 1 315 ? 25.349 -15.359 10.312 1.00 38.48 315 ALA B C 1
ATOM 5927 O O . ALA B 1 315 ? 25.768 -14.683 11.273 1.00 38.85 315 ALA B O 1
ATOM 5929 N N . ASN B 1 316 ? 24.081 -15.797 10.226 1.00 38.43 316 ASN B N 1
ATOM 5930 C CA . ASN B 1 316 ? 23.014 -15.336 11.140 1.00 38.34 316 ASN B CA 1
ATOM 5931 C C . ASN B 1 316 ? 22.517 -16.240 12.249 1.00 38.83 316 ASN B C 1
ATOM 5932 O O . ASN B 1 316 ? 21.779 -15.800 13.137 1.00 38.89 316 ASN B O 1
ATOM 5937 N N . ARG B 1 317 ? 22.892 -17.505 12.195 1.00 39.34 317 ARG B N 1
ATOM 5938 C CA . ARG B 1 317 ? 22.302 -18.486 13.078 1.00 39.84 317 ARG B CA 1
ATOM 5939 C C . ARG B 1 317 ? 23.162 -18.682 14.303 1.00 39.74 317 ARG B C 1
ATOM 5940 O O . ARG B 1 317 ? 23.400 -19.798 14.701 1.00 40.47 317 ARG B O 1
ATOM 5948 N N . GLY B 1 318 ? 23.665 -17.604 14.876 1.00 39.71 318 GLY B N 1
ATOM 5949 C CA . GLY B 1 318 ? 24.462 -17.667 16.080 1.00 39.12 318 GLY B CA 1
ATOM 5950 C C . GLY B 1 318 ? 23.895 -16.535 16.881 1.00 38.92 318 GLY B C 1
ATOM 5951 O O . GLY B 1 318 ? 23.869 -16.599 18.109 1.00 39.24 318 GLY B O 1
ATOM 5952 N N . VAL B 1 319 ? 23.458 -15.498 16.144 1.00 38.32 319 VAL B N 1
ATOM 5953 C CA . VAL B 1 319 ? 22.612 -14.409 16.608 1.00 37.39 319 VAL B CA 1
ATOM 5954 C C . VAL B 1 319 ? 21.709 -14.870 17.721 1.00 37.85 319 VAL B C 1
ATOM 5955 O O . VAL B 1 319 ? 20.985 -15.858 17.585 1.00 37.91 319 VAL B O 1
ATOM 5959 N N . GLU B 1 320 ? 21.787 -14.161 18.842 1.00 38.21 320 GLU B N 1
ATOM 5960 C CA . GLU B 1 320 ? 20.811 -14.308 19.908 1.00 38.38 320 GLU B CA 1
ATOM 5961 C C . GLU B 1 320 ? 20.005 -13.003 20.170 1.00 37.36 320 GLU B C 1
ATOM 5962 O O . GLU B 1 320 ? 20.558 -11.899 20.301 1.00 37.49 320 GLU B O 1
ATOM 5968 N N . SER B 1 321 ? 18.689 -13.137 20.188 1.00 36.13 321 SER B N 1
ATOM 5969 C CA . SER B 1 321 ? 17.816 -11.992 20.322 1.00 35.07 321 SER B CA 1
ATOM 5970 C C . SER B 1 321 ? 17.494 -11.787 21.772 1.00 34.44 321 SER B C 1
ATOM 5971 O O . SER B 1 321 ? 17.613 -12.711 22.558 1.00 34.33 321 SER B O 1
ATOM 5974 N N . MET B 1 322 ? 17.102 -10.568 22.126 1.00 33.67 322 MET B N 1
ATOM 5975 C CA . MET B 1 322 ? 16.652 -10.291 23.482 1.00 32.82 322 MET B CA 1
ATOM 5976 C C . MET B 1 322 ? 15.148 -10.120 23.573 1.00 32.44 322 MET B C 1
ATOM 5977 O O . MET B 1 322 ? 14.558 -9.309 22.883 1.00 32.56 322 MET B O 1
ATOM 5982 N N . LEU B 1 323 ? 14.527 -10.894 24.440 1.00 31.82 323 LEU B N 1
ATOM 5983 C CA . LEU B 1 323 ? 13.129 -10.712 24.700 1.00 31.24 323 LEU B CA 1
ATOM 5984 C C . LEU B 1 323 ? 12.958 -9.821 25.938 1.00 31.27 323 LEU B C 1
ATOM 5985 O O . LEU B 1 323 ? 13.682 -9.961 26.928 1.00 31.25 323 LEU B O 1
ATOM 5990 N N . TYR B 1 324 ? 12.007 -8.892 25.853 1.00 31.25 324 TYR B N 1
ATOM 5991 C CA . TYR B 1 324 ? 11.701 -7.956 26.928 1.00 30.93 324 TYR B CA 1
ATOM 5992 C C . TYR B 1 324 ? 10.274 -8.099 27.296 1.00 31.21 324 TYR B C 1
ATOM 5993 O O . TYR B 1 324 ? 9.389 -7.688 26.517 1.00 31.51 324 TYR B O 1
ATOM 6002 N N . VAL B 1 325 ? 10.039 -8.671 28.471 1.00 31.00 325 VAL B N 1
ATOM 6003 C CA . VAL B 1 325 ? 8.681 -8.762 28.987 1.00 30.92 325 VAL B CA 1
ATOM 6004 C C . VAL B 1 325 ? 8.400 -7.462 29.748 1.00 31.46 325 VAL B C 1
ATOM 6005 O O . VAL B 1 325 ? 9.167 -7.073 30.621 1.00 31.75 325 VAL B O 1
ATOM 6009 N N . MET B 1 326 ? 7.344 -6.749 29.368 1.00 32.00 326 MET B N 1
ATOM 6010 C CA . MET B 1 326 ? 6.969 -5.490 30.036 1.00 32.40 326 MET B CA 1
ATOM 6011 C C . MET B 1 326 ? 6.180 -5.838 31.276 1.00 33.54 326 MET B C 1
ATOM 6012 O O . MET B 1 326 ? 5.668 -6.961 31.393 1.00 33.90 326 MET B O 1
ATOM 6017 N N . THR B 1 327 ? 6.061 -4.874 32.190 1.00 34.68 327 THR B N 1
ATOM 6018 C CA . THR B 1 327 ? 5.185 -5.004 33.367 1.00 35.32 327 THR B CA 1
ATOM 6019 C C . THR B 1 327 ? 3.771 -4.634 32.952 1.00 35.84 327 THR B C 1
ATOM 6020 O O . THR B 1 327 ? 3.583 -3.814 32.041 1.00 35.45 327 THR B O 1
ATOM 6024 N N . ASP B 1 328 ? 2.797 -5.246 33.626 1.00 36.76 328 ASP B N 1
ATOM 6025 C CA . ASP B 1 328 ? 1.385 -5.040 33.338 1.00 37.89 328 ASP B CA 1
ATOM 6026 C C . ASP B 1 328 ? 0.849 -3.804 34.050 1.00 38.70 328 ASP B C 1
ATOM 6027 O O . ASP B 1 328 ? 0.711 -3.808 35.271 1.00 38.39 328 ASP B O 1
ATOM 6032 N N . PRO B 1 329 ? 0.524 -2.743 33.276 1.00 39.76 329 PRO B N 1
ATOM 6033 C CA . PRO B 1 329 ? 0.066 -1.452 33.806 1.00 40.25 329 PRO B CA 1
ATOM 6034 C C . PRO B 1 329 ? -1.080 -1.572 34.823 1.00 41.16 329 PRO B C 1
ATOM 6035 O O . PRO B 1 329 ? -1.127 -0.797 35.764 1.00 41.04 329 PRO B O 1
ATOM 6039 N N . SER B 1 330 ? -1.988 -2.540 34.635 1.00 42.33 330 SER B N 1
ATOM 6040 C CA . SER B 1 330 ? -3.085 -2.819 35.587 1.00 42.76 330 SER B CA 1
ATOM 6041 C C . SER B 1 330 ? -2.558 -3.285 36.945 1.00 43.09 330 SER B C 1
ATOM 6042 O O . SER B 1 330 ? -2.899 -2.689 37.954 1.00 43.12 330 SER B O 1
ATOM 6045 N N . GLU B 1 331 ? -1.711 -4.324 36.961 1.00 43.41 331 GLU B N 1
ATOM 6046 C CA . GLU B 1 331 ? -1.107 -4.843 38.200 1.00 43.78 331 GLU B CA 1
ATOM 6047 C C . GLU B 1 331 ? -0.064 -3.943 38.884 1.00 43.26 331 GLU B C 1
ATOM 6048 O O . GLU B 1 331 ? 0.489 -4.324 39.907 1.00 43.35 331 GLU B O 1
ATOM 6054 N N . ASN B 1 332 ? 0.173 -2.742 38.353 1.00 42.72 332 ASN B N 1
ATOM 6055 C CA . ASN B 1 332 ? 1.361 -1.956 38.706 1.00 41.88 332 ASN B CA 1
ATOM 6056 C C . ASN B 1 332 ? 1.203 -0.468 38.712 1.00 41.48 332 ASN B C 1
ATOM 6057 O O . ASN B 1 332 ? 2.147 0.236 38.382 1.00 41.19 332 ASN B O 1
ATOM 6062 N N . ALA B 1 333 ? 0.020 0.008 39.084 1.00 41.33 333 ALA B N 1
ATOM 6063 C CA . ALA B 1 333 ? -0.327 1.446 39.097 1.00 41.13 333 ALA B CA 1
ATOM 6064 C C . ALA B 1 333 ? 0.104 2.182 37.834 1.00 41.05 333 ALA B C 1
ATOM 6065 O O . ALA B 1 333 ? 0.715 3.236 37.897 1.00 41.00 333 ALA B O 1
ATOM 6067 N N . GLY B 1 334 ? -0.202 1.594 36.683 1.00 41.16 334 GLY B N 1
ATOM 6068 C CA . GLY B 1 334 ? 0.014 2.228 35.385 1.00 40.72 334 GLY B CA 1
ATOM 6069 C C . GLY B 1 334 ? 1.443 2.287 34.884 1.00 40.56 334 GLY B C 1
ATOM 6070 O O . GLY B 1 334 ? 1.740 3.099 34.029 1.00 40.93 334 GLY B O 1
ATOM 6071 N N . ARG B 1 335 ? 2.331 1.432 35.381 1.00 40.18 335 ARG B N 1
ATOM 6072 C CA . ARG B 1 335 ? 3.722 1.450 34.919 1.00 39.72 335 ARG B CA 1
ATOM 6073 C C . ARG B 1 335 ? 4.023 0.378 33.925 1.00 39.01 335 ARG B C 1
ATOM 6074 O O . ARG B 1 335 ? 3.734 -0.806 34.159 1.00 39.05 335 ARG B O 1
ATOM 6082 N N . ILE B 1 336 ? 4.621 0.788 32.818 1.00 38.13 336 ILE B N 1
ATOM 6083 C CA . ILE B 1 336 ? 5.149 -0.183 31.882 1.00 37.55 336 ILE B CA 1
ATOM 6084 C C . ILE B 1 336 ? 6.645 -0.029 31.897 1.00 37.27 336 ILE B C 1
ATOM 6085 O O . ILE B 1 336 ? 7.163 0.915 31.309 1.00 37.75 336 ILE B O 1
ATOM 6090 N N . GLY B 1 337 ? 7.324 -0.930 32.604 1.00 36.62 337 GLY B N 1
ATOM 6091 C CA . GLY B 1 337 ? 8.790 -1.004 32.588 1.00 36.11 337 GLY B CA 1
ATOM 6092 C C . GLY B 1 337 ? 9.221 -2.375 32.114 1.00 35.93 337 GLY B C 1
ATOM 6093 O O . GLY B 1 337 ? 8.408 -3.301 32.025 1.00 35.79 337 GLY B O 1
ATOM 6094 N N . ILE B 1 338 ? 10.496 -2.529 31.791 1.00 35.93 338 ILE B N 1
ATOM 6095 C CA . ILE B 1 338 ? 11.000 -3.890 31.526 1.00 35.75 338 ILE B CA 1
ATOM 6096 C C . ILE B 1 338 ? 10.961 -4.753 32.818 1.00 35.84 338 ILE B C 1
ATOM 6097 O O . ILE B 1 338 ? 11.791 -4.647 33.733 1.00 35.84 338 ILE B O 1
ATOM 6102 N N . LYS B 1 339 ? 9.935 -5.570 32.913 1.00 35.84 339 LYS B N 1
ATOM 6103 C CA . LYS B 1 339 ? 9.873 -6.511 33.995 1.00 36.03 339 LYS B CA 1
ATOM 6104 C C . LYS B 1 339 ? 10.998 -7.572 33.863 1.00 36.87 339 LYS B C 1
ATOM 6105 O O . LYS B 1 339 ? 11.665 -7.879 34.854 1.00 37.09 339 LYS B O 1
ATOM 6111 N N . ASP B 1 340 ? 11.242 -8.068 32.645 1.00 37.79 340 ASP B N 1
ATOM 6112 C CA . ASP B 1 340 ? 12.231 -9.123 32.397 1.00 38.86 340 ASP B CA 1
ATOM 6113 C C . ASP B 1 340 ? 12.983 -9.094 31.061 1.00 38.59 340 ASP B C 1
ATOM 6114 O O . ASP B 1 340 ? 12.431 -8.727 30.013 1.00 38.72 340 ASP B O 1
ATOM 6119 N N . ARG B 1 341 ? 14.224 -9.571 31.111 1.00 38.10 341 ARG B N 1
ATOM 6120 C CA . ARG B 1 341 ? 15.083 -9.636 29.951 1.00 37.96 341 ARG B CA 1
ATOM 6121 C C . ARG B 1 341 ? 15.594 -11.024 29.506 1.00 37.36 341 ARG B C 1
ATOM 6122 O O . ARG B 1 341 ? 16.794 -11.296 29.572 1.00 37.54 341 ARG B O 1
ATOM 6130 N N . VAL B 1 342 ? 14.702 -11.872 29.011 1.00 36.70 342 VAL B N 1
ATOM 6131 C CA . VAL B 1 342 ? 15.041 -13.218 28.582 1.00 36.25 342 VAL B CA 1
ATOM 6132 C C . VAL B 1 342 ? 15.846 -13.236 27.264 1.00 36.67 342 VAL B C 1
ATOM 6133 O O . VAL B 1 342 ? 15.343 -12.731 26.248 1.00 37.09 342 VAL B O 1
ATOM 6137 N N . PRO B 1 343 ? 17.084 -13.806 27.256 1.00 36.54 343 PRO B N 1
ATOM 6138 C CA . PRO B 1 343 ? 17.727 -13.923 25.950 1.00 36.68 343 PRO B CA 1
ATOM 6139 C C . PRO B 1 343 ? 17.290 -15.215 25.265 1.00 37.29 343 PRO B C 1
ATOM 6140 O O . PRO B 1 343 ? 17.022 -16.220 25.921 1.00 37.29 343 PRO B O 1
ATOM 6144 N N . VAL B 1 344 ? 17.187 -15.154 23.945 1.00 38.09 344 VAL B N 1
ATOM 6145 C CA . VAL B 1 344 ? 16.702 -16.267 23.142 1.00 38.63 344 VAL B CA 1
ATOM 6146 C C . VAL B 1 344 ? 17.480 -16.441 21.842 1.00 39.30 344 VAL B C 1
ATOM 6147 O O . VAL B 1 344 ? 18.136 -15.526 21.338 1.00 39.41 344 VAL B O 1
ATOM 6151 N N . ASN B 1 345 ? 17.370 -17.639 21.301 1.00 40.03 345 ASN B N 1
ATOM 6152 C CA . ASN B 1 345 ? 18.096 -18.026 20.134 1.00 40.67 345 ASN B CA 1
ATOM 6153 C C . ASN B 1 345 ? 17.155 -17.974 18.943 1.00 39.86 345 ASN B C 1
ATOM 6154 O O . ASN B 1 345 ? 16.534 -18.982 18.570 1.00 40.53 345 ASN B O 1
ATOM 6159 N N . ILE B 1 346 ? 17.016 -16.784 18.374 1.00 38.36 346 ILE B N 1
ATOM 6160 C CA . ILE B 1 346 ? 16.139 -16.558 17.228 1.00 36.53 346 ILE B CA 1
ATOM 6161 C C . ILE B 1 346 ? 16.934 -15.645 16.311 1.00 35.92 346 ILE B C 1
ATOM 6162 O O . ILE B 1 346 ? 17.628 -14.722 16.769 1.00 35.89 346 ILE B O 1
ATOM 6167 N N . PHE B 1 347 ? 16.870 -15.923 15.017 1.00 34.89 347 PHE B N 1
ATOM 6168 C CA . PHE B 1 347 ? 17.528 -15.067 14.052 1.00 33.97 347 PHE B CA 1
ATOM 6169 C C . PHE B 1 347 ? 16.606 -14.840 12.845 1.00 33.07 347 PHE B C 1
ATOM 6170 O O . PHE B 1 347 ? 15.431 -15.251 12.850 1.00 32.25 347 PHE B O 1
ATOM 6178 N N . ILE B 1 348 ? 17.154 -14.188 11.826 1.00 32.45 348 ILE B N 1
ATOM 6179 C CA . ILE B 1 348 ? 16.363 -13.623 10.743 1.00 32.06 348 ILE B CA 1
ATOM 6180 C C . ILE B 1 348 ? 16.229 -14.586 9.558 1.00 32.00 348 ILE B C 1
ATOM 6181 O O . ILE B 1 348 ? 17.099 -15.424 9.357 1.00 31.94 348 ILE B O 1
ATOM 6186 N N . ASN B 1 349 ? 15.123 -14.476 8.815 1.00 31.99 349 ASN B N 1
ATOM 6187 C CA . ASN B 1 349 ? 14.892 -15.294 7.644 1.00 32.30 349 ASN B CA 1
ATOM 6188 C C . ASN B 1 349 ? 15.435 -14.618 6.404 1.00 32.74 349 ASN B C 1
ATOM 6189 O O . ASN B 1 349 ? 14.773 -13.725 5.864 1.00 33.20 349 ASN B O 1
ATOM 6194 N N . PRO B 1 350 ? 16.610 -15.076 5.903 1.00 32.84 350 PRO B N 1
ATOM 6195 C CA . PRO B 1 350 ? 17.231 -14.378 4.782 1.00 33.01 350 PRO B CA 1
ATOM 6196 C C . PRO B 1 350 ? 16.420 -14.508 3.481 1.00 33.65 350 PRO B C 1
ATOM 6197 O O . PRO B 1 350 ? 16.741 -13.855 2.466 1.00 33.65 350 PRO B O 1
ATOM 6201 N N . ARG B 1 351 ? 15.366 -15.322 3.529 1.00 34.17 351 ARG B N 1
ATOM 6202 C CA . ARG B 1 351 ? 14.436 -15.415 2.423 1.00 34.96 351 ARG B CA 1
ATOM 6203 C C . ARG B 1 351 ? 13.356 -14.310 2.440 1.00 34.88 351 ARG B C 1
ATOM 6204 O O . ARG B 1 351 ? 12.808 -13.950 1.392 1.00 35.03 351 ARG B O 1
ATOM 6212 N N . HIS B 1 352 ? 13.084 -13.762 3.619 1.00 34.68 352 HIS B N 1
ATOM 6213 C CA . HIS B 1 352 ? 11.929 -12.919 3.802 1.00 34.83 352 HIS B CA 1
ATOM 6214 C C . HIS B 1 352 ? 12.207 -11.505 3.360 1.00 35.78 352 HIS B C 1
ATOM 6215 O O . HIS B 1 352 ? 13.343 -11.028 3.430 1.00 35.87 352 HIS B O 1
ATOM 6222 N N . ASN B 1 353 ? 11.140 -10.852 2.902 1.00 36.79 353 ASN B N 1
ATOM 6223 C CA . ASN B 1 353 ? 11.119 -9.441 2.513 1.00 37.49 353 ASN B CA 1
ATOM 6224 C C . ASN B 1 353 ? 11.912 -8.477 3.444 1.00 37.32 353 ASN B C 1
ATOM 6225 O O . ASN B 1 353 ? 12.640 -7.599 2.967 1.00 37.06 353 ASN B O 1
ATOM 6230 N N . TYR B 1 354 ? 11.782 -8.679 4.761 1.00 37.55 354 TYR B N 1
ATOM 6231 C CA . TYR B 1 354 ? 12.436 -7.846 5.803 1.00 37.65 354 TYR B CA 1
ATOM 6232 C C . TYR B 1 354 ? 13.935 -7.939 5.844 1.00 37.19 354 TYR B C 1
ATOM 6233 O O . TYR B 1 354 ? 14.602 -6.968 6.237 1.00 37.10 354 TYR B O 1
ATOM 6242 N N . PHE B 1 355 ? 14.461 -9.101 5.451 1.00 36.57 355 PHE B N 1
ATOM 6243 C CA . PHE B 1 355 ? 15.892 -9.267 5.307 1.00 36.15 355 PHE B CA 1
ATOM 6244 C C . PHE B 1 355 ? 16.539 -8.341 4.235 1.00 36.56 355 PHE B C 1
ATOM 6245 O O . PHE B 1 355 ? 17.636 -7.819 4.433 1.00 36.42 355 PHE B O 1
ATOM 6253 N N . TYR B 1 356 ? 15.852 -8.135 3.113 1.00 37.00 356 TYR B N 1
ATOM 6254 C CA . TYR B 1 356 ? 16.266 -7.156 2.099 1.00 37.13 356 TYR B CA 1
ATOM 6255 C C . TYR B 1 356 ? 16.031 -5.712 2.540 1.00 37.06 356 TYR B C 1
ATOM 6256 O O . TYR B 1 356 ? 16.922 -4.855 2.398 1.00 37.32 356 TYR B O 1
ATOM 6265 N N . GLN B 1 357 ? 14.844 -5.443 3.084 1.00 36.55 357 GLN B N 1
ATOM 6266 C CA . GLN B 1 357 ? 14.522 -4.123 3.589 1.00 36.04 357 GLN B CA 1
ATOM 6267 C C . GLN B 1 357 ? 15.605 -3.604 4.529 1.00 35.22 357 GLN B C 1
ATOM 6268 O O . GLN B 1 357 ? 16.054 -2.444 4.402 1.00 35.19 357 GLN B O 1
ATOM 6274 N N . VAL B 1 358 ? 16.022 -4.486 5.447 1.00 34.23 358 VAL B N 1
ATOM 6275 C CA . VAL B 1 358 ? 17.002 -4.155 6.487 1.00 33.21 358 VAL B CA 1
ATOM 6276 C C . VAL B 1 358 ? 18.447 -4.186 5.969 1.00 32.69 358 VAL B C 1
ATOM 6277 O O . VAL B 1 358 ? 19.301 -3.501 6.521 1.00 33.05 358 VAL B O 1
ATOM 6281 N N . LEU B 1 359 ? 18.701 -4.955 4.903 1.00 31.58 359 LEU B N 1
ATOM 6282 C CA . LEU B 1 359 ? 20.001 -4.981 4.198 1.00 30.47 359 LEU B CA 1
ATOM 6283 C C . LEU B 1 359 ? 20.323 -3.670 3.461 1.00 30.30 359 LEU B C 1
ATOM 6284 O O . LEU B 1 359 ? 21.414 -3.106 3.596 1.00 30.34 359 LEU B O 1
ATOM 6289 N N . LEU B 1 360 ? 19.377 -3.190 2.668 1.0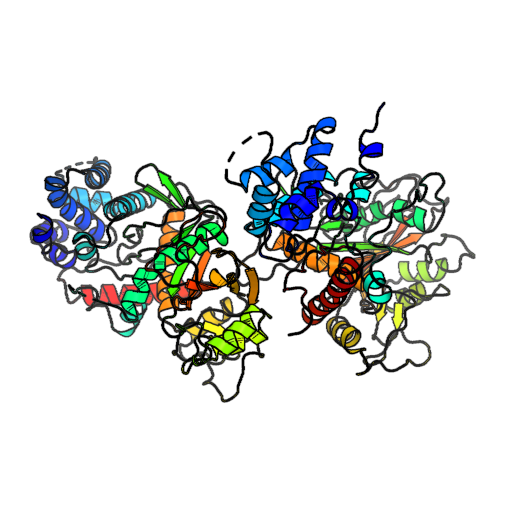0 29.97 360 LEU B N 1
ATOM 6290 C CA . LEU B 1 360 ? 19.493 -1.850 2.119 1.00 29.78 360 LEU B CA 1
ATOM 6291 C C . LEU B 1 360 ? 19.583 -0.734 3.215 1.00 30.05 360 LEU B C 1
ATOM 6292 O O . LEU B 1 360 ? 20.411 0.184 3.095 1.00 30.40 360 LEU B O 1
ATOM 6297 N N . GLN B 1 361 ? 18.757 -0.815 4.270 1.00 29.78 361 GLN B N 1
ATOM 6298 C CA . GLN B 1 361 ? 18.835 0.140 5.365 1.00 29.43 361 GLN B CA 1
ATOM 6299 C C . GLN B 1 361 ? 20.247 0.208 5.930 1.00 29.18 361 GLN B C 1
ATOM 6300 O O . GLN B 1 361 ? 20.745 1.283 6.268 1.00 29.37 361 GLN B O 1
ATOM 6306 N N . TYR B 1 362 ? 20.909 -0.939 5.957 1.00 28.64 362 TYR B N 1
ATOM 6307 C CA . TYR B 1 362 ? 22.233 -1.050 6.507 1.00 28.38 362 TYR B CA 1
ATOM 6308 C C . TYR B 1 362 ? 23.275 -0.567 5.518 1.00 28.08 362 TYR B C 1
ATOM 6309 O O . TYR B 1 362 ? 24.257 0.083 5.893 1.00 27.99 362 TYR B O 1
ATOM 6318 N N . LYS B 1 363 ? 23.049 -0.873 4.248 1.00 27.84 363 LYS B N 1
ATOM 6319 C CA . LYS B 1 363 ? 23.947 -0.428 3.195 1.00 27.95 363 LYS B CA 1
ATOM 6320 C C . LYS B 1 363 ? 23.995 1.099 3.022 1.00 28.17 363 LYS B C 1
ATOM 6321 O O . LYS B 1 363 ? 25.058 1.682 2.909 1.00 28.31 363 LYS B O 1
ATOM 6327 N N . ILE B 1 364 ? 22.844 1.746 2.988 1.00 28.65 364 ILE B N 1
ATOM 6328 C CA . ILE B 1 364 ? 22.803 3.186 2.785 1.00 29.01 364 ILE B CA 1
ATOM 6329 C C . ILE B 1 364 ? 23.379 3.924 4.005 1.00 29.49 364 ILE B C 1
ATOM 6330 O O . ILE B 1 364 ? 24.216 4.836 3.864 1.00 29.49 364 ILE B O 1
ATOM 6335 N N . VAL B 1 365 ? 22.959 3.518 5.200 1.00 29.84 365 VAL B N 1
ATOM 6336 C CA . VAL B 1 365 ? 23.475 4.157 6.418 1.00 30.32 365 VAL B CA 1
ATOM 6337 C C . VAL B 1 365 ? 24.997 3.977 6.580 1.00 30.99 365 VAL B C 1
ATOM 6338 O O . VAL B 1 365 ? 25.696 4.893 7.058 1.00 30.55 365 VAL B O 1
ATOM 6342 N N . GLY B 1 366 ? 25.492 2.801 6.177 1.00 31.88 366 GLY B N 1
ATOM 6343 C CA . GLY B 1 366 ? 26.932 2.565 6.072 1.00 33.38 366 GLY B CA 1
ATOM 6344 C C . GLY B 1 366 ? 27.584 3.701 5.287 1.00 34.48 366 GLY B C 1
ATOM 6345 O O . GLY B 1 366 ? 28.499 4.381 5.801 1.00 34.79 366 GLY B O 1
ATOM 6346 N N . ASP B 1 367 ? 27.072 3.924 4.064 1.00 35.22 367 ASP B N 1
ATOM 6347 C CA . ASP B 1 367 ? 27.555 4.958 3.132 1.00 35.91 367 ASP B CA 1
ATOM 6348 C C . ASP B 1 367 ? 27.578 6.332 3.777 1.00 36.22 367 ASP B C 1
ATOM 6349 O O . ASP B 1 367 ? 28.614 7.006 3.741 1.00 36.25 367 ASP B O 1
ATOM 6354 N N . TYR B 1 368 ? 26.439 6.734 4.352 1.00 36.65 368 TYR B N 1
ATOM 6355 C CA . TYR B 1 368 ? 26.315 8.015 5.039 1.00 37.40 368 TYR B CA 1
ATOM 6356 C C . TYR B 1 368 ? 27.338 8.159 6.145 1.00 38.25 368 TYR B C 1
ATOM 6357 O O . TYR B 1 368 ? 28.075 9.137 6.181 1.00 38.29 368 TYR B O 1
ATOM 6366 N N . VAL B 1 369 ? 27.382 7.173 7.038 1.00 39.34 369 VAL B N 1
ATOM 6367 C CA . VAL B 1 369 ? 28.324 7.163 8.161 1.00 40.20 369 VAL B CA 1
ATOM 6368 C C . VAL B 1 369 ? 29.750 7.409 7.664 1.00 40.87 369 VAL B C 1
ATOM 6369 O O . VAL B 1 369 ? 30.473 8.296 8.187 1.00 40.79 369 VAL B O 1
ATOM 6373 N N . ARG B 1 370 ? 30.096 6.719 6.591 1.00 41.68 370 ARG B N 1
ATOM 6374 C CA . ARG B 1 370 ? 31.421 6.721 5.986 1.00 43.39 370 ARG B CA 1
ATOM 6375 C C . ARG B 1 370 ? 31.849 8.034 5.429 1.00 44.05 370 ARG B C 1
ATOM 6376 O O . ARG B 1 370 ? 32.853 8.569 5.798 1.00 44.32 370 ARG B O 1
ATOM 6384 N N . HIS B 1 371 ? 31.102 8.525 4.477 1.00 44.80 371 HIS B N 1
ATOM 6385 C CA . HIS B 1 371 ? 31.353 9.840 3.896 1.00 45.89 371 HIS B CA 1
ATOM 6386 C C . HIS B 1 371 ? 30.660 11.011 4.600 1.00 46.98 371 HIS B C 1
ATOM 6387 O O . HIS B 1 371 ? 30.103 11.900 3.926 1.00 46.67 371 HIS B O 1
ATOM 6394 N N . SER B 1 372 ? 30.693 11.036 5.930 1.00 48.42 372 SER B N 1
ATOM 6395 C CA . SER B 1 372 ? 30.205 12.215 6.623 1.00 50.26 372 SER B CA 1
ATOM 6396 C C . SER B 1 372 ? 31.051 12.485 7.845 1.00 51.72 372 SER B C 1
ATOM 6397 O O . SER B 1 372 ? 30.752 11.949 8.909 1.00 52.15 372 SER B O 1
ATOM 6400 N N . GLY B 1 373 ? 32.112 13.291 7.693 1.00 53.45 373 GLY B N 1
ATOM 6401 C CA . GLY B 1 373 ? 32.992 13.686 8.821 1.00 55.54 373 GLY B CA 1
ATOM 6402 C C . GLY B 1 373 ? 33.569 12.510 9.606 1.00 57.26 373 GLY B C 1
ATOM 6403 O O . GLY B 1 373 ? 34.639 12.637 10.233 1.00 57.05 373 GLY B O 1
ATOM 6404 N N . GLY B 1 374 ? 32.821 11.383 9.563 1.00 58.95 374 GLY B N 1
ATOM 6405 C CA . GLY B 1 374 ? 33.221 10.020 9.986 1.00 60.67 374 GLY B CA 1
ATOM 6406 C C . GLY B 1 374 ? 34.330 9.414 9.116 1.00 62.16 374 GLY B C 1
ATOM 6407 O O . GLY B 1 374 ? 35.270 10.124 8.658 1.00 62.74 374 GLY B O 1
ATOM 6408 N N . GLY B 1 375 ? 34.242 8.108 8.867 1.00 62.84 375 GLY B N 1
ATOM 6409 C CA . GLY B 1 375 ? 35.422 7.387 8.387 1.00 63.79 375 GLY B CA 1
ATOM 6410 C C . GLY B 1 375 ? 36.000 6.763 9.635 1.00 64.63 375 GLY B C 1
ATOM 6411 O O . GLY B 1 375 ? 35.252 6.649 10.634 1.00 64.38 375 GLY B O 1
ATOM 6412 N N . LYS B 1 376 ? 37.313 6.409 9.608 1.00 65.74 376 LYS B N 1
ATOM 6413 C CA . LYS B 1 376 ? 37.962 5.445 10.636 1.00 66.82 376 LYS B CA 1
ATOM 6414 C C . LYS B 1 376 ? 39.534 5.286 10.744 1.00 66.86 376 LYS B C 1
ATOM 6415 O O . LYS B 1 376 ? 40.016 4.321 11.402 1.00 67.10 376 LYS B O 1
ATOM 6421 N N . ASP B 1 380 ? 36.183 0.419 11.982 1.00 65.44 380 ASP B N 1
ATOM 6422 C CA . ASP B 1 380 ? 35.345 0.868 10.880 1.00 64.94 380 ASP B CA 1
ATOM 6423 C C . ASP B 1 380 ? 34.010 1.490 11.367 1.00 64.17 380 ASP B C 1
ATOM 6424 O O . ASP B 1 380 ? 34.016 2.365 12.233 1.00 64.30 380 ASP B O 1
ATOM 6429 N N . CYS B 1 381 ? 32.866 1.033 10.865 1.00 62.74 381 CYS B N 1
ATOM 6430 C CA . CYS B 1 381 ? 31.917 2.040 10.501 1.00 61.54 381 CYS B CA 1
ATOM 6431 C C . CYS B 1 381 ? 30.499 1.626 10.044 1.00 59.91 381 CYS B C 1
ATOM 6432 O O . CYS B 1 381 ? 29.585 2.469 10.026 1.00 60.02 381 CYS B O 1
ATOM 6435 N N . SER B 1 382 ? 30.311 0.353 9.677 1.00 57.81 382 SER B N 1
ATOM 6436 C CA . SER B 1 382 ? 28.955 -0.216 9.486 1.00 55.47 382 SER B CA 1
ATOM 6437 C C . SER B 1 382 ? 28.101 -0.161 10.786 1.00 53.64 382 SER B C 1
ATOM 6438 O O . SER B 1 382 ? 28.566 -0.508 11.875 1.00 53.41 382 SER B O 1
ATOM 6441 N N . PRO B 1 383 ? 26.853 0.296 10.676 1.00 51.84 383 PRO B N 1
ATOM 6442 C CA . PRO B 1 383 ? 26.077 0.381 11.902 1.00 50.56 383 PRO B CA 1
ATOM 6443 C C . PRO B 1 383 ? 25.705 -1.033 12.310 1.00 49.09 383 PRO B C 1
ATOM 6444 O O . PRO B 1 383 ? 26.137 -1.968 11.649 1.00 48.90 383 PRO B O 1
ATOM 6448 N N . ARG B 1 384 ? 24.932 -1.183 13.387 1.00 47.32 384 ARG B N 1
ATOM 6449 C CA . ARG B 1 384 ? 24.272 -2.445 13.691 1.00 45.43 384 ARG B CA 1
ATOM 6450 C C . ARG B 1 384 ? 22.846 -2.295 13.230 1.00 43.81 384 ARG B C 1
ATOM 6451 O O . ARG B 1 384 ? 22.296 -1.194 13.268 1.00 43.58 384 ARG B O 1
ATOM 6459 N N . VAL B 1 385 ? 22.265 -3.402 12.777 1.00 41.95 385 VAL B N 1
ATOM 6460 C CA . VAL B 1 385 ? 20.850 -3.481 12.403 1.00 40.09 385 VAL B CA 1
ATOM 6461 C C . VAL B 1 385 ? 20.102 -4.407 13.353 1.00 39.11 385 VAL B C 1
ATOM 6462 O O . VAL B 1 385 ? 20.649 -5.419 13.779 1.00 39.20 385 VAL B O 1
ATOM 6466 N N . ASN B 1 386 ? 18.868 -4.047 13.706 1.00 37.74 386 ASN B N 1
ATOM 6467 C CA . ASN B 1 386 ? 17.970 -4.944 14.452 1.00 36.57 386 ASN B CA 1
ATOM 6468 C C . ASN B 1 386 ? 16.515 -4.877 14.029 1.00 35.82 386 ASN B C 1
ATOM 6469 O O . ASN B 1 386 ? 16.063 -3.891 13.444 1.00 35.85 386 ASN B O 1
ATOM 6474 N N . ILE B 1 387 ? 15.765 -5.918 14.270 1.00 34.66 387 ILE B N 1
ATOM 6475 C CA . ILE B 1 387 ? 14.356 -5.841 14.101 1.00 33.76 387 ILE B CA 1
ATOM 6476 C C . ILE B 1 387 ? 13.836 -5.965 15.470 1.00 32.83 387 ILE B C 1
ATOM 6477 O O . ILE B 1 387 ? 14.194 -6.849 16.143 1.00 32.72 387 ILE B O 1
ATOM 6482 N N . VAL B 1 388 ? 13.071 -4.994 15.895 1.00 31.91 388 VAL B N 1
ATOM 6483 C CA . VAL B 1 388 ? 12.116 -5.012 16.960 1.00 31.19 388 VAL B CA 1
ATOM 6484 C C . VAL B 1 388 ? 10.801 -5.621 16.463 1.00 30.77 388 VAL B C 1
ATOM 6485 O O . VAL B 1 388 ? 10.281 -5.263 15.407 1.00 30.71 388 VAL B O 1
ATOM 6489 N N . THR B 1 389 ? 10.295 -6.564 17.242 1.00 30.55 389 THR B N 1
ATOM 6490 C CA . THR B 1 389 ? 9.086 -7.322 16.958 1.00 30.24 389 THR B CA 1
ATOM 6491 C C . THR B 1 389 ? 8.167 -7.106 18.170 1.00 30.48 389 THR B C 1
ATOM 6492 O O . THR B 1 389 ? 8.322 -7.758 19.210 1.00 30.59 389 THR B O 1
ATOM 6496 N N . ALA B 1 390 ? 7.226 -6.179 18.045 1.00 30.51 390 ALA B N 1
ATOM 6497 C CA . ALA B 1 390 ? 6.496 -5.695 19.203 1.00 30.74 390 ALA B CA 1
ATOM 6498 C C . ALA B 1 390 ? 5.173 -6.405 19.411 1.00 30.79 390 ALA B C 1
ATOM 6499 O O . ALA B 1 390 ? 4.394 -6.575 18.486 1.00 30.79 390 ALA B O 1
ATOM 6501 N N . PHE B 1 391 ? 4.925 -6.808 20.645 1.00 31.01 391 PHE B N 1
ATOM 6502 C CA . PHE B 1 391 ? 3.712 -7.517 20.972 1.00 31.56 391 PHE B CA 1
ATOM 6503 C C . PHE B 1 391 ? 2.861 -6.616 21.814 1.00 32.32 391 PHE B C 1
ATOM 6504 O O . PHE B 1 391 ? 3.338 -6.035 22.801 1.00 32.75 391 PHE B O 1
ATOM 6512 N N . PHE B 1 392 ? 1.597 -6.495 21.416 1.00 32.86 392 PHE B N 1
ATOM 6513 C CA . PHE B 1 392 ? 0.616 -5.712 22.151 1.00 32.80 392 PHE B CA 1
ATOM 6514 C C . PHE B 1 392 ? -0.558 -6.572 22.539 1.00 33.45 392 PHE B C 1
ATOM 6515 O O . PHE B 1 392 ? -0.775 -7.659 21.979 1.00 33.38 392 PHE B O 1
ATOM 6523 N N . ARG B 1 393 ? -1.291 -6.068 23.520 1.00 34.33 393 ARG B N 1
ATOM 6524 C CA . ARG B 1 393 ? -2.588 -6.578 23.888 1.00 35.36 393 ARG B CA 1
ATOM 6525 C C . ARG B 1 393 ? -3.545 -5.402 23.829 1.00 36.39 393 ARG B C 1
ATOM 6526 O O . ARG B 1 393 ? -3.112 -4.247 23.675 1.00 36.30 393 ARG B O 1
ATOM 6534 N N . LYS B 1 394 ? -4.837 -5.706 23.952 1.00 38.05 394 LYS B N 1
ATOM 6535 C CA . LYS B 1 394 ? -5.896 -4.700 23.988 1.00 39.53 394 LYS B CA 1
ATOM 6536 C C . LYS B 1 394 ? -6.122 -4.155 25.413 1.00 41.08 394 LYS B C 1
ATOM 6537 O O . LYS B 1 394 ? -5.703 -4.763 26.410 1.00 41.29 394 LYS B O 1
ATOM 6543 N N . ARG B 1 395 ? -6.774 -3.000 25.500 1.00 43.16 395 ARG B N 1
ATOM 6544 C CA . ARG B 1 395 ? -6.962 -2.318 26.775 1.00 45.31 395 ARG B CA 1
ATOM 6545 C C . ARG B 1 395 ? -8.068 -2.992 27.602 1.00 46.98 395 ARG B C 1
ATOM 6546 O O . ARG B 1 395 ? -9.202 -3.086 27.131 1.00 47.46 395 ARG B O 1
ATOM 6554 N N . SER B 1 396 ? -7.738 -3.472 28.810 1.00 48.94 396 SER B N 1
ATOM 6555 C CA . SER B 1 396 ? -8.735 -4.037 29.753 1.00 50.87 396 SER B CA 1
ATOM 6556 C C . SER B 1 396 ? -9.648 -2.926 30.344 1.00 52.20 396 SER B C 1
ATOM 6557 O O . SER B 1 396 ? -9.308 -1.735 30.243 1.00 52.47 396 SER B O 1
ATOM 6560 N N . PRO B 1 397 ? -10.821 -3.296 30.934 1.00 53.50 397 PRO B N 1
ATOM 6561 C CA . PRO B 1 397 ? -11.506 -2.254 31.733 1.00 54.18 397 PRO B CA 1
ATOM 6562 C C . PRO B 1 397 ? -10.718 -1.996 33.032 1.00 54.78 397 PRO B C 1
ATOM 6563 O O . PRO B 1 397 ? -10.588 -0.839 33.468 1.00 54.64 397 PRO B O 1
ATOM 6567 N N . LEU B 1 398 ? -10.193 -3.092 33.601 1.00 55.43 398 LEU B N 1
ATOM 6568 C CA . LEU B 1 398 ? -9.211 -3.128 34.706 1.00 55.92 398 LEU B CA 1
ATOM 6569 C C . LEU B 1 398 ? -8.023 -2.155 34.666 1.00 56.21 398 LEU B C 1
ATOM 6570 O O . LEU B 1 398 ? -7.607 -1.696 35.726 1.00 56.64 398 LEU B O 1
ATOM 6575 N N . ASP B 1 399 ? -7.466 -1.881 33.476 1.00 56.15 399 ASP B N 1
ATOM 6576 C CA . ASP B 1 399 ? -6.303 -0.978 33.299 1.00 55.86 399 ASP B CA 1
ATOM 6577 C C . ASP B 1 399 ? -6.617 0.458 33.671 1.00 55.30 399 ASP B C 1
ATOM 6578 O O . ASP B 1 399 ? -7.683 0.950 33.321 1.00 55.20 399 ASP B O 1
ATOM 6583 N N . PRO B 1 400 ? -5.678 1.141 34.360 1.00 54.90 400 PRO B N 1
ATOM 6584 C CA . PRO B 1 400 ? -5.835 2.550 34.695 1.00 54.56 400 PRO B CA 1
ATOM 6585 C C . PRO B 1 400 ? -6.000 3.349 33.418 1.00 54.27 400 PRO B C 1
ATOM 6586 O O . PRO B 1 400 ? -5.445 2.974 32.385 1.00 54.09 400 PRO B O 1
ATOM 6590 N N . ALA B 1 401 ? -6.760 4.441 33.493 1.00 54.11 401 ALA B N 1
ATOM 6591 C CA . ALA B 1 401 ? -6.982 5.328 32.351 1.00 53.71 401 ALA B CA 1
ATOM 6592 C C . ALA B 1 401 ? -5.663 5.901 31.847 1.00 53.51 401 ALA B C 1
ATOM 6593 O O . ALA B 1 401 ? -5.501 6.112 30.656 1.00 53.45 401 ALA B O 1
ATOM 6595 N N . THR B 1 402 ? -4.714 6.124 32.749 1.00 53.47 402 THR B N 1
ATOM 6596 C CA . THR B 1 402 ? -3.427 6.694 32.360 1.00 53.69 402 THR B CA 1
ATOM 6597 C C . THR B 1 402 ? -2.214 5.793 32.598 1.00 53.46 402 THR B C 1
ATOM 6598 O O . THR B 1 402 ? -2.172 5.033 33.588 1.00 53.83 402 THR B O 1
ATOM 6602 N N . CYS B 1 403 ? -1.231 5.900 31.695 1.00 52.88 403 CYS B N 1
ATOM 6603 C CA . CYS B 1 403 ? -0.064 5.015 31.684 1.00 52.47 403 CYS B CA 1
ATOM 6604 C C . CYS B 1 403 ? 1.253 5.633 31.294 1.00 51.95 403 CYS B C 1
ATOM 6605 O O . CYS B 1 403 ? 1.362 6.292 30.273 1.00 52.29 403 CYS B O 1
ATOM 6608 N N . THR B 1 404 ? 2.268 5.367 32.097 1.00 51.21 404 THR B N 1
ATOM 6609 C CA . THR B 1 404 ? 3.626 5.795 31.783 1.00 50.48 404 THR B CA 1
ATOM 6610 C C . THR B 1 404 ? 4.534 4.617 31.368 1.00 49.94 404 THR B C 1
ATOM 6611 O O . THR B 1 404 ? 4.539 3.535 31.988 1.00 50.00 404 THR B O 1
ATOM 6615 N N . LEU B 1 405 ? 5.280 4.812 30.298 1.00 48.98 405 LEU B N 1
ATOM 6616 C CA . LEU B 1 405 ? 6.360 3.914 30.057 1.00 48.64 405 LEU B CA 1
ATOM 6617 C C . LEU B 1 405 ? 7.444 4.404 30.990 1.00 48.70 405 LEU B C 1
ATOM 6618 O O . LEU B 1 405 ? 7.646 5.609 31.156 1.00 48.58 405 LEU B O 1
ATOM 6623 N N . GLY B 1 406 ? 8.125 3.471 31.638 1.00 48.71 406 GLY B N 1
ATOM 6624 C CA . GLY B 1 406 ? 9.118 3.832 32.645 1.00 48.59 406 GLY B CA 1
ATOM 6625 C C . GLY B 1 406 ? 8.460 4.424 33.865 1.00 48.57 406 GLY B C 1
ATOM 6626 O O . GLY B 1 406 ? 7.556 3.807 34.459 1.00 48.65 406 GLY B O 1
ATOM 6627 N N . SER B 1 407 ? 8.897 5.621 34.236 1.00 48.62 407 SER B N 1
ATOM 6628 C CA . SER B 1 407 ? 8.328 6.255 35.430 1.00 49.09 407 SER B CA 1
ATOM 6629 C C . SER B 1 407 ? 7.435 7.454 35.102 1.00 49.64 407 SER B C 1
ATOM 6630 O O . SER B 1 407 ? 6.646 7.911 35.938 1.00 50.16 407 SER B O 1
ATOM 6633 N N . ASP B 1 408 ? 7.543 7.964 33.885 1.00 50.04 408 ASP B N 1
ATOM 6634 C CA . ASP B 1 408 ? 7.339 9.408 33.702 1.00 50.38 408 ASP B CA 1
ATOM 6635 C C . ASP B 1 408 ? 7.094 9.810 32.259 1.00 50.13 408 ASP B C 1
ATOM 6636 O O . ASP B 1 408 ? 6.919 10.967 31.948 1.00 50.03 408 ASP B O 1
ATOM 6641 N N . LEU B 1 409 ? 7.147 8.848 31.365 1.00 50.27 409 LEU B N 1
ATOM 6642 C CA . LEU B 1 409 ? 6.703 9.075 30.008 1.00 50.19 409 LEU B CA 1
ATOM 6643 C C . LEU B 1 409 ? 5.227 8.661 29.913 1.00 50.47 409 LEU B C 1
ATOM 6644 O O . LEU B 1 409 ? 4.866 7.494 30.163 1.00 50.74 409 LEU B O 1
ATOM 6649 N N . LEU B 1 410 ? 4.378 9.620 29.557 1.00 50.40 410 LEU B N 1
ATOM 6650 C CA . LEU B 1 410 ? 2.983 9.336 29.248 1.00 50.38 410 LEU B CA 1
ATOM 6651 C C . LEU B 1 410 ? 2.919 8.246 28.167 1.00 50.57 410 LEU B C 1
ATOM 6652 O O . LEU B 1 410 ? 3.904 7.992 27.463 1.00 50.85 410 LEU B O 1
ATOM 6657 N N . LEU B 1 411 ? 1.777 7.582 28.040 1.00 50.39 411 LEU B N 1
ATOM 6658 C CA . LEU B 1 411 ? 1.571 6.664 26.926 1.00 50.20 411 LEU B CA 1
ATOM 6659 C C . LEU B 1 411 ? 0.268 7.105 26.314 1.00 50.47 411 LEU B C 1
ATOM 6660 O O . LEU B 1 411 ? -0.692 7.356 27.060 1.00 50.81 411 LEU B O 1
ATOM 6665 N N . ASP B 1 412 ? 0.218 7.219 24.985 1.00 50.23 412 ASP B N 1
ATOM 6666 C CA . ASP B 1 412 ? -1.014 7.653 24.325 1.00 50.18 412 ASP B CA 1
ATOM 6667 C C . ASP B 1 412 ? -2.247 6.818 24.724 1.00 49.40 412 ASP B C 1
ATOM 6668 O O . ASP B 1 412 ? -2.183 5.591 24.787 1.00 49.41 412 ASP B O 1
ATOM 6673 N N . ALA B 1 413 ? -3.363 7.494 24.990 1.00 48.47 413 ALA B N 1
ATOM 6674 C CA . ALA B 1 413 ? -4.597 6.820 25.424 1.00 47.68 413 ALA B CA 1
ATOM 6675 C C . ALA B 1 413 ? -5.320 6.022 24.310 1.00 46.86 413 ALA B C 1
ATOM 6676 O O . ALA B 1 413 ? -6.187 5.181 24.591 1.00 47.04 413 ALA B O 1
ATOM 6678 N N . SER B 1 414 ? -4.965 6.270 23.056 1.00 45.60 414 SER B N 1
ATOM 6679 C CA . SER B 1 414 ? -5.530 5.495 21.946 1.00 44.81 414 SER B CA 1
ATOM 6680 C C . SER B 1 414 ? -4.734 4.210 21.603 1.00 44.10 414 SER B C 1
ATOM 6681 O O . SER B 1 414 ? -5.282 3.249 21.062 1.00 44.36 414 SER B O 1
ATOM 6684 N N . VAL B 1 415 ? -3.438 4.230 21.867 1.00 42.71 415 VAL B N 1
ATOM 6685 C CA . VAL B 1 415 ? -2.530 3.123 21.626 1.00 41.04 415 VAL B CA 1
ATOM 6686 C C . VAL B 1 415 ? -2.769 1.912 22.586 1.00 40.60 415 VAL B C 1
ATOM 6687 O O . VAL B 1 415 ? -3.170 2.092 23.754 1.00 40.77 415 VAL B O 1
ATOM 6691 N N . GLU B 1 416 ? -2.521 0.694 22.076 1.00 39.49 416 GLU B N 1
ATOM 6692 C CA . GLU B 1 416 ? -2.674 -0.595 22.809 1.00 38.49 416 GLU B CA 1
ATOM 6693 C C . GLU B 1 416 ? -1.576 -0.800 23.810 1.00 37.31 416 GLU B C 1
ATOM 6694 O O . GLU B 1 416 ? -0.625 -0.055 23.822 1.00 37.32 416 GLU B O 1
ATOM 6700 N N . ILE B 1 417 ? -1.684 -1.816 24.644 1.00 36.00 417 ILE B N 1
ATOM 6701 C CA . ILE B 1 417 ? -0.668 -1.990 25.659 1.00 34.94 417 ILE B CA 1
ATOM 6702 C C . ILE B 1 417 ? 0.499 -2.833 25.155 1.00 34.36 417 ILE B C 1
ATOM 6703 O O . ILE B 1 417 ? 0.300 -3.944 24.679 1.00 34.42 417 ILE B O 1
ATOM 6708 N N . PRO B 1 418 ? 1.724 -2.284 25.220 1.00 33.78 418 PRO B N 1
ATOM 6709 C CA . PRO B 1 418 ? 2.927 -3.061 24.914 1.00 33.59 418 PRO B CA 1
ATOM 6710 C C . PRO B 1 418 ? 3.234 -4.154 25.942 1.00 33.35 418 PRO B C 1
ATOM 6711 O O . PRO B 1 418 ? 3.305 -3.919 27.152 1.00 33.75 418 PRO B O 1
ATOM 6715 N N . VAL B 1 419 ? 3.439 -5.346 25.436 1.00 32.62 419 VAL B N 1
ATOM 6716 C CA . VAL B 1 419 ? 3.369 -6.502 26.256 1.00 32.01 419 VAL B CA 1
ATOM 6717 C C . VAL B 1 419 ? 4.745 -7.161 26.205 1.00 32.01 419 VAL B C 1
ATOM 6718 O O . VAL B 1 419 ? 5.352 -7.429 27.241 1.00 32.06 419 VAL B O 1
ATOM 6722 N N . ALA B 1 420 ? 5.245 -7.391 24.998 1.00 31.77 420 ALA B N 1
ATOM 6723 C CA . ALA B 1 420 ? 6.591 -7.868 24.818 1.00 31.65 420 ALA B CA 1
ATOM 6724 C C . ALA B 1 420 ? 7.267 -6.964 23.823 1.00 31.78 420 ALA B C 1
ATOM 6725 O O . ALA B 1 420 ? 6.601 -6.226 23.087 1.00 31.72 420 ALA B O 1
ATOM 6727 N N . VAL B 1 421 ? 8.593 -7.036 23.800 1.00 31.67 421 VAL B N 1
ATOM 6728 C CA . VAL B 1 421 ? 9.388 -6.518 22.689 1.00 31.23 421 VAL B CA 1
ATOM 6729 C C . VAL B 1 421 ? 10.554 -7.496 22.458 1.00 30.81 421 VAL B C 1
ATOM 6730 O O . VAL B 1 421 ? 11.295 -7.832 23.401 1.00 30.74 421 VAL B O 1
ATOM 6734 N N . LEU B 1 422 ? 10.689 -7.970 21.217 1.00 29.95 422 LEU B N 1
ATOM 6735 C CA . LEU B 1 422 ? 11.776 -8.888 20.853 1.00 29.40 422 LEU B CA 1
ATOM 6736 C C . LEU B 1 422 ? 12.699 -8.265 19.827 1.00 29.00 422 LEU B C 1
ATOM 6737 O O . LEU B 1 422 ? 12.382 -8.239 18.643 1.00 29.25 422 LEU B O 1
ATOM 6742 N N . VAL B 1 423 ? 13.854 -7.803 20.278 1.00 28.47 423 VAL B N 1
ATOM 6743 C CA . VAL B 1 423 ? 14.864 -7.302 19.374 1.00 27.86 423 VAL B CA 1
ATOM 6744 C C . VAL B 1 423 ? 15.799 -8.413 18.867 1.00 28.21 423 VAL B C 1
ATOM 6745 O O . VAL B 1 423 ? 16.275 -9.228 19.651 1.00 28.01 423 VAL B O 1
ATOM 6749 N N . THR B 1 424 ? 16.023 -8.428 17.546 1.00 28.86 424 THR B N 1
ATOM 6750 C CA . THR B 1 424 ? 16.800 -9.442 16.820 1.00 29.13 424 THR B CA 1
ATOM 6751 C C . THR B 1 424 ? 17.926 -8.763 16.049 1.00 30.05 424 THR B C 1
ATOM 6752 O O . THR B 1 424 ? 17.662 -8.025 15.102 1.00 30.17 424 THR B O 1
ATOM 6756 N N . PRO B 1 425 ? 19.186 -9.015 16.429 1.00 30.90 425 PRO B N 1
ATOM 6757 C CA . PRO B 1 425 ? 20.276 -8.557 15.565 1.00 31.56 425 PRO B CA 1
ATOM 6758 C C . PRO B 1 425 ? 20.232 -9.208 14.173 1.00 32.22 425 PRO B C 1
ATOM 6759 O O . PRO B 1 425 ? 19.984 -10.397 14.058 1.00 32.53 425 PRO B O 1
ATOM 6763 N N . VAL B 1 426 ? 20.450 -8.434 13.122 1.00 32.89 426 VAL B N 1
ATOM 6764 C CA . VAL B 1 426 ? 20.715 -9.015 11.803 1.00 33.49 426 VAL B CA 1
ATOM 6765 C C . VAL B 1 426 ? 22.198 -8.866 11.455 1.00 34.55 426 VAL B C 1
ATOM 6766 O O . VAL B 1 426 ? 22.797 -7.819 11.724 1.00 34.87 426 VAL B O 1
ATOM 6770 N N . VAL B 1 427 ? 22.774 -9.938 10.900 1.00 35.66 427 VAL B N 1
ATOM 6771 C CA . VAL B 1 427 ? 24.170 -10.017 10.385 1.00 36.45 427 VAL B CA 1
ATOM 6772 C C . VAL B 1 427 ? 24.176 -10.035 8.829 1.00 37.46 427 VAL B C 1
ATOM 6773 O O . VAL B 1 427 ? 23.372 -10.748 8.238 1.00 37.98 427 VAL B O 1
ATOM 6777 N N . LEU B 1 428 ? 25.041 -9.260 8.161 1.00 38.21 428 LEU B N 1
ATOM 6778 C CA . LEU B 1 428 ? 24.903 -9.040 6.695 1.00 38.98 428 LEU B CA 1
ATOM 6779 C C . LEU B 1 428 ? 26.186 -9.163 5.855 1.00 39.95 428 LEU B C 1
ATOM 6780 O O . LEU B 1 428 ? 26.855 -8.149 5.613 1.00 40.27 428 LEU B O 1
ATOM 6785 N N . PRO B 1 429 ? 26.511 -10.384 5.354 1.00 40.86 429 PRO B N 1
ATOM 6786 C CA . PRO B 1 429 ? 27.820 -10.567 4.730 1.00 41.23 429 PRO B CA 1
ATOM 6787 C C . PRO B 1 429 ? 27.927 -9.706 3.504 1.00 41.48 429 PRO B C 1
ATOM 6788 O O . PRO B 1 429 ? 27.019 -9.724 2.660 1.00 41.45 429 PRO B O 1
ATOM 6792 N N . ASP B 1 430 ? 29.026 -8.948 3.439 1.00 41.46 430 ASP B N 1
ATOM 6793 C CA . ASP B 1 430 ? 29.261 -8.025 2.359 1.00 41.25 430 ASP B CA 1
ATOM 6794 C C . ASP B 1 430 ? 29.165 -8.737 1.023 1.00 40.29 430 ASP B C 1
ATOM 6795 O O . ASP B 1 430 ? 28.666 -8.194 0.042 1.00 39.69 430 ASP B O 1
ATOM 6800 N N . SER B 1 431 ? 29.641 -9.976 1.039 1.00 39.68 431 SER B N 1
ATOM 6801 C CA . SER B 1 431 ? 29.303 -11.007 0.071 1.00 39.16 431 SER B CA 1
ATOM 6802 C C . SER B 1 431 ? 27.857 -10.887 -0.498 1.00 38.86 431 SER B C 1
ATOM 6803 O O . SER B 1 431 ? 27.656 -10.687 -1.706 1.00 38.56 431 SER B O 1
ATOM 6806 N N . VAL B 1 432 ? 26.868 -10.997 0.391 1.00 38.58 432 VAL B N 1
ATOM 6807 C CA . VAL B 1 432 ? 25.447 -10.991 0.026 1.00 38.08 432 VAL B CA 1
ATOM 6808 C C . VAL B 1 432 ? 25.001 -9.606 -0.459 1.00 38.25 432 VAL B C 1
ATOM 6809 O O . VAL B 1 432 ? 24.247 -9.496 -1.436 1.00 37.62 432 VAL B O 1
ATOM 6813 N N . ILE B 1 433 ? 25.473 -8.561 0.237 1.00 38.61 433 ILE B N 1
ATOM 6814 C CA . ILE B 1 433 ? 25.072 -7.187 -0.057 1.00 38.66 433 ILE B CA 1
ATOM 6815 C C . ILE B 1 433 ? 25.460 -6.859 -1.490 1.00 39.84 433 ILE B C 1
ATOM 6816 O O . ILE B 1 433 ? 24.595 -6.475 -2.271 1.00 40.72 433 ILE B O 1
ATOM 6821 N N . ARG B 1 434 ? 26.733 -7.051 -1.843 1.00 40.49 434 ARG B N 1
ATOM 6822 C CA . ARG B 1 434 ? 27.219 -6.825 -3.208 1.00 41.11 434 ARG B CA 1
ATOM 6823 C C . ARG B 1 434 ? 26.377 -7.544 -4.228 1.00 40.60 434 ARG B C 1
ATOM 6824 O O . ARG B 1 434 ? 25.992 -6.970 -5.228 1.00 39.90 434 ARG B O 1
ATOM 6832 N N . LYS B 1 435 ? 26.125 -8.822 -3.966 1.00 40.77 435 LYS B N 1
ATOM 6833 C CA . LYS B 1 435 ? 25.465 -9.716 -4.912 1.00 41.12 435 LYS B CA 1
ATOM 6834 C C . LYS B 1 435 ? 23.984 -9.399 -5.157 1.00 40.57 435 LYS B C 1
ATOM 6835 O O . LYS B 1 435 ? 23.506 -9.507 -6.296 1.00 40.54 435 LYS B O 1
ATOM 6841 N N . THR B 1 436 ? 23.278 -9.022 -4.081 1.00 39.71 436 THR B N 1
ATOM 6842 C CA . THR B 1 436 ? 21.861 -8.650 -4.120 1.00 38.60 436 THR B CA 1
ATOM 6843 C C . THR B 1 436 ? 21.682 -7.356 -4.876 1.00 37.54 436 THR B C 1
ATOM 6844 O O . THR B 1 436 ? 21.081 -7.354 -5.946 1.00 37.12 436 THR B O 1
ATOM 6848 N N . LEU B 1 437 ? 22.228 -6.270 -4.304 1.00 36.56 437 LEU B N 1
ATOM 6849 C CA . LEU B 1 437 ? 22.163 -4.911 -4.854 1.00 35.44 437 LEU B CA 1
ATOM 6850 C C . LEU B 1 437 ? 22.610 -4.877 -6.287 1.00 35.66 437 LEU B C 1
ATOM 6851 O O . LEU B 1 437 ? 22.190 -4.021 -7.067 1.00 35.89 437 LEU B O 1
ATOM 6856 N N . SER B 1 438 ? 23.478 -5.813 -6.634 1.00 35.64 438 SER B N 1
ATOM 6857 C CA . SER B 1 438 ? 24.027 -5.858 -7.966 1.00 35.49 438 SER B CA 1
ATOM 6858 C C . SER B 1 438 ? 23.033 -6.405 -8.978 1.00 35.19 438 SER B C 1
ATOM 6859 O O . SER B 1 438 ? 22.811 -5.811 -10.025 1.00 35.13 438 SER B O 1
ATOM 6862 N N . THR B 1 439 ? 22.427 -7.543 -8.675 1.00 35.11 439 THR B N 1
ATOM 6863 C CA . THR B 1 439 ? 21.416 -8.072 -9.586 1.00 34.98 439 THR B CA 1
ATOM 6864 C C . THR B 1 439 ? 20.230 -7.088 -9.633 1.00 35.02 439 THR B C 1
ATOM 6865 O O . THR B 1 439 ? 19.597 -6.918 -10.678 1.00 35.03 439 THR B O 1
ATOM 6869 N N . ALA B 1 440 ? 19.972 -6.410 -8.506 1.00 35.09 440 ALA B N 1
ATOM 6870 C CA . ALA B 1 440 ? 18.894 -5.421 -8.424 1.00 34.99 440 ALA B CA 1
ATOM 6871 C C . ALA B 1 440 ? 19.164 -4.259 -9.365 1.00 35.27 440 ALA B C 1
ATOM 6872 O O . ALA B 1 440 ? 18.277 -3.887 -10.116 1.00 35.48 440 ALA B O 1
ATOM 6874 N N . ALA B 1 441 ? 20.388 -3.714 -9.349 1.00 35.43 441 ALA B N 1
ATOM 6875 C CA . ALA B 1 441 ? 20.737 -2.517 -10.147 1.00 35.34 441 ALA B CA 1
ATOM 6876 C C . ALA B 1 441 ? 20.766 -2.770 -11.653 1.00 35.40 441 ALA B C 1
ATOM 6877 O O . ALA B 1 441 ? 20.483 -1.872 -12.448 1.00 35.50 441 ALA B O 1
ATOM 6879 N N . GLY B 1 442 ? 21.107 -3.998 -12.034 1.00 35.38 442 GLY B N 1
ATOM 6880 C CA . GLY B 1 442 ? 21.072 -4.410 -13.435 1.00 35.32 442 GLY B CA 1
ATOM 6881 C C . GLY B 1 442 ? 19.638 -4.531 -13.916 1.00 35.10 442 GLY B C 1
ATOM 6882 O O . GLY B 1 442 ? 19.338 -4.342 -15.094 1.00 34.95 442 GLY B O 1
ATOM 6883 N N . SER B 1 443 ? 18.754 -4.859 -12.988 1.00 34.84 443 SER B N 1
ATOM 6884 C CA . SER B 1 443 ? 17.333 -4.899 -13.253 1.00 34.80 443 SER B CA 1
ATOM 6885 C C . SER B 1 443 ? 16.830 -3.473 -13.529 1.00 34.66 443 SER B C 1
ATOM 6886 O O . SER B 1 443 ? 15.921 -3.262 -14.341 1.00 34.53 443 SER B O 1
ATOM 6889 N N . TRP B 1 444 ? 17.456 -2.502 -12.853 1.00 34.56 444 TRP B N 1
ATOM 6890 C CA . TRP B 1 444 ? 17.149 -1.089 -13.016 1.00 34.31 444 TRP B CA 1
ATOM 6891 C C . TRP B 1 444 ? 17.612 -0.713 -14.407 1.00 34.92 444 TRP B C 1
ATOM 6892 O O . TRP B 1 444 ? 16.795 -0.520 -15.289 1.00 34.75 444 TRP B O 1
ATOM 6903 N N . LYS B 1 445 ? 18.921 -0.670 -14.620 1.00 36.13 445 LYS B N 1
ATOM 6904 C CA . LYS B 1 445 ? 19.481 -0.511 -15.966 1.00 37.36 445 LYS B CA 1
ATOM 6905 C C . LYS B 1 445 ? 18.588 -1.150 -17.024 1.00 37.93 445 LYS B C 1
ATOM 6906 O O . LYS B 1 445 ? 18.079 -0.467 -17.889 1.00 37.66 445 LYS B O 1
ATOM 6912 N N . ALA B 1 446 ? 18.422 -2.466 -16.922 1.00 39.18 446 ALA B N 1
ATOM 6913 C CA . ALA B 1 446 ? 17.570 -3.279 -17.778 1.00 40.34 446 ALA B CA 1
ATOM 6914 C C . ALA B 1 446 ? 16.414 -2.521 -18.378 1.00 41.12 446 ALA B C 1
ATOM 6915 O O . ALA B 1 446 ? 16.278 -2.447 -19.592 1.00 41.32 446 ALA B O 1
ATOM 6917 N N . TYR B 1 447 ? 15.583 -1.978 -17.502 1.00 42.24 447 TYR B N 1
ATOM 6918 C CA . TYR B 1 447 ? 14.319 -1.375 -17.880 1.00 43.50 447 TYR B CA 1
ATOM 6919 C C . TYR B 1 447 ? 14.577 0.038 -18.410 1.00 43.81 447 TYR B C 1
ATOM 6920 O O . TYR B 1 447 ? 14.132 0.400 -19.497 1.00 43.55 447 TYR B O 1
ATOM 6929 N N . ALA B 1 448 ? 15.332 0.825 -17.655 1.00 44.85 448 ALA B N 1
ATOM 6930 C CA . ALA B 1 448 ? 15.722 2.145 -18.110 1.00 45.84 448 ALA B CA 1
ATOM 6931 C C . ALA B 1 448 ? 16.125 2.073 -19.591 1.00 46.67 448 ALA B C 1
ATOM 6932 O O . ALA B 1 448 ? 15.787 2.973 -20.352 1.00 47.27 448 ALA B O 1
ATOM 6934 N N . ASP B 1 449 ? 16.799 0.993 -20.010 1.00 47.47 449 ASP B N 1
ATOM 6935 C CA . ASP B 1 449 ? 17.372 0.914 -21.376 1.00 48.07 449 ASP B CA 1
ATOM 6936 C C . ASP B 1 449 ? 16.298 1.020 -22.428 1.00 47.96 449 ASP B C 1
ATOM 6937 O O . ASP B 1 449 ? 16.387 1.843 -23.325 1.00 47.74 449 ASP B O 1
ATOM 6942 N N . ASN B 1 450 ? 15.277 0.184 -22.303 1.00 48.36 450 ASN B N 1
ATOM 6943 C CA . ASN B 1 450 ? 14.191 0.191 -23.260 1.00 48.82 450 ASN B CA 1
ATOM 6944 C C . ASN B 1 450 ? 12.976 0.839 -22.678 1.00 49.00 450 ASN B C 1
ATOM 6945 O O . ASN B 1 450 ? 11.883 0.310 -22.809 1.00 49.19 450 ASN B O 1
ATOM 6950 N N . THR B 1 451 ? 13.189 1.963 -22.003 1.00 49.39 451 THR B N 1
ATOM 6951 C CA . THR B 1 451 ? 12.114 2.872 -21.617 1.00 50.03 451 THR B CA 1
ATOM 6952 C C . THR B 1 451 ? 12.547 4.273 -22.032 1.00 50.73 451 THR B C 1
ATOM 6953 O O . THR B 1 451 ? 11.726 5.166 -22.276 1.00 50.75 451 THR B O 1
ATOM 6957 N N . PHE B 1 452 ? 13.862 4.427 -22.137 1.00 51.73 452 PHE B N 1
ATOM 6958 C CA . PHE B 1 452 ? 14.502 5.689 -22.447 1.00 52.68 452 PHE B CA 1
ATOM 6959 C C . PHE B 1 452 ? 15.451 5.519 -23.629 1.00 53.74 452 PHE B C 1
ATOM 6960 O O . PHE B 1 452 ? 16.169 4.519 -23.738 1.00 53.67 452 PHE B O 1
ATOM 6968 N N . ASP B 1 453 ? 15.441 6.512 -24.508 1.00 55.25 453 ASP B N 1
ATOM 6969 C CA . ASP B 1 453 ? 16.467 6.685 -25.526 1.00 56.94 453 ASP B CA 1
ATOM 6970 C C . ASP B 1 453 ? 17.830 6.868 -24.917 1.00 57.22 453 ASP B C 1
ATOM 6971 O O . ASP B 1 453 ? 18.821 6.877 -25.626 1.00 57.88 453 ASP B O 1
ATOM 6976 N N . THR B 1 454 ? 17.899 7.075 -23.614 1.00 57.42 454 THR B N 1
ATOM 6977 C CA . THR B 1 454 ? 19.132 7.561 -23.080 1.00 57.25 454 THR B CA 1
ATOM 6978 C C . THR B 1 454 ? 19.471 7.024 -21.695 1.00 56.68 454 THR B C 1
ATOM 6979 O O . THR B 1 454 ? 20.254 7.631 -20.973 1.00 57.11 454 THR B O 1
ATOM 6983 N N . ALA B 1 455 ? 18.914 5.874 -21.334 1.00 55.71 455 ALA B N 1
ATOM 6984 C CA . ALA B 1 455 ? 19.151 5.314 -20.004 1.00 55.10 455 ALA B CA 1
ATOM 6985 C C . ALA B 1 455 ? 20.518 5.738 -19.422 1.00 54.45 455 ALA B C 1
ATOM 6986 O O . ALA B 1 455 ? 21.545 5.574 -20.094 1.00 54.90 455 ALA B O 1
ATOM 6988 N N . PRO B 1 456 ? 20.546 6.281 -18.189 1.00 53.34 456 PRO B N 1
ATOM 6989 C CA . PRO B 1 456 ? 21.832 6.559 -17.552 1.00 53.18 456 PRO B CA 1
ATOM 6990 C C . PRO B 1 456 ? 22.640 5.281 -17.223 1.00 53.61 456 PRO B C 1
ATOM 6991 O O . PRO B 1 456 ? 22.060 4.255 -16.893 1.00 53.65 456 PRO B O 1
ATOM 6995 N N . TRP B 1 457 ? 23.964 5.327 -17.333 1.00 54.16 457 TRP B N 1
ATOM 6996 C CA . TRP B 1 457 ? 24.794 4.176 -16.952 1.00 54.95 457 TRP B CA 1
ATOM 6997 C C . TRP B 1 457 ? 24.923 4.003 -15.429 1.00 54.30 457 TRP B C 1
ATOM 6998 O O . TRP B 1 457 ? 25.154 4.977 -14.707 1.00 54.36 457 TRP B O 1
ATOM 7009 N N . VAL B 1 458 ? 24.800 2.765 -14.948 1.00 53.62 458 VAL B N 1
ATOM 7010 C CA . VAL B 1 458 ? 24.962 2.456 -13.525 1.00 52.89 458 VAL B CA 1
ATOM 7011 C C . VAL B 1 458 ? 26.448 2.607 -13.076 1.00 53.02 458 VAL B C 1
ATOM 7012 O O . VAL B 1 458 ? 27.348 2.265 -13.835 1.00 53.04 458 VAL B O 1
ATOM 7016 N N . PRO B 1 459 ? 26.710 3.156 -11.857 1.00 53.14 459 PRO B N 1
ATOM 7017 C CA . PRO B 1 459 ? 28.084 3.065 -11.294 1.00 53.31 459 PRO B CA 1
ATOM 7018 C C . PRO B 1 459 ? 28.613 1.599 -11.265 1.00 53.81 459 PRO B C 1
ATOM 7019 O O . PRO B 1 459 ? 27.873 0.684 -10.825 1.00 54.22 459 PRO B O 1
ATOM 7023 N N . SER B 1 460 ? 29.864 1.374 -11.708 1.00 53.89 460 SER B N 1
ATOM 7024 C CA . SER B 1 460 ? 30.477 0.009 -11.758 1.00 53.64 460 SER B CA 1
ATOM 7025 C C . SER B 1 460 ? 30.807 -0.643 -10.368 1.00 53.35 460 SER B C 1
ATOM 7026 O O . SER B 1 460 ? 31.566 -1.611 -10.286 1.00 53.21 460 SER B O 1
ATOM 7029 N N . GLY B 1 461 ? 30.242 -0.093 -9.290 1.00 53.18 461 GLY B N 1
ATOM 7030 C CA . GLY B 1 461 ? 30.384 -0.660 -7.958 1.00 53.41 461 GLY B CA 1
ATOM 7031 C C . GLY B 1 461 ? 29.144 -1.484 -7.674 1.00 53.84 461 GLY B C 1
ATOM 7032 O O . GLY B 1 461 ? 29.003 -2.102 -6.609 1.00 54.06 461 GLY B O 1
ATOM 7033 N N . LEU B 1 462 ? 28.234 -1.467 -8.645 1.00 54.09 462 LEU B N 1
ATOM 7034 C CA . LEU B 1 462 ? 26.967 -2.186 -8.593 1.00 54.21 462 LEU B CA 1
ATOM 7035 C C . LEU B 1 462 ? 26.895 -2.928 -9.935 1.00 54.97 462 LEU B C 1
ATOM 7036 O O . LEU B 1 462 ? 26.018 -3.795 -10.129 1.00 55.31 462 LEU B O 1
ATOM 7041 N N . PHE B 1 463 ? 27.739 -2.657 -10.837 1.00 55.24 463 PHE B N 1
#

Sequence (893 aa):
LEDPMEEMTSYTFARFLRSPETEAFVRNLDRPPQMPAMRFVYLYCLCKQIQEFSGETGFCDFVSSLVQDGPSLKSIYWGLQEATDEQRTVLCSYVESMTRGQSENLMWDILRNGIISSSKLLSTIKNGPTKVFEPAPISTNHYFGGPVAFGLRCEDTVKDIVCKLICGDASANRQFGFMISPTDGIFGVSLSLCVNVESQGDFILFTDRSCIYEIKCRFKYLFSKSEFDPIYPSYTALYKRPCKRSFIRFINSIARPTVEYVPDGRLPSEGDYLLTQDEAWNLKDVRKRKLGPGHDLVADSLAANRGVESMLYVMTDPSENAGRIGIKDRVPVNIFINPRHNYFYQVLLQYKIVGDYVRHSGGGKPGRDCSPRVNIVTAFFRKRSPLDPATCTLGSDLLLDASVEIPVAVLVTPVVLPDSVIRKTLSTAAGSWKAYADNTFDTAPWVPSGLFADDDPMEEMTSYTFARFLRSPETEAFVRNLDRPPQMPAMRFVYLYCLCKQIQEFSGETGFCDFVSSLVQEGPSLKSIYWGLQEATDEQRTVLCSYVESMTRGQSENLMWDILRNGIISSSKLLSTIKNGPTKVFEPFGGPVAFGLRCEDTVKDIVCKLICGDASANRQFGFMISPTDGIFGVSLSLCVNVESQGDFILFTDRSCIYEIKCRFKYLFSKSEFDPIYPSYTALYKRPCKRSFIRFINSIARPTVEYVPDGRLPSEGDYLLTQDEAWNLKDVRKRKLGPGHDLVADSLAANRGVESMLYVMTDPSENAGRIGIKDRVPVNIFINPRHNYFYQVLLQYKIVGDYVRHSGGGKDCSPRVNIVTAFFRKRSPLDPATCTLGSDLLLDASVEIPVAVLVTPVVLPDSVIRKTLSTAAGSWKAYADNTFDTAPWVPSGL

Secondary structure (P-SEA, 3-state):
ccccccccccccaaaaaacccccccccccccccccaaaaaaaaaaaaaaaaaccccccaaaaaaaaccccccaaaaaaaaaaccaaaaaaaaaaaaaacccccccaaaaaaaccccccccaaaaaaccccccccccccccccccccaaaaaaacaaaaaaaaccccccccccccccccccccccccbbbbbccccccccccccccccccbbbbbbbbcccccccccccccaaaaaaaaaacccaaaaaaaaaccccccbbbbcccccccccccbbbccccccccccccccccccaaaaaaaaaacccbbbbbbbbcccccccccccccbbbbbbcccccccaaaaaaaaaaaaaaaaaaaccccccccccbbbbbbbbbbbbccccccccccccccccccccccccccbbbbbbbbbbaaaaaaaaaaaaaaaaaaaaaaccccccccccccccc/ccccccccccaaaaaacccccccccccccccccaaaaaaaaaaaaaaaaaccccccaaaaaaaaccccccaaaaaaaaaaccaaaaaaaaaaaaaacccccccaaaaaaacccccccaaaaaacccccccccccccaaaaaaacaaaaaaaaacccccccccccccccccccccccbbbbbccccccccccccccccccbbbbbbbbcccccccccccccaaaaaaaaaacccaaaaaaaaaccccccbbbbcccccccccccbbbccccccccccccccccccaaaaaaaaaacccbbbbbbbbcccccccccccccbbbbbbcccccccaaaaaaaaaaaaaaaaaacccccccbbbbbbbbbbbbbccccccccccccccccccccccccccbbbbbbbbbbaaaaaaaaaaaaaaaaaaaaaaccbbbbccccc

=== Feature glossary ===
The features interleaved in this record are:

— What the protein is —

Sequence gives the chain of amino acids in standard one-letter code (A=alanine, C=cysteine, …, Y=tyrosine), read N→C. It is the only feature that is directly encoded by the gene; all structural features are derived from the folded form of this sequence.

Database cross-references. InterPro integrates a dozen domain/family signature databases into unified entries with residue-range hits. GO terms attach function/process/location labels with evidence codes. CATH codes position the fold in a four-level structural taxonomy. Organism is the NCBI-taxonomy species name.

— Where its atoms are —

Atomic coordinates in PDBx/mmCIF format — the same representation the Protein Data Bank distributes. Each line of the _atom_site loop places one backbone atom in Cartesian space (units: ångströms, origin: arbitrary).

The six renders are orthographic views along the three Cartesian axes in both directions. Representation (cartoon, sticks, or surface) and color scheme (sequence-rainbow or by-chain) vary across proteins so the training set covers all the common visualization conventions.

— Local backbone conformation —

Eight-state secondary structure (DSSP): H is the canonical α-helix, G the tighter 3₁₀-helix, I the wider π-helix; E/B are β-structure, T and S are turns and bends, and '-' is everything else. DSSP derives these from the pattern of main-chain N–H···O=C hydrogen bonds, not from the sequence.

P-SEA three-state annotation labels each residue as helix, strand, or coil based purely on the geometry of the Cα trace. It serves as a fallback when the full backbone (and thus DSSP) is unavailable.

The φ/ψ torsion pair specifies the backbone conformation at each residue. φ rotates about the N–Cα bond, ψ about the Cα–C bond. Steric clashes forbid most of the (φ, ψ) plane — the allowed regions (α-helix basin, β-sheet basin, left-handed helix) are the Ramachandran-allowed regions.

— Global shape and packing —

The geometric summary reports three shape descriptors. Rg (radius of gyration) measures how spread out the Cα atoms are about their centre of mass; compact globular proteins have small Rg, elongated or unfolded ones large. Cα contacts (<8 Å, |i−j|>4) count long-range residue pairs in spatial proximity — high for tightly packed folds, near zero for rods or random coil. The bounding-box extents give the protein's footprint along x, y, z in Å.

Solvent-accessible surface area (SASA) is the area in Å² traced out by the centre of a 1.4 Å probe sphere (a water molecule) rolled over the protein's van der Waals surface (Shrake–Rupley / Lee–Richards construction). Buried residues have near-zero SASA; fully exposed residues can exceed 200 Å². The total SASA scales roughly with the number of surface residues.

The contact map is a binary N×N matrix image: pixel (i, j) is dark where Cα_i and Cα_j are within 8 Å and |i−j|>4. Because the |i−j|>4 filter removes local helical contacts, off-diagonal stripes parallel to the main diagonal indicate parallel β-sheets; stripes perpendicular to it indicate antiparallel β-sheets. The Ramachandran plot scatters every residue's (φ, ψ) pair against the sterically allowed regions. The PAE heatmap renders the predicted-aligned-error matrix.

— Structural neighborhood —

3Di is Foldseek's structural alphabet. Each residue is assigned one of twenty discrete states based on how its Cα sits relative to its spatial (not sequential) neighbors. Aligning 3Di strings finds structural homologs roughly as well as full 3D superposition, but orders of magnitude faster.

Nearest PDB neighbors are the top structural matches found by Foldseek when searching this structure against the entire Protein Data Bank. Each hit reports a TM-score (0 to 1; >0.5 almost always implies the same fold) and an E-value. These are *structural* homologs — they may share no detectable sequence similarity.

— Confidence and disorder —

For AlphaFold models, the B-factor field carries pLDDT — the model's own estimate of local accuracy on a 0–100 scale. Regions with pLDDT<50 should be treated as essentially unmodeled; they often correspond to intrinsically disordered segments.

Crystallographic B-factors measure how much each atom's electron density is smeared out, in Å². They rise in mobile loops and surface residues and fall in the buried interior. In AlphaFold models this column is repurposed to hold pLDDT instead.

Predicted aligned error is AlphaFold's pairwise confidence. Unlike pLDDT (per-residue), PAE is per-residue-pair and captures whether two parts of the structure are correctly placed relative to each other. Units are ångströms of expected positional error.